Protein AF-A0A3M1Q9T0-F1 (afdb_monomer_lite)

Radius of gyration: 30.73 Å; chains: 1; bounding box: 83×86×92 Å

pLDDT: mean 79.77, std 17.43, range [22.34, 98.12]

Sequence (1095 aa):
MLRAPRRAATLCAAILLAAGLAVAADADGSPWLAVEYGDLVDLRRTAQSGEQVAELLDAARGEDPAARRRALELLAPVLEPYAFVVPDALDALAPAGDARAPLVEIAGLWAEGDARPAWVALARARRIVIESDGAGTVRVVLPAGDGTGDPERIVRAAWERWWGVVRHALASVRRGLGDGSATLRVRVHAYRHDLAASRFEVTRVPLELTVEDTSPRGDRPPLDLAAIERFLSGGLLLEGARLRPDGRLELLGTPVKEPPALLGAPLSLADFAVAWRAVAHGGAGRPFMSLDRGADAHRLEVHHGGRLADTRLGLVTMLCDVRFKTFSQGIDPWTGRDDRSRLVSAVPGFATHVERFAGAAEAAGIQTQQTRFWFYPDAIDLTLSPEGDVLVFRRARMSAASERAAGSEAPVPPWTRATVTAINEAYDRLAAVYPELAGLDQVVRLLALFTWLERLDDAGAPVPDLDALLAVELPAVATPRSFPQQLAFNALPAPGSGGRVDVFDRHDVTAALDRLGSPTGHPLAPRVRARRALQALDVRKPSHARVAAALERALAADPPPATARLDALSQEAERLAMHRLVLGTLADDAKRALAARARAGEKLRVFSTATGGLDLSMDGALDRARPARRLSLTWDGPSSATRPSRGTPRAVGRPAPAPTGPVPGAAPVVRAPRAEWRRESPGLRHAPLPGHAFGPLPAAGDPPAIRRGGALLLASGRVRAENDRAASWWLAVSGPFAPRPSARLVVRDADGAVRAFVRVVAGRRLAYVVRARGDAVVLARDDAALPAAVDDAIARVLAPAAADVVAAPPEGLRLLELPAARGDEPRVELVTSAAGDATRTIPIDRAQLVRLALGPGVDLPPAGRPIPPLVPPSSGFERAGTVMLRDAAPLRRPPWAEGWVDWPGELFAPHVARGLAAWWRRGARAPAVVVGTSAGSPVRWREAPPIDGRALLLLPGDATGWPHEALRDAVRAAWHAGPVAEDLAAVDQVPAVVVLVTAEPPARLARRLARLAASPRLAGRLLAVYDAGMTPPRADLPAALLAHGRLAGLGLSEPGPTAAAQAVEALATWQRALEAAAGESRRVEALGGPFLWFF

Foldseek 3Di:
DDDDDDDDPDDPPPPPPPPDPCPPPDDDDDLWFKAFEVQVADQQDAFQVRDTLVVLLVQLVDDPPVSVLVSCLRQCLVLLQVLVSVVVLLQQSDDFPPQDQDWDFLLLLDFALAWDFLLSLLCNSNCKTWTDLLPQEIEIEFEWFPDDDDQLVRQVVRCVVCLLRVLLVLQQSLVLNPVSQDKHWYWTKYWDADSSRNMIIIRNHTDIDIDRDSFDLQLFFFAALVVVQVCQVQLWDFFWWFQDLVQHIGTDTDHDPGRQDQQPHGDDLLLLLLLLQLQPVQPSQHAKWFFDDDLALFKTFIDGTSSCFSASLSQLQVVVQLVLVCLAFCARLLARDRCVVVCCVLPPPRDGLVLLLLQALVVPPPQEDEKAKEWAQPPFDWAADLVLRMIGGPFLATAIDIDDDPPDPDDDDPSRVVSSVSCRVSVVSVCVVPVSRSVSSVSLSSNLNSNSLVVCLVVQRNHHSSSLSSLDIGHSGGDDRMGGAFFWWWFGFHRNDSDDIDIHTQFLLSLLVVLQFFLLNDNAQLLQLLVVLLVLADCVDVQSVVLNVVSVCQNPDVVHDDSNSSSVSSSSSSNVSSVVFSLLLDDVVRVVVVVVCVVVVTDTHTYDYDTYMYDSDCVVVVVVNNDPPDDDDDDDDDDDPDDDDPDDPPVPPPVDPDDSPDPVPDDNPSPDRDPSRSDHHNPRDGDHSFFDQRDNDDDPPDQWDWGDTNQKIKTWDWDQFPVRWIKIKIKIWRLLQASQIWMWMWIATNSRNTAWIWIRGRSDIFIWGWDDDNSYIYTHTDLPSDRVRVLVSVCVVFAQPDDDDLPQFDFLEKEWEQEPDPGNPQWGWIWIGHVPDDIDTDIDGLVLLSQLLSAPSTDRDDPDDDSDPPPPPDDPQLRRQEYEYEYDPVVLTPSSRPPDDRDGSSSARVSSQVSNLRRQVVDPRHHFGAYESDSCQSVLQVLQAFFQLAEEEADAPSQDDPPCVVLSVLLVVLDDRYHYDNDPVPDPAGGQEYEYEGQHNSSVVLVVLLVCQADPNQQSHEYEYQHQHADDGRPSSQSSSPSNGNHSKYWYFSHHSNSSVCVSVQVSQLSVLSNVCRPPRHHSSSSDTRTHMYD

Structure (mmCIF, N/CA/C/O backbone):
data_AF-A0A3M1Q9T0-F1
#
_entry.id   AF-A0A3M1Q9T0-F1
#
loop_
_atom_site.group_PDB
_atom_site.id
_atom_site.type_symbol
_atom_site.label_atom_id
_atom_site.label_alt_id
_atom_site.label_comp_id
_atom_site.label_asym_id
_atom_site.label_entity_id
_atom_site.label_seq_id
_atom_site.pdbx_PDB_ins_code
_atom_site.Cartn_x
_atom_site.Cartn_y
_atom_site.Cartn_z
_atom_site.occupancy
_atom_site.B_iso_or_equiv
_atom_site.auth_seq_id
_atom_site.auth_comp_id
_atom_site.auth_asym_id
_atom_site.auth_atom_id
_atom_site.pdbx_PDB_model_num
ATOM 1 N N . MET A 1 1 ? 38.927 44.241 45.360 1.00 33.34 1 MET A N 1
ATOM 2 C CA . MET A 1 1 ? 39.297 43.289 44.285 1.00 33.34 1 MET A CA 1
ATOM 3 C C . MET A 1 1 ? 38.425 42.044 44.472 1.00 33.34 1 MET A C 1
ATOM 5 O O . MET A 1 1 ? 38.716 41.271 45.365 1.00 33.34 1 MET A O 1
ATOM 9 N N . LEU A 1 2 ? 37.160 42.026 44.016 1.00 29.22 2 LEU A N 1
ATOM 10 C CA . LEU A 1 2 ? 36.649 41.738 42.649 1.00 29.22 2 LEU A CA 1
ATOM 11 C C . LEU A 1 2 ? 36.949 40.275 42.240 1.00 29.22 2 LEU A C 1
ATOM 13 O O . LEU A 1 2 ? 38.119 39.947 42.158 1.00 29.22 2 LEU A O 1
ATOM 17 N N . ARG A 1 3 ? 36.023 39.350 41.933 1.00 28.50 3 ARG A N 1
ATOM 18 C CA . ARG A 1 3 ? 34.558 39.332 41.711 1.00 28.50 3 ARG A CA 1
ATOM 19 C C . ARG A 1 3 ? 34.057 37.868 41.804 1.00 28.50 3 ARG A C 1
ATOM 21 O O . ARG A 1 3 ? 34.692 36.985 41.243 1.00 28.50 3 ARG A O 1
ATOM 28 N N . ALA A 1 4 ? 32.885 37.640 42.405 1.00 33.56 4 ALA A N 1
ATOM 29 C CA . ALA A 1 4 ? 31.969 36.542 42.034 1.00 33.56 4 ALA A CA 1
ATOM 30 C C . ALA A 1 4 ? 31.215 36.924 40.725 1.00 33.56 4 ALA A C 1
ATOM 32 O O . ALA A 1 4 ? 31.268 38.109 40.372 1.00 33.56 4 ALA A O 1
ATOM 33 N N . PRO A 1 5 ? 30.472 36.031 40.017 1.00 45.31 5 PRO A N 1
ATOM 34 C CA . PRO A 1 5 ? 29.122 35.684 40.499 1.00 45.31 5 PRO A CA 1
ATOM 35 C C . PRO A 1 5 ? 28.501 34.315 40.079 1.00 45.31 5 PRO A C 1
ATOM 37 O O . PRO A 1 5 ? 28.683 33.812 38.978 1.00 45.31 5 PRO A O 1
ATOM 40 N N . ARG A 1 6 ? 27.631 33.816 40.975 1.00 34.00 6 ARG A N 1
ATOM 41 C CA . ARG A 1 6 ? 26.244 33.325 40.762 1.00 34.00 6 ARG A CA 1
ATOM 42 C C . ARG A 1 6 ? 25.945 32.309 39.638 1.00 34.00 6 ARG A C 1
ATOM 44 O O . ARG A 1 6 ? 25.643 32.713 38.521 1.00 34.00 6 ARG A O 1
ATOM 51 N N . ARG A 1 7 ? 25.747 31.035 40.016 1.00 29.67 7 ARG A N 1
ATOM 52 C CA . ARG A 1 7 ? 24.728 30.115 39.446 1.00 29.67 7 ARG A CA 1
ATOM 53 C C . ARG A 1 7 ? 24.289 29.080 40.497 1.00 29.67 7 ARG A C 1
ATOM 55 O O . ARG A 1 7 ? 24.807 27.976 40.525 1.00 29.67 7 ARG A O 1
ATOM 62 N N . ALA A 1 8 ? 23.363 29.447 41.384 1.00 29.14 8 ALA A N 1
ATOM 63 C CA . ALA A 1 8 ? 22.771 28.510 42.355 1.00 29.14 8 ALA A CA 1
ATOM 64 C C . ALA A 1 8 ? 21.271 28.762 42.626 1.00 29.14 8 ALA A C 1
ATOM 66 O O . ALA A 1 8 ? 20.743 28.314 43.633 1.00 29.14 8 ALA A O 1
ATOM 67 N N . ALA A 1 9 ? 20.558 29.468 41.739 1.00 26.56 9 ALA A N 1
ATOM 68 C CA . ALA A 1 9 ? 19.159 29.853 41.972 1.00 26.56 9 ALA A CA 1
ATOM 69 C C . ALA A 1 9 ? 18.217 29.553 40.788 1.00 26.56 9 ALA A C 1
ATOM 71 O O . ALA A 1 9 ? 17.238 30.261 40.584 1.00 26.56 9 ALA A O 1
ATOM 72 N N . THR A 1 10 ? 18.492 28.513 39.990 1.00 30.11 10 THR A N 1
ATOM 73 C CA . THR A 1 10 ? 17.652 28.157 38.818 1.00 30.11 10 THR A CA 1
ATOM 74 C C . THR A 1 10 ? 17.289 26.668 38.751 1.00 30.11 10 THR A C 1
ATOM 76 O O . THR A 1 10 ? 16.933 26.178 37.688 1.00 30.11 10 THR A O 1
ATOM 79 N N . LEU A 1 11 ? 17.359 25.928 39.868 1.00 30.34 11 LEU A N 1
ATOM 80 C CA . LEU A 1 11 ? 17.061 24.484 39.881 1.00 30.34 11 LEU A CA 1
ATOM 81 C C . LEU A 1 11 ? 15.824 24.076 40.707 1.00 30.34 11 LEU A C 1
ATOM 83 O O . LEU A 1 11 ? 15.426 22.922 40.650 1.00 30.34 11 LEU A O 1
ATOM 87 N N . CYS A 1 12 ? 15.156 25.004 41.402 1.00 27.86 12 CYS A N 1
ATOM 88 C CA . CYS A 1 12 ? 13.966 24.683 42.214 1.00 27.86 12 CYS A CA 1
ATOM 89 C C . CYS A 1 12 ? 12.635 25.243 41.675 1.00 27.86 12 CYS A C 1
ATOM 91 O O . CYS A 1 12 ? 11.619 25.130 42.349 1.00 27.86 12 CYS A O 1
ATOM 93 N N . ALA A 1 13 ? 12.599 25.792 40.454 1.00 27.72 13 ALA A N 1
ATOM 94 C CA . ALA A 1 13 ? 11.366 26.296 39.825 1.00 27.72 13 ALA A CA 1
ATOM 95 C C . ALA A 1 13 ? 10.795 25.382 38.715 1.00 27.72 13 ALA A C 1
ATOM 97 O O . ALA A 1 13 ? 9.831 25.755 38.056 1.00 27.72 13 ALA A O 1
ATOM 98 N N . ALA A 1 14 ? 11.355 24.182 38.508 1.00 32.72 14 ALA A N 1
ATOM 99 C CA . ALA A 1 14 ? 10.925 23.249 37.455 1.00 32.72 14 ALA A CA 1
ATOM 100 C C . ALA A 1 14 ? 10.090 22.049 37.958 1.00 32.72 14 ALA A C 1
ATOM 102 O O . ALA A 1 14 ? 9.706 21.203 37.158 1.00 32.72 14 ALA A O 1
ATOM 103 N N . ILE A 1 15 ? 9.794 21.959 39.262 1.00 35.19 15 ILE A N 1
ATOM 104 C CA . ILE A 1 15 ? 9.148 20.774 39.874 1.00 35.19 15 ILE A CA 1
ATOM 105 C C . ILE A 1 15 ? 7.730 21.070 40.424 1.00 35.19 15 ILE A C 1
ATOM 107 O O . ILE A 1 15 ? 7.035 20.173 40.884 1.00 35.19 15 ILE A O 1
ATOM 111 N N . LEU A 1 16 ? 7.212 22.296 40.269 1.00 29.83 16 LEU A N 1
ATOM 112 C CA . LEU A 1 16 ? 5.840 22.676 40.665 1.00 29.83 16 LEU A CA 1
ATOM 113 C C . LEU A 1 16 ? 4.995 23.226 39.495 1.00 29.83 16 LEU A C 1
ATOM 115 O O . LEU A 1 16 ? 4.241 24.177 39.653 1.00 29.83 16 LEU A O 1
ATOM 119 N N . LEU A 1 17 ? 5.100 22.600 38.316 1.00 36.91 17 LEU A N 1
ATOM 120 C CA . LEU A 1 17 ? 4.198 22.796 37.161 1.00 36.91 17 LEU A CA 1
ATOM 121 C C . LEU A 1 17 ? 3.437 21.499 36.808 1.00 36.91 17 LEU A C 1
ATOM 123 O O . LEU A 1 17 ? 3.126 21.229 35.654 1.00 36.91 17 LEU A O 1
ATOM 127 N N . ALA A 1 18 ? 3.144 20.682 37.824 1.00 36.81 18 ALA A N 1
ATOM 128 C CA . ALA A 1 18 ? 2.309 19.479 37.729 1.00 36.81 18 ALA A CA 1
ATOM 129 C C . ALA A 1 18 ? 0.912 19.681 38.356 1.00 36.81 18 ALA A C 1
ATOM 131 O O . ALA A 1 18 ? 0.268 18.721 38.768 1.00 36.81 18 ALA A O 1
ATOM 132 N N . ALA A 1 19 ? 0.442 20.928 38.445 1.00 35.09 19 ALA A N 1
ATOM 133 C CA . ALA A 1 19 ? -0.903 21.255 38.899 1.00 35.09 19 ALA A CA 1
ATOM 134 C C . ALA A 1 19 ? -1.736 21.769 37.717 1.00 35.09 19 ALA A C 1
ATOM 136 O O . ALA A 1 19 ? -1.537 22.886 37.250 1.00 35.09 19 ALA A O 1
ATOM 137 N N . GLY A 1 20 ? -2.668 20.932 37.256 1.00 37.53 20 GLY A N 1
ATOM 138 C CA . GLY A 1 20 ? -3.835 21.348 36.481 1.00 37.53 20 GLY A CA 1
ATOM 139 C C . GLY A 1 20 ? -3.632 21.521 34.976 1.00 37.53 20 GLY A C 1
ATOM 140 O O . GLY A 1 20 ? -3.667 22.638 34.473 1.00 37.53 20 GLY A O 1
ATOM 141 N N . LEU A 1 21 ? -3.641 20.414 34.227 1.00 43.47 21 LEU A N 1
ATOM 142 C CA . LEU A 1 21 ? -4.264 20.374 32.891 1.00 43.47 21 LEU A CA 1
ATOM 143 C C . LEU A 1 21 ? -5.795 20.529 33.037 1.00 43.47 21 LEU A C 1
ATOM 145 O O . LEU A 1 21 ? -6.576 19.710 32.573 1.00 43.47 21 LEU A O 1
ATOM 149 N N . ALA A 1 22 ? -6.243 21.568 33.737 1.00 41.53 22 ALA A N 1
ATOM 150 C CA . ALA A 1 22 ? -7.603 22.052 33.627 1.00 41.53 22 ALA A CA 1
ATOM 151 C C . ALA A 1 22 ? -7.537 23.146 32.567 1.00 41.53 22 ALA A C 1
ATOM 153 O O . ALA A 1 22 ? -7.256 24.304 32.870 1.00 41.53 22 ALA A O 1
ATOM 154 N N . VAL A 1 23 ? -7.737 22.769 31.301 1.00 45.19 23 VAL A N 1
ATOM 155 C CA . VAL A 1 23 ? -8.210 23.737 30.309 1.00 45.19 23 VAL A CA 1
ATOM 156 C C . VAL A 1 23 ? -9.566 24.187 30.843 1.00 45.19 23 VAL A C 1
ATOM 158 O O . VAL A 1 23 ? -10.565 23.495 30.663 1.00 45.19 23 VAL A O 1
ATOM 161 N N . ALA A 1 24 ? -9.567 25.263 31.633 1.00 40.19 24 ALA A N 1
ATOM 162 C CA . ALA A 1 24 ? -10.775 25.842 32.184 1.00 40.19 24 ALA A CA 1
ATOM 163 C C . ALA A 1 24 ? -11.715 26.129 31.010 1.00 40.19 24 ALA A C 1
ATOM 165 O O . ALA A 1 24 ? -11.347 26.803 30.049 1.00 40.19 24 ALA A O 1
ATOM 166 N N . ALA A 1 25 ? -12.902 25.533 31.071 1.00 43.03 25 ALA A N 1
ATOM 167 C CA . ALA A 1 25 ? -13.936 25.618 30.052 1.00 43.03 25 ALA A CA 1
ATOM 168 C C . ALA A 1 25 ? -14.685 26.970 30.051 1.00 43.03 25 ALA A C 1
ATOM 170 O O . ALA A 1 25 ? -15.706 27.085 29.387 1.00 43.03 25 ALA A O 1
ATOM 171 N N . ASP A 1 26 ? -14.163 27.991 30.731 1.00 41.22 26 ASP A N 1
ATOM 172 C CA . ASP A 1 26 ? -14.725 29.342 30.833 1.00 41.22 26 ASP A CA 1
ATOM 173 C C . ASP A 1 26 ? -13.647 30.337 30.372 1.00 41.22 26 ASP A C 1
ATOM 175 O O . ASP A 1 26 ? -12.501 30.223 30.798 1.00 41.22 26 ASP A O 1
ATOM 179 N N . ALA A 1 27 ? -13.856 31.349 29.533 1.00 43.06 27 ALA A N 1
ATOM 180 C CA . ALA A 1 27 ? -14.988 31.874 28.780 1.00 43.06 27 ALA A CA 1
ATOM 181 C C . ALA A 1 27 ? -14.372 32.702 27.606 1.00 43.06 27 ALA A C 1
ATOM 183 O O . ALA A 1 27 ? -13.212 33.104 27.696 1.00 43.06 27 ALA A O 1
ATOM 184 N N . ASP A 1 28 ? -15.108 32.922 26.506 1.00 56.00 28 ASP A N 1
ATOM 185 C CA . ASP A 1 28 ? -14.758 33.699 25.280 1.00 56.00 28 ASP A CA 1
ATOM 186 C C . ASP A 1 28 ? -13.806 33.103 24.207 1.00 56.00 28 ASP A C 1
ATOM 188 O O . ASP A 1 28 ? -13.618 33.699 23.144 1.00 56.00 28 ASP A O 1
ATOM 192 N N . GLY A 1 29 ? -13.245 31.906 24.394 1.00 66.31 29 GLY A N 1
ATOM 193 C CA . GLY A 1 29 ? -12.292 31.304 23.444 1.00 66.31 29 GLY A CA 1
ATOM 194 C C . GLY A 1 29 ? -12.937 30.484 22.317 1.00 66.31 29 GLY A C 1
ATOM 195 O O . GLY A 1 29 ? -13.879 29.736 22.548 1.00 66.31 29 GLY A O 1
ATOM 196 N N . SER A 1 30 ? -12.397 30.586 21.100 1.00 77.94 30 SER A N 1
ATOM 197 C CA . SER A 1 30 ? -12.779 29.849 19.882 1.00 77.94 30 SER A CA 1
ATOM 198 C C . SER A 1 30 ? -13.336 28.424 20.105 1.00 77.94 30 SER A C 1
ATOM 200 O O . SER A 1 30 ? -12.758 27.637 20.862 1.00 77.94 30 SER A O 1
ATOM 202 N N . PRO A 1 31 ? -14.391 28.010 19.373 1.00 85.81 31 PRO A N 1
ATOM 203 C CA . PRO A 1 31 ? -14.921 26.647 19.471 1.00 85.81 31 PRO A CA 1
ATOM 204 C C . PRO A 1 31 ? -14.001 25.563 18.899 1.00 85.81 31 PRO A C 1
ATOM 206 O O . PRO A 1 31 ? -14.271 24.359 19.004 1.00 85.81 31 PRO A O 1
ATOM 209 N N . TRP A 1 32 ? -12.926 26.005 18.260 1.00 90.31 32 TRP A N 1
ATOM 210 C CA . TRP A 1 32 ? -11.891 25.170 17.707 1.00 90.31 32 TRP A CA 1
ATOM 211 C C . TRP A 1 32 ? -10.775 24.971 18.733 1.00 90.31 32 TRP A C 1
ATOM 213 O O . TRP A 1 32 ? -10.397 25.867 19.485 1.00 90.31 32 TRP A O 1
ATOM 223 N N . LEU A 1 33 ? -10.245 23.761 18.764 1.00 92.62 33 LEU A N 1
ATOM 224 C CA . LEU A 1 33 ? -8.983 23.414 19.389 1.00 92.62 33 LEU A CA 1
ATOM 225 C C . LEU A 1 33 ? -7.934 23.348 18.284 1.00 92.62 33 LEU A C 1
ATOM 227 O O . LEU A 1 33 ? -8.051 22.518 17.379 1.00 92.62 33 LEU A O 1
ATOM 231 N N . ALA A 1 34 ? -6.909 24.190 18.362 1.00 95.75 34 ALA A N 1
ATOM 232 C CA . ALA A 1 34 ? -5.752 24.070 17.485 1.00 95.75 34 ALA A CA 1
ATOM 233 C C . ALA A 1 34 ? -4.865 22.900 17.946 1.00 95.75 34 ALA A C 1
ATOM 235 O O . ALA A 1 34 ? -4.547 22.782 19.122 1.00 95.75 34 ALA A O 1
ATOM 236 N N . VAL A 1 35 ? -4.461 22.032 17.024 1.00 97.25 35 VAL A N 1
ATOM 237 C CA . VAL A 1 35 ? -3.606 20.861 17.248 1.00 97.25 35 VAL A CA 1
ATOM 238 C C . VAL A 1 35 ? -2.388 20.988 16.339 1.00 97.25 35 VAL A C 1
ATOM 240 O O . VAL A 1 35 ? -2.459 20.721 15.137 1.00 97.25 35 VAL A O 1
ATOM 243 N N . GLU A 1 36 ? -1.269 21.430 16.902 1.00 97.50 36 GLU A N 1
ATOM 244 C CA . GLU A 1 36 ? -0.009 21.639 16.187 1.00 97.50 36 GLU A CA 1
ATOM 245 C C . GLU A 1 36 ? 0.834 20.363 16.219 1.00 97.50 36 GLU A C 1
ATOM 247 O O . GLU A 1 36 ? 1.121 19.826 17.289 1.00 97.50 36 GLU A O 1
ATOM 252 N N . TYR A 1 37 ? 1.241 19.871 15.045 1.00 97.06 37 TYR A N 1
ATOM 253 C CA . TYR A 1 37 ? 1.980 18.608 14.915 1.00 97.06 37 TYR A CA 1
ATOM 254 C C . TYR A 1 37 ? 3.284 18.740 14.112 1.00 97.06 37 TYR A C 1
ATOM 256 O O . TYR A 1 37 ? 3.877 17.728 13.735 1.00 97.06 37 TYR A O 1
ATOM 264 N N . GLY A 1 38 ? 3.743 19.972 13.853 1.00 94.50 38 GLY A N 1
ATOM 265 C CA . GLY A 1 38 ? 4.940 20.260 13.052 1.00 94.50 38 GLY A CA 1
ATOM 266 C C . GLY A 1 38 ? 6.185 19.471 13.478 1.00 94.50 38 GLY A C 1
ATOM 267 O O . GLY A 1 38 ? 6.881 18.934 12.619 1.00 94.50 38 GLY A O 1
ATOM 268 N N . ASP A 1 39 ? 6.396 19.290 14.785 1.00 91.44 39 ASP A N 1
ATOM 269 C CA . ASP A 1 39 ? 7.527 18.537 15.355 1.00 91.44 39 ASP A CA 1
ATOM 270 C C . ASP A 1 39 ? 7.533 17.041 14.980 1.00 91.44 39 ASP A C 1
ATOM 272 O O . ASP A 1 39 ? 8.558 16.364 15.095 1.00 91.44 39 ASP A O 1
ATOM 276 N N . LEU A 1 40 ? 6.395 16.503 14.529 1.00 91.88 40 LEU A N 1
ATOM 277 C CA . LEU A 1 40 ? 6.252 15.106 14.113 1.00 91.88 40 LEU A CA 1
ATOM 278 C C . LEU A 1 40 ? 6.460 14.909 12.600 1.00 91.88 40 LEU A C 1
ATOM 280 O O . LEU A 1 40 ? 6.516 13.765 12.125 1.00 91.88 40 LEU A O 1
ATOM 284 N N . VAL A 1 41 ? 6.523 15.989 11.814 1.00 91.12 41 VAL A N 1
ATOM 285 C CA . VAL A 1 41 ? 6.645 15.930 10.350 1.00 91.12 41 VAL A CA 1
ATOM 286 C C . VAL A 1 41 ? 8.066 15.526 9.953 1.00 91.12 41 VAL A C 1
ATOM 288 O O . VAL A 1 41 ? 9.045 16.128 10.381 1.00 91.12 41 VAL A O 1
ATOM 291 N N . ASP A 1 42 ? 8.196 14.513 9.090 1.00 85.19 42 ASP A N 1
ATOM 292 C CA . ASP A 1 42 ? 9.500 14.176 8.506 1.00 85.19 42 ASP A CA 1
ATOM 293 C C . ASP A 1 42 ? 9.753 15.039 7.279 1.00 85.19 42 ASP A C 1
ATOM 295 O O . ASP A 1 42 ? 9.300 14.748 6.171 1.00 85.19 42 ASP A O 1
ATOM 299 N N . LEU A 1 43 ? 10.489 16.115 7.519 1.00 85.88 43 LEU A N 1
ATOM 300 C CA . LEU A 1 43 ? 10.842 17.121 6.528 1.00 85.88 43 LEU A CA 1
ATOM 301 C C . LEU A 1 43 ? 11.711 16.572 5.382 1.00 85.88 43 LEU A C 1
ATOM 303 O O . LEU A 1 43 ? 11.804 17.214 4.338 1.00 85.88 43 LEU A O 1
ATOM 307 N N . ARG A 1 44 ? 12.323 15.390 5.553 1.00 78.12 44 ARG A N 1
ATOM 308 C CA . ARG A 1 44 ? 13.208 14.750 4.561 1.00 78.12 44 ARG A CA 1
ATOM 309 C C . ARG A 1 44 ? 12.456 13.936 3.519 1.00 78.12 44 ARG A C 1
ATOM 311 O O . ARG A 1 44 ? 13.041 13.538 2.515 1.00 78.12 44 ARG A O 1
ATOM 318 N N . ARG A 1 45 ? 11.187 13.624 3.783 1.00 80.50 45 ARG A N 1
ATOM 319 C CA . ARG A 1 45 ? 10.364 12.835 2.871 1.00 80.50 45 ARG A CA 1
ATOM 320 C C . ARG A 1 45 ? 10.204 13.587 1.550 1.00 80.50 45 ARG A C 1
ATOM 322 O O . ARG A 1 45 ? 10.031 14.803 1.551 1.00 80.50 45 ARG A O 1
ATOM 329 N N . THR A 1 46 ? 10.237 12.866 0.439 1.00 78.25 46 THR A N 1
ATOM 330 C CA . THR A 1 46 ? 9.945 13.412 -0.887 1.00 78.25 46 THR A CA 1
ATOM 331 C C . THR A 1 46 ? 8.456 13.284 -1.198 1.00 78.25 46 THR A C 1
ATOM 333 O O . THR A 1 46 ? 7.802 12.295 -0.848 1.00 78.25 46 THR A O 1
ATOM 336 N N . ALA A 1 47 ? 7.893 14.316 -1.821 1.00 81.88 47 ALA A N 1
ATOM 337 C CA . ALA A 1 47 ? 6.576 14.240 -2.443 1.00 81.88 47 ALA A CA 1
ATOM 338 C C . ALA A 1 47 ? 6.686 13.641 -3.855 1.00 81.88 47 ALA A C 1
ATOM 340 O O . ALA A 1 47 ? 7.781 13.467 -4.388 1.00 81.88 47 ALA A O 1
ATOM 341 N N . GLN A 1 48 ? 5.544 13.406 -4.502 1.00 75.69 48 GLN A N 1
ATOM 342 C CA . GLN A 1 48 ? 5.449 12.851 -5.860 1.00 75.69 48 GLN A CA 1
ATOM 343 C C . GLN A 1 48 ? 6.083 13.719 -6.965 1.00 75.69 48 GLN A C 1
ATOM 345 O O . GLN A 1 48 ? 6.182 13.300 -8.112 1.00 75.69 48 GLN A O 1
ATOM 350 N N . SER A 1 49 ? 6.472 14.962 -6.669 1.00 74.12 49 SER A N 1
ATOM 351 C CA . SER A 1 49 ? 7.258 15.777 -7.603 1.00 74.12 49 SER A CA 1
ATOM 352 C C . SER A 1 49 ? 8.755 15.444 -7.562 1.00 74.12 49 SER A C 1
ATOM 354 O O . SER A 1 49 ? 9.489 15.796 -8.489 1.00 74.12 49 SER A O 1
ATOM 356 N N . GLY A 1 50 ? 9.209 14.765 -6.503 1.00 72.94 50 GLY A N 1
ATOM 357 C CA . GLY A 1 50 ? 10.611 14.593 -6.133 1.00 72.94 50 GLY A CA 1
ATOM 358 C C . GLY A 1 50 ? 11.164 15.701 -5.225 1.00 72.94 50 GLY A C 1
ATOM 359 O O . GLY A 1 50 ? 12.309 15.588 -4.793 1.00 72.94 50 GLY A O 1
ATOM 360 N N . GLU A 1 51 ? 10.384 16.748 -4.926 1.00 79.31 51 GLU A N 1
ATOM 361 C CA . GLU A 1 51 ? 10.753 17.814 -3.977 1.00 79.31 51 GLU A CA 1
ATOM 362 C C . GLU A 1 51 ? 10.593 17.341 -2.528 1.00 79.31 51 GLU A C 1
ATOM 364 O O . GLU A 1 51 ? 9.753 16.484 -2.225 1.00 79.31 51 GLU A O 1
ATOM 369 N N . GLN A 1 52 ? 11.391 17.901 -1.617 1.00 81.50 52 GLN A N 1
ATOM 370 C CA . GLN A 1 52 ? 11.316 17.545 -0.199 1.00 81.50 52 GLN A CA 1
ATOM 371 C C . GLN A 1 52 ? 10.152 18.256 0.496 1.00 81.50 52 GLN A C 1
ATOM 373 O O . GLN A 1 52 ? 9.819 19.397 0.179 1.00 81.50 52 GLN A O 1
ATOM 378 N N . VAL A 1 53 ? 9.566 17.613 1.508 1.00 88.25 53 VAL A N 1
ATOM 379 C CA . VAL A 1 53 ? 8.495 18.199 2.334 1.00 88.25 53 VAL A CA 1
ATOM 380 C C . VAL A 1 53 ? 8.923 19.528 2.957 1.00 88.25 53 VAL A C 1
ATOM 382 O O . VAL A 1 53 ? 8.100 20.433 3.036 1.00 88.25 53 VAL A O 1
ATOM 385 N N . ALA A 1 54 ? 10.194 19.674 3.352 1.00 86.56 54 ALA A N 1
ATOM 386 C CA . ALA A 1 54 ? 10.740 20.945 3.833 1.00 86.56 54 ALA A CA 1
ATOM 387 C C . ALA A 1 54 ? 10.541 22.088 2.821 1.00 86.56 54 ALA A C 1
ATOM 389 O O . ALA A 1 54 ? 9.933 23.105 3.140 1.00 86.56 54 ALA A O 1
ATOM 390 N N . GLU A 1 55 ? 11.000 21.882 1.584 1.00 87.75 55 GLU A N 1
ATOM 391 C CA . GLU A 1 55 ? 10.953 22.875 0.502 1.00 87.75 55 GLU A CA 1
ATOM 392 C C . GLU A 1 55 ? 9.509 23.221 0.132 1.00 87.75 55 GLU A C 1
ATOM 394 O O . GLU A 1 55 ? 9.168 24.381 -0.097 1.00 87.75 55 GLU A O 1
ATOM 399 N N . LEU A 1 56 ? 8.635 22.213 0.123 1.00 91.12 56 LEU A N 1
ATOM 400 C CA . LEU A 1 56 ? 7.217 22.406 -0.148 1.00 91.12 56 LEU A CA 1
ATOM 401 C C . LEU A 1 56 ? 6.516 23.169 0.980 1.00 91.12 56 LEU A C 1
ATOM 403 O O . LEU A 1 56 ? 5.664 24.004 0.696 1.00 91.12 56 LEU A O 1
ATOM 407 N N . LEU A 1 57 ? 6.856 22.931 2.250 1.00 93.75 57 LEU A N 1
ATOM 408 C CA . LEU A 1 57 ? 6.305 23.706 3.367 1.00 93.75 57 LEU A CA 1
ATOM 409 C C . LEU A 1 57 ? 6.726 25.174 3.291 1.00 93.75 57 LEU A C 1
ATOM 411 O O . LEU A 1 57 ? 5.893 26.052 3.515 1.00 93.75 57 LEU A O 1
ATOM 415 N N . ASP A 1 58 ? 7.976 25.446 2.922 1.00 91.12 58 ASP A N 1
ATOM 416 C CA . ASP A 1 58 ? 8.462 26.812 2.721 1.00 91.12 58 ASP A CA 1
ATOM 417 C C . ASP A 1 58 ? 7.744 27.488 1.544 1.00 91.12 58 ASP A C 1
ATOM 419 O O . ASP A 1 58 ? 7.218 28.592 1.690 1.00 91.12 58 ASP A O 1
ATOM 423 N N . ALA A 1 59 ? 7.603 26.797 0.407 1.00 91.44 59 ALA A N 1
ATOM 424 C CA . ALA A 1 59 ? 6.835 27.291 -0.737 1.00 91.44 59 ALA A CA 1
ATOM 425 C C . ALA A 1 59 ? 5.346 27.510 -0.403 1.00 91.44 59 ALA A C 1
ATOM 427 O O . ALA A 1 59 ? 4.743 28.480 -0.859 1.00 91.44 59 ALA A O 1
ATOM 428 N N . ALA A 1 60 ? 4.748 26.652 0.429 1.00 93.75 60 ALA A N 1
ATOM 429 C CA . ALA A 1 60 ? 3.361 26.776 0.879 1.00 93.75 60 ALA A CA 1
ATOM 430 C C . ALA A 1 60 ? 3.131 27.962 1.835 1.00 93.75 60 ALA A C 1
ATOM 432 O O . ALA A 1 60 ? 1.995 28.425 1.974 1.00 93.75 60 ALA A O 1
ATOM 433 N N . ARG A 1 61 ? 4.189 28.452 2.491 1.00 94.31 61 ARG A N 1
ATOM 434 C CA . ARG A 1 61 ? 4.181 29.661 3.335 1.00 94.31 61 ARG A CA 1
ATOM 435 C C . ARG A 1 61 ? 4.565 30.925 2.568 1.00 94.31 61 ARG A C 1
ATOM 437 O O . ARG A 1 61 ? 4.305 32.018 3.061 1.00 94.31 61 ARG A O 1
ATOM 444 N N . GLY A 1 62 ? 5.176 30.773 1.395 1.00 92.06 62 GLY A N 1
ATOM 445 C CA . GLY A 1 62 ? 5.592 31.872 0.535 1.00 92.06 62 GLY A CA 1
ATOM 446 C C . GLY A 1 62 ? 4.430 32.697 -0.025 1.00 92.06 62 GLY A C 1
ATOM 447 O O . GLY A 1 62 ? 3.258 32.313 0.031 1.00 92.06 62 GLY A O 1
ATOM 448 N N . GLU A 1 63 ? 4.782 33.851 -0.590 1.00 91.12 63 GLU A N 1
ATOM 449 C CA . GLU A 1 63 ? 3.820 34.830 -1.106 1.00 91.12 63 GLU A CA 1
ATOM 450 C C . GLU A 1 63 ? 3.320 34.514 -2.523 1.00 91.12 63 GLU A C 1
ATOM 452 O O . GLU A 1 63 ? 2.214 34.926 -2.865 1.00 91.12 63 GLU A O 1
ATOM 457 N N . ASP A 1 64 ? 4.081 33.765 -3.338 1.00 93.06 64 ASP A N 1
ATOM 458 C CA . ASP A 1 64 ? 3.667 33.386 -4.699 1.00 93.06 64 ASP A CA 1
ATOM 459 C C . ASP A 1 64 ? 2.444 32.443 -4.657 1.00 93.06 64 ASP A C 1
ATOM 461 O O . ASP A 1 64 ? 2.578 31.273 -4.276 1.00 93.06 64 ASP A O 1
ATOM 465 N N . PRO A 1 65 ? 1.250 32.889 -5.101 1.00 89.62 65 PRO A N 1
ATOM 466 C CA . PRO A 1 65 ? 0.033 32.087 -5.020 1.00 89.62 65 PRO A CA 1
ATOM 467 C C . PRO A 1 65 ? 0.069 30.820 -5.882 1.00 89.62 65 PRO A C 1
ATOM 469 O O . PRO A 1 65 ? -0.617 29.845 -5.561 1.00 89.62 65 PRO A O 1
ATOM 472 N N . ALA A 1 66 ? 0.818 30.821 -6.990 1.00 85.06 66 ALA A N 1
ATOM 473 C CA . ALA A 1 66 ? 0.918 29.669 -7.880 1.00 85.06 66 ALA A CA 1
ATOM 474 C C . ALA A 1 66 ? 1.823 28.592 -7.270 1.00 85.06 66 ALA A C 1
ATOM 476 O O . ALA A 1 66 ? 1.411 27.431 -7.172 1.00 85.06 66 ALA A O 1
ATOM 477 N N . ALA A 1 67 ? 3.010 28.985 -6.795 1.00 85.75 67 ALA A N 1
ATOM 478 C CA . ALA A 1 67 ? 3.912 28.090 -6.074 1.00 85.75 67 ALA A CA 1
ATOM 479 C C . ALA A 1 67 ? 3.267 27.551 -4.792 1.00 85.75 67 ALA A C 1
ATOM 481 O O . ALA A 1 67 ? 3.288 26.341 -4.565 1.00 85.75 67 ALA A O 1
ATOM 482 N N . ARG A 1 68 ? 2.607 28.414 -4.008 1.00 90.69 68 ARG A N 1
ATOM 483 C CA . ARG A 1 68 ? 1.887 28.025 -2.789 1.00 90.69 68 ARG A CA 1
ATOM 484 C C . ARG A 1 68 ? 0.811 26.983 -3.065 1.00 90.69 68 ARG A C 1
ATOM 486 O O . ARG A 1 68 ? 0.742 25.974 -2.371 1.00 90.69 68 ARG A O 1
ATOM 493 N N . ARG A 1 69 ? -0.018 27.194 -4.090 1.00 87.06 69 ARG A N 1
ATOM 494 C CA . ARG A 1 69 ? -1.077 26.248 -4.478 1.00 87.06 69 ARG A CA 1
ATOM 495 C C . ARG A 1 69 ? -0.505 24.887 -4.867 1.00 87.06 69 ARG A C 1
ATOM 497 O O . ARG A 1 69 ? -0.944 23.878 -4.324 1.00 87.06 69 ARG A O 1
ATOM 504 N N . ARG A 1 70 ? 0.509 24.869 -5.740 1.00 87.44 70 ARG A N 1
ATOM 505 C CA . ARG A 1 70 ? 1.214 23.641 -6.142 1.00 87.44 70 ARG A CA 1
ATOM 506 C C . ARG A 1 70 ? 1.801 22.922 -4.928 1.00 87.44 70 ARG A C 1
ATOM 508 O O . ARG A 1 70 ? 1.657 21.712 -4.800 1.00 87.44 70 ARG A O 1
ATOM 515 N N . ALA A 1 71 ? 2.435 23.662 -4.023 1.00 90.25 71 ALA A N 1
ATOM 516 C CA . ALA A 1 71 ? 3.028 23.092 -2.825 1.00 90.25 71 ALA A CA 1
ATOM 517 C C . ALA A 1 71 ? 1.979 22.458 -1.900 1.00 90.25 71 ALA A C 1
ATOM 519 O O . ALA A 1 71 ? 2.178 21.340 -1.435 1.00 90.25 71 ALA A O 1
ATOM 520 N N . LEU A 1 72 ? 0.832 23.113 -1.689 1.00 89.88 72 LEU A N 1
ATOM 521 C CA . LEU A 1 72 ? -0.278 22.557 -0.905 1.00 89.88 72 LEU A CA 1
ATOM 522 C C . LEU A 1 72 ? -0.847 21.272 -1.530 1.00 89.88 72 LEU A C 1
ATOM 524 O O . LEU A 1 72 ? -1.104 20.307 -0.810 1.00 89.88 72 LEU A O 1
ATOM 528 N N . GLU A 1 73 ? -0.989 21.226 -2.858 1.00 85.44 73 GLU A N 1
ATOM 529 C CA . GLU A 1 73 ? -1.428 20.025 -3.587 1.00 85.44 73 GLU A CA 1
ATOM 530 C C . GLU A 1 73 ? -0.439 18.857 -3.429 1.00 85.44 73 GLU A C 1
ATOM 532 O O . GLU A 1 73 ? -0.850 17.710 -3.241 1.00 85.44 73 GLU A O 1
ATOM 537 N N . LEU A 1 74 ? 0.867 19.146 -3.448 1.00 86.00 74 LEU A N 1
ATOM 538 C CA . LEU A 1 74 ? 1.925 18.153 -3.242 1.00 86.00 74 LEU A CA 1
ATOM 539 C C . LEU A 1 74 ? 2.042 17.702 -1.772 1.00 86.00 74 LEU A C 1
ATOM 541 O O . LEU A 1 74 ? 2.341 16.538 -1.510 1.00 86.00 74 LEU A O 1
ATOM 545 N N . LEU A 1 75 ? 1.782 18.592 -0.809 1.00 90.12 75 LEU A N 1
ATOM 546 C CA . LEU A 1 75 ? 1.855 18.296 0.627 1.00 90.12 75 LEU A CA 1
ATOM 547 C C . LEU A 1 75 ? 0.667 17.486 1.141 1.00 90.12 75 LEU A C 1
ATOM 549 O O . LEU A 1 75 ? 0.843 16.676 2.052 1.00 90.12 75 LEU A O 1
ATOM 553 N N . ALA A 1 76 ? -0.533 17.688 0.593 1.00 88.50 76 ALA A N 1
ATOM 554 C CA . ALA A 1 76 ? -1.748 17.072 1.123 1.00 88.50 76 ALA A CA 1
ATOM 555 C C . ALA A 1 76 ? -1.648 15.537 1.260 1.00 88.50 76 ALA A C 1
ATOM 557 O O . ALA A 1 76 ? -1.822 15.049 2.377 1.00 88.50 76 ALA A O 1
ATOM 558 N N . PRO A 1 77 ? -1.245 14.750 0.238 1.00 85.12 77 PRO A N 1
ATOM 559 C CA . PRO A 1 77 ? -1.125 13.292 0.380 1.00 85.12 77 PRO A CA 1
ATOM 560 C C . PRO A 1 77 ? -0.059 12.853 1.396 1.00 85.12 77 PRO A C 1
ATOM 562 O O . PRO A 1 77 ? -0.084 11.726 1.898 1.00 85.12 77 PRO A O 1
ATOM 565 N N . VAL A 1 78 ? 0.909 13.726 1.684 1.00 87.00 78 VAL A N 1
ATOM 566 C CA . VAL A 1 78 ? 2.004 13.460 2.620 1.00 87.00 78 VAL A CA 1
ATOM 567 C C . VAL A 1 78 ? 1.589 13.746 4.062 1.00 87.00 78 VAL A C 1
ATOM 569 O O . VAL A 1 78 ? 1.971 12.988 4.960 1.00 87.00 78 VAL A O 1
ATOM 572 N N . LEU A 1 79 ? 0.808 14.809 4.277 1.00 91.75 79 LEU A N 1
ATOM 573 C CA . LEU A 1 79 ? 0.422 15.307 5.597 1.00 91.75 79 LEU A CA 1
ATOM 574 C C . LEU A 1 79 ? -0.967 14.839 6.058 1.00 91.75 79 LEU A C 1
ATOM 576 O O . LEU A 1 79 ? -1.172 14.736 7.262 1.00 91.75 79 LEU A O 1
ATOM 580 N N . GLU A 1 80 ? -1.896 14.496 5.159 1.00 88.56 80 GLU A N 1
ATOM 581 C CA . GLU A 1 80 ? -3.212 13.918 5.508 1.00 88.56 80 GLU A CA 1
ATOM 582 C C . GLU A 1 80 ? -3.112 12.738 6.500 1.00 88.56 80 GLU A C 1
ATOM 584 O O . GLU A 1 80 ? -3.841 12.735 7.497 1.00 88.56 80 GLU A O 1
ATOM 589 N N . PRO A 1 81 ? -2.168 11.780 6.342 1.00 89.88 81 PRO A N 1
ATOM 590 C CA . PRO A 1 81 ? -2.037 10.665 7.274 1.00 89.88 81 PRO A CA 1
ATOM 591 C C . PRO A 1 81 ? -1.715 11.063 8.715 1.00 89.88 81 PRO A C 1
ATOM 593 O O . PRO A 1 81 ? -1.814 10.193 9.578 1.00 89.88 81 PRO A O 1
ATOM 596 N N . TYR A 1 82 ? -1.319 12.314 8.995 1.00 93.69 82 TYR A N 1
ATOM 597 C CA . TYR A 1 82 ? -1.076 12.813 10.352 1.00 93.69 82 TYR A CA 1
ATOM 598 C C . TYR A 1 82 ? -2.353 13.090 11.141 1.00 93.69 82 TYR A C 1
ATOM 600 O O . TYR A 1 82 ? -2.258 13.288 12.345 1.00 93.69 82 TYR A O 1
ATOM 608 N N . ALA A 1 83 ? -3.547 13.010 10.547 1.00 94.19 83 ALA A N 1
ATOM 609 C CA . ALA A 1 83 ? -4.805 13.188 11.278 1.00 94.19 83 ALA A CA 1
ATOM 610 C C . ALA A 1 83 ? -5.012 12.196 12.451 1.00 94.19 83 ALA A C 1
ATOM 612 O O . ALA A 1 83 ? -5.895 12.414 13.277 1.00 94.19 83 ALA A O 1
ATOM 613 N N . PHE A 1 84 ? -4.161 11.164 12.607 1.00 93.56 84 PHE A N 1
ATOM 614 C CA . PHE A 1 84 ? -4.100 10.344 13.832 1.00 93.56 84 PHE A CA 1
ATOM 615 C C . PHE A 1 84 ? -3.828 11.164 15.103 1.00 93.56 84 PHE A C 1
ATOM 617 O O . PHE A 1 84 ? -4.184 10.722 16.195 1.00 93.56 84 PHE A O 1
ATOM 624 N N . VAL A 1 85 ? -3.215 12.346 14.975 1.00 95.88 85 VAL A N 1
ATOM 625 C CA . VAL A 1 85 ? -2.931 13.240 16.106 1.00 95.88 85 VAL A CA 1
ATOM 626 C C . VAL A 1 85 ? -4.196 13.843 16.706 1.00 95.88 85 VAL A C 1
ATOM 628 O O . VAL A 1 85 ? -4.192 14.215 17.874 1.00 95.88 85 VAL A O 1
ATOM 631 N N . VAL A 1 86 ? -5.284 13.932 15.932 1.00 95.75 86 VAL A N 1
ATOM 632 C CA . VAL A 1 86 ? -6.534 14.546 16.390 1.00 95.75 86 VAL A CA 1
ATOM 633 C C . VAL A 1 86 ? -7.210 13.686 17.469 1.00 95.75 86 VAL A C 1
ATOM 635 O O . VAL A 1 86 ? -7.451 14.212 18.555 1.00 95.75 86 VAL A O 1
ATOM 638 N N . PRO A 1 87 ? -7.447 12.371 17.269 1.00 94.19 87 PRO A N 1
ATOM 639 C CA . PRO A 1 87 ? -7.871 11.485 18.355 1.00 94.19 87 PRO A CA 1
ATOM 640 C C . PRO A 1 87 ? -6.948 11.500 19.577 1.00 94.19 87 PRO A C 1
ATOM 642 O O . PRO A 1 87 ? -7.435 11.425 20.700 1.00 94.19 87 PRO A O 1
ATOM 645 N N . ASP A 1 88 ? -5.629 11.608 19.380 1.00 94.69 88 ASP A N 1
ATOM 646 C CA . ASP A 1 88 ? -4.664 11.641 20.487 1.00 94.69 88 ASP A CA 1
ATOM 647 C C . ASP A 1 88 ? -4.785 12.932 21.307 1.00 94.69 88 ASP A C 1
ATOM 649 O O . ASP A 1 88 ? -4.810 12.880 22.534 1.00 94.69 88 ASP A O 1
ATOM 653 N N . ALA A 1 89 ? -4.947 14.082 20.651 1.00 94.44 89 ALA A N 1
ATOM 654 C CA . ALA A 1 89 ? -5.225 15.350 21.318 1.00 94.44 89 ALA A CA 1
ATOM 655 C C . ALA A 1 89 ? -6.543 15.308 22.108 1.00 94.44 89 ALA A C 1
ATOM 657 O O . ALA A 1 89 ? -6.584 15.740 23.259 1.00 94.44 89 ALA A O 1
ATOM 658 N N . LEU A 1 90 ? -7.607 14.748 21.521 1.00 92.38 90 LEU A N 1
ATOM 659 C CA . LEU A 1 90 ? -8.900 14.594 22.197 1.00 92.38 90 LEU A CA 1
ATOM 660 C C . LEU A 1 90 ? -8.806 13.659 23.410 1.00 92.38 90 LEU A C 1
ATOM 662 O O . LEU A 1 90 ? -9.386 13.952 24.451 1.00 92.38 90 LEU A O 1
ATOM 666 N N . ASP A 1 91 ? -8.059 12.558 23.298 1.00 90.88 91 ASP A N 1
ATOM 667 C CA . ASP A 1 91 ? -7.853 11.623 24.409 1.00 90.88 91 ASP A CA 1
ATOM 668 C C . ASP A 1 91 ? -6.977 12.227 25.516 1.00 90.88 91 ASP A C 1
ATOM 670 O O . ASP A 1 91 ? -7.181 11.913 26.686 1.00 90.88 91 ASP A O 1
ATOM 674 N N . ALA A 1 92 ? -6.040 13.118 25.174 1.00 90.12 92 ALA A N 1
ATOM 675 C CA . ALA A 1 92 ? -5.215 13.833 26.148 1.00 90.12 92 ALA A CA 1
ATOM 676 C C . ALA A 1 92 ? -5.970 14.905 26.939 1.00 90.12 92 ALA A C 1
ATOM 678 O O . ALA A 1 92 ? -5.611 15.190 28.078 1.00 90.12 92 ALA A O 1
ATOM 679 N N . LEU A 1 93 ? -7.008 15.488 26.339 1.00 87.44 93 LEU A N 1
ATOM 680 C CA . LEU A 1 93 ? -7.858 16.501 26.968 1.00 87.44 93 LEU A CA 1
ATOM 681 C C . LEU A 1 93 ? -9.090 15.909 27.664 1.00 87.44 93 LEU A C 1
ATOM 683 O O . LEU A 1 93 ? -9.841 16.644 28.305 1.00 87.44 93 LEU A O 1
ATOM 687 N N . ALA A 1 94 ? -9.326 14.603 27.530 1.00 84.94 94 ALA A N 1
ATOM 688 C CA . ALA A 1 94 ? -10.426 13.939 28.209 1.00 84.94 94 ALA A CA 1
ATOM 689 C C . ALA A 1 94 ? -10.243 14.019 29.741 1.00 84.94 94 ALA A C 1
ATOM 691 O O . ALA A 1 94 ? -9.115 13.878 30.224 1.00 84.94 94 ALA A O 1
ATOM 692 N N . PRO A 1 95 ? -11.326 14.210 30.520 1.00 80.06 95 PRO A N 1
ATOM 693 C CA . PRO A 1 95 ? -11.241 14.272 31.975 1.00 80.06 95 PRO A CA 1
ATOM 694 C C . PRO A 1 95 ? -10.543 13.047 32.580 1.00 80.06 95 PRO A C 1
ATOM 696 O O . PRO A 1 95 ? -10.814 11.904 32.196 1.00 80.06 95 PRO A O 1
ATOM 699 N N . ALA A 1 96 ? -9.670 13.290 33.561 1.00 72.69 96 ALA A N 1
ATOM 700 C CA . ALA A 1 96 ? -9.046 12.235 34.355 1.00 72.69 96 ALA A CA 1
ATOM 701 C C . ALA A 1 96 ? -10.126 11.346 35.006 1.00 72.69 96 ALA A C 1
ATOM 703 O O . ALA A 1 96 ? -11.161 11.838 35.454 1.00 72.69 96 ALA A O 1
ATOM 704 N N . GLY A 1 97 ? -9.913 10.028 35.021 1.00 59.88 97 GLY A N 1
ATOM 705 C CA . GLY A 1 97 ? -10.886 9.058 35.539 1.00 59.88 97 GLY A CA 1
ATOM 706 C C . GLY A 1 97 ? -11.983 8.602 34.563 1.00 59.88 97 GLY A C 1
ATOM 707 O O . GLY A 1 97 ? -12.665 7.623 34.866 1.00 59.88 97 GLY A O 1
ATOM 708 N N . ASP A 1 98 ? -12.124 9.206 33.373 1.00 65.75 98 ASP A N 1
ATOM 709 C CA . ASP A 1 98 ? -12.992 8.671 32.312 1.00 65.75 98 ASP A CA 1
ATOM 710 C C . ASP A 1 98 ? -12.317 7.434 31.687 1.00 65.75 98 ASP A C 1
ATOM 712 O O . ASP A 1 98 ? -11.604 7.481 30.674 1.00 65.75 98 ASP A O 1
ATOM 716 N N . ALA A 1 99 ? -12.471 6.298 32.373 1.00 56.69 99 ALA A N 1
ATOM 717 C CA . ALA A 1 99 ? -11.939 4.992 32.002 1.00 56.69 99 ALA A CA 1
ATOM 718 C C . ALA A 1 99 ? -12.735 4.382 30.836 1.00 56.69 99 ALA A C 1
ATOM 720 O O . ALA A 1 99 ? -13.217 3.251 30.908 1.00 56.69 99 ALA A O 1
ATOM 721 N N . ARG A 1 100 ? -12.902 5.141 29.746 1.00 66.00 100 ARG A N 1
ATOM 722 C CA . ARG A 1 100 ? -13.514 4.625 28.520 1.00 66.00 100 ARG A CA 1
ATOM 723 C C . ARG A 1 100 ? -12.651 3.504 27.961 1.00 66.00 100 ARG A C 1
ATOM 725 O O . ARG A 1 100 ? -11.419 3.582 27.985 1.00 66.00 100 ARG A O 1
ATOM 732 N N . ALA A 1 101 ? -13.316 2.484 27.425 1.00 65.81 101 ALA A N 1
ATOM 733 C CA . ALA A 1 101 ? -12.661 1.469 26.618 1.00 65.81 101 ALA A CA 1
ATOM 734 C C . ALA A 1 101 ? -11.829 2.142 25.506 1.00 65.81 101 ALA A C 1
ATOM 736 O O . ALA A 1 101 ? -12.229 3.190 24.984 1.00 65.81 101 ALA A O 1
ATOM 737 N N . PRO A 1 102 ? -10.657 1.582 25.161 1.00 76.25 102 PRO A N 1
ATOM 738 C CA . PRO A 1 102 ? -9.800 2.170 24.148 1.00 76.25 102 PRO A CA 1
ATOM 739 C C . PRO A 1 102 ? -10.533 2.193 22.806 1.00 76.25 102 PRO A C 1
ATOM 741 O O . PRO A 1 102 ? -10.968 1.157 22.307 1.00 76.25 102 PRO A O 1
ATOM 744 N N . LEU A 1 103 ? -10.652 3.384 22.223 1.00 87.69 103 LEU A N 1
ATOM 745 C CA . LEU A 1 103 ? -11.153 3.557 20.868 1.00 87.69 103 LEU A CA 1
ATOM 746 C C . LEU A 1 103 ? -10.034 3.222 19.878 1.00 87.69 103 LEU A C 1
ATOM 748 O O . LEU A 1 103 ? -8.917 3.741 19.982 1.00 87.69 103 LEU A O 1
ATOM 752 N N . VAL A 1 104 ? -10.334 2.345 18.921 1.00 87.69 104 VAL A N 1
ATOM 753 C CA . VAL A 1 104 ? -9.368 1.875 17.920 1.00 87.69 104 VAL A CA 1
ATOM 754 C C . VAL A 1 104 ? -9.878 2.153 16.517 1.00 87.69 104 VAL A C 1
ATOM 756 O O . VAL A 1 104 ? -11.036 1.883 16.207 1.00 87.69 104 VAL A O 1
ATOM 759 N N . GLU A 1 105 ? -8.987 2.661 15.662 1.00 91.75 105 GLU A N 1
ATOM 760 C CA . GLU A 1 105 ? -9.247 2.921 14.243 1.00 91.75 105 GLU A CA 1
ATOM 761 C C . GLU A 1 105 ? -9.729 1.639 13.544 1.00 91.75 105 GLU A C 1
ATOM 763 O O . GLU A 1 105 ? -8.953 0.707 13.316 1.00 91.75 105 GLU A O 1
ATOM 768 N N . ILE A 1 106 ? -11.010 1.584 13.163 1.00 91.38 106 ILE A N 1
ATOM 769 C CA . ILE A 1 106 ? -11.619 0.346 12.642 1.00 91.38 106 ILE A CA 1
ATOM 770 C C . ILE A 1 106 ? -11.012 -0.078 11.301 1.00 91.38 106 ILE A C 1
ATOM 772 O O . ILE A 1 106 ? -10.974 -1.258 10.973 1.00 91.38 106 ILE A O 1
ATOM 776 N N . ALA A 1 107 ? -10.462 0.867 10.534 1.00 89.50 107 ALA A N 1
ATOM 777 C CA . ALA A 1 107 ? -9.788 0.589 9.268 1.00 89.50 107 ALA A CA 1
ATOM 778 C C . ALA A 1 107 ? -8.505 -0.252 9.431 1.00 89.50 107 ALA A C 1
ATOM 780 O O . ALA A 1 107 ? -8.058 -0.890 8.470 1.00 89.50 107 ALA A O 1
ATOM 781 N N . GLY A 1 108 ? -7.933 -0.270 10.642 1.00 86.44 108 GLY A N 1
ATOM 782 C CA . GLY A 1 108 ? -6.804 -1.117 11.025 1.00 86.44 108 GLY A CA 1
ATOM 783 C C . GLY A 1 108 ? -7.167 -2.595 11.224 1.00 86.44 108 GLY A C 1
ATOM 784 O O . GLY A 1 108 ? -6.275 -3.439 11.295 1.00 86.44 108 GLY A O 1
ATOM 785 N N . LEU A 1 109 ? -8.461 -2.938 11.262 1.00 86.75 109 LEU A N 1
ATOM 786 C CA . LEU A 1 109 ? -8.928 -4.328 11.377 1.00 86.75 109 LEU A CA 1
ATOM 787 C C . LEU A 1 109 ? -8.697 -5.148 10.098 1.00 86.75 109 LEU A C 1
ATOM 789 O O . LEU A 1 109 ? -8.612 -6.375 10.158 1.00 86.75 109 LEU A O 1
ATOM 793 N N . TRP A 1 110 ? -8.553 -4.478 8.954 1.00 86.81 110 TRP A N 1
ATOM 794 C CA . TRP A 1 110 ? -8.097 -5.074 7.699 1.00 86.81 110 TRP A CA 1
ATOM 795 C C . TRP A 1 110 ? -6.589 -4.838 7.558 1.00 86.81 110 TRP A C 1
ATOM 797 O O . TRP A 1 110 ? -6.124 -3.739 7.870 1.00 86.81 110 TRP A O 1
ATOM 807 N N . ALA A 1 111 ? -5.817 -5.779 7.006 1.00 79.12 111 ALA A N 1
ATOM 808 C CA . ALA A 1 111 ? -4.405 -5.517 6.703 1.00 79.12 111 ALA A CA 1
ATOM 809 C C . ALA A 1 111 ? -4.224 -4.830 5.333 1.00 79.12 111 ALA A C 1
ATOM 811 O O . ALA A 1 111 ? -5.119 -4.837 4.478 1.00 79.12 111 ALA A O 1
ATOM 812 N N . GLU A 1 112 ? -3.076 -4.186 5.110 1.00 76.69 112 GLU A N 1
ATOM 813 C CA . GLU A 1 112 ? -2.705 -3.686 3.776 1.00 76.69 112 GLU A CA 1
ATOM 814 C C . GLU A 1 112 ? -2.626 -4.833 2.756 1.00 76.69 112 GLU A C 1
ATOM 816 O O . GLU A 1 112 ? -2.241 -5.946 3.102 1.00 76.69 112 GLU A O 1
ATOM 821 N N . GLY A 1 113 ? -3.025 -4.571 1.507 1.00 74.62 113 GLY A N 1
ATOM 822 C CA . GLY A 1 113 ? -3.130 -5.599 0.459 1.00 74.62 113 GLY A CA 1
ATOM 823 C C . GLY A 1 113 ? -4.269 -6.631 0.585 1.00 74.62 113 GL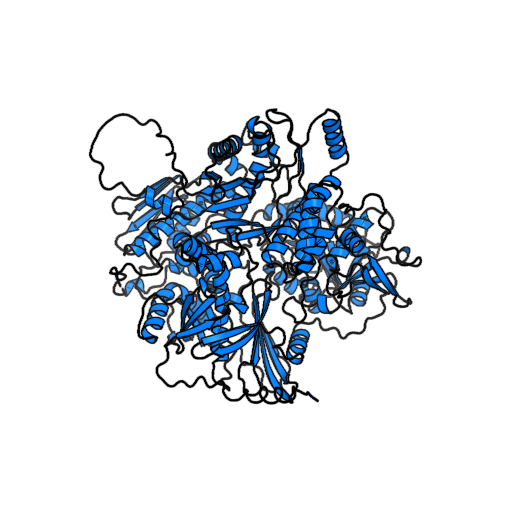Y A C 1
ATOM 824 O O . GLY A 1 113 ? -4.477 -7.385 -0.358 1.00 74.62 113 GLY A O 1
ATOM 825 N N . ASP A 1 114 ? -5.031 -6.667 1.685 1.00 80.38 114 ASP A N 1
ATOM 826 C CA . ASP A 1 114 ? -6.160 -7.602 1.840 1.00 80.38 114 ASP A CA 1
ATOM 827 C C . ASP A 1 114 ? -7.430 -7.162 1.121 1.00 80.38 114 ASP A C 1
ATOM 829 O O . ASP A 1 114 ? -7.624 -5.962 0.881 1.00 80.38 114 ASP A O 1
ATOM 833 N N . ALA A 1 115 ? -8.316 -8.143 0.902 1.00 87.62 115 ALA A N 1
ATOM 834 C CA . ALA A 1 115 ? -9.704 -7.907 0.544 1.00 87.62 115 ALA A CA 1
ATOM 835 C C . ALA A 1 115 ? -10.397 -7.068 1.624 1.00 87.62 115 ALA A C 1
ATOM 837 O O . ALA A 1 115 ? -10.206 -7.284 2.827 1.00 87.62 115 ALA A O 1
ATOM 838 N N . ARG A 1 116 ? -11.111 -6.032 1.186 1.00 91.88 116 ARG A N 1
ATOM 839 C CA . ARG A 1 116 ? -11.684 -5.010 2.070 1.00 91.88 116 ARG A CA 1
ATOM 840 C C . ARG A 1 116 ? -12.702 -4.147 1.335 1.00 91.88 116 ARG A C 1
ATOM 842 O O . ARG A 1 116 ? -12.504 -3.889 0.151 1.00 91.88 116 ARG A O 1
ATOM 849 N N . PRO A 1 117 ? -13.710 -3.589 2.020 1.00 94.50 117 PRO A N 1
ATOM 850 C CA . PRO A 1 117 ? -14.562 -2.559 1.436 1.00 94.50 117 PRO A CA 1
ATOM 851 C C . PRO A 1 117 ? -13.769 -1.359 0.916 1.00 94.50 117 PRO A C 1
ATOM 853 O O . PRO A 1 117 ? -12.767 -0.945 1.512 1.00 94.50 117 PRO A O 1
ATOM 856 N N . ALA A 1 118 ? -14.240 -0.748 -0.168 1.00 94.00 118 ALA A N 1
ATOM 857 C CA . ALA A 1 118 ? -13.579 0.399 -0.781 1.00 94.00 118 ALA A CA 1
ATOM 858 C C . ALA A 1 118 ? -13.447 1.615 0.160 1.00 94.00 118 ALA A C 1
ATOM 860 O O . ALA A 1 118 ? -12.435 2.326 0.066 1.00 94.00 118 ALA A O 1
ATOM 861 N N . TRP A 1 119 ? -14.379 1.805 1.106 1.00 94.06 119 TRP A N 1
ATOM 862 C CA . TRP A 1 119 ? -14.325 2.856 2.131 1.00 94.06 119 TRP A CA 1
ATOM 863 C C . TRP A 1 119 ? -13.126 2.717 3.083 1.00 94.06 119 TRP A C 1
ATOM 865 O O . TRP A 1 119 ? -12.627 3.727 3.581 1.00 94.06 119 TRP A O 1
ATOM 875 N N . VAL A 1 120 ? -12.592 1.505 3.301 1.00 92.81 120 VAL A N 1
ATOM 876 C CA . VAL A 1 120 ? -11.464 1.272 4.229 1.00 92.81 120 VAL A CA 1
ATOM 877 C C . VAL A 1 120 ? -10.232 2.079 3.817 1.00 92.81 120 VAL A C 1
ATOM 879 O O . VAL A 1 120 ? -9.509 2.590 4.670 1.00 92.81 120 VAL A O 1
ATOM 882 N N . ALA A 1 121 ? -10.000 2.260 2.513 1.00 88.25 121 ALA A N 1
ATOM 883 C CA . ALA A 1 121 ? -8.887 3.078 2.029 1.00 88.25 121 ALA A CA 1
ATOM 884 C C . ALA A 1 121 ? -9.046 4.572 2.373 1.00 88.25 121 ALA A C 1
ATOM 886 O O . ALA A 1 121 ? -8.040 5.249 2.577 1.00 88.25 121 ALA A O 1
ATOM 887 N N . LEU A 1 122 ? -10.282 5.082 2.464 1.00 88.12 122 LEU A N 1
ATOM 888 C CA . LEU A 1 122 ? -10.561 6.464 2.880 1.00 88.12 122 LEU A CA 1
ATOM 889 C C . LEU A 1 122 ? -10.192 6.671 4.347 1.00 88.12 122 LEU A C 1
ATOM 891 O O . LEU A 1 122 ? -9.490 7.624 4.684 1.00 88.12 122 LEU A O 1
ATOM 895 N N . ALA A 1 123 ? -10.607 5.732 5.196 1.00 91.19 123 ALA A N 1
ATOM 896 C CA . ALA A 1 123 ? -10.302 5.762 6.617 1.00 91.19 123 ALA A CA 1
ATOM 897 C C . ALA A 1 123 ? -8.801 5.545 6.900 1.00 91.19 123 ALA A C 1
ATOM 899 O O . ALA A 1 123 ? -8.232 6.230 7.742 1.00 91.19 123 ALA A O 1
ATOM 900 N N . ARG A 1 124 ? -8.105 4.677 6.146 1.00 87.19 124 ARG A N 1
ATOM 901 C CA . ARG A 1 124 ? -6.639 4.503 6.268 1.00 87.19 124 ARG A CA 1
ATOM 902 C C . ARG A 1 124 ? -5.830 5.714 5.820 1.00 87.19 124 ARG A C 1
ATOM 904 O O . ARG A 1 124 ? -4.766 5.963 6.377 1.00 87.19 124 ARG A O 1
ATOM 911 N N . ALA A 1 125 ? -6.315 6.455 4.825 1.00 83.94 125 ALA A N 1
ATOM 912 C CA . ALA A 1 125 ? -5.716 7.735 4.453 1.00 83.94 125 ALA A CA 1
ATOM 913 C C . ALA A 1 125 ? -5.902 8.797 5.552 1.00 83.94 125 ALA A C 1
ATOM 915 O O . ALA A 1 125 ? -5.225 9.818 5.526 1.00 83.94 125 ALA A O 1
ATOM 916 N N . ARG A 1 126 ? -6.803 8.541 6.515 1.00 89.00 126 ARG A N 1
ATOM 917 C CA . ARG A 1 126 ? -7.155 9.410 7.644 1.00 89.00 126 ARG A CA 1
ATOM 918 C C . ARG A 1 126 ? -7.698 10.777 7.244 1.00 89.00 126 ARG A C 1
ATOM 920 O O . ARG A 1 126 ? -7.722 11.696 8.050 1.00 89.00 126 ARG A O 1
ATOM 927 N N . ARG A 1 127 ? -8.242 10.880 6.028 1.00 85.56 127 ARG A N 1
ATOM 928 C CA . ARG A 1 127 ? -9.131 11.991 5.658 1.00 85.56 127 ARG A CA 1
ATOM 929 C C . ARG A 1 127 ? -10.435 11.945 6.459 1.00 85.56 127 ARG A C 1
ATOM 931 O O . ARG A 1 127 ? -11.040 12.969 6.721 1.00 85.56 127 ARG A O 1
ATOM 938 N N . ILE A 1 128 ? -10.861 10.750 6.847 1.00 92.25 128 ILE A N 1
ATOM 939 C CA . ILE A 1 128 ? -11.862 10.530 7.888 1.00 92.25 128 ILE A CA 1
ATOM 940 C C . ILE A 1 128 ? -11.237 9.601 8.921 1.00 92.25 128 ILE A C 1
ATOM 942 O O . ILE A 1 128 ? -10.519 8.669 8.551 1.00 92.25 128 ILE A O 1
ATOM 946 N N . VAL A 1 129 ? -11.502 9.835 10.201 1.00 94.88 129 VAL A N 1
ATOM 947 C CA . VAL A 1 129 ? -11.080 8.921 11.268 1.00 94.88 129 VAL A CA 1
ATOM 948 C C . VAL A 1 129 ? -12.324 8.324 11.899 1.00 94.88 129 VAL A C 1
ATOM 950 O O . VAL A 1 129 ? -13.229 9.055 12.290 1.00 94.88 129 VAL A O 1
ATOM 953 N N . ILE A 1 130 ? -12.378 6.995 11.962 1.00 95.94 130 ILE A N 1
ATOM 954 C CA . ILE A 1 130 ? -13.483 6.252 12.566 1.00 95.94 130 ILE A CA 1
ATOM 955 C C . ILE A 1 130 ? -12.879 5.262 13.548 1.00 95.94 130 ILE A C 1
ATOM 957 O O . ILE A 1 130 ? -12.117 4.375 13.154 1.00 95.94 130 ILE A O 1
ATOM 961 N N . GLU A 1 131 ? -13.222 5.410 14.819 1.00 94.44 131 GLU A N 1
ATOM 962 C CA . GLU A 1 131 ? -12.753 4.542 15.889 1.00 94.44 131 GLU A CA 1
ATOM 963 C C . GLU A 1 131 ? -13.931 3.927 16.632 1.00 94.44 131 GLU A C 1
ATOM 965 O O . GLU A 1 131 ? -14.961 4.576 16.805 1.00 94.44 131 GLU A O 1
ATOM 970 N N . SER A 1 132 ? -13.781 2.689 17.089 1.00 92.00 132 SER A N 1
ATOM 971 C CA . SER A 1 132 ? -14.802 2.000 17.878 1.00 92.00 132 SER A CA 1
ATOM 972 C C . SER A 1 132 ? -14.195 1.359 19.117 1.00 92.00 132 SER A C 1
ATOM 974 O O . SER A 1 132 ? -13.015 1.004 19.124 1.00 92.00 132 SER A O 1
ATOM 976 N N . ASP A 1 133 ? -15.016 1.226 20.156 1.00 88.88 133 ASP A N 1
ATOM 977 C CA . ASP A 1 133 ? -14.720 0.447 21.359 1.00 88.88 133 ASP A CA 1
ATOM 978 C C . ASP A 1 133 ? -15.123 -1.031 21.228 1.00 88.88 133 ASP A C 1
ATOM 980 O O . ASP A 1 133 ? -14.867 -1.814 22.140 1.00 88.88 133 ASP A O 1
ATOM 984 N N . GLY A 1 134 ? -15.787 -1.409 20.128 1.00 86.06 134 GLY A N 1
ATOM 985 C CA . GLY A 1 134 ? -16.353 -2.744 19.929 1.00 86.06 134 GLY A CA 1
ATOM 986 C C . GLY A 1 134 ? -17.551 -3.092 20.799 1.00 86.06 134 GLY A C 1
ATOM 987 O O . GLY A 1 134 ? -17.932 -4.258 20.836 1.00 86.06 134 GLY A O 1
ATOM 988 N N . ALA A 1 135 ? -18.126 -2.115 21.497 1.00 86.56 135 ALA A N 1
ATOM 989 C CA . ALA A 1 135 ? -19.273 -2.262 22.388 1.00 86.56 135 ALA A CA 1
ATOM 990 C C . ALA A 1 135 ? -20.421 -1.300 22.020 1.00 86.56 135 ALA A C 1
ATOM 992 O O . ALA A 1 135 ? -21.315 -1.055 22.826 1.00 86.56 135 ALA A O 1
ATOM 993 N N . GLY A 1 136 ? -20.406 -0.755 20.799 1.00 89.31 136 GLY A N 1
ATOM 994 C CA . GLY A 1 136 ? -21.455 0.125 20.277 1.00 89.31 136 GLY A CA 1
ATOM 995 C C . GLY A 1 136 ? -21.139 1.618 20.341 1.00 89.31 136 GLY A C 1
ATOM 996 O O . GLY A 1 136 ? -21.927 2.408 19.820 1.00 89.31 136 GLY A O 1
ATOM 997 N N . THR A 1 137 ? -19.994 2.033 20.894 1.00 92.62 137 THR A N 1
ATOM 998 C CA . THR A 1 137 ? -19.544 3.431 20.813 1.00 92.62 137 THR A CA 1
ATOM 999 C C . THR A 1 137 ? -18.635 3.625 19.605 1.00 92.62 137 THR A C 1
ATOM 1001 O O . THR A 1 137 ? -17.703 2.852 19.358 1.00 92.62 137 THR A O 1
ATOM 1004 N N . VAL A 1 138 ? -18.877 4.700 18.856 1.00 95.06 138 VAL A N 1
ATOM 1005 C CA . VAL A 1 138 ? -18.058 5.103 17.711 1.00 95.06 138 VAL A CA 1
ATOM 1006 C C . VAL A 1 138 ? -17.682 6.576 17.835 1.00 95.06 138 VAL A C 1
ATOM 1008 O O . VAL A 1 138 ? -18.530 7.424 18.106 1.00 95.06 138 VAL A O 1
ATOM 1011 N N . ARG A 1 139 ? -16.410 6.900 17.603 1.00 96.56 139 ARG A N 1
ATOM 1012 C CA . ARG A 1 139 ? -15.940 8.273 17.387 1.00 96.56 139 ARG A CA 1
ATOM 1013 C C . ARG A 1 139 ? -15.661 8.473 15.906 1.00 96.56 139 ARG A C 1
ATOM 1015 O O . ARG A 1 139 ? -14.966 7.666 15.294 1.00 96.56 139 ARG A O 1
ATOM 1022 N N . VAL A 1 140 ? -16.183 9.557 15.349 1.00 97.69 140 VAL A N 1
ATOM 1023 C CA . VAL A 1 140 ? -15.977 9.954 13.957 1.00 97.69 140 VAL A CA 1
ATOM 1024 C C . VAL A 1 140 ? -15.386 11.359 13.933 1.00 97.69 140 VAL A C 1
ATOM 1026 O O . VAL A 1 140 ? -15.917 12.270 14.560 1.00 97.69 140 VAL A O 1
ATOM 1029 N N . VAL A 1 141 ? -14.288 11.543 13.207 1.00 97.19 141 VAL A N 1
ATOM 1030 C CA . VAL A 1 141 ? -13.649 12.846 12.994 1.00 97.19 141 VAL A CA 1
ATOM 1031 C C . VAL A 1 141 ? -13.682 13.148 11.498 1.00 97.19 141 VAL A C 1
ATOM 1033 O O . VAL A 1 141 ? -13.139 12.380 10.698 1.00 97.19 141 VAL A O 1
ATOM 1036 N N . LEU A 1 142 ? -14.365 14.231 11.122 1.00 95.81 142 LEU A N 1
ATOM 1037 C CA . LEU A 1 142 ? -14.740 14.539 9.738 1.00 95.81 142 LEU A CA 1
ATOM 1038 C C . LEU A 1 142 ? -14.194 15.889 9.268 1.00 95.81 142 LEU A C 1
ATOM 1040 O O . LEU A 1 142 ? -14.231 16.850 10.033 1.00 95.81 142 LEU A O 1
ATOM 1044 N N . PRO A 1 143 ? -13.765 16.020 8.002 1.00 93.31 143 PRO A N 1
ATOM 1045 C CA . PRO A 1 143 ? -13.408 17.313 7.438 1.00 93.31 143 PRO A CA 1
ATOM 1046 C C . PRO A 1 143 ? -14.604 18.267 7.465 1.00 93.31 143 PRO A C 1
ATOM 1048 O O . PRO A 1 143 ? -15.667 17.966 6.910 1.00 93.31 143 PRO A O 1
ATOM 1051 N N . ALA A 1 144 ? -14.413 19.424 8.087 1.00 91.69 144 ALA A N 1
ATOM 1052 C CA . ALA A 1 144 ? -15.351 20.530 8.071 1.00 91.69 144 ALA A CA 1
ATOM 1053 C C . ALA A 1 144 ? -15.372 21.197 6.690 1.00 91.69 144 ALA A C 1
ATOM 1055 O O . ALA A 1 144 ? -14.381 21.193 5.960 1.00 91.69 144 ALA A O 1
ATOM 1056 N N . GLY A 1 145 ? -16.502 21.811 6.346 1.00 83.81 145 GLY A N 1
ATOM 1057 C CA . GLY A 1 145 ? -16.542 22.784 5.259 1.00 83.81 145 GLY A CA 1
ATOM 1058 C C . GLY A 1 145 ? -16.049 24.167 5.698 1.00 83.81 145 GLY A C 1
ATOM 1059 O O . GLY A 1 145 ? -15.732 24.420 6.865 1.00 83.81 145 GLY A O 1
ATOM 1060 N N . ASP A 1 146 ? -16.098 25.097 4.756 1.00 73.50 146 ASP A N 1
ATOM 1061 C CA . ASP A 1 146 ? -15.691 26.494 4.936 1.00 73.50 146 ASP A CA 1
ATOM 1062 C C . ASP A 1 146 ? -16.684 27.325 5.766 1.00 73.50 146 ASP A C 1
ATOM 1064 O O . ASP A 1 146 ? -16.486 28.517 5.990 1.00 73.50 146 ASP A O 1
ATOM 1068 N N . GLY A 1 147 ? -17.758 26.701 6.257 1.00 68.00 147 GLY A N 1
ATOM 1069 C CA . GLY A 1 147 ? -18.771 27.361 7.070 1.00 68.00 147 GLY A CA 1
ATOM 1070 C C . GLY A 1 147 ? -18.179 27.957 8.345 1.00 68.00 147 GLY A C 1
ATOM 1071 O O . GLY A 1 147 ? -17.551 27.262 9.139 1.00 68.00 147 GLY A O 1
ATOM 1072 N N . THR A 1 148 ? -18.391 29.248 8.562 1.00 71.69 148 THR A N 1
ATOM 1073 C CA . THR A 1 148 ? -18.125 29.919 9.838 1.00 71.69 148 THR A CA 1
ATOM 1074 C C . THR A 1 148 ? -19.388 29.901 10.710 1.00 71.69 148 THR A C 1
ATOM 1076 O O . THR A 1 148 ? -20.503 29.702 10.214 1.00 71.69 148 THR A O 1
ATOM 1079 N N . GLY A 1 149 ? -19.239 30.077 12.023 1.00 77.19 149 GLY A N 1
ATOM 1080 C CA . GLY A 1 149 ? -20.360 30.188 12.963 1.00 77.19 149 GLY A CA 1
ATOM 1081 C C . GLY A 1 149 ? -20.433 29.052 13.979 1.00 77.19 149 GLY A C 1
ATOM 1082 O O . GLY A 1 149 ? -19.404 28.513 14.377 1.00 77.19 149 GLY A O 1
ATOM 1083 N N . ASP A 1 150 ? -21.657 28.742 14.409 1.00 85.44 150 ASP A N 1
ATOM 1084 C CA . ASP A 1 150 ? -21.942 27.796 15.490 1.00 85.44 150 ASP A CA 1
ATOM 1085 C C . ASP A 1 150 ? -21.281 26.411 15.268 1.00 85.44 150 ASP A C 1
ATOM 1087 O O . ASP A 1 150 ? -21.433 25.828 14.185 1.00 85.44 150 ASP A O 1
ATOM 1091 N N . PRO A 1 151 ? -20.547 25.867 16.258 1.00 84.38 151 PRO A N 1
ATOM 1092 C CA . PRO A 1 151 ? -19.803 24.615 16.112 1.00 84.38 151 PRO A CA 1
ATOM 1093 C C . PRO A 1 151 ? -20.713 23.425 15.883 1.00 84.38 151 PRO A C 1
ATOM 1095 O O . PRO A 1 151 ? -20.384 22.567 15.067 1.00 84.38 151 PRO A O 1
ATOM 1098 N N . GLU A 1 152 ? -21.865 23.377 16.554 1.00 89.06 152 GLU A N 1
ATOM 1099 C CA . GLU A 1 152 ? -22.813 22.283 16.373 1.00 89.06 152 GLU A CA 1
ATOM 1100 C C . GLU A 1 152 ? -23.309 22.253 14.927 1.00 89.06 152 GLU A C 1
ATOM 1102 O O . GLU A 1 152 ? -23.280 21.203 14.280 1.00 89.06 152 GLU A O 1
ATOM 1107 N N . ARG A 1 153 ? -23.664 23.416 14.367 1.00 90.69 153 ARG A N 1
ATOM 1108 C CA . ARG A 1 153 ? -24.015 23.544 12.947 1.00 90.69 153 ARG A CA 1
ATOM 1109 C C . ARG A 1 153 ? -22.889 23.079 12.022 1.00 90.69 153 ARG A C 1
ATOM 1111 O O . ARG A 1 153 ? -23.170 22.413 11.027 1.00 90.69 153 ARG A O 1
ATOM 1118 N N . ILE A 1 154 ? -21.631 23.402 12.329 1.00 90.62 154 ILE A N 1
ATOM 1119 C CA . ILE A 1 154 ? -20.466 22.979 11.533 1.00 90.62 154 ILE A CA 1
ATOM 1120 C C . ILE A 1 154 ? -20.290 21.457 11.583 1.00 90.62 154 ILE A C 1
ATOM 1122 O O . ILE A 1 154 ? -20.133 20.827 10.534 1.00 90.62 154 ILE A O 1
ATOM 1126 N N . VAL A 1 155 ? -20.352 20.854 12.773 1.00 94.19 155 VAL A N 1
ATOM 1127 C CA . VAL A 1 155 ? -20.232 19.399 12.949 1.00 94.19 155 VAL A CA 1
ATOM 1128 C C . VAL A 1 155 ? -21.391 18.671 12.286 1.00 94.19 155 VAL A C 1
ATOM 1130 O O . VAL A 1 155 ? -21.173 17.687 11.581 1.00 94.19 155 VAL A O 1
ATOM 1133 N N . ARG A 1 156 ? -22.617 19.175 12.444 1.00 94.25 156 ARG A N 1
ATOM 1134 C CA . ARG A 1 156 ? -23.807 18.626 11.793 1.00 94.25 156 ARG A CA 1
ATOM 1135 C C . ARG A 1 156 ? -23.684 18.705 10.277 1.00 94.25 156 ARG A C 1
ATOM 1137 O O . ARG A 1 156 ? -23.906 17.705 9.611 1.00 94.25 156 ARG A O 1
ATOM 1144 N N . ALA A 1 157 ? -23.248 19.834 9.722 1.00 92.19 157 ALA A N 1
ATOM 1145 C CA . ALA A 1 157 ? -23.009 19.956 8.284 1.00 92.19 157 ALA A CA 1
ATOM 1146 C C . ALA A 1 157 ? -21.924 18.983 7.784 1.00 92.19 157 ALA A C 1
ATOM 1148 O O . ALA A 1 157 ? -22.080 18.397 6.714 1.00 92.19 157 ALA A O 1
ATOM 1149 N N . ALA A 1 158 ? -20.850 18.768 8.555 1.00 93.88 158 ALA A N 1
ATOM 1150 C CA . ALA A 1 158 ? -19.836 17.765 8.231 1.00 93.88 158 ALA A CA 1
ATOM 1151 C C . ALA A 1 158 ? -20.419 16.341 8.264 1.00 93.88 158 ALA A C 1
ATOM 1153 O O . ALA A 1 158 ? -20.196 15.564 7.338 1.00 93.88 158 ALA A O 1
ATOM 1154 N N . TRP A 1 159 ? -21.214 16.013 9.283 1.00 95.62 159 TRP A N 1
ATOM 1155 C CA . TRP A 1 159 ? -21.926 14.741 9.386 1.00 95.62 159 TRP A CA 1
ATOM 1156 C C . TRP A 1 159 ? -22.866 14.497 8.201 1.00 95.62 159 TRP A C 1
ATOM 1158 O O . TRP A 1 159 ? -22.844 13.418 7.614 1.00 95.62 159 TRP A O 1
ATOM 1168 N N . GLU A 1 160 ? -23.654 15.504 7.813 1.00 93.00 160 GLU A N 1
ATOM 1169 C CA . GLU A 1 160 ? -24.534 15.435 6.644 1.00 93.00 160 GLU A CA 1
ATOM 1170 C C . GLU A 1 160 ? -23.753 15.217 5.349 1.00 93.00 160 GLU A C 1
ATOM 1172 O O . GLU A 1 160 ? -24.060 14.298 4.593 1.00 93.00 160 GLU A O 1
ATOM 1177 N N . ARG A 1 161 ? -22.690 15.998 5.135 1.00 91.38 161 ARG A N 1
ATOM 1178 C CA . ARG A 1 161 ? -21.842 15.908 3.941 1.00 91.38 161 ARG A CA 1
ATOM 1179 C C . ARG A 1 161 ? -21.178 14.541 3.780 1.00 91.38 161 ARG A C 1
ATOM 1181 O O . ARG A 1 161 ? -21.030 14.069 2.659 1.00 91.38 161 ARG A O 1
ATOM 1188 N N . TRP A 1 162 ? -20.732 13.937 4.878 1.00 93.56 162 TRP A N 1
ATOM 1189 C CA . TRP A 1 162 ? -19.965 12.687 4.853 1.00 93.56 162 TRP A CA 1
ATOM 1190 C C . TRP A 1 162 ? -20.812 11.436 5.110 1.00 93.56 162 TRP A C 1
ATOM 1192 O O . TRP A 1 162 ? -20.260 10.335 5.163 1.00 93.56 162 TRP A O 1
ATOM 1202 N N . TRP A 1 163 ? -22.136 11.569 5.240 1.00 95.19 163 TRP A N 1
ATOM 1203 C CA . TRP A 1 163 ? -23.026 10.441 5.526 1.00 95.19 163 TRP A CA 1
ATOM 1204 C C . TRP A 1 163 ? -22.923 9.322 4.489 1.00 95.19 163 TRP A C 1
ATOM 1206 O O . TRP A 1 163 ? -22.844 8.157 4.880 1.00 95.19 163 TRP A O 1
ATOM 1216 N N . GLY A 1 164 ? -22.834 9.666 3.197 1.00 92.38 164 GLY A N 1
ATOM 1217 C CA . GLY A 1 164 ? -22.677 8.703 2.099 1.00 92.38 164 GLY A CA 1
ATOM 1218 C C . GLY A 1 164 ? -21.527 7.720 2.331 1.00 92.38 164 GLY A C 1
ATOM 1219 O O . GLY A 1 164 ? -21.682 6.522 2.106 1.00 92.38 164 GLY A O 1
ATOM 1220 N N . VAL A 1 165 ? -20.424 8.196 2.918 1.00 93.06 165 VAL A N 1
ATOM 1221 C CA . VAL A 1 165 ? -19.252 7.385 3.270 1.00 93.06 165 VAL A CA 1
ATOM 1222 C C . VAL A 1 165 ? -19.400 6.718 4.641 1.00 93.06 165 VAL A C 1
ATOM 1224 O O . VAL A 1 165 ? -19.201 5.508 4.778 1.00 93.06 165 VAL A O 1
ATOM 1227 N N . VAL A 1 166 ? -19.721 7.499 5.680 1.00 96.19 166 VAL A N 1
ATOM 1228 C CA . VAL A 1 166 ? -19.697 7.048 7.084 1.00 96.19 166 VAL A CA 1
ATOM 1229 C C . VAL A 1 166 ? -20.734 5.959 7.344 1.00 96.19 166 VAL A C 1
ATOM 1231 O O . VAL A 1 166 ? -20.450 5.017 8.089 1.00 96.19 166 VAL A O 1
ATOM 1234 N N . ARG A 1 167 ? -21.899 6.019 6.688 1.00 96.12 167 ARG A N 1
ATOM 1235 C CA . ARG A 1 167 ? -22.965 5.022 6.852 1.00 96.12 167 ARG A CA 1
ATOM 1236 C C . ARG A 1 167 ? -22.491 3.598 6.561 1.00 96.12 167 ARG A C 1
ATOM 1238 O O . ARG A 1 167 ? -22.900 2.668 7.246 1.00 96.12 167 ARG A O 1
ATOM 1245 N N . HIS A 1 168 ? -21.575 3.418 5.605 1.00 95.81 168 HIS A N 1
ATOM 1246 C CA . HIS A 1 168 ? -21.047 2.101 5.246 1.00 95.81 168 HIS A CA 1
ATOM 1247 C C . HIS A 1 168 ? -20.148 1.520 6.335 1.00 95.81 168 HIS A C 1
ATOM 1249 O O . HIS A 1 168 ? -20.241 0.333 6.641 1.00 95.81 168 HIS A O 1
ATOM 1255 N N . ALA A 1 169 ? -19.321 2.361 6.956 1.00 95.31 169 ALA A N 1
ATOM 1256 C CA . ALA A 1 169 ? -18.490 1.963 8.082 1.00 95.31 169 ALA A CA 1
ATOM 1257 C C . ALA A 1 169 ? -19.338 1.627 9.319 1.00 95.31 169 ALA A C 1
ATOM 1259 O O . ALA A 1 169 ? -19.107 0.606 9.967 1.00 95.31 169 ALA A O 1
ATOM 1260 N N . LEU A 1 170 ? -20.361 2.439 9.610 1.00 95.94 170 LEU A N 1
ATOM 1261 C CA . LEU A 1 170 ? -21.299 2.180 10.704 1.00 95.94 170 LEU A CA 1
ATOM 1262 C C . LEU A 1 170 ? -22.111 0.906 10.469 1.00 95.94 170 LEU A C 1
ATOM 1264 O O . LEU A 1 170 ? -22.254 0.115 11.394 1.00 95.94 170 LEU A O 1
ATOM 1268 N N . ALA A 1 171 ? -22.568 0.648 9.240 1.00 94.50 171 ALA A N 1
ATOM 1269 C CA . ALA A 1 171 ? -23.257 -0.594 8.888 1.00 94.50 171 ALA A CA 1
ATOM 1270 C C . ALA A 1 171 ? -22.376 -1.824 9.165 1.00 94.50 171 ALA A C 1
ATOM 1272 O O . ALA A 1 171 ? -22.852 -2.812 9.727 1.00 94.50 171 ALA A O 1
ATOM 1273 N N . SER A 1 172 ? -21.079 -1.753 8.836 1.00 92.88 172 SER A N 1
ATOM 1274 C CA . SER A 1 172 ? -20.118 -2.804 9.188 1.00 92.88 172 SER A CA 1
ATOM 1275 C C . SER A 1 172 ? -19.978 -2.967 10.705 1.00 92.88 172 SER A C 1
ATOM 1277 O O . SER A 1 172 ? -20.013 -4.101 11.177 1.00 92.88 172 SER A O 1
ATOM 1279 N N . VAL A 1 173 ? -19.877 -1.875 11.480 1.00 92.25 173 VAL A N 1
ATOM 1280 C CA . VAL A 1 173 ? -19.806 -1.938 12.956 1.00 92.25 173 VAL A CA 1
ATOM 1281 C C . VAL A 1 173 ? -21.061 -2.577 13.552 1.00 92.25 173 VAL A C 1
ATOM 1283 O O . VAL A 1 173 ? -20.943 -3.495 14.357 1.00 92.25 173 VAL A O 1
ATOM 1286 N N . ARG A 1 174 ? -22.260 -2.172 13.115 1.00 92.62 174 ARG A N 1
ATOM 1287 C CA . ARG A 1 174 ? -23.535 -2.748 13.583 1.00 92.62 174 ARG A CA 1
ATOM 1288 C C . ARG A 1 174 ? -23.610 -4.255 13.349 1.00 92.62 174 ARG A C 1
ATOM 1290 O O . ARG A 1 174 ? -24.027 -4.989 14.238 1.00 92.62 174 ARG A O 1
ATOM 1297 N N . ARG A 1 175 ? -23.167 -4.720 12.176 1.00 89.81 175 ARG A N 1
ATOM 1298 C CA . ARG A 1 175 ? -23.076 -6.155 11.843 1.00 89.81 175 ARG A CA 1
ATOM 1299 C C . ARG A 1 175 ? -21.988 -6.886 12.631 1.00 89.81 175 ARG A C 1
ATOM 1301 O O . ARG A 1 175 ? -22.096 -8.081 12.851 1.00 89.81 175 ARG A O 1
ATOM 1308 N N . GLY A 1 176 ? -20.934 -6.190 13.052 1.00 86.56 176 GLY A N 1
ATOM 1309 C CA . GLY A 1 176 ? -19.923 -6.754 13.951 1.00 86.56 176 GLY A CA 1
ATOM 1310 C C . GLY A 1 176 ? -20.464 -7.039 15.357 1.00 86.56 176 GLY A C 1
ATOM 1311 O O . GLY A 1 176 ? -19.970 -7.940 16.027 1.00 86.56 176 GLY A O 1
ATOM 1312 N N . LEU A 1 177 ? -21.498 -6.305 15.782 1.00 86.31 177 LEU A N 1
ATOM 1313 C CA . LEU A 1 177 ? -22.132 -6.429 17.100 1.00 86.31 177 LEU A CA 1
ATOM 1314 C C . LEU A 1 177 ? -23.328 -7.399 17.130 1.00 86.31 177 LEU A C 1
ATOM 1316 O O . LEU A 1 177 ? -23.874 -7.643 18.203 1.00 86.31 177 LEU A O 1
ATOM 1320 N N . GLY A 1 178 ? -23.759 -7.937 15.984 1.00 84.75 178 GLY A N 1
ATOM 1321 C CA . GLY A 1 178 ? -24.930 -8.811 15.895 1.00 84.75 178 GLY A CA 1
ATOM 1322 C C . GLY A 1 178 ? -25.487 -8.920 14.475 1.00 84.75 178 GLY A C 1
ATOM 1323 O O . GLY A 1 178 ? -24.756 -8.859 13.493 1.00 84.75 178 GLY A O 1
ATOM 1324 N N . ASP A 1 179 ? -26.805 -9.037 14.343 1.00 82.88 179 ASP A N 1
ATOM 1325 C CA . ASP A 1 179 ? -27.513 -9.131 13.054 1.00 82.88 179 ASP A CA 1
ATOM 1326 C C . ASP A 1 179 ? -27.590 -7.801 12.271 1.00 82.88 179 ASP A C 1
ATOM 1328 O O . ASP A 1 179 ? -28.190 -7.730 11.198 1.00 82.88 179 ASP A O 1
ATOM 1332 N N . GLY A 1 180 ? -26.965 -6.739 12.787 1.00 79.69 180 GLY A N 1
ATOM 1333 C CA . GLY A 1 180 ? -27.031 -5.396 12.222 1.00 79.69 180 GLY A CA 1
ATOM 1334 C C . GLY A 1 180 ? -28.133 -4.513 12.808 1.00 79.69 180 GLY A C 1
ATOM 1335 O O . GLY A 1 180 ? -28.186 -3.345 12.435 1.00 79.69 180 GLY A O 1
ATOM 1336 N N . SER A 1 181 ? -28.959 -5.006 13.739 1.00 85.88 181 SER A N 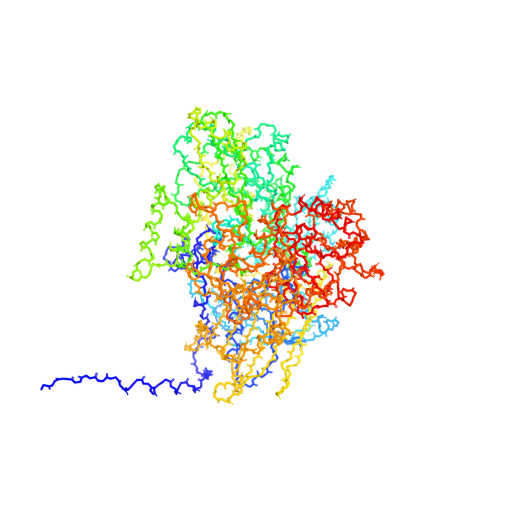1
ATOM 1337 C CA . SER A 1 181 ? -29.967 -4.200 14.450 1.00 85.88 181 SER A CA 1
ATOM 1338 C C . SER A 1 181 ? -29.376 -3.311 15.547 1.00 85.88 181 SER A C 1
ATOM 1340 O O . SER A 1 181 ? -29.982 -2.299 15.891 1.00 85.88 181 SER A O 1
ATOM 1342 N N . ALA A 1 182 ? -28.167 -3.620 16.031 1.00 88.69 182 ALA A N 1
ATOM 1343 C CA . ALA A 1 182 ? -27.519 -2.922 17.141 1.00 88.69 182 ALA A CA 1
ATOM 1344 C C . ALA A 1 182 ? -27.511 -1.393 16.973 1.00 88.69 182 ALA A C 1
ATOM 1346 O O . ALA A 1 182 ? -27.127 -0.870 15.923 1.00 88.69 182 ALA A O 1
ATOM 1347 N N . THR A 1 183 ? -27.902 -0.685 18.028 1.00 94.62 183 THR A N 1
ATOM 1348 C CA . THR A 1 183 ? -27.871 0.777 18.102 1.00 94.62 183 THR A CA 1
ATOM 1349 C C . THR A 1 183 ? -26.462 1.264 18.427 1.00 94.62 183 THR A C 1
ATOM 1351 O O . THR A 1 183 ? -25.835 0.769 19.364 1.00 94.62 183 THR A O 1
ATOM 1354 N N . LEU A 1 184 ? -25.963 2.255 17.684 1.00 95.88 184 LEU A N 1
ATOM 1355 C CA . LEU A 1 184 ? -24.647 2.850 17.933 1.00 95.88 184 LEU A CA 1
ATOM 1356 C C . LEU A 1 184 ? -24.761 4.212 18.612 1.00 95.88 184 LEU A C 1
ATOM 1358 O O . LEU A 1 184 ? -25.551 5.055 18.188 1.00 95.88 184 LEU A O 1
ATOM 1362 N N . ARG A 1 185 ? -23.899 4.470 19.597 1.00 96.44 185 ARG A N 1
ATOM 1363 C CA . ARG A 1 185 ? -23.657 5.813 20.138 1.00 96.44 185 ARG A CA 1
ATOM 1364 C C . ARG A 1 185 ? -22.486 6.437 19.391 1.00 96.44 185 ARG A C 1
ATOM 1366 O O . ARG A 1 185 ? -21.354 5.972 19.511 1.00 96.44 185 ARG A O 1
ATOM 1373 N N . VAL A 1 186 ? -22.747 7.491 18.630 1.00 97.38 186 VAL A N 1
ATOM 1374 C CA . VAL A 1 186 ? -21.761 8.124 17.752 1.00 97.38 186 VAL A CA 1
ATOM 1375 C C . VAL A 1 186 ? -21.400 9.511 18.267 1.00 97.38 186 VAL A C 1
ATOM 1377 O O . VAL A 1 186 ? -22.273 10.344 18.489 1.00 97.38 186 VAL A O 1
ATOM 1380 N N . ARG A 1 187 ? -20.102 9.772 18.425 1.00 96.69 187 ARG A N 1
ATOM 1381 C CA . ARG A 1 187 ? -19.548 11.101 18.712 1.00 96.69 187 ARG A CA 1
ATOM 1382 C C . ARG A 1 187 ? -18.869 11.645 17.475 1.00 96.69 187 ARG A C 1
ATOM 1384 O O . ARG A 1 187 ? -17.920 11.032 16.987 1.00 96.69 187 ARG A O 1
ATOM 1391 N N . VAL A 1 188 ? -19.329 12.787 16.988 1.00 97.62 188 VAL A N 1
ATOM 1392 C CA . VAL A 1 188 ? -18.812 13.401 15.766 1.00 97.62 188 VAL A CA 1
ATOM 1393 C C . VAL A 1 188 ? -18.027 14.657 16.117 1.00 97.62 188 VAL A C 1
ATOM 1395 O O . VAL A 1 188 ? -18.550 15.549 16.776 1.00 97.62 188 VAL A O 1
ATOM 1398 N N . HIS A 1 189 ? -16.788 14.743 15.649 1.00 96.94 189 HIS A N 1
ATOM 1399 C CA . HIS A 1 189 ? -16.004 15.974 15.629 1.00 96.94 189 HIS A CA 1
ATOM 1400 C C . HIS A 1 189 ? -15.804 16.420 14.184 1.00 96.94 189 HIS A C 1
ATOM 1402 O O . HIS A 1 189 ? -15.665 15.585 13.285 1.00 96.94 189 HIS A O 1
ATOM 1408 N N . ALA A 1 190 ? -15.738 17.728 13.963 1.00 95.88 190 ALA A N 1
ATOM 1409 C CA . ALA A 1 190 ? -15.319 18.285 12.685 1.00 95.88 190 ALA A CA 1
ATOM 1410 C C . ALA A 1 190 ? -13.898 18.843 12.790 1.00 95.88 190 ALA A C 1
ATOM 1412 O O . ALA A 1 190 ? -13.496 19.297 13.862 1.00 95.88 190 ALA A O 1
ATOM 1413 N N . TYR A 1 191 ? -13.140 18.816 11.691 1.00 95.50 191 TYR A N 1
ATOM 1414 C CA . TYR A 1 191 ? -11.784 19.353 11.659 1.00 95.50 191 TYR A CA 1
ATOM 1415 C C . TYR A 1 191 ? -11.449 20.140 10.387 1.00 95.50 191 TYR A C 1
ATOM 1417 O O . TYR A 1 191 ? -11.970 19.859 9.310 1.00 95.50 191 TYR A O 1
ATOM 1425 N N . ARG A 1 192 ? -10.523 21.094 10.495 1.00 94.25 192 ARG A N 1
ATOM 1426 C CA . ARG A 1 192 ? -9.856 21.776 9.375 1.00 94.25 192 ARG A CA 1
ATOM 1427 C C . ARG A 1 192 ? -8.369 21.477 9.401 1.00 94.25 192 ARG A C 1
ATOM 1429 O O . ARG A 1 192 ? -7.807 21.250 10.468 1.00 94.25 192 ARG A O 1
ATOM 1436 N N . HIS A 1 193 ? -7.735 21.469 8.233 1.00 93.38 193 HIS A N 1
ATOM 1437 C CA . HIS A 1 193 ? -6.315 21.157 8.102 1.00 93.38 193 HIS A CA 1
ATOM 1438 C C . HIS A 1 193 ? -5.566 22.299 7.426 1.00 93.38 193 HIS A C 1
ATOM 1440 O O . HIS A 1 193 ? -5.701 22.518 6.225 1.00 93.38 193 HIS A O 1
ATOM 1446 N N . ASP A 1 194 ? -4.751 23.006 8.202 1.00 94.38 194 ASP A N 1
ATOM 1447 C CA . ASP A 1 194 ? -3.780 23.960 7.686 1.00 94.38 194 ASP A CA 1
ATOM 1448 C C . ASP A 1 194 ? -2.461 23.228 7.399 1.00 94.38 194 ASP A C 1
ATOM 1450 O O . ASP A 1 194 ? -1.631 22.991 8.284 1.00 94.38 194 ASP A O 1
ATOM 1454 N N . LEU A 1 195 ? -2.294 22.826 6.137 1.00 93.31 195 LEU A N 1
ATOM 1455 C CA . LEU A 1 195 ? -1.124 22.084 5.665 1.00 93.31 195 LEU A CA 1
ATOM 1456 C C . LEU A 1 195 ? 0.175 22.888 5.816 1.00 93.31 195 LEU A C 1
ATOM 1458 O O . LEU A 1 195 ? 1.193 22.325 6.215 1.00 93.31 195 LEU A O 1
ATOM 1462 N N . ALA A 1 196 ? 0.146 24.195 5.535 1.00 94.06 196 ALA A N 1
ATOM 1463 C CA . ALA A 1 196 ? 1.333 25.052 5.585 1.00 94.06 196 ALA A CA 1
ATOM 1464 C C . ALA A 1 196 ? 1.836 25.236 7.026 1.00 94.06 196 ALA A C 1
ATOM 1466 O O . ALA A 1 196 ? 3.047 25.246 7.280 1.00 94.06 196 ALA A O 1
ATOM 1467 N N . ALA A 1 197 ? 0.907 25.338 7.978 1.00 94.75 197 ALA A N 1
ATOM 1468 C CA . ALA A 1 197 ? 1.221 25.421 9.401 1.00 94.75 197 ALA A CA 1
ATOM 1469 C C . ALA A 1 197 ? 1.458 24.051 10.060 1.00 94.75 197 ALA A C 1
ATOM 1471 O O . ALA A 1 197 ? 1.927 24.006 11.191 1.00 94.75 197 ALA A O 1
ATOM 1472 N N . SER A 1 198 ? 1.154 22.939 9.377 1.00 96.62 198 SER A N 1
ATOM 1473 C CA . SER A 1 198 ? 1.108 21.605 9.998 1.00 96.62 198 SER A CA 1
ATOM 1474 C C . SER A 1 198 ? 0.247 21.604 11.269 1.00 96.62 198 SER A C 1
ATOM 1476 O O . SER A 1 198 ? 0.685 21.207 12.354 1.00 96.62 198 SER A O 1
ATOM 1478 N N . ARG A 1 199 ? -0.990 22.095 11.118 1.00 96.69 199 ARG A N 1
ATOM 1479 C CA . ARG A 1 199 ? -1.947 22.308 12.207 1.00 96.69 199 ARG A CA 1
ATOM 1480 C C . ARG A 1 199 ? -3.337 21.813 11.822 1.00 96.69 199 ARG A C 1
ATOM 1482 O O . ARG A 1 199 ? -3.818 22.093 10.726 1.00 96.69 199 ARG A O 1
ATOM 1489 N N . PHE A 1 200 ? -3.998 21.115 12.738 1.00 96.50 200 PHE A N 1
ATOM 1490 C CA . PHE A 1 200 ? -5.430 20.842 12.646 1.00 96.50 200 PHE A CA 1
ATOM 1491 C C . PHE A 1 200 ? -6.207 21.793 13.555 1.00 96.50 200 PHE A C 1
ATOM 1493 O O . PHE A 1 200 ? -5.732 22.148 14.623 1.00 96.50 200 PHE A O 1
ATOM 1500 N N . GLU A 1 201 ? -7.410 22.180 13.162 1.00 94.94 201 GLU A N 1
ATOM 1501 C CA . GLU A 1 201 ? -8.393 22.792 14.059 1.00 94.94 201 GLU A CA 1
ATOM 1502 C C . GLU A 1 201 ? -9.520 21.783 14.235 1.00 94.94 201 GLU A C 1
ATOM 1504 O O . GLU A 1 201 ? -10.088 21.361 13.235 1.00 94.94 201 GLU A O 1
ATOM 1509 N N . VAL A 1 202 ? -9.846 21.367 15.457 1.00 95.31 202 VAL A N 1
ATOM 1510 C CA . VAL A 1 202 ? -10.900 20.372 15.733 1.00 95.31 202 VAL A CA 1
ATOM 1511 C C . VAL A 1 202 ? -11.958 20.940 16.670 1.00 95.31 202 VAL A C 1
ATOM 1513 O O . VAL A 1 202 ? -11.641 21.702 17.577 1.00 95.31 202 VAL A O 1
ATOM 1516 N N . THR A 1 203 ? -13.227 20.591 16.478 1.00 93.50 203 THR A N 1
ATOM 1517 C CA . THR A 1 203 ? -14.297 21.047 17.374 1.00 93.50 203 THR A CA 1
ATOM 1518 C C . THR A 1 203 ? -14.141 20.443 18.769 1.00 93.50 203 THR A C 1
ATOM 1520 O O . THR A 1 203 ? -14.036 19.221 18.916 1.00 93.50 203 THR A O 1
ATOM 1523 N N . ARG A 1 204 ? -14.139 21.302 19.799 1.00 88.38 204 ARG A N 1
ATOM 1524 C CA . ARG A 1 204 ? -13.948 20.897 21.206 1.00 88.38 204 ARG A CA 1
ATOM 1525 C C . ARG A 1 204 ? -15.076 20.003 21.713 1.00 88.38 204 ARG A C 1
ATOM 1527 O O . ARG A 1 204 ? -14.827 18.972 22.330 1.00 88.38 204 ARG A O 1
ATOM 1534 N N . VAL A 1 205 ? -16.312 20.399 21.420 1.00 89.00 205 VAL A N 1
ATOM 1535 C CA . VAL A 1 205 ? -17.520 19.668 21.806 1.00 89.00 205 VAL A CA 1
ATOM 1536 C C . VAL A 1 205 ? -17.966 18.803 20.624 1.00 89.00 205 VAL A C 1
ATOM 1538 O O . VAL A 1 205 ? -18.128 19.336 19.520 1.00 89.00 205 VAL A O 1
ATOM 1541 N N . PRO A 1 206 ? -18.124 17.479 20.801 1.00 93.88 206 PRO A N 1
ATOM 1542 C CA . PRO A 1 206 ? -18.672 16.628 19.758 1.00 93.88 206 PRO A CA 1
ATOM 1543 C C . PRO A 1 206 ? -20.184 16.809 19.617 1.00 93.88 206 PRO A C 1
ATOM 1545 O O . PRO A 1 206 ? -20.885 17.074 20.590 1.00 93.88 206 PRO A O 1
ATOM 1548 N N . LEU A 1 207 ? -20.699 16.539 18.420 1.00 95.62 207 LEU A N 1
ATOM 1549 C CA . LEU A 1 207 ? -22.110 16.214 18.232 1.00 95.62 207 LEU A CA 1
ATOM 1550 C C . LEU A 1 207 ? -22.324 14.751 18.646 1.00 95.62 207 LEU A C 1
ATOM 1552 O O . LEU A 1 207 ? -21.745 13.847 18.038 1.00 95.62 207 LEU A O 1
ATOM 1556 N N . GLU A 1 208 ? -23.137 14.512 19.672 1.00 95.62 208 GLU A N 1
ATOM 1557 C CA . GLU A 1 208 ? -23.513 13.160 20.098 1.00 95.62 208 GLU A CA 1
ATOM 1558 C C . GLU A 1 208 ? -24.827 12.728 19.435 1.00 95.62 208 GLU A C 1
ATOM 1560 O O . GLU A 1 208 ? -25.813 13.464 19.433 1.00 95.62 208 GLU A O 1
ATOM 1565 N N . LEU A 1 209 ? -24.833 11.531 18.845 1.00 96.25 209 LEU A N 1
ATOM 1566 C CA . LEU A 1 209 ? -25.957 10.970 18.097 1.00 96.25 209 LEU A CA 1
ATOM 1567 C C . LEU A 1 209 ? -26.168 9.499 18.458 1.00 96.25 209 LEU A C 1
ATOM 1569 O O . LEU A 1 209 ? -25.226 8.778 18.793 1.00 96.25 209 LEU A O 1
ATOM 1573 N N . THR A 1 210 ? -27.400 9.039 18.278 1.00 97.19 210 THR A N 1
ATOM 1574 C CA . THR A 1 210 ? -27.750 7.618 18.270 1.00 97.19 210 THR A CA 1
ATOM 1575 C C . THR A 1 210 ? -28.055 7.204 16.834 1.00 97.19 210 THR A C 1
ATOM 1577 O O . THR A 1 210 ? -28.831 7.873 16.152 1.00 97.19 210 THR A O 1
ATOM 1580 N N . VAL A 1 211 ? -27.433 6.125 16.354 1.00 96.75 211 VAL A N 1
ATOM 1581 C CA . VAL A 1 211 ? -27.620 5.613 14.989 1.00 96.75 211 VAL A CA 1
ATOM 1582 C C . VAL A 1 211 ? -28.231 4.217 15.041 1.00 96.75 211 VAL A C 1
ATOM 1584 O O . VAL A 1 211 ? -27.570 3.245 15.404 1.00 96.75 211 VAL A O 1
ATOM 1587 N N . GLU A 1 212 ? -29.499 4.142 14.644 1.00 95.12 212 GLU A N 1
ATOM 1588 C CA . GLU A 1 212 ? -30.302 2.913 14.525 1.00 95.12 212 GLU A CA 1
ATOM 1589 C C . GLU A 1 212 ? -30.550 2.522 13.062 1.00 95.12 212 GLU A C 1
ATOM 1591 O O . GLU A 1 212 ? -31.019 1.425 12.763 1.00 95.12 212 GLU A O 1
ATOM 1596 N N . ASP A 1 213 ? -30.212 3.408 12.128 1.00 92.38 213 ASP A N 1
ATOM 1597 C CA . ASP A 1 213 ? -30.375 3.204 10.696 1.00 92.38 213 ASP A CA 1
ATOM 1598 C C . ASP A 1 213 ? -29.179 3.797 9.945 1.00 92.38 213 ASP A C 1
ATOM 1600 O O . ASP A 1 213 ? -28.722 4.903 10.231 1.00 92.38 213 ASP A O 1
ATOM 1604 N N . THR A 1 214 ? -28.653 3.029 8.996 1.00 94.56 214 THR A N 1
ATOM 1605 C CA . THR A 1 214 ? -27.535 3.411 8.122 1.00 94.56 214 THR A CA 1
ATOM 1606 C C . THR A 1 214 ? -27.970 3.549 6.660 1.00 94.56 214 THR A C 1
ATOM 1608 O O . THR A 1 214 ? -27.120 3.649 5.774 1.00 94.56 214 THR A O 1
ATOM 1611 N N . SER A 1 215 ? -29.281 3.561 6.408 1.00 92.44 215 SER A N 1
ATOM 1612 C CA . SER A 1 215 ? -29.868 3.727 5.080 1.00 92.44 215 SER A CA 1
ATOM 1613 C C . SER A 1 215 ? -29.527 5.095 4.464 1.00 92.44 215 SER A C 1
ATOM 1615 O O . SER A 1 215 ? -29.181 6.054 5.175 1.00 92.44 215 SER A O 1
ATOM 1617 N N . PRO A 1 216 ? -29.614 5.229 3.127 1.00 93.06 216 PRO A N 1
ATOM 1618 C CA . PRO A 1 216 ? -29.522 6.524 2.464 1.00 93.06 216 PRO A CA 1
ATOM 1619 C C . PRO A 1 216 ? -30.528 7.529 3.034 1.00 93.06 216 PRO A C 1
ATOM 1621 O O . PRO A 1 216 ? -31.639 7.180 3.438 1.00 93.06 216 PRO A O 1
ATOM 1624 N N . ARG A 1 217 ? -30.176 8.817 3.007 1.00 91.44 217 ARG A N 1
ATOM 1625 C CA . ARG A 1 217 ? -31.074 9.883 3.484 1.00 91.44 217 ARG A CA 1
ATOM 1626 C C . ARG A 1 217 ? -32.186 10.231 2.502 1.00 91.44 217 ARG A C 1
ATOM 1628 O O . ARG A 1 217 ? -33.139 10.902 2.894 1.00 91.44 217 ARG A O 1
ATOM 1635 N N . GLY A 1 218 ? -32.107 9.724 1.274 1.00 90.25 218 GLY A N 1
ATOM 1636 C CA . GLY A 1 218 ? -33.069 9.979 0.204 1.00 90.25 218 GLY A CA 1
ATOM 1637 C C . GLY A 1 218 ? -32.822 11.289 -0.538 1.00 90.25 218 GLY A C 1
ATOM 1638 O O . GLY A 1 218 ? -33.721 11.784 -1.209 1.00 90.25 218 GLY A O 1
ATOM 1639 N N . ASP A 1 219 ? -31.631 11.861 -0.399 1.00 88.25 219 ASP A N 1
ATOM 1640 C CA . ASP A 1 219 ? -31.133 13.027 -1.128 1.00 88.25 219 ASP A CA 1
ATOM 1641 C C . ASP A 1 219 ? -30.714 12.689 -2.569 1.00 88.25 219 ASP A C 1
ATOM 1643 O O . ASP A 1 219 ? -30.789 13.549 -3.449 1.00 88.25 219 ASP A O 1
ATOM 1647 N N . ARG A 1 220 ? -30.341 11.428 -2.822 1.00 91.62 220 ARG A N 1
ATOM 1648 C CA . ARG A 1 220 ? -29.930 10.911 -4.134 1.00 91.62 220 ARG A CA 1
ATOM 1649 C C . ARG A 1 220 ? -30.683 9.626 -4.501 1.00 91.62 220 ARG A C 1
ATOM 1651 O O . ARG A 1 220 ? -30.941 8.820 -3.608 1.00 91.62 220 ARG A O 1
ATOM 1658 N N . PRO A 1 221 ? -31.006 9.395 -5.788 1.00 93.75 221 PRO A N 1
ATOM 1659 C CA . PRO A 1 221 ? -31.550 8.119 -6.252 1.00 93.75 221 PRO A CA 1
ATOM 1660 C C . PRO A 1 221 ? -30.606 6.944 -5.938 1.00 93.75 221 PRO A C 1
ATOM 1662 O O . PRO A 1 221 ? -29.394 7.115 -6.040 1.00 93.75 221 PRO A O 1
ATOM 1665 N N . PRO A 1 222 ? -31.107 5.739 -5.620 1.00 95.00 222 PRO A N 1
ATOM 1666 C CA . PRO A 1 222 ? -30.248 4.577 -5.401 1.00 95.00 222 PRO A CA 1
ATOM 1667 C C . PRO A 1 222 ? -29.523 4.160 -6.690 1.00 95.00 222 PRO A C 1
ATOM 1669 O O . PRO A 1 222 ? -30.107 4.171 -7.777 1.00 95.00 222 PRO A O 1
ATOM 1672 N N . LEU A 1 223 ? -28.261 3.744 -6.568 1.00 96.38 223 LEU A N 1
ATOM 1673 C CA . LEU A 1 223 ? -27.488 3.187 -7.678 1.00 96.38 223 LEU A CA 1
ATOM 1674 C C . LEU A 1 223 ? -27.810 1.692 -7.839 1.00 96.38 223 LEU A C 1
ATOM 1676 O O . LEU A 1 223 ? -27.657 0.916 -6.901 1.00 96.38 223 LEU A O 1
ATOM 1680 N N . ASP A 1 224 ? -28.218 1.251 -9.030 1.00 96.69 224 ASP A N 1
ATOM 1681 C CA . ASP A 1 224 ? -28.461 -0.176 -9.296 1.00 96.69 224 ASP A CA 1
ATOM 1682 C C . ASP A 1 224 ? -27.133 -0.920 -9.535 1.00 96.69 224 ASP A C 1
ATOM 1684 O O . ASP A 1 224 ? -26.679 -1.091 -10.670 1.00 96.69 224 ASP A O 1
ATOM 1688 N N . LEU A 1 225 ? -26.487 -1.357 -8.447 1.00 97.12 225 LEU A N 1
ATOM 1689 C CA . LEU A 1 225 ? -25.237 -2.123 -8.507 1.00 97.12 225 LEU A CA 1
ATOM 1690 C C . LEU A 1 225 ? -25.435 -3.468 -9.214 1.00 97.12 225 LEU A C 1
ATOM 1692 O O . LEU A 1 225 ? -24.543 -3.914 -9.933 1.00 97.12 225 LEU A O 1
ATOM 1696 N N . ALA A 1 226 ? -26.611 -4.085 -9.073 1.00 95.94 226 ALA A N 1
ATOM 1697 C CA . ALA A 1 226 ? -26.938 -5.328 -9.764 1.00 95.94 226 ALA A CA 1
ATOM 1698 C C . ALA A 1 226 ? -27.012 -5.137 -11.291 1.00 95.94 226 ALA A C 1
ATOM 1700 O O . ALA A 1 226 ? -26.622 -6.032 -12.041 1.00 95.94 226 ALA A O 1
ATOM 1701 N N . ALA A 1 227 ? -27.484 -3.987 -11.783 1.00 96.25 227 ALA A N 1
ATOM 1702 C CA . ALA A 1 227 ? -27.447 -3.659 -13.210 1.00 96.25 227 ALA A CA 1
ATOM 1703 C C . ALA A 1 227 ? -26.021 -3.460 -13.728 1.00 96.25 227 ALA A C 1
ATOM 1705 O O . ALA A 1 227 ? -25.701 -3.963 -14.806 1.00 96.25 227 ALA A O 1
ATOM 1706 N N . ILE A 1 228 ? -25.160 -2.782 -12.965 1.00 97.25 228 ILE A N 1
ATOM 1707 C CA . ILE A 1 228 ? -23.743 -2.634 -13.327 1.00 97.25 228 ILE A CA 1
ATOM 1708 C C . ILE A 1 228 ? -23.066 -4.012 -13.354 1.00 97.25 228 ILE A C 1
ATOM 1710 O O . ILE A 1 228 ? -22.347 -4.327 -14.296 1.00 97.25 228 ILE A O 1
ATOM 1714 N N . GLU A 1 229 ? -23.341 -4.882 -12.383 1.00 95.75 229 GLU A N 1
ATOM 1715 C CA . GLU A 1 229 ? -22.803 -6.247 -12.366 1.00 95.75 229 GLU A CA 1
ATOM 1716 C C . GLU A 1 229 ? -23.275 -7.081 -13.569 1.00 95.75 229 GLU A C 1
ATOM 1718 O O . GLU A 1 229 ? -22.471 -7.785 -14.185 1.00 95.75 229 GLU A O 1
ATOM 1723 N N . ARG A 1 230 ? -24.545 -6.952 -13.982 1.00 95.88 230 ARG A N 1
ATOM 1724 C CA . ARG A 1 230 ? -25.058 -7.561 -15.227 1.00 95.88 230 ARG A CA 1
ATOM 1725 C C . ARG A 1 230 ? -24.360 -7.014 -16.475 1.00 95.88 230 ARG A C 1
ATOM 1727 O O . ARG A 1 230 ? -24.024 -7.788 -17.364 1.00 95.88 230 ARG A O 1
ATOM 1734 N N . PHE A 1 231 ? -24.116 -5.704 -16.538 1.00 96.69 231 PHE A N 1
ATOM 1735 C CA . PHE A 1 231 ? -23.371 -5.081 -17.637 1.00 96.69 231 PHE A CA 1
ATOM 1736 C C . PHE A 1 231 ? -21.953 -5.665 -17.753 1.00 96.69 231 PHE A C 1
ATOM 1738 O O . PHE A 1 231 ? -21.521 -6.042 -18.841 1.00 96.69 231 PHE A O 1
ATOM 1745 N N . LEU A 1 232 ? -21.255 -5.790 -16.621 1.00 95.38 232 LEU A N 1
ATOM 1746 C CA . LEU A 1 232 ? -19.880 -6.292 -16.562 1.00 95.38 232 LEU A CA 1
ATOM 1747 C C . LEU A 1 232 ? -19.786 -7.790 -16.861 1.00 95.38 232 LEU A C 1
ATOM 1749 O O . LEU A 1 232 ? -18.955 -8.207 -17.665 1.00 95.38 232 LEU A O 1
ATOM 1753 N N . SER A 1 233 ? -20.667 -8.597 -16.267 1.00 94.06 233 SER A N 1
ATOM 1754 C CA . SER A 1 233 ? -20.728 -10.045 -16.523 1.00 94.06 233 SER A CA 1
ATOM 1755 C C . SER A 1 233 ? -21.152 -10.387 -17.955 1.00 94.06 233 SER A C 1
ATOM 1757 O O . SER A 1 233 ? -20.791 -11.450 -18.453 1.00 94.06 233 SER A O 1
ATOM 1759 N N . GLY A 1 234 ? -21.837 -9.473 -18.650 1.00 94.31 234 GLY A N 1
ATOM 1760 C CA . GLY A 1 234 ? -22.119 -9.575 -20.083 1.00 94.31 234 GLY A CA 1
ATOM 1761 C C . GLY A 1 234 ? -20.903 -9.359 -20.995 1.00 94.31 234 GLY A C 1
ATOM 1762 O O . GLY A 1 234 ? -21.037 -9.494 -22.209 1.00 94.31 234 GLY A O 1
ATOM 1763 N N . GLY A 1 235 ? -19.731 -9.008 -20.448 1.00 93.69 235 GLY A N 1
ATOM 1764 C CA . GLY A 1 235 ? -18.500 -8.798 -21.220 1.00 93.69 235 GLY A CA 1
ATOM 1765 C C . GLY A 1 235 ? -18.542 -7.576 -22.144 1.00 93.69 235 GLY A C 1
ATOM 1766 O O . GLY A 1 235 ? -17.834 -7.538 -23.149 1.00 93.69 235 GLY A O 1
ATOM 1767 N N . LEU A 1 236 ? -19.388 -6.590 -21.832 1.00 96.12 236 LEU A N 1
ATOM 1768 C CA . LEU A 1 236 ? -19.588 -5.397 -22.653 1.00 96.12 236 LEU A CA 1
ATOM 1769 C C . LEU A 1 236 ? -18.451 -4.384 -22.459 1.00 96.12 236 LEU A C 1
ATOM 1771 O O . LEU A 1 236 ? -18.058 -4.077 -21.333 1.00 96.12 236 LEU A O 1
ATOM 1775 N N . LEU A 1 237 ? -17.965 -3.805 -23.559 1.00 95.88 237 LEU A N 1
ATOM 1776 C CA . LEU A 1 237 ? -17.071 -2.647 -23.531 1.00 95.88 237 LEU A CA 1
ATOM 1777 C C . LEU A 1 237 ? -17.865 -1.384 -23.190 1.00 95.88 237 LEU A C 1
ATOM 1779 O O . LEU A 1 237 ? -18.850 -1.091 -23.857 1.00 95.88 237 LEU A O 1
ATOM 1783 N N . LEU A 1 238 ? -17.428 -0.622 -22.185 1.00 97.12 238 LEU A N 1
ATOM 1784 C CA . LEU A 1 238 ? -18.049 0.649 -21.797 1.00 97.12 238 LEU A CA 1
ATOM 1785 C C . LEU A 1 238 ? -17.799 1.729 -22.858 1.00 97.12 238 LEU A C 1
ATOM 1787 O O . LEU A 1 238 ? -16.714 2.301 -22.898 1.00 97.12 238 LEU A O 1
ATOM 1791 N N . GLU A 1 239 ? -18.802 2.049 -23.673 1.00 96.56 239 GLU A N 1
ATOM 1792 C CA . GLU A 1 239 ? -18.733 3.076 -24.727 1.00 96.56 239 GLU A CA 1
ATOM 1793 C C . GLU A 1 239 ? -19.297 4.428 -24.305 1.00 96.56 239 GLU A C 1
ATOM 1795 O O . GLU A 1 239 ? -19.127 5.423 -25.005 1.00 96.56 239 GLU A O 1
ATOM 1800 N N . GLY A 1 240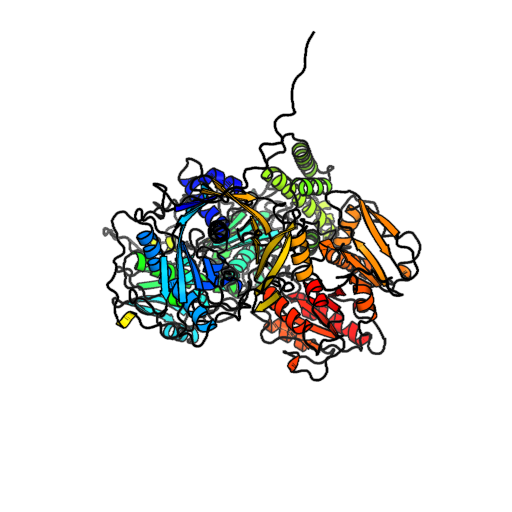 ? -19.930 4.507 -23.142 1.00 97.38 240 GLY A N 1
ATOM 1801 C CA . GLY A 1 240 ? -20.458 5.760 -22.640 1.00 97.38 240 GLY A CA 1
ATOM 1802 C C . GLY A 1 240 ? -21.491 5.557 -21.553 1.00 97.38 240 GLY A C 1
ATOM 1803 O O . GLY A 1 240 ? -21.678 4.452 -21.041 1.00 97.38 240 GLY A O 1
ATOM 1804 N N . ALA A 1 241 ? -22.187 6.632 -21.220 1.00 98.12 241 ALA A N 1
ATOM 1805 C CA . ALA A 1 241 ? -23.297 6.597 -20.290 1.00 98.12 241 ALA A CA 1
ATOM 1806 C C . ALA A 1 241 ? -24.281 7.741 -20.553 1.00 98.12 241 ALA A C 1
ATOM 1808 O O . ALA A 1 241 ? -23.925 8.769 -21.130 1.00 98.12 241 ALA A O 1
ATOM 1809 N N . ARG A 1 242 ? -25.521 7.562 -20.103 1.00 98.00 242 ARG A N 1
ATOM 1810 C CA . ARG A 1 242 ? -26.566 8.587 -20.077 1.00 98.00 242 ARG A CA 1
ATOM 1811 C C . ARG A 1 242 ? -27.104 8.735 -18.658 1.00 98.00 242 ARG A C 1
ATOM 1813 O O . ARG A 1 242 ? -27.465 7.739 -18.034 1.00 98.00 242 ARG A O 1
ATOM 1820 N N . LEU A 1 243 ? -27.208 9.971 -18.182 1.00 97.88 243 LEU A N 1
ATOM 1821 C CA . LEU A 1 243 ? -27.921 10.310 -16.957 1.00 97.88 243 LEU A CA 1
ATOM 1822 C C . LEU A 1 243 ? -29.338 10.754 -17.322 1.00 97.88 243 LEU A C 1
ATOM 1824 O O . LEU A 1 243 ? -29.534 11.776 -17.972 1.00 97.88 243 LEU A O 1
ATOM 1828 N N . ARG A 1 244 ? -30.342 9.976 -16.924 1.00 96.00 244 ARG A N 1
ATOM 1829 C CA . ARG A 1 244 ? -31.747 10.322 -17.159 1.00 96.00 244 ARG A CA 1
ATOM 1830 C C . ARG A 1 244 ? -32.207 11.437 -16.202 1.00 96.00 244 ARG A C 1
ATOM 1832 O O . ARG A 1 244 ? -31.658 11.565 -15.109 1.00 96.00 244 ARG A O 1
ATOM 1839 N N . PRO A 1 245 ? -33.250 12.216 -16.553 1.00 90.75 245 PRO A N 1
ATOM 1840 C CA . PRO A 1 245 ? -33.772 13.280 -15.685 1.00 90.75 245 PRO A CA 1
ATOM 1841 C C . PRO A 1 245 ? -34.290 12.808 -14.316 1.00 90.75 245 PRO A C 1
ATOM 1843 O O . PRO A 1 245 ? -34.339 13.593 -13.371 1.00 90.75 245 PRO A O 1
ATOM 1846 N N . ASP A 1 246 ? -34.681 11.537 -14.201 1.00 88.44 246 ASP A N 1
ATOM 1847 C CA . ASP A 1 246 ? -35.081 10.885 -12.946 1.00 88.44 246 ASP A CA 1
ATOM 1848 C C . ASP A 1 246 ? -33.883 10.432 -12.089 1.00 88.44 246 ASP A C 1
ATOM 1850 O O . ASP A 1 246 ? -34.064 9.998 -10.953 1.00 88.44 246 ASP A O 1
ATOM 1854 N N . GLY A 1 247 ? -32.666 10.571 -12.619 1.00 91.75 247 GLY A N 1
ATOM 1855 C CA . GLY A 1 247 ? -31.408 10.190 -11.998 1.00 91.75 247 GLY A CA 1
ATOM 1856 C C . GLY A 1 247 ? -30.967 8.753 -12.248 1.00 91.75 247 GLY A C 1
ATOM 1857 O O . GLY A 1 247 ? -29.979 8.299 -11.671 1.00 91.75 247 GLY A O 1
ATOM 1858 N N . ARG A 1 248 ? -31.653 8.022 -13.134 1.00 93.94 248 ARG A N 1
ATOM 1859 C CA . ARG A 1 248 ? -31.197 6.698 -13.559 1.00 93.94 248 ARG A CA 1
ATOM 1860 C C . ARG A 1 248 ? -29.954 6.818 -14.444 1.00 93.94 248 ARG A C 1
ATOM 1862 O O . ARG A 1 248 ? -29.966 7.515 -15.459 1.00 93.94 248 ARG A O 1
ATOM 1869 N N . LEU A 1 249 ? -28.902 6.085 -14.084 1.00 97.12 249 LEU A N 1
ATOM 1870 C CA . LEU A 1 249 ? -27.696 5.934 -14.896 1.00 97.12 249 LEU A CA 1
ATOM 1871 C C . LEU A 1 249 ? -27.856 4.757 -15.866 1.00 97.12 249 LEU A C 1
ATOM 1873 O O . LEU A 1 249 ? -28.064 3.621 -15.446 1.00 97.12 249 LEU A O 1
ATOM 1877 N N . GLU A 1 250 ? -27.730 5.024 -17.162 1.00 97.62 250 GLU A N 1
ATOM 1878 C CA . GLU A 1 250 ? -27.716 4.010 -18.217 1.00 97.62 250 GLU A CA 1
ATOM 1879 C C . GLU A 1 250 ? -26.300 3.891 -18.781 1.00 97.62 250 GLU A C 1
ATOM 1881 O O . GLU A 1 250 ? -25.778 4.848 -19.348 1.00 97.62 250 GLU A O 1
ATOM 1886 N N . LEU A 1 251 ? -25.675 2.722 -18.627 1.00 97.88 251 LEU A N 1
ATOM 1887 C CA . LEU A 1 251 ? -24.378 2.433 -19.239 1.00 97.88 251 LEU A CA 1
ATOM 1888 C C . LEU A 1 251 ? -24.578 1.997 -20.692 1.00 97.88 251 LEU A C 1
ATOM 1890 O O . LEU A 1 251 ? -25.428 1.157 -20.988 1.00 97.88 251 LEU A O 1
ATOM 1894 N N . LEU A 1 252 ? -23.781 2.564 -21.594 1.00 97.38 252 LEU A N 1
ATOM 1895 C CA . LEU A 1 252 ? -23.762 2.210 -23.008 1.00 97.38 252 LEU A CA 1
ATOM 1896 C C . LEU A 1 252 ? -22.592 1.262 -23.242 1.00 97.38 252 LEU A C 1
ATOM 1898 O O . LEU A 1 252 ? -21.465 1.565 -22.843 1.00 97.38 252 LEU A O 1
ATOM 1902 N N . GLY A 1 253 ? -22.831 0.132 -23.901 1.00 96.25 253 GLY A N 1
ATOM 1903 C CA . GLY A 1 253 ? -21.743 -0.778 -24.217 1.00 96.25 253 GLY A CA 1
ATOM 1904 C C . GLY A 1 253 ? -21.993 -1.687 -25.399 1.00 96.25 253 GLY A C 1
ATOM 1905 O O . GLY A 1 253 ? -23.134 -1.944 -25.782 1.00 96.25 253 GLY A O 1
ATOM 1906 N N . THR A 1 254 ? -20.887 -2.162 -25.959 1.00 95.62 254 THR A N 1
ATOM 1907 C CA . THR A 1 254 ? -20.858 -3.004 -27.155 1.00 95.62 254 THR A CA 1
ATOM 1908 C C . THR A 1 254 ? -20.283 -4.372 -26.791 1.00 95.62 254 THR A C 1
ATOM 1910 O O . THR A 1 254 ? -19.267 -4.428 -26.091 1.00 95.62 254 THR A O 1
ATOM 1913 N N . PRO A 1 255 ? -20.885 -5.484 -27.249 1.00 92.69 255 PRO A N 1
ATOM 1914 C CA . PRO A 1 255 ? -20.272 -6.800 -27.129 1.00 92.69 255 PRO A CA 1
ATOM 1915 C C . PRO A 1 255 ? -18.937 -6.832 -27.871 1.00 92.69 255 PRO A C 1
ATOM 1917 O O . PRO A 1 255 ? -18.851 -6.440 -29.035 1.00 92.69 255 PRO A O 1
ATOM 1920 N N . VAL A 1 256 ? -17.896 -7.320 -27.209 1.00 93.00 256 VAL A N 1
ATOM 1921 C CA . VAL A 1 256 ? -16.561 -7.475 -27.791 1.00 93.00 256 VAL A CA 1
ATOM 1922 C C . VAL A 1 256 ? -16.125 -8.931 -27.706 1.00 93.00 256 VAL A C 1
ATOM 1924 O O . VAL A 1 256 ? -16.572 -9.673 -26.835 1.00 93.00 256 VAL A O 1
ATOM 1927 N N . LYS A 1 257 ? -15.259 -9.354 -28.634 1.00 88.25 257 LYS A N 1
ATOM 1928 C CA . LYS A 1 257 ? -14.765 -10.739 -28.689 1.00 88.25 257 LYS A CA 1
ATOM 1929 C C . LYS A 1 257 ? -14.026 -11.131 -27.407 1.00 88.25 257 LYS A C 1
ATOM 1931 O O . LYS A 1 257 ? -14.183 -12.246 -26.923 1.00 88.25 257 LYS A O 1
ATOM 1936 N N . GLU A 1 258 ? -13.220 -10.212 -26.890 1.00 88.50 258 GLU A N 1
ATOM 1937 C CA . GLU A 1 258 ? -12.482 -10.370 -25.642 1.00 88.50 258 GLU A CA 1
ATOM 1938 C C . GLU A 1 258 ? -13.051 -9.379 -24.625 1.00 88.50 258 GLU A C 1
ATOM 1940 O O . GLU A 1 258 ? -12.977 -8.169 -24.866 1.00 88.50 258 GLU A O 1
ATOM 1945 N N . PRO A 1 259 ? -13.651 -9.860 -23.520 1.00 91.62 259 PRO A N 1
ATOM 1946 C CA . PRO A 1 259 ? -14.204 -8.990 -22.494 1.00 91.62 259 PRO A CA 1
ATOM 1947 C C . PRO A 1 259 ? -13.158 -8.003 -21.955 1.00 91.62 259 PRO A C 1
ATOM 1949 O O . PRO A 1 259 ? -11.997 -8.383 -21.774 1.00 91.62 259 PRO A O 1
ATOM 1952 N N . PRO A 1 260 ? -13.550 -6.758 -21.633 1.00 94.25 260 PRO A N 1
ATOM 1953 C CA . PRO A 1 260 ? -12.646 -5.799 -21.017 1.00 94.25 260 PRO A CA 1
ATOM 1954 C C . PRO A 1 260 ? -12.030 -6.346 -19.729 1.00 94.25 260 PRO A C 1
ATOM 1956 O O . PRO A 1 260 ? -12.731 -6.854 -18.848 1.00 94.25 260 PRO A O 1
ATOM 1959 N N . ALA A 1 261 ? -10.714 -6.197 -19.606 1.00 93.50 261 ALA A N 1
ATOM 1960 C CA . ALA A 1 261 ? -9.946 -6.777 -18.519 1.00 93.50 261 ALA A CA 1
ATOM 1961 C C . ALA A 1 261 ? -8.858 -5.824 -18.003 1.00 93.50 261 ALA A C 1
ATOM 1963 O O . ALA A 1 261 ? -8.317 -5.005 -18.743 1.00 93.50 261 ALA A O 1
ATOM 1964 N N . LEU A 1 262 ? -8.493 -5.979 -16.728 1.00 93.06 262 LEU A N 1
ATOM 1965 C CA . LEU A 1 262 ? -7.272 -5.403 -16.143 1.00 93.06 262 LEU A CA 1
ATOM 1966 C C . LEU A 1 262 ? -6.380 -6.550 -15.674 1.00 93.06 262 LEU A C 1
ATOM 1968 O O . LEU A 1 262 ? -6.782 -7.297 -14.783 1.00 93.06 262 LEU A O 1
ATOM 1972 N N . LEU A 1 263 ? -5.172 -6.676 -16.225 1.00 83.38 263 LEU A N 1
ATOM 1973 C CA . LEU A 1 263 ? -4.237 -7.753 -15.858 1.00 83.38 263 LEU A CA 1
ATOM 1974 C C . LEU A 1 263 ? -4.857 -9.154 -16.038 1.00 83.38 263 LEU A C 1
ATOM 1976 O O . LEU A 1 263 ? -4.785 -9.994 -15.147 1.00 83.38 263 LEU A O 1
ATOM 1980 N N . GLY A 1 264 ? -5.549 -9.371 -17.161 1.00 83.81 264 GLY A N 1
ATOM 1981 C CA . GLY A 1 264 ? -6.155 -10.659 -17.524 1.00 83.81 264 GLY A CA 1
ATOM 1982 C C . GLY A 1 264 ? -7.479 -10.999 -16.829 1.00 83.81 264 GLY A C 1
ATOM 1983 O O . GLY A 1 264 ? -8.233 -11.816 -17.343 1.00 83.81 264 GLY A O 1
ATOM 1984 N N . ALA A 1 265 ? -7.817 -10.356 -15.710 1.00 87.31 265 ALA A N 1
ATOM 1985 C CA . ALA A 1 265 ? -9.113 -10.553 -15.063 1.00 87.31 265 ALA A CA 1
ATOM 1986 C C . ALA A 1 265 ? -10.195 -9.654 -15.702 1.00 87.31 265 ALA A C 1
ATOM 1988 O O . ALA A 1 265 ? -9.902 -8.492 -15.995 1.00 87.31 265 ALA A O 1
ATOM 1989 N N . PRO A 1 266 ? -11.450 -10.107 -15.867 1.00 92.81 266 PRO A N 1
ATOM 1990 C CA . PRO A 1 266 ? -12.548 -9.243 -16.308 1.00 92.81 266 PRO A CA 1
ATOM 1991 C C . PRO A 1 266 ? -12.743 -8.024 -15.394 1.00 92.81 266 PRO A C 1
ATOM 1993 O O . PRO A 1 266 ? -12.366 -8.052 -14.213 1.00 92.81 266 PRO A O 1
ATOM 1996 N N . LEU A 1 267 ? -13.304 -6.937 -15.926 1.00 95.38 267 LEU A N 1
ATOM 1997 C CA . LEU A 1 267 ? -13.741 -5.805 -15.103 1.00 95.38 267 LEU A CA 1
ATOM 1998 C C . LEU A 1 267 ? -14.836 -6.229 -14.115 1.00 95.38 267 LEU A C 1
ATOM 2000 O O . LEU A 1 267 ? -15.689 -7.060 -14.416 1.00 95.38 267 LEU A O 1
ATOM 2004 N N . SER A 1 268 ? -14.814 -5.628 -12.930 1.00 95.19 268 SER A N 1
ATOM 2005 C CA . SER A 1 268 ? -15.714 -5.941 -11.817 1.00 95.19 268 SER A CA 1
ATOM 2006 C C . SER A 1 268 ? -16.256 -4.675 -11.146 1.00 95.19 268 SER A C 1
ATOM 2008 O O . SER A 1 268 ? -15.737 -3.574 -11.352 1.00 95.19 268 SER A O 1
ATOM 2010 N N . LEU A 1 269 ? -17.272 -4.821 -10.286 1.00 96.81 269 LEU A N 1
ATOM 2011 C CA . LEU A 1 269 ? -17.774 -3.712 -9.460 1.00 96.81 269 LEU A CA 1
ATOM 2012 C C . LEU A 1 269 ? -16.672 -3.070 -8.604 1.00 96.81 269 LEU A C 1
ATOM 2014 O O . LEU A 1 269 ? -16.707 -1.866 -8.355 1.00 96.81 269 LEU A O 1
ATOM 2018 N N . ALA A 1 270 ? -15.673 -3.850 -8.183 1.00 95.94 270 ALA A N 1
ATOM 2019 C CA . ALA A 1 270 ? -14.538 -3.338 -7.427 1.00 95.94 270 ALA A CA 1
ATOM 2020 C C . ALA A 1 270 ? -13.731 -2.302 -8.228 1.00 95.94 270 ALA A C 1
ATOM 2022 O O . ALA A 1 270 ? -13.270 -1.312 -7.662 1.00 95.94 270 ALA A O 1
ATOM 2023 N N . ASP A 1 271 ? -13.600 -2.479 -9.545 1.00 97.50 271 ASP A N 1
ATOM 2024 C CA . ASP A 1 271 ? -12.872 -1.548 -10.412 1.00 97.50 271 ASP A CA 1
ATOM 2025 C C . ASP A 1 271 ? -13.631 -0.214 -10.553 1.00 97.50 271 ASP A C 1
ATOM 2027 O O . ASP A 1 271 ? -13.022 0.857 -10.482 1.00 97.50 271 ASP A O 1
ATOM 2031 N N . PHE A 1 272 ? -14.969 -0.265 -10.628 1.00 97.81 272 PHE A N 1
ATOM 2032 C CA . PHE A 1 272 ? -15.839 0.920 -10.567 1.00 97.81 272 PHE A CA 1
ATOM 2033 C C . PHE A 1 272 ? -15.713 1.639 -9.221 1.00 97.81 272 PHE A C 1
ATOM 2035 O O . PHE A 1 272 ? -15.539 2.856 -9.180 1.00 97.81 272 PHE A O 1
ATOM 2042 N N . ALA A 1 273 ? -15.739 0.890 -8.117 1.00 97.06 273 ALA A N 1
ATOM 2043 C CA . ALA A 1 273 ? -15.602 1.448 -6.777 1.00 97.06 273 ALA A CA 1
ATOM 2044 C C . ALA A 1 273 ? -14.260 2.152 -6.560 1.00 97.06 273 ALA A C 1
ATOM 2046 O O . ALA A 1 273 ? -14.212 3.224 -5.954 1.00 97.06 273 ALA A O 1
ATOM 2047 N N . VAL A 1 274 ? -13.165 1.587 -7.078 1.00 96.88 274 VAL A N 1
ATOM 2048 C CA . VAL A 1 274 ? -11.846 2.229 -7.023 1.00 96.88 274 VAL A CA 1
ATOM 2049 C C . VAL A 1 274 ? -11.819 3.505 -7.858 1.00 96.88 274 VAL A C 1
ATOM 2051 O O . VAL A 1 274 ? -11.294 4.507 -7.375 1.00 96.88 274 VAL A O 1
ATOM 2054 N N . ALA A 1 275 ? -12.387 3.498 -9.067 1.00 97.25 275 ALA A N 1
ATOM 2055 C CA . ALA A 1 275 ? -12.417 4.677 -9.928 1.00 97.25 275 ALA A CA 1
ATOM 2056 C C . ALA A 1 275 ? -13.251 5.820 -9.321 1.00 97.25 275 ALA A C 1
ATOM 2058 O O . ALA A 1 275 ? -12.746 6.938 -9.223 1.00 97.25 275 ALA A O 1
ATOM 2059 N N . TRP A 1 276 ? -14.462 5.537 -8.819 1.00 96.44 276 TRP A N 1
ATOM 2060 C CA . TRP A 1 276 ? -15.276 6.521 -8.089 1.00 96.44 276 TRP A CA 1
ATOM 2061 C C . TRP A 1 276 ? -14.523 7.089 -6.886 1.00 96.44 276 TRP A C 1
ATOM 2063 O O . TRP A 1 276 ? -14.391 8.303 -6.736 1.00 96.44 276 TRP A O 1
ATOM 2073 N N . ARG A 1 277 ? -13.948 6.210 -6.054 1.00 94.12 277 ARG A N 1
ATOM 2074 C CA . ARG A 1 277 ? -13.148 6.610 -4.890 1.00 94.12 277 ARG A CA 1
ATOM 2075 C C . ARG A 1 277 ? -11.972 7.507 -5.275 1.00 94.12 277 ARG A C 1
ATOM 2077 O O . ARG A 1 277 ? -11.627 8.414 -4.517 1.00 94.12 277 ARG A O 1
ATOM 2084 N N . ALA A 1 278 ? -11.327 7.226 -6.402 1.00 93.38 278 ALA A N 1
ATOM 2085 C CA . ALA A 1 278 ? -10.176 7.982 -6.863 1.00 93.38 278 ALA A CA 1
ATOM 2086 C C . ALA A 1 278 ? -10.551 9.383 -7.339 1.00 93.38 278 ALA A C 1
ATOM 2088 O O . ALA A 1 278 ? -9.821 10.326 -7.038 1.00 93.38 278 ALA A O 1
ATOM 2089 N N . VAL A 1 279 ? -11.690 9.509 -8.020 1.00 93.25 279 VAL A N 1
ATOM 2090 C CA . VAL A 1 279 ? -12.229 10.783 -8.504 1.00 93.25 279 VAL A CA 1
ATOM 2091 C C . VAL A 1 279 ? -12.810 11.597 -7.345 1.00 93.25 279 VAL A C 1
ATOM 2093 O O . VAL A 1 279 ? -12.193 12.569 -6.921 1.00 93.25 279 VAL A O 1
ATOM 2096 N N . ALA A 1 280 ? -13.908 11.139 -6.743 1.00 91.19 280 ALA A N 1
ATOM 2097 C CA . ALA A 1 280 ? -14.688 11.943 -5.800 1.00 91.19 280 ALA A CA 1
ATOM 2098 C C . ALA A 1 280 ? -14.018 12.124 -4.442 1.00 91.19 280 ALA A C 1
ATOM 2100 O O . ALA A 1 280 ? -14.124 13.153 -3.771 1.00 91.19 280 ALA A O 1
ATOM 2101 N N . HIS A 1 281 ? -13.293 11.095 -4.006 1.00 88.88 281 HIS A N 1
ATOM 2102 C CA . HIS A 1 281 ? -12.710 11.108 -2.677 1.00 88.88 281 HIS A CA 1
ATOM 2103 C C . HIS A 1 281 ? -11.221 11.427 -2.703 1.00 88.88 281 HIS A C 1
ATOM 2105 O O . HIS A 1 281 ? -10.687 11.702 -1.626 1.00 88.88 281 HIS A O 1
ATOM 2111 N N . GLY A 1 282 ? -10.539 11.419 -3.856 1.00 79.94 282 GLY A N 1
ATOM 2112 C CA . GLY A 1 282 ? -9.073 11.496 -3.996 1.00 79.94 282 GLY A CA 1
ATOM 2113 C C . GLY A 1 282 ? -8.386 12.666 -3.278 1.00 79.94 282 GLY A C 1
ATOM 2114 O O . GLY A 1 282 ? -7.222 12.548 -2.905 1.00 79.94 282 GLY A O 1
ATOM 2115 N N . GLY A 1 283 ? -9.122 13.743 -2.988 1.00 76.25 283 GLY A N 1
ATOM 2116 C CA . GLY A 1 283 ? -8.595 14.933 -2.318 1.00 76.25 283 GLY A CA 1
ATOM 2117 C C . GLY A 1 283 ? -7.734 15.762 -3.269 1.00 76.25 283 GLY A C 1
ATOM 2118 O O . GLY A 1 283 ? -7.941 15.737 -4.479 1.00 76.25 283 GLY A O 1
ATOM 2119 N N . ALA A 1 284 ? -6.748 16.487 -2.736 1.00 67.31 284 ALA A N 1
ATOM 2120 C CA . ALA A 1 284 ? -5.797 17.220 -3.577 1.00 67.31 284 ALA A CA 1
ATOM 2121 C C . ALA A 1 284 ? -4.819 16.284 -4.319 1.00 67.31 284 ALA A C 1
ATOM 2123 O O . ALA A 1 284 ? -4.270 16.648 -5.356 1.00 67.31 284 ALA A O 1
ATOM 2124 N N . GLY A 1 285 ? -4.660 15.044 -3.845 1.00 62.16 285 GLY A N 1
ATOM 2125 C CA . GLY A 1 285 ? -3.940 13.990 -4.552 1.00 62.16 285 GLY A CA 1
ATOM 2126 C C . GLY A 1 285 ? -4.794 13.372 -5.651 1.00 62.16 285 GLY A C 1
ATOM 2127 O O . GLY A 1 285 ? -5.166 12.209 -5.516 1.00 62.16 285 GLY A O 1
ATOM 2128 N N . ARG A 1 286 ? -5.111 14.132 -6.710 1.00 73.31 286 ARG A N 1
ATOM 2129 C CA . ARG A 1 286 ? -5.814 13.648 -7.918 1.00 73.31 286 ARG A CA 1
ATOM 2130 C C . ARG A 1 286 ? -5.282 12.278 -8.376 1.00 73.31 286 ARG A C 1
ATOM 2132 O O . ARG A 1 286 ? -4.142 11.944 -8.063 1.00 73.31 286 ARG A O 1
ATOM 2139 N N . PRO A 1 287 ? -6.052 11.465 -9.115 1.00 86.81 287 PRO A N 1
ATOM 2140 C CA . PRO A 1 287 ? -5.540 10.209 -9.657 1.00 86.81 287 PRO A CA 1
ATOM 2141 C C . PRO A 1 287 ? -4.220 10.431 -10.421 1.00 86.81 287 PRO A C 1
ATOM 2143 O O . PRO A 1 287 ? -4.177 11.167 -11.402 1.00 86.81 287 PRO A O 1
ATOM 2146 N N . PHE A 1 288 ? -3.138 9.811 -9.951 1.00 88.06 288 PHE A N 1
ATOM 2147 C CA . PHE A 1 288 ? -1.826 9.815 -10.601 1.00 88.06 288 PHE A CA 1
ATOM 2148 C C . PHE A 1 288 ? -1.051 8.560 -10.197 1.00 88.06 288 PHE A C 1
ATOM 2150 O O . PHE A 1 288 ? -1.394 7.888 -9.215 1.00 88.06 288 PHE A O 1
ATOM 2157 N N . MET A 1 289 ? 0.023 8.265 -10.920 1.00 90.25 289 MET A N 1
ATOM 2158 C CA . MET A 1 289 ? 1.019 7.286 -10.493 1.00 90.25 289 MET A CA 1
ATOM 2159 C C . MET A 1 289 ? 2.416 7.776 -10.875 1.00 90.25 289 MET A C 1
ATOM 2161 O O . MET A 1 289 ? 2.599 8.257 -11.986 1.00 90.25 289 MET A O 1
ATOM 2165 N N . SER A 1 290 ? 3.389 7.679 -9.972 1.00 85.19 290 SER A N 1
ATOM 2166 C CA . SER A 1 290 ? 4.782 8.041 -10.252 1.00 85.19 290 SER A CA 1
ATOM 2167 C C . SER A 1 290 ? 5.760 7.072 -9.588 1.00 85.19 290 SER A C 1
ATOM 2169 O O . SER A 1 290 ? 5.503 6.567 -8.489 1.00 85.19 290 SER A O 1
ATOM 2171 N N . LEU A 1 291 ? 6.887 6.829 -10.262 1.00 83.62 291 LEU A N 1
ATOM 2172 C CA . LEU A 1 291 ? 8.058 6.157 -9.703 1.00 83.62 291 LEU A CA 1
ATOM 2173 C C . LEU A 1 291 ? 9.172 7.192 -9.507 1.00 83.62 291 LEU A C 1
ATOM 2175 O O . LEU A 1 291 ? 9.934 7.509 -10.430 1.00 83.62 291 LEU A O 1
ATOM 2179 N N . ASP A 1 292 ? 9.264 7.712 -8.284 1.00 77.69 292 ASP A N 1
ATOM 2180 C CA . ASP A 1 292 ? 10.182 8.786 -7.911 1.00 77.69 292 ASP A CA 1
ATOM 2181 C C . ASP A 1 292 ? 11.427 8.266 -7.210 1.00 77.69 292 ASP A C 1
ATOM 2183 O O . ASP A 1 292 ? 11.518 7.107 -6.822 1.00 77.69 292 ASP A O 1
ATOM 2187 N N . ARG A 1 293 ? 12.434 9.126 -7.058 1.00 74.56 293 ARG A N 1
ATOM 2188 C CA . ARG A 1 293 ? 13.642 8.759 -6.316 1.00 74.56 293 ARG A CA 1
ATOM 2189 C C . ARG A 1 293 ? 13.286 8.552 -4.850 1.00 74.56 293 ARG A C 1
ATOM 2191 O O . ARG A 1 293 ? 12.744 9.459 -4.224 1.00 74.56 293 ARG A O 1
ATOM 2198 N N . GLY A 1 294 ? 13.627 7.379 -4.327 1.00 71.75 294 GLY A N 1
ATOM 2199 C CA . GLY A 1 294 ? 13.511 7.107 -2.906 1.00 71.75 294 GLY A CA 1
ATOM 2200 C C . GLY A 1 294 ? 14.690 7.653 -2.115 1.00 71.75 294 GLY A C 1
ATOM 2201 O O . GLY A 1 294 ? 15.622 8.264 -2.653 1.00 71.75 294 GLY A O 1
ATOM 2202 N N . ALA A 1 295 ? 14.666 7.373 -0.814 1.00 67.94 295 ALA A N 1
ATOM 2203 C CA . ALA A 1 295 ? 15.799 7.649 0.051 1.00 67.94 295 ALA A CA 1
ATOM 2204 C C . ALA A 1 295 ? 17.081 6.980 -0.466 1.00 67.94 295 ALA A C 1
ATOM 2206 O O . ALA A 1 295 ? 18.099 7.663 -0.523 1.00 67.94 295 ALA A O 1
ATOM 2207 N N . ASP A 1 296 ? 17.034 5.720 -0.909 1.00 71.00 296 ASP A N 1
ATOM 2208 C CA . ASP A 1 296 ? 18.192 4.949 -1.384 1.00 71.00 296 ASP A CA 1
ATOM 2209 C C . ASP A 1 296 ? 18.482 5.154 -2.880 1.00 71.00 296 ASP A C 1
ATOM 2211 O O . ASP A 1 296 ? 17.579 5.140 -3.713 1.00 71.00 296 ASP A O 1
ATOM 2215 N N . ALA A 1 297 ? 19.761 5.264 -3.260 1.00 70.50 297 ALA A N 1
ATOM 2216 C CA . ALA A 1 297 ? 20.162 5.568 -4.641 1.00 70.50 297 ALA A CA 1
ATOM 2217 C C . ALA A 1 297 ? 19.873 4.466 -5.686 1.00 70.50 297 ALA A C 1
ATOM 2219 O O . ALA A 1 297 ? 20.104 4.693 -6.873 1.00 70.50 297 ALA A O 1
ATOM 2220 N N . HIS A 1 298 ? 19.421 3.286 -5.255 1.00 72.94 298 HIS A N 1
ATOM 2221 C CA . HIS A 1 298 ? 19.070 2.135 -6.095 1.00 72.94 298 HIS A CA 1
ATOM 2222 C C . HIS A 1 298 ? 17.586 1.754 -5.982 1.00 72.94 298 HIS A C 1
ATOM 2224 O O . HIS A 1 298 ? 17.175 0.734 -6.537 1.00 72.94 298 HIS A O 1
ATOM 2230 N N . ARG A 1 299 ? 16.773 2.566 -5.293 1.00 77.44 299 ARG A N 1
ATOM 2231 C CA . ARG A 1 299 ? 15.336 2.346 -5.129 1.00 77.44 299 ARG A CA 1
ATOM 2232 C C . ARG A 1 299 ? 14.539 3.553 -5.598 1.00 77.44 299 ARG A C 1
ATOM 2234 O O . ARG A 1 299 ? 14.922 4.707 -5.417 1.00 77.44 299 ARG A O 1
ATOM 2241 N N . LEU A 1 300 ? 13.393 3.258 -6.184 1.00 79.69 300 LEU A N 1
ATOM 2242 C CA . LEU A 1 300 ? 12.346 4.218 -6.480 1.00 79.69 300 LEU A CA 1
ATOM 2243 C C . LEU A 1 300 ? 11.235 4.072 -5.439 1.00 79.69 300 LEU A C 1
ATOM 2245 O O . LEU A 1 300 ? 10.925 2.956 -5.021 1.00 79.69 300 LEU A O 1
ATOM 2249 N N . GLU A 1 301 ? 10.636 5.179 -5.024 1.00 82.50 301 GLU A N 1
ATOM 2250 C CA . GLU A 1 301 ? 9.393 5.186 -4.257 1.00 82.50 301 GLU A CA 1
ATOM 2251 C C . GLU A 1 301 ? 8.201 5.192 -5.212 1.00 82.50 301 GLU A C 1
ATOM 2253 O O . GLU A 1 301 ? 8.184 5.908 -6.214 1.00 82.50 301 GLU A O 1
ATOM 2258 N N . VAL A 1 302 ? 7.209 4.352 -4.910 1.00 86.19 302 VAL A N 1
ATOM 2259 C CA . VAL A 1 302 ? 5.971 4.276 -5.686 1.00 86.19 302 VAL A CA 1
ATOM 2260 C C . VAL A 1 302 ? 4.937 5.187 -5.043 1.00 86.19 302 VAL A C 1
ATOM 2262 O O . VAL A 1 302 ? 4.492 4.940 -3.916 1.00 86.19 302 VAL A O 1
ATOM 2265 N N . HIS A 1 303 ? 4.524 6.222 -5.768 1.00 85.88 303 HIS A N 1
ATOM 2266 C CA . HIS A 1 303 ? 3.497 7.156 -5.326 1.00 85.88 303 HIS A CA 1
ATOM 2267 C C . HIS A 1 303 ? 2.218 6.949 -6.135 1.00 85.88 303 HIS A C 1
ATOM 2269 O O . HIS A 1 303 ? 2.215 7.040 -7.360 1.00 85.88 303 HIS A O 1
ATOM 2275 N N . HIS A 1 304 ? 1.112 6.712 -5.432 1.00 87.31 304 HIS A N 1
ATOM 2276 C CA . HIS A 1 304 ? -0.224 6.659 -6.017 1.00 87.31 304 HIS A CA 1
ATOM 2277 C C . HIS A 1 304 ? -1.060 7.840 -5.524 1.00 87.31 304 HIS A C 1
ATOM 2279 O O . HIS A 1 304 ? -1.287 7.982 -4.320 1.00 87.31 304 HIS A O 1
ATOM 2285 N N . GLY A 1 305 ? -1.578 8.629 -6.460 1.00 86.56 305 GLY A N 1
ATOM 2286 C CA . GLY A 1 305 ? -2.693 9.542 -6.232 1.00 86.56 305 GLY A CA 1
ATOM 2287 C C . GLY A 1 305 ? -4.035 8.815 -6.279 1.00 86.56 305 GLY A C 1
ATOM 2288 O O . GLY A 1 305 ? -4.111 7.633 -6.621 1.00 86.56 305 GLY A O 1
ATOM 2289 N N . GLY A 1 306 ? -5.114 9.493 -5.895 1.00 85.19 306 GLY A N 1
ATOM 2290 C CA . GLY A 1 306 ? -6.486 8.978 -5.955 1.00 85.19 306 GLY A CA 1
ATOM 2291 C C . GLY A 1 306 ? -6.720 7.728 -5.101 1.00 85.19 306 GLY A C 1
ATOM 2292 O O . GLY A 1 306 ? -7.683 6.997 -5.305 1.00 85.19 306 GLY A O 1
ATOM 2293 N N . ARG A 1 307 ? -5.822 7.419 -4.157 1.00 88.69 307 ARG A N 1
ATOM 2294 C CA . ARG A 1 307 ? -5.857 6.167 -3.378 1.00 88.69 307 ARG A CA 1
ATOM 2295 C C . ARG A 1 307 ? -5.932 4.925 -4.276 1.00 88.69 307 ARG A C 1
ATOM 2297 O O . ARG A 1 307 ? -6.693 3.995 -4.004 1.00 88.69 307 ARG A O 1
ATOM 2304 N N . LEU A 1 308 ? -5.147 4.924 -5.352 1.00 91.88 308 LEU A N 1
ATOM 2305 C CA . LEU A 1 308 ? -5.040 3.795 -6.279 1.00 91.88 308 LEU A CA 1
ATOM 2306 C C . LEU A 1 308 ? -4.148 2.661 -5.747 1.00 91.88 308 LEU A C 1
ATOM 2308 O O . LEU A 1 308 ? -4.227 1.547 -6.257 1.00 91.88 308 LEU A O 1
ATOM 2312 N N . ALA A 1 309 ? -3.339 2.905 -4.711 1.00 88.62 309 ALA A N 1
ATOM 2313 C CA . ALA A 1 309 ? -2.508 1.872 -4.092 1.00 88.62 309 ALA A CA 1
ATOM 2314 C C . ALA A 1 309 ? -3.338 0.652 -3.654 1.00 88.62 309 ALA A C 1
ATOM 2316 O O . ALA A 1 309 ? -4.447 0.801 -3.132 1.00 88.62 309 ALA A O 1
ATOM 2317 N N . ASP A 1 310 ? -2.768 -0.544 -3.826 1.00 88.31 310 ASP A N 1
ATOM 2318 C CA . ASP A 1 310 ? -3.387 -1.842 -3.519 1.00 88.31 310 ASP A CA 1
ATOM 2319 C C . ASP A 1 310 ? -4.704 -2.085 -4.269 1.00 88.31 310 ASP A C 1
ATOM 2321 O O . ASP A 1 310 ? -5.703 -2.532 -3.703 1.00 88.31 310 ASP A O 1
ATOM 2325 N N . THR A 1 311 ? -4.724 -1.741 -5.555 1.00 92.19 311 THR A N 1
ATOM 2326 C CA . THR A 1 311 ? -5.852 -2.007 -6.452 1.00 92.19 311 THR A CA 1
ATOM 2327 C C . THR A 1 311 ? -5.348 -2.446 -7.820 1.00 92.19 311 THR A C 1
ATOM 2329 O O . THR A 1 311 ? -4.195 -2.189 -8.173 1.00 92.19 311 THR A O 1
ATOM 2332 N N . ARG A 1 312 ? -6.219 -3.069 -8.624 1.00 92.56 312 ARG A N 1
ATOM 2333 C CA . ARG A 1 312 ? -5.897 -3.428 -10.014 1.00 92.56 312 ARG A CA 1
ATOM 2334 C C . ARG A 1 312 ? -5.587 -2.194 -10.861 1.00 92.56 312 ARG A C 1
ATOM 2336 O O . ARG A 1 312 ? -4.612 -2.216 -11.601 1.00 92.56 312 ARG A O 1
ATOM 2343 N N . LEU A 1 313 ? -6.344 -1.104 -10.694 1.00 95.50 313 LEU A N 1
ATOM 2344 C CA . LEU A 1 313 ? -6.093 0.171 -11.379 1.00 95.50 313 LEU A CA 1
ATOM 2345 C C . LEU A 1 313 ? -4.709 0.734 -11.005 1.00 95.50 313 LEU A C 1
ATOM 2347 O O . LEU A 1 313 ? -3.942 1.149 -11.875 1.00 95.50 313 LEU A O 1
ATOM 2351 N N . GLY A 1 314 ? -4.353 0.696 -9.718 1.00 93.44 314 GLY A N 1
ATOM 2352 C CA . GLY A 1 314 ? -3.022 1.082 -9.242 1.00 93.44 314 GLY A CA 1
ATOM 2353 C C . GLY A 1 314 ? -1.907 0.226 -9.834 1.00 93.44 314 GLY A C 1
ATOM 2354 O O . GLY A 1 314 ? -0.903 0.759 -10.292 1.00 93.44 314 GLY A O 1
ATOM 2355 N N . LEU A 1 315 ? -2.090 -1.093 -9.887 1.00 91.38 315 LEU A N 1
ATOM 2356 C CA . LEU A 1 315 ? -1.085 -1.993 -10.449 1.00 91.38 315 LEU A CA 1
ATOM 2357 C C . LEU A 1 315 ? -0.923 -1.809 -11.968 1.00 91.38 315 LEU A C 1
ATOM 2359 O O . LEU A 1 315 ? 0.206 -1.726 -12.441 1.00 91.38 315 LEU A O 1
ATOM 2363 N N . VAL A 1 316 ? -2.020 -1.666 -12.722 1.00 94.81 316 VAL A N 1
ATOM 2364 C CA . VAL A 1 316 ? -1.989 -1.365 -14.168 1.00 94.81 316 VAL A CA 1
ATOM 2365 C C . VAL A 1 316 ? -1.220 -0.080 -14.445 1.00 94.81 316 VAL A C 1
ATOM 2367 O O . VAL A 1 316 ? -0.314 -0.065 -15.275 1.00 94.81 316 VAL A O 1
ATOM 2370 N N . THR A 1 317 ? -1.555 0.993 -13.728 1.00 94.38 317 THR A N 1
ATOM 2371 C CA . THR A 1 317 ? -0.897 2.294 -13.911 1.00 94.38 317 THR A CA 1
ATOM 2372 C C . THR A 1 317 ? 0.585 2.212 -13.554 1.00 94.38 317 THR A C 1
ATOM 2374 O O . THR A 1 317 ? 1.414 2.675 -14.334 1.00 94.38 317 THR A O 1
ATOM 2377 N N . MET A 1 318 ? 0.942 1.532 -12.458 1.00 91.44 318 MET A N 1
ATOM 2378 C CA . MET A 1 318 ? 2.338 1.268 -12.094 1.00 91.44 318 MET A CA 1
ATOM 2379 C C . MET A 1 318 ? 3.105 0.533 -13.200 1.00 91.44 318 MET A C 1
ATOM 2381 O O . MET A 1 318 ? 4.192 0.962 -13.588 1.00 91.44 318 MET A O 1
ATOM 2385 N N . LEU A 1 319 ? 2.534 -0.548 -13.735 1.00 91.00 319 LEU A N 1
ATOM 2386 C CA . LEU A 1 319 ? 3.159 -1.329 -14.801 1.00 91.00 319 LEU A CA 1
ATOM 2387 C C . LEU A 1 319 ? 3.325 -0.512 -16.086 1.00 91.00 319 LEU A C 1
ATOM 2389 O O . LEU A 1 319 ? 4.371 -0.601 -16.720 1.00 91.00 319 LEU A O 1
ATOM 2393 N N . CYS A 1 320 ? 2.381 0.367 -16.428 1.00 92.25 320 CYS A N 1
ATOM 2394 C CA . CYS A 1 320 ? 2.528 1.263 -17.579 1.00 92.25 320 CYS A CA 1
ATOM 2395 C C . CYS A 1 320 ? 3.771 2.169 -17.474 1.00 92.25 320 CYS A C 1
ATOM 2397 O O . CYS A 1 320 ? 4.474 2.363 -18.466 1.00 92.25 320 CYS A O 1
ATOM 2399 N N . ASP A 1 321 ? 4.116 2.666 -16.283 1.00 89.25 321 ASP A N 1
ATOM 2400 C CA . ASP A 1 321 ? 5.360 3.430 -16.094 1.00 89.25 321 ASP A CA 1
ATOM 2401 C C . ASP A 1 321 ? 6.623 2.557 -16.108 1.00 89.25 321 ASP A C 1
ATOM 2403 O O . ASP A 1 321 ? 7.703 2.986 -16.529 1.00 89.25 321 ASP A O 1
ATOM 2407 N N . VAL A 1 322 ? 6.515 1.301 -15.666 1.00 87.44 322 VAL A N 1
ATOM 2408 C CA . VAL A 1 322 ? 7.576 0.299 -15.862 1.00 87.44 322 VAL A CA 1
ATOM 2409 C C . VAL A 1 322 ? 7.809 0.068 -17.361 1.00 87.44 322 VAL A C 1
ATOM 2411 O O . VAL A 1 322 ? 8.960 -0.058 -17.795 1.00 87.44 322 VAL A O 1
ATOM 2414 N N . ARG A 1 323 ? 6.760 0.121 -18.194 1.00 90.25 323 ARG A N 1
ATOM 2415 C CA . ARG A 1 323 ? 6.903 0.001 -19.651 1.00 90.25 323 ARG A CA 1
ATOM 2416 C C . ARG A 1 323 ? 7.621 1.168 -20.299 1.00 90.25 323 ARG A C 1
ATOM 2418 O O . ARG A 1 323 ? 8.414 0.912 -21.197 1.00 90.25 323 ARG A O 1
ATOM 2425 N N . PHE A 1 324 ? 7.506 2.401 -19.806 1.00 87.81 324 PHE A N 1
ATOM 2426 C CA . PHE A 1 324 ? 8.368 3.483 -20.308 1.00 87.81 324 PHE A CA 1
ATOM 2427 C C . PHE A 1 324 ? 9.855 3.181 -20.136 1.00 87.81 324 PHE A C 1
ATOM 2429 O O . PHE A 1 324 ? 10.656 3.478 -21.024 1.00 87.81 324 PHE A O 1
ATOM 2436 N N . LYS A 1 325 ? 10.229 2.551 -19.022 1.00 85.06 325 LYS A N 1
ATOM 2437 C CA . LYS A 1 325 ? 11.612 2.134 -18.764 1.00 85.06 325 LYS A CA 1
ATOM 2438 C C . LYS A 1 325 ? 12.029 1.004 -19.708 1.00 85.06 325 LYS A C 1
ATOM 2440 O O . LYS A 1 325 ? 13.082 1.095 -20.337 1.00 85.06 325 LYS A O 1
ATOM 2445 N N . THR A 1 326 ? 11.133 0.037 -19.923 1.00 87.81 326 THR A N 1
ATOM 2446 C CA . THR A 1 326 ? 11.312 -1.040 -20.915 1.00 87.81 326 THR A CA 1
ATOM 2447 C C . THR A 1 326 ? 11.503 -0.472 -22.325 1.00 87.81 326 THR A C 1
ATOM 2449 O O . THR A 1 326 ? 12.457 -0.822 -23.005 1.00 87.81 326 THR A O 1
ATOM 2452 N N . PHE A 1 327 ? 10.672 0.472 -22.768 1.00 89.56 327 PHE A N 1
ATOM 2453 C CA . PHE A 1 327 ? 10.800 1.093 -24.093 1.00 89.56 327 PHE A CA 1
ATOM 2454 C C . PHE A 1 327 ? 12.027 2.002 -24.208 1.00 89.56 327 PHE A C 1
ATOM 2456 O O . PHE A 1 327 ? 12.539 2.232 -25.304 1.00 89.56 327 PHE A O 1
ATOM 2463 N N . SER A 1 328 ? 12.521 2.516 -23.082 1.00 86.69 328 SER A N 1
ATOM 2464 C CA . SER A 1 328 ? 13.716 3.352 -23.063 1.00 86.69 328 SER A CA 1
ATOM 2465 C C . SER A 1 328 ? 14.996 2.533 -23.193 1.00 86.69 328 SER A C 1
ATOM 2467 O O . SER A 1 328 ? 15.888 2.943 -23.930 1.00 86.69 328 SER A O 1
ATOM 2469 N N . GLN A 1 329 ? 15.079 1.401 -22.490 1.00 84.31 329 GLN A N 1
ATOM 2470 C CA . GLN A 1 329 ? 16.306 0.609 -22.320 1.00 84.31 329 GLN A CA 1
ATOM 2471 C C . GLN A 1 329 ? 16.280 -0.746 -23.038 1.00 84.31 329 GLN A C 1
ATOM 2473 O O . GLN A 1 329 ? 17.319 -1.365 -23.211 1.00 84.31 329 GLN A O 1
ATOM 2478 N N . GLY A 1 330 ? 15.110 -1.248 -23.422 1.00 86.69 330 GLY A N 1
ATOM 2479 C CA . GLY A 1 330 ? 14.931 -2.595 -23.968 1.00 86.69 330 GLY A CA 1
ATOM 2480 C C . GLY A 1 330 ? 14.864 -3.705 -22.916 1.00 86.69 330 GLY A C 1
ATOM 2481 O O . GLY A 1 330 ? 14.478 -4.818 -23.245 1.00 86.69 330 GLY A O 1
ATOM 2482 N N . ILE A 1 331 ? 15.189 -3.406 -21.657 1.00 83.56 331 ILE A N 1
ATOM 2483 C CA . ILE A 1 331 ? 15.157 -4.363 -20.546 1.00 83.56 331 ILE A CA 1
ATOM 2484 C C . ILE A 1 331 ? 13.916 -4.112 -19.700 1.00 83.56 331 ILE A C 1
ATOM 2486 O O . ILE A 1 331 ? 13.706 -2.974 -19.268 1.00 83.56 331 ILE A O 1
ATOM 2490 N N . ASP A 1 332 ? 13.138 -5.161 -19.435 1.00 82.12 332 ASP A N 1
ATOM 2491 C CA . ASP A 1 332 ? 12.020 -5.125 -18.496 1.00 82.12 332 ASP A CA 1
ATOM 2492 C C . ASP A 1 332 ? 12.551 -5.024 -17.054 1.00 82.12 332 ASP A C 1
ATOM 2494 O O . ASP A 1 332 ? 13.111 -5.997 -16.544 1.00 82.12 332 ASP A O 1
ATOM 2498 N N . PRO A 1 333 ? 12.354 -3.893 -16.348 1.00 76.00 333 PRO A N 1
ATOM 2499 C CA . PRO A 1 333 ? 12.778 -3.753 -14.955 1.00 76.00 333 PRO A CA 1
ATOM 2500 C C . PRO A 1 333 ? 12.106 -4.749 -14.003 1.00 76.00 333 PRO A C 1
ATOM 2502 O O . PRO A 1 333 ? 12.622 -4.996 -12.915 1.00 76.00 333 PRO A O 1
ATOM 2505 N N . TRP A 1 334 ? 10.933 -5.266 -14.380 1.00 75.12 334 TRP A N 1
ATOM 2506 C CA . TRP A 1 334 ? 10.174 -6.216 -13.578 1.00 75.12 334 TRP A CA 1
ATOM 2507 C C . TRP A 1 334 ? 10.744 -7.626 -13.652 1.00 75.12 334 TRP A C 1
ATOM 2509 O O . TRP A 1 334 ? 10.692 -8.341 -12.665 1.00 75.12 334 TRP A O 1
ATOM 2519 N N . THR A 1 335 ? 11.268 -8.056 -14.798 1.00 70.69 335 THR A N 1
ATOM 2520 C CA . THR A 1 335 ? 11.770 -9.432 -14.966 1.00 70.69 335 THR A CA 1
ATOM 2521 C C . THR A 1 335 ? 13.280 -9.505 -15.161 1.00 70.69 335 THR A C 1
ATOM 2523 O O . THR A 1 335 ? 13.821 -10.606 -15.213 1.00 70.69 335 THR A O 1
ATOM 2526 N N . GLY A 1 336 ? 13.953 -8.366 -15.345 1.00 72.50 336 GLY A N 1
ATOM 2527 C CA . GLY A 1 336 ? 15.361 -8.276 -15.743 1.00 72.50 336 GLY A CA 1
ATOM 2528 C C . GLY A 1 336 ? 15.659 -8.855 -17.132 1.00 72.50 336 GLY A C 1
ATOM 2529 O O . GLY A 1 336 ? 16.814 -9.112 -17.465 1.00 72.50 336 GLY A O 1
ATOM 2530 N N . ARG A 1 337 ? 14.625 -9.116 -17.945 1.00 77.88 337 ARG A N 1
ATOM 2531 C CA . ARG A 1 337 ? 14.771 -9.736 -19.273 1.00 77.88 337 ARG A CA 1
ATOM 2532 C C . ARG A 1 337 ? 15.003 -8.668 -20.333 1.00 77.88 337 ARG A C 1
ATOM 2534 O O . ARG A 1 337 ? 14.418 -7.590 -20.268 1.00 77.88 337 ARG A O 1
ATOM 2541 N N . ASP A 1 338 ? 15.850 -8.981 -21.309 1.00 84.69 338 ASP A N 1
ATOM 2542 C CA . ASP A 1 338 ? 15.979 -8.184 -22.528 1.00 84.69 338 ASP A CA 1
ATOM 2543 C C . ASP A 1 338 ? 14.802 -8.501 -23.459 1.00 84.69 338 ASP A C 1
ATOM 2545 O O . ASP A 1 338 ? 14.736 -9.570 -24.069 1.00 84.69 338 ASP A O 1
ATOM 2549 N N . ASP A 1 339 ? 13.867 -7.561 -23.554 1.00 89.31 339 ASP A N 1
ATOM 2550 C CA . ASP A 1 339 ? 12.627 -7.692 -24.314 1.00 89.31 339 ASP A CA 1
ATOM 2551 C C . ASP A 1 339 ? 12.759 -7.111 -25.733 1.00 89.31 339 ASP A C 1
ATOM 2553 O O . ASP A 1 339 ? 11.776 -7.068 -26.477 1.00 89.31 339 ASP A O 1
ATOM 2557 N N . ARG A 1 340 ? 13.958 -6.692 -26.173 1.00 89.62 340 ARG A N 1
ATOM 2558 C CA . ARG A 1 340 ? 14.154 -6.088 -27.506 1.00 89.62 340 ARG A CA 1
ATOM 2559 C C . ARG A 1 340 ? 13.743 -7.008 -28.648 1.00 89.62 340 ARG A C 1
ATOM 2561 O O . ARG A 1 340 ? 13.054 -6.560 -29.557 1.00 89.62 340 ARG A O 1
ATOM 2568 N N . SER A 1 341 ? 14.108 -8.288 -28.610 1.00 89.50 341 SER A N 1
ATOM 2569 C CA . SER A 1 341 ? 13.731 -9.248 -29.663 1.00 89.50 341 SER A CA 1
ATOM 2570 C C . SER A 1 341 ? 12.212 -9.425 -29.754 1.00 89.50 341 SER A C 1
ATOM 2572 O O . SER A 1 341 ? 11.639 -9.420 -30.847 1.00 89.50 341 SER A O 1
ATOM 2574 N N . ARG A 1 342 ? 11.547 -9.505 -28.597 1.00 90.62 342 ARG A N 1
ATOM 2575 C CA . ARG A 1 342 ? 10.090 -9.583 -28.468 1.00 90.62 342 ARG A CA 1
ATOM 2576 C C . ARG A 1 342 ? 9.414 -8.314 -28.992 1.00 90.62 342 ARG A C 1
ATOM 2578 O O . ARG A 1 342 ? 8.457 -8.403 -29.758 1.00 90.62 342 ARG A O 1
ATOM 2585 N N . LEU A 1 343 ? 9.946 -7.145 -28.637 1.00 91.56 343 LEU A N 1
ATOM 2586 C CA . LEU A 1 343 ? 9.485 -5.836 -29.104 1.00 91.56 343 LEU A CA 1
ATOM 2587 C C . LEU A 1 343 ? 9.634 -5.676 -30.618 1.00 91.56 343 LEU A C 1
ATOM 2589 O O . LEU A 1 343 ? 8.678 -5.277 -31.269 1.00 91.56 343 LEU A O 1
ATOM 2593 N N . VAL A 1 344 ? 10.791 -6.025 -31.188 1.00 92.56 344 VAL A N 1
ATOM 2594 C CA . VAL A 1 344 ? 11.045 -5.959 -32.638 1.00 92.56 344 VAL A CA 1
ATOM 2595 C C . VAL A 1 344 ? 10.133 -6.914 -33.407 1.00 92.56 344 VAL A C 1
ATOM 2597 O O . VAL A 1 344 ? 9.643 -6.562 -34.478 1.00 92.56 344 VAL A O 1
ATOM 2600 N N . SER A 1 345 ? 9.863 -8.098 -32.853 1.00 92.62 345 SER A N 1
ATOM 2601 C CA . SER A 1 345 ? 8.946 -9.067 -33.467 1.00 92.62 345 SER A CA 1
ATOM 2602 C C . SER A 1 345 ? 7.509 -8.538 -33.524 1.00 92.62 345 SER A C 1
ATOM 2604 O O . SER A 1 345 ? 6.822 -8.721 -34.525 1.00 92.62 345 SER A O 1
ATOM 2606 N N . ALA A 1 346 ? 7.054 -7.853 -32.471 1.00 90.62 346 ALA A N 1
ATOM 2607 C CA . ALA A 1 346 ? 5.713 -7.270 -32.419 1.00 90.62 346 ALA A CA 1
ATOM 2608 C C . ALA A 1 346 ? 5.601 -5.933 -33.171 1.00 90.62 346 ALA A C 1
ATOM 2610 O O . ALA A 1 346 ? 4.563 -5.610 -33.752 1.00 90.62 346 ALA A O 1
ATOM 2611 N N . VAL A 1 347 ? 6.670 -5.141 -33.168 1.00 91.94 347 VAL A N 1
ATOM 2612 C CA . VAL A 1 347 ? 6.754 -3.813 -33.773 1.00 91.94 347 VAL A CA 1
ATOM 2613 C C . VAL A 1 347 ? 8.001 -3.781 -34.664 1.00 91.94 347 VAL A C 1
ATOM 2615 O O . VAL A 1 347 ? 9.079 -3.395 -34.208 1.00 91.94 347 VAL A O 1
ATOM 2618 N N . PRO A 1 348 ? 7.884 -4.185 -35.945 1.00 90.25 348 PRO A N 1
ATOM 2619 C CA . PRO A 1 348 ? 9.001 -4.146 -36.881 1.00 90.25 348 PRO A CA 1
ATOM 2620 C C . PRO A 1 348 ? 9.630 -2.750 -36.948 1.00 90.25 348 PRO A C 1
ATOM 2622 O O . PRO A 1 348 ? 8.926 -1.753 -37.104 1.00 90.25 348 PRO A O 1
ATOM 2625 N N . GLY A 1 349 ? 10.956 -2.680 -36.809 1.00 86.38 349 GLY A N 1
ATOM 2626 C CA . GLY A 1 349 ? 11.692 -1.412 -36.759 1.00 86.38 349 GLY A CA 1
ATOM 2627 C C . GLY A 1 349 ? 11.633 -0.688 -35.409 1.00 86.38 349 GLY A C 1
ATOM 2628 O O . GLY A 1 349 ? 12.054 0.468 -35.324 1.00 86.38 349 GLY A O 1
ATOM 2629 N N . PHE A 1 350 ? 11.125 -1.331 -34.351 1.00 89.31 350 PHE A N 1
ATOM 2630 C CA . PHE A 1 350 ? 11.216 -0.786 -33.001 1.00 89.31 350 PHE A CA 1
ATOM 2631 C C . PHE A 1 350 ? 12.675 -0.507 -32.628 1.00 89.31 350 PHE A C 1
ATOM 2633 O O . PHE A 1 350 ? 13.546 -1.360 -32.775 1.00 89.31 350 PHE A O 1
ATOM 2640 N N . ALA A 1 351 ? 12.908 0.696 -32.113 1.00 90.94 351 ALA A N 1
ATOM 2641 C CA . ALA A 1 351 ? 14.174 1.128 -31.547 1.00 90.94 351 ALA A CA 1
ATOM 2642 C C . ALA A 1 351 ? 13.888 1.823 -30.218 1.00 90.94 351 ALA A C 1
ATOM 2644 O O . ALA A 1 351 ? 13.004 2.692 -30.141 1.00 90.94 351 ALA A O 1
ATOM 2645 N N . THR A 1 352 ? 14.642 1.441 -29.197 1.00 90.25 352 THR A N 1
ATOM 2646 C CA . THR A 1 352 ? 14.573 2.002 -27.847 1.00 90.25 352 THR A CA 1
ATOM 2647 C C . THR A 1 352 ? 14.980 3.478 -27.829 1.00 90.25 352 THR A C 1
ATOM 2649 O O . THR A 1 352 ? 15.616 3.985 -28.760 1.00 90.25 352 THR A O 1
ATOM 2652 N N . HIS A 1 353 ? 14.646 4.196 -26.750 1.00 88.25 353 HIS A N 1
ATOM 2653 C CA . HIS A 1 353 ? 15.102 5.586 -26.568 1.00 88.25 353 HIS A CA 1
ATOM 2654 C C . HIS A 1 353 ? 16.625 5.701 -26.649 1.00 88.25 353 HIS A C 1
ATOM 2656 O O . HIS A 1 353 ? 17.140 6.608 -27.304 1.00 88.25 353 HIS A O 1
ATOM 2662 N N . VAL A 1 354 ? 17.341 4.762 -26.026 1.00 85.81 354 VAL A N 1
ATOM 2663 C CA . VAL A 1 354 ? 18.806 4.744 -26.019 1.00 85.81 354 VAL A CA 1
ATOM 2664 C C . VAL A 1 354 ? 19.386 4.475 -27.406 1.00 85.81 354 VAL A C 1
ATOM 2666 O O . VAL A 1 354 ? 20.351 5.133 -27.791 1.00 85.81 354 VAL A O 1
ATOM 2669 N N . GLU A 1 355 ? 18.802 3.563 -28.184 1.00 87.81 355 GLU A N 1
ATOM 2670 C CA . GLU A 1 355 ? 19.227 3.313 -29.570 1.00 87.81 355 GLU A CA 1
ATOM 2671 C C . GLU A 1 355 ? 19.008 4.548 -30.451 1.00 87.81 355 GLU A C 1
ATOM 2673 O O . GLU A 1 355 ? 19.897 4.941 -31.208 1.00 87.81 355 GLU A O 1
ATOM 2678 N N . ARG A 1 356 ? 17.875 5.241 -30.283 1.00 88.81 356 ARG A N 1
ATOM 2679 C CA . ARG A 1 356 ? 17.602 6.510 -30.980 1.00 88.81 356 ARG A CA 1
ATOM 2680 C C . ARG A 1 356 ? 18.561 7.621 -30.555 1.00 88.81 356 ARG A C 1
ATOM 2682 O O . ARG A 1 356 ? 18.989 8.405 -31.395 1.00 88.81 356 ARG A O 1
ATOM 2689 N N . PHE A 1 357 ? 18.908 7.691 -29.270 1.00 85.56 357 PHE A N 1
ATOM 2690 C CA . PHE A 1 357 ? 19.907 8.626 -28.750 1.00 85.56 357 PHE A CA 1
ATOM 2691 C C . PHE A 1 357 ? 21.300 8.345 -29.326 1.00 85.56 357 PHE A C 1
ATOM 2693 O O . PHE A 1 357 ? 22.005 9.272 -29.718 1.00 85.56 357 PHE A O 1
ATOM 2700 N N . ALA A 1 358 ? 21.702 7.075 -29.406 1.00 83.69 358 ALA A N 1
ATOM 2701 C CA . ALA A 1 358 ? 22.989 6.681 -29.969 1.00 83.69 358 ALA A CA 1
ATOM 2702 C C . ALA A 1 358 ? 23.114 7.064 -31.451 1.00 83.69 358 ALA A C 1
ATOM 2704 O O . ALA A 1 358 ? 24.142 7.612 -31.855 1.00 83.69 358 ALA A O 1
ATOM 2705 N N . GLY A 1 359 ? 22.048 6.838 -32.223 1.00 86.00 359 GLY A N 1
ATOM 2706 C CA . GLY A 1 359 ? 21.983 7.161 -33.647 1.00 86.00 359 GLY A CA 1
ATOM 2707 C C . GLY A 1 359 ? 21.861 8.653 -33.975 1.00 86.00 359 GLY A C 1
ATOM 2708 O O . GLY A 1 359 ? 21.937 9.007 -35.147 1.00 86.00 359 GLY A O 1
ATOM 2709 N N . ALA A 1 360 ? 21.693 9.538 -32.987 1.00 85.94 360 ALA A N 1
ATOM 2710 C CA . ALA A 1 360 ? 21.597 10.982 -33.209 1.00 85.94 360 ALA A CA 1
ATOM 2711 C C . ALA A 1 360 ? 22.984 11.645 -33.172 1.00 85.94 360 ALA A C 1
ATOM 2713 O O . ALA A 1 360 ? 23.711 11.537 -32.180 1.00 85.94 360 ALA A O 1
ATOM 2714 N N . ALA A 1 361 ? 23.356 12.369 -34.230 1.00 84.19 361 ALA A N 1
ATOM 2715 C CA . ALA A 1 361 ? 24.621 13.108 -34.272 1.00 84.19 361 ALA A CA 1
ATOM 2716 C C . ALA A 1 361 ? 24.635 14.253 -33.242 1.00 84.19 361 ALA A C 1
ATOM 2718 O O . ALA A 1 361 ? 25.657 14.524 -32.611 1.00 84.19 361 ALA A O 1
ATOM 2719 N N . GLU A 1 362 ? 23.473 14.860 -32.992 1.00 84.25 362 GLU A N 1
ATOM 2720 C CA . GLU A 1 362 ? 23.248 15.939 -32.023 1.00 84.25 362 GLU A CA 1
ATOM 2721 C C . GLU A 1 362 ? 23.433 15.488 -30.567 1.00 84.25 362 GLU A C 1
ATOM 2723 O O . GLU A 1 362 ? 23.527 16.317 -29.665 1.00 84.25 362 GLU A O 1
ATOM 2728 N N . ALA A 1 363 ? 23.517 14.178 -30.318 1.00 78.25 363 ALA A N 1
ATOM 2729 C CA . ALA A 1 363 ? 23.850 13.630 -29.007 1.00 78.25 363 ALA A CA 1
ATOM 2730 C C . ALA A 1 363 ? 25.358 13.694 -28.689 1.00 78.25 363 ALA A C 1
ATOM 2732 O O . ALA A 1 363 ? 25.788 13.242 -27.618 1.00 78.25 363 ALA A O 1
ATOM 2733 N N . ALA A 1 364 ? 26.184 14.215 -29.604 1.00 75.94 364 ALA A N 1
ATOM 2734 C CA . ALA A 1 364 ? 27.611 14.399 -29.380 1.00 75.94 364 ALA A CA 1
ATOM 2735 C C . ALA A 1 364 ? 27.871 15.304 -28.162 1.00 75.94 364 ALA A C 1
ATOM 2737 O O . ALA A 1 364 ? 27.350 16.407 -28.053 1.00 75.94 364 ALA A O 1
ATOM 2738 N N . GLY A 1 365 ? 28.676 14.815 -27.214 1.00 67.81 365 GLY A N 1
ATOM 2739 C CA . GLY A 1 365 ? 29.018 15.541 -25.983 1.00 67.81 365 GLY A CA 1
ATOM 2740 C C . GLY A 1 365 ? 28.024 15.385 -24.825 1.00 67.81 365 GLY A C 1
ATOM 2741 O O . GLY A 1 365 ? 28.369 15.723 -23.694 1.00 67.81 365 GLY A O 1
ATOM 2742 N N . ILE A 1 366 ? 26.841 14.800 -25.046 1.00 69.50 366 ILE A N 1
ATOM 2743 C CA . ILE A 1 366 ? 25.892 14.510 -23.962 1.00 69.50 366 ILE A CA 1
ATOM 2744 C C . ILE A 1 366 ? 26.348 13.249 -23.221 1.00 69.50 366 ILE A C 1
ATOM 2746 O O . ILE A 1 366 ? 26.352 12.149 -23.780 1.00 69.50 366 ILE A O 1
ATOM 2750 N N . GLN A 1 367 ? 26.743 13.413 -21.956 1.00 58.25 367 GLN A N 1
ATOM 2751 C CA . GLN A 1 367 ? 27.186 12.306 -21.096 1.00 58.25 367 GLN A CA 1
ATOM 2752 C C . GLN A 1 367 ? 26.104 11.804 -20.138 1.00 58.25 367 GLN A C 1
ATOM 2754 O O . GLN A 1 367 ? 26.190 10.677 -19.668 1.00 58.25 367 GLN A O 1
ATOM 2759 N N . THR A 1 368 ? 25.075 12.603 -19.856 1.00 60.81 368 THR A N 1
ATOM 2760 C CA . THR A 1 368 ? 23.923 12.198 -19.044 1.00 60.81 368 THR A CA 1
ATOM 2761 C C . THR A 1 368 ? 22.669 12.919 -19.534 1.00 60.81 368 THR A C 1
ATOM 2763 O O . THR A 1 368 ? 22.732 14.069 -19.964 1.00 60.81 368 THR A O 1
ATOM 2766 N N . GLN A 1 369 ? 21.516 12.252 -19.474 1.00 64.88 369 GLN A N 1
ATOM 2767 C CA . GLN A 1 369 ? 20.224 12.880 -19.730 1.00 64.88 369 GLN A CA 1
ATOM 2768 C C . GLN A 1 369 ? 19.149 12.189 -18.898 1.00 64.88 369 GLN A C 1
ATOM 2770 O O . GLN A 1 369 ? 18.931 10.990 -19.028 1.00 64.88 369 GLN A O 1
ATOM 2775 N N . GLN A 1 370 ? 18.422 12.956 -18.091 1.00 66.94 370 GLN A N 1
ATOM 2776 C CA . GLN A 1 370 ? 17.195 12.470 -17.474 1.00 66.94 370 GLN A CA 1
ATOM 2777 C C . GLN A 1 370 ? 16.018 12.946 -18.323 1.00 66.94 370 GLN A C 1
ATOM 2779 O O . GLN A 1 370 ? 15.764 14.140 -18.430 1.00 66.94 370 GLN A O 1
ATOM 2784 N N . THR A 1 371 ? 15.326 12.013 -18.970 1.00 71.88 371 THR A N 1
ATOM 2785 C CA . THR A 1 371 ? 14.042 12.281 -19.633 1.00 71.88 371 THR A CA 1
ATOM 2786 C C . THR A 1 371 ? 12.931 11.730 -18.757 1.00 71.88 371 THR A C 1
ATOM 2788 O O . THR A 1 371 ? 13.064 10.613 -18.258 1.00 71.88 371 THR A O 1
ATOM 2791 N N . ARG A 1 372 ? 11.870 12.515 -18.549 1.00 74.88 372 ARG A N 1
ATOM 2792 C CA . ARG A 1 372 ? 10.651 12.051 -17.888 1.00 74.88 372 ARG A CA 1
ATOM 2793 C C . ARG A 1 372 ? 9.581 11.743 -18.919 1.00 74.88 372 ARG A C 1
ATOM 2795 O O . ARG A 1 372 ? 9.181 12.651 -19.636 1.00 74.88 372 ARG A O 1
ATOM 2802 N N . PHE A 1 373 ? 9.165 10.482 -19.023 1.00 82.44 373 PHE A N 1
ATOM 2803 C CA . PHE A 1 373 ? 8.048 10.082 -19.883 1.00 82.44 373 PHE A CA 1
ATOM 2804 C C . PHE A 1 373 ? 6.767 9.999 -19.072 1.00 82.44 373 PHE A C 1
ATOM 2806 O O . PHE A 1 373 ? 6.793 9.540 -17.933 1.00 82.44 373 PHE A O 1
ATOM 2813 N N . TRP A 1 374 ? 5.668 10.440 -19.669 1.00 84.06 374 TRP A N 1
ATOM 2814 C CA . TRP A 1 374 ? 4.363 10.434 -19.032 1.00 84.06 374 TRP A CA 1
ATOM 2815 C C . TRP A 1 374 ? 3.282 9.969 -19.993 1.00 84.06 374 TRP A C 1
ATOM 2817 O O . TRP A 1 374 ? 3.336 10.290 -21.180 1.00 84.06 374 TRP A O 1
ATOM 2827 N N . PHE A 1 375 ? 2.283 9.252 -19.483 1.00 85.56 375 PHE A N 1
ATOM 2828 C CA . PHE A 1 375 ? 1.000 9.145 -20.174 1.00 85.56 375 PHE A CA 1
ATOM 2829 C C . PHE A 1 375 ? 0.110 10.306 -19.736 1.00 85.56 375 PHE A C 1
ATOM 2831 O O . PHE A 1 375 ? -0.082 10.516 -18.537 1.00 85.56 375 PHE A O 1
ATOM 2838 N N . TYR A 1 376 ? -0.448 11.020 -20.714 1.00 85.12 376 TYR A N 1
ATOM 2839 C CA . TYR A 1 376 ? -1.407 12.102 -20.503 1.00 85.12 376 TYR A CA 1
ATOM 2840 C C . TYR A 1 376 ? -2.764 11.794 -21.147 1.00 85.12 376 TYR A C 1
ATOM 2842 O O . TYR A 1 376 ? -2.828 11.124 -22.186 1.00 85.12 376 TYR A O 1
ATOM 2850 N N . PRO A 1 377 ? -3.855 12.342 -20.589 1.00 83.44 377 PRO A N 1
ATOM 2851 C CA . PRO A 1 377 ? -5.209 12.209 -21.121 1.00 83.44 377 PRO A CA 1
ATOM 2852 C C . PRO A 1 377 ? -5.471 13.082 -22.362 1.00 83.44 377 PRO A C 1
ATOM 2854 O O . PRO A 1 377 ? -6.615 13.239 -22.787 1.00 83.44 377 PRO A O 1
ATOM 2857 N N . ASP A 1 378 ? -4.441 13.691 -22.949 1.00 77.38 378 ASP A N 1
ATOM 2858 C CA . ASP A 1 378 ? -4.579 14.699 -24.006 1.00 77.38 378 ASP A CA 1
ATOM 2859 C C . ASP A 1 378 ? -5.200 14.166 -25.300 1.00 77.38 378 ASP A C 1
ATOM 2861 O O . ASP A 1 378 ? -5.946 14.885 -25.962 1.00 77.38 378 ASP A O 1
ATOM 2865 N N . ALA A 1 379 ? -4.948 12.899 -25.627 1.00 81.12 379 ALA A N 1
ATOM 2866 C CA . ALA A 1 379 ? -5.469 12.243 -26.825 1.00 81.12 379 ALA A CA 1
ATOM 2867 C C . ALA A 1 379 ? -6.792 11.483 -26.613 1.00 81.12 379 ALA A C 1
ATOM 2869 O O . ALA A 1 379 ? -7.252 10.804 -27.535 1.00 81.12 379 ALA A O 1
ATOM 2870 N N . ILE A 1 380 ? -7.402 11.578 -25.427 1.00 86.38 380 ILE A N 1
ATOM 2871 C CA . ILE A 1 380 ? -8.716 10.979 -25.181 1.00 86.38 380 ILE A CA 1
ATOM 2872 C C . ILE A 1 380 ? -9.763 11.767 -25.969 1.00 86.38 380 ILE A C 1
ATOM 2874 O O . ILE A 1 380 ? -9.942 12.966 -25.745 1.00 86.38 380 ILE A O 1
ATOM 2878 N N . ASP A 1 381 ? -10.463 11.069 -26.862 1.00 89.00 381 ASP A N 1
ATOM 2879 C CA . ASP A 1 381 ? -11.587 11.594 -27.632 1.00 89.00 381 ASP A CA 1
ATOM 2880 C C . ASP A 1 381 ? -12.895 11.096 -27.017 1.00 89.00 381 ASP A C 1
ATOM 2882 O O . ASP A 1 381 ? -13.224 9.901 -27.040 1.00 89.00 381 ASP A O 1
ATOM 2886 N N . LEU A 1 382 ? -13.633 12.038 -26.443 1.00 92.88 382 LEU A N 1
ATOM 2887 C CA . LEU A 1 382 ? -14.949 11.823 -25.871 1.00 92.88 382 LEU A CA 1
ATOM 2888 C C . LEU A 1 382 ? -15.885 12.939 -26.336 1.00 92.88 382 LEU A C 1
ATOM 2890 O O . LEU A 1 382 ? -15.459 14.049 -26.646 1.00 92.88 382 LEU A O 1
ATOM 2894 N N . THR A 1 383 ? -17.173 12.632 -26.414 1.00 93.12 383 THR A N 1
ATOM 2895 C CA . THR A 1 383 ? -18.222 13.567 -26.829 1.00 93.12 383 THR A CA 1
ATOM 2896 C C . THR A 1 383 ? -19.260 13.683 -25.729 1.00 93.12 383 THR A C 1
ATOM 2898 O O . THR A 1 383 ? -19.696 12.670 -25.181 1.00 93.12 383 THR A O 1
ATOM 2901 N N . LEU A 1 384 ? -19.663 14.917 -25.436 1.00 93.75 384 LEU A N 1
ATOM 2902 C CA . LEU A 1 384 ? -20.792 15.214 -24.563 1.00 93.75 384 LEU A CA 1
ATOM 2903 C C . LEU A 1 384 ? -21.992 15.662 -25.406 1.00 93.75 384 LEU A C 1
ATOM 2905 O O . LEU A 1 384 ? -21.812 16.383 -26.393 1.00 93.75 384 LEU A O 1
ATOM 2909 N N . SER A 1 385 ? -23.208 15.265 -25.023 1.00 93.88 385 SER A N 1
ATOM 2910 C CA . SER A 1 385 ? -24.423 15.880 -25.579 1.00 93.88 385 SER A CA 1
ATOM 2911 C C . SER A 1 385 ? -24.446 17.391 -25.289 1.00 93.88 385 SER A C 1
ATOM 2913 O O . SER A 1 385 ? -23.792 17.849 -24.345 1.00 93.88 385 SER A O 1
ATOM 2915 N N . PRO A 1 386 ? -25.195 18.197 -26.065 1.00 88.38 386 PRO A N 1
ATOM 2916 C CA . PRO A 1 386 ? -25.399 19.617 -25.764 1.00 88.38 386 PRO A CA 1
ATOM 2917 C C . PRO A 1 386 ? -25.931 19.874 -24.346 1.00 88.38 386 PRO A C 1
ATOM 2919 O O . PRO A 1 386 ? -25.559 20.865 -23.714 1.00 88.38 386 PRO A O 1
ATOM 2922 N N . GLU A 1 387 ? -26.768 18.968 -23.845 1.00 88.88 387 GLU A N 1
ATOM 2923 C CA . GLU A 1 387 ? -27.341 18.976 -22.498 1.00 88.88 387 GLU A CA 1
ATOM 2924 C C . GLU A 1 387 ? -26.343 18.485 -21.434 1.00 88.88 387 GLU A C 1
ATOM 2926 O O . GLU A 1 387 ? -26.555 18.693 -20.241 1.00 88.88 387 GLU A O 1
ATOM 2931 N N . GLY A 1 388 ? -25.242 17.851 -21.849 1.00 92.25 388 GLY A N 1
ATOM 2932 C CA . GLY A 1 388 ? -24.221 17.271 -20.977 1.00 92.25 388 GLY A CA 1
ATOM 2933 C C . GLY A 1 388 ? -24.639 15.969 -20.286 1.00 92.25 388 GLY A C 1
ATOM 2934 O O . GLY A 1 388 ? -23.841 15.410 -19.539 1.00 92.25 388 GLY A O 1
ATOM 2935 N N . ASP A 1 389 ? -25.853 15.481 -20.538 1.00 94.00 389 ASP A N 1
ATOM 2936 C CA . ASP A 1 389 ? -26.476 14.296 -19.936 1.00 94.00 389 ASP A CA 1
ATOM 2937 C C . ASP A 1 389 ? -26.082 12.967 -20.606 1.00 94.00 389 ASP A C 1
ATOM 2939 O O . ASP A 1 389 ? -26.421 11.895 -20.102 1.00 94.00 389 ASP A O 1
ATOM 2943 N N . VAL A 1 390 ? -25.332 13.013 -21.710 1.00 97.25 390 VAL A N 1
ATOM 2944 C CA . VAL A 1 390 ? -24.754 11.844 -22.382 1.00 97.25 390 VAL A CA 1
ATOM 2945 C C . VAL A 1 390 ? -23.255 12.038 -22.560 1.00 97.25 390 VAL A C 1
ATOM 2947 O O . VAL A 1 390 ? -22.814 13.056 -23.091 1.00 97.25 390 VAL A O 1
ATOM 2950 N N . LEU A 1 391 ? -22.491 11.018 -22.180 1.00 97.25 391 LEU A N 1
ATOM 2951 C CA . LEU A 1 391 ? -21.067 10.856 -22.451 1.00 97.25 391 LEU A CA 1
ATOM 2952 C C . LEU A 1 391 ? -20.876 9.686 -23.419 1.00 97.25 391 LEU A C 1
ATOM 2954 O O . LEU A 1 391 ? -21.389 8.599 -23.167 1.00 97.25 391 LEU A O 1
ATOM 2958 N N . VAL A 1 392 ? -20.102 9.883 -24.486 1.00 97.25 392 VAL A N 1
ATOM 2959 C CA . VAL A 1 392 ? -19.696 8.816 -25.415 1.00 97.25 392 VAL A CA 1
ATOM 2960 C C . VAL A 1 392 ? -18.184 8.832 -25.594 1.00 97.25 392 VAL A C 1
ATOM 2962 O O . VAL A 1 392 ? -17.595 9.872 -25.890 1.00 97.25 392 VAL A O 1
ATOM 2965 N N . PHE A 1 393 ? -17.555 7.671 -25.452 1.00 95.44 393 PHE A N 1
ATOM 2966 C CA . PHE A 1 393 ? -16.148 7.451 -25.754 1.00 95.44 393 PHE A CA 1
ATOM 2967 C C . PHE A 1 393 ? -15.993 7.143 -27.244 1.00 95.44 393 PHE A C 1
ATOM 2969 O O . PHE A 1 393 ? -16.531 6.160 -27.740 1.00 95.44 393 PHE A O 1
ATOM 2976 N N . ARG A 1 394 ? -15.228 7.966 -27.967 1.00 89.50 394 ARG A N 1
ATOM 2977 C CA . ARG A 1 394 ? -14.789 7.640 -29.336 1.00 89.50 394 ARG A CA 1
ATOM 2978 C C . ARG A 1 394 ? -13.439 6.941 -29.315 1.00 89.50 394 ARG A C 1
ATOM 2980 O O . ARG A 1 394 ? -13.202 5.999 -30.065 1.00 89.50 394 ARG A O 1
ATOM 2987 N N . ARG A 1 395 ? -12.554 7.398 -28.426 1.00 90.31 395 ARG A N 1
ATOM 2988 C CA . ARG A 1 395 ? -11.238 6.812 -28.181 1.00 90.31 395 ARG A CA 1
ATOM 2989 C C . ARG A 1 395 ? -10.794 7.111 -26.754 1.00 90.31 395 ARG A C 1
ATOM 2991 O O . ARG A 1 395 ? -10.382 8.223 -26.444 1.00 90.31 395 ARG A O 1
ATOM 2998 N N . ALA A 1 396 ? -10.808 6.101 -25.893 1.00 90.81 396 ALA A N 1
ATOM 2999 C CA . ALA A 1 396 ? -10.356 6.223 -24.509 1.00 90.81 396 ALA A CA 1
ATOM 3000 C C . ALA A 1 396 ? -8.885 5.815 -24.351 1.00 90.81 396 ALA A C 1
ATOM 3002 O O . ALA A 1 396 ? -8.581 4.864 -23.643 1.00 90.81 396 ALA A O 1
ATOM 3003 N N . ARG A 1 397 ? -7.984 6.516 -25.052 1.00 91.44 397 ARG A N 1
ATOM 3004 C CA . ARG A 1 397 ? -6.549 6.207 -25.064 1.00 91.44 397 ARG A CA 1
ATOM 3005 C C . ARG A 1 397 ? -5.715 7.394 -24.622 1.00 91.44 397 ARG A C 1
ATOM 3007 O O . ARG A 1 397 ? -5.857 8.491 -25.159 1.00 91.44 397 ARG A O 1
ATOM 3014 N N . MET A 1 398 ? -4.795 7.145 -23.698 1.00 89.44 398 MET A N 1
ATOM 3015 C CA . MET A 1 398 ? -3.785 8.126 -23.308 1.00 89.44 398 MET A CA 1
ATOM 3016 C C . MET A 1 398 ? -2.663 8.205 -24.340 1.00 89.44 398 MET A C 1
ATOM 3018 O O . MET A 1 398 ? -2.314 7.216 -24.984 1.00 89.44 398 MET A O 1
ATOM 3022 N N . SER A 1 399 ? -2.056 9.380 -24.459 1.00 87.69 399 SER A N 1
ATOM 3023 C CA . SER A 1 399 ? -0.857 9.584 -25.270 1.00 87.69 399 SER A CA 1
ATOM 3024 C C . SER A 1 399 ? 0.379 9.631 -24.389 1.00 87.69 399 SER A C 1
ATOM 3026 O O . SER A 1 399 ? 0.404 10.349 -23.389 1.00 87.69 399 SER A O 1
ATOM 3028 N N . ALA A 1 400 ? 1.429 8.924 -24.793 1.00 88.50 400 ALA A N 1
ATOM 3029 C CA . ALA A 1 400 ? 2.760 9.147 -24.258 1.00 88.50 400 ALA A CA 1
ATOM 3030 C C . ALA A 1 400 ? 3.244 10.558 -24.633 1.00 88.50 400 ALA A C 1
ATOM 3032 O O . ALA A 1 400 ? 3.013 11.023 -25.752 1.00 88.50 400 ALA A O 1
ATOM 3033 N N . ALA A 1 401 ? 3.955 11.213 -23.723 1.00 85.75 401 ALA A N 1
ATOM 3034 C CA . ALA A 1 401 ? 4.693 12.448 -23.950 1.00 85.75 401 ALA A CA 1
ATOM 3035 C C . ALA A 1 401 ? 5.933 12.504 -23.043 1.00 85.75 401 ALA A C 1
ATOM 3037 O O . ALA A 1 401 ? 6.184 11.599 -22.249 1.00 85.75 401 ALA A O 1
ATOM 3038 N N . SER A 1 402 ? 6.724 13.571 -23.167 1.00 80.94 402 SER A N 1
ATOM 3039 C CA . SER A 1 402 ? 7.854 13.838 -22.275 1.00 80.94 402 SER A CA 1
ATOM 3040 C C . SER A 1 402 ? 7.636 15.125 -21.485 1.00 80.94 402 SER A C 1
ATOM 3042 O O . SER A 1 402 ? 7.353 16.165 -22.085 1.00 80.94 402 SER A O 1
ATOM 3044 N N . GLU A 1 403 ? 7.829 15.075 -20.172 1.00 68.94 403 GLU A N 1
ATOM 3045 C CA . GLU A 1 403 ? 7.775 16.241 -19.292 1.00 68.94 403 GLU A CA 1
ATOM 3046 C C . GLU A 1 403 ? 9.000 17.139 -19.521 1.00 68.94 403 GLU A C 1
ATOM 3048 O O . GLU A 1 403 ? 10.130 16.664 -19.685 1.00 68.94 403 GLU A O 1
ATOM 3053 N N . ARG A 1 404 ? 8.782 18.458 -19.528 1.00 54.69 404 ARG A N 1
ATOM 3054 C CA . ARG A 1 404 ? 9.874 19.435 -19.460 1.00 54.69 404 ARG A CA 1
ATOM 3055 C C . ARG A 1 404 ? 10.303 19.542 -18.003 1.00 54.69 404 ARG A C 1
ATOM 3057 O O . ARG A 1 404 ? 9.451 19.756 -17.150 1.00 54.69 404 ARG A O 1
ATOM 3064 N N . ALA A 1 405 ? 11.601 19.456 -17.711 1.00 42.12 405 ALA A N 1
ATOM 3065 C CA . ALA A 1 405 ? 12.080 19.874 -16.396 1.00 42.12 405 ALA A CA 1
ATOM 3066 C C . ALA A 1 405 ? 11.583 21.308 -16.141 1.00 42.12 405 ALA A C 1
ATOM 3068 O O . ALA A 1 405 ? 11.766 22.175 -17.004 1.00 42.12 405 ALA A O 1
ATOM 3069 N N . ALA A 1 406 ? 10.894 21.528 -15.017 1.00 34.06 406 ALA A N 1
ATOM 3070 C CA . ALA A 1 406 ? 10.337 22.830 -14.671 1.00 34.06 406 ALA A CA 1
ATOM 3071 C C . ALA A 1 406 ? 11.419 23.917 -14.828 1.00 34.06 406 ALA A C 1
ATOM 3073 O O . ALA A 1 406 ? 12.508 23.793 -14.273 1.00 34.06 406 ALA A O 1
ATOM 3074 N N . GLY A 1 407 ? 11.139 24.937 -15.649 1.00 36.94 407 GLY A N 1
ATOM 3075 C CA . GLY A 1 407 ? 12.068 26.038 -15.940 1.00 36.94 407 GLY A CA 1
ATOM 3076 C C . GLY A 1 407 ? 12.900 25.920 -17.227 1.00 36.94 407 GLY A C 1
ATOM 3077 O O . GLY A 1 407 ? 13.657 26.838 -17.523 1.00 36.94 407 GLY A O 1
ATOM 3078 N N . SER A 1 408 ? 12.768 24.851 -18.023 1.00 39.09 408 SER A N 1
ATOM 3079 C CA . SER A 1 408 ? 13.473 24.730 -19.312 1.00 39.09 408 SER A CA 1
ATOM 3080 C C . SER A 1 408 ? 12.576 25.066 -20.513 1.00 39.09 408 SER A C 1
ATOM 3082 O O . SER A 1 408 ? 11.647 24.326 -20.848 1.00 39.09 408 SER A O 1
ATOM 3084 N N . GLU A 1 409 ? 12.887 26.164 -21.211 1.00 46.91 409 GLU A N 1
ATOM 3085 C CA . GLU A 1 409 ? 12.321 26.497 -22.532 1.00 46.91 409 GLU A CA 1
ATOM 3086 C C . GLU A 1 409 ? 12.940 25.674 -23.677 1.00 46.91 409 GLU A C 1
ATOM 3088 O O . GLU A 1 409 ? 12.526 25.804 -24.832 1.00 46.91 409 GLU A O 1
ATOM 3093 N N . ALA A 1 410 ? 13.910 24.799 -23.382 1.00 58.50 410 ALA A N 1
ATOM 3094 C CA . ALA A 1 410 ? 14.618 24.046 -24.406 1.00 58.50 410 ALA A CA 1
ATOM 3095 C C . ALA A 1 410 ? 13.672 23.097 -25.177 1.00 58.50 410 ALA A C 1
ATOM 3097 O O . ALA A 1 410 ? 12.804 22.444 -24.583 1.00 58.50 410 ALA A O 1
ATOM 3098 N N . PRO A 1 411 ? 13.828 22.980 -26.509 1.00 69.50 411 PRO A N 1
ATOM 3099 C CA . PRO A 1 411 ? 13.019 22.079 -27.319 1.00 69.50 411 PRO A CA 1
ATOM 3100 C C . PRO A 1 411 ? 13.236 20.612 -26.918 1.00 69.50 411 PRO A C 1
ATOM 3102 O O . PRO A 1 411 ? 14.357 20.188 -26.642 1.00 69.50 411 PRO A O 1
ATOM 3105 N N . VAL A 1 412 ? 12.157 19.816 -26.936 1.00 78.81 412 VAL A N 1
ATOM 3106 C CA . VAL A 1 412 ? 12.231 18.360 -26.712 1.00 78.81 412 VAL A CA 1
ATOM 3107 C C . VAL A 1 412 ? 13.193 17.744 -27.737 1.00 78.81 412 VAL A C 1
ATOM 3109 O O . VAL A 1 412 ? 12.952 17.923 -28.942 1.00 78.81 412 VAL A O 1
ATOM 3112 N N . PRO A 1 413 ? 14.232 17.006 -27.296 1.00 85.44 413 PRO A N 1
ATOM 3113 C CA . PRO A 1 413 ? 15.239 16.456 -28.194 1.00 85.44 413 PRO A CA 1
ATOM 3114 C C . PRO A 1 413 ? 14.655 15.535 -29.276 1.00 85.44 413 PRO A C 1
ATOM 3116 O O . PRO A 1 413 ? 13.672 14.832 -29.004 1.00 85.44 413 PRO A O 1
ATOM 3119 N N . PRO A 1 414 ? 15.247 15.489 -30.487 1.00 87.94 414 PRO A N 1
ATOM 3120 C CA . PRO A 1 414 ? 14.710 14.715 -31.610 1.00 87.94 414 PRO A CA 1
ATOM 3121 C C . PRO A 1 414 ? 14.505 13.227 -31.298 1.00 87.94 414 PRO A C 1
ATOM 3123 O O . PRO A 1 414 ? 13.447 12.681 -31.602 1.00 87.94 414 PRO A O 1
ATOM 3126 N N . TRP A 1 415 ? 15.459 12.584 -30.617 1.00 87.50 415 TRP A N 1
ATOM 3127 C CA . TRP A 1 415 ? 15.364 11.167 -30.236 1.00 87.50 415 TRP A CA 1
ATOM 3128 C C . TRP A 1 415 ? 14.257 10.900 -29.202 1.00 87.50 415 TRP A C 1
ATOM 3130 O O . TRP A 1 415 ? 13.546 9.898 -29.300 1.00 87.50 415 TRP A O 1
ATOM 3140 N N . THR A 1 416 ? 14.046 11.817 -28.250 1.00 87.19 416 THR A N 1
ATOM 3141 C CA . THR A 1 416 ? 12.934 11.748 -27.288 1.00 87.19 416 THR A CA 1
ATOM 3142 C C . THR A 1 416 ? 11.593 11.865 -28.006 1.00 87.19 416 THR A C 1
ATOM 3144 O O . THR A 1 416 ? 10.700 11.051 -27.774 1.00 87.19 416 THR A O 1
ATOM 3147 N N . ARG A 1 417 ? 11.464 12.818 -28.936 1.00 88.25 417 ARG A N 1
ATOM 3148 C CA . ARG A 1 417 ? 10.256 12.976 -29.755 1.00 88.25 417 ARG A CA 1
ATOM 3149 C C . ARG A 1 417 ? 9.977 11.736 -30.601 1.00 88.25 417 ARG A C 1
ATOM 3151 O O . ARG A 1 417 ? 8.857 11.246 -30.586 1.00 88.25 417 ARG A O 1
ATOM 3158 N N . ALA A 1 418 ? 10.993 11.205 -31.279 1.00 89.31 418 ALA A N 1
ATOM 3159 C CA . ALA A 1 418 ? 10.863 10.001 -32.097 1.00 89.31 418 ALA A CA 1
ATOM 3160 C C . ALA A 1 418 ? 10.438 8.777 -31.268 1.00 89.31 418 ALA A C 1
ATOM 3162 O O . ALA A 1 418 ? 9.655 7.959 -31.739 1.00 89.31 418 ALA A O 1
ATOM 3163 N N . THR A 1 419 ? 10.912 8.675 -30.022 1.00 90.06 419 THR A N 1
ATOM 3164 C CA . THR A 1 419 ? 10.483 7.626 -29.083 1.00 90.06 419 THR A CA 1
ATOM 3165 C C . THR A 1 419 ? 9.002 7.767 -28.739 1.00 90.06 419 THR A C 1
ATOM 3167 O O . THR A 1 419 ? 8.251 6.806 -28.860 1.00 90.06 419 THR A O 1
ATOM 3170 N N . VAL A 1 420 ? 8.567 8.973 -28.356 1.00 89.19 420 VAL A N 1
ATOM 3171 C CA . VAL A 1 420 ? 7.159 9.266 -28.047 1.00 89.19 420 VAL A CA 1
ATOM 3172 C C . VAL A 1 420 ? 6.252 8.962 -29.241 1.00 89.19 420 VAL A C 1
ATOM 3174 O O . VAL A 1 420 ? 5.227 8.302 -29.081 1.00 89.19 420 VAL A O 1
ATOM 3177 N N . THR A 1 421 ? 6.635 9.409 -30.439 1.00 90.44 421 THR A N 1
ATOM 3178 C CA . THR A 1 421 ? 5.901 9.128 -31.679 1.00 90.44 421 THR A CA 1
ATOM 3179 C C . THR A 1 421 ? 5.772 7.625 -31.910 1.00 90.44 421 THR A C 1
ATOM 3181 O O . THR A 1 421 ? 4.657 7.142 -32.069 1.00 90.44 421 THR A O 1
ATOM 3184 N N . ALA A 1 422 ? 6.874 6.875 -31.824 1.00 90.94 422 ALA A N 1
ATOM 3185 C CA . ALA A 1 422 ? 6.860 5.431 -32.041 1.00 90.94 422 ALA A CA 1
ATOM 3186 C C . ALA A 1 422 ? 5.982 4.679 -31.027 1.00 90.94 422 ALA A C 1
ATOM 3188 O O . ALA A 1 422 ? 5.259 3.765 -31.414 1.00 90.94 422 ALA A O 1
ATOM 3189 N N . ILE A 1 423 ? 6.005 5.070 -29.745 1.00 91.19 423 ILE A N 1
ATOM 3190 C CA . ILE A 1 423 ? 5.133 4.476 -28.716 1.00 91.19 423 ILE A CA 1
ATOM 3191 C C . ILE A 1 423 ? 3.658 4.715 -29.062 1.00 91.19 423 ILE A C 1
ATOM 3193 O O . ILE A 1 423 ? 2.855 3.787 -29.010 1.00 91.19 423 ILE A O 1
ATOM 3197 N N . ASN A 1 424 ? 3.301 5.945 -29.434 1.00 92.19 424 ASN A N 1
ATOM 3198 C CA . ASN A 1 424 ? 1.917 6.303 -29.746 1.00 92.19 424 ASN A CA 1
ATOM 3199 C C . ASN A 1 424 ? 1.410 5.646 -31.043 1.00 92.19 424 ASN A C 1
ATOM 3201 O O . ASN A 1 424 ? 0.258 5.216 -31.090 1.00 92.19 424 ASN A O 1
ATOM 3205 N N . GLU A 1 425 ? 2.247 5.545 -32.079 1.00 93.50 425 GLU A N 1
ATOM 3206 C CA . GLU A 1 425 ? 1.907 4.896 -33.356 1.00 93.50 425 GLU A CA 1
ATOM 3207 C C . GLU A 1 425 ? 1.789 3.372 -33.224 1.00 93.50 425 GLU A C 1
ATOM 3209 O O . GLU A 1 425 ? 0.921 2.761 -33.845 1.00 93.50 425 GLU A O 1
ATOM 3214 N N . ALA A 1 426 ? 2.632 2.751 -32.394 1.00 94.75 426 ALA A N 1
ATOM 3215 C CA . ALA A 1 426 ? 2.659 1.303 -32.202 1.00 94.75 426 ALA A CA 1
ATOM 3216 C C . ALA A 1 426 ? 1.802 0.808 -31.024 1.00 94.75 426 ALA A C 1
ATOM 3218 O O . ALA A 1 426 ? 1.895 -0.368 -30.674 1.00 94.75 426 ALA A O 1
ATOM 3219 N N . TYR A 1 427 ? 0.979 1.667 -30.410 1.00 93.44 427 TYR A N 1
ATOM 3220 C CA . TYR A 1 427 ? 0.297 1.383 -29.142 1.00 93.44 427 TYR A CA 1
ATOM 3221 C C . TYR A 1 427 ? -0.437 0.036 -29.126 1.00 93.44 427 TYR A C 1
ATOM 3223 O O . TYR A 1 427 ? -0.221 -0.753 -28.215 1.00 93.44 427 TYR A O 1
ATOM 3231 N N . ASP A 1 428 ? -1.257 -0.268 -30.138 1.00 93.44 428 ASP A N 1
ATOM 3232 C CA . ASP A 1 428 ? -2.035 -1.518 -30.181 1.00 93.44 428 ASP A CA 1
ATOM 3233 C C . ASP A 1 428 ? -1.145 -2.763 -30.259 1.00 93.44 428 ASP A C 1
ATOM 3235 O O . ASP A 1 428 ? -1.392 -3.768 -29.594 1.00 93.44 428 ASP A O 1
ATOM 3239 N N . ARG A 1 429 ? -0.055 -2.684 -31.029 1.00 95.00 429 ARG A N 1
ATOM 3240 C CA . ARG A 1 429 ? 0.922 -3.775 -31.127 1.00 95.00 429 ARG A CA 1
ATOM 3241 C C . ARG A 1 429 ? 1.688 -3.943 -29.821 1.00 95.00 429 ARG A C 1
ATOM 3243 O O . ARG A 1 429 ? 1.936 -5.067 -29.403 1.00 95.00 429 ARG A O 1
ATOM 3250 N N . LEU A 1 430 ? 2.027 -2.838 -29.157 1.00 93.75 430 LEU A N 1
ATOM 3251 C CA . LEU A 1 430 ? 2.631 -2.870 -27.827 1.00 93.75 430 LEU A CA 1
ATOM 3252 C C . LEU A 1 430 ? 1.655 -3.437 -26.790 1.00 93.75 430 LEU A C 1
ATOM 3254 O O . LEU A 1 430 ? 2.081 -4.214 -25.945 1.00 93.75 430 LEU A O 1
ATOM 3258 N N . ALA A 1 431 ? 0.362 -3.121 -26.871 1.00 92.06 431 ALA A N 1
ATOM 3259 C CA . ALA A 1 431 ? -0.665 -3.635 -25.967 1.00 92.06 431 ALA A CA 1
ATOM 3260 C C . ALA A 1 431 ? -0.896 -5.146 -26.120 1.00 92.06 431 ALA A C 1
ATOM 3262 O O . ALA A 1 431 ? -1.169 -5.822 -25.132 1.00 92.06 431 ALA A O 1
ATOM 3263 N N . ALA A 1 432 ? -0.699 -5.697 -27.322 1.00 89.94 432 ALA A N 1
ATOM 3264 C CA . ALA A 1 432 ? -0.687 -7.146 -27.537 1.00 89.94 432 ALA A CA 1
ATOM 3265 C C . ALA A 1 432 ? 0.498 -7.845 -26.837 1.00 89.94 432 ALA A C 1
ATOM 3267 O O . ALA A 1 432 ? 0.411 -9.018 -26.480 1.00 89.94 432 ALA A O 1
ATOM 3268 N N . VAL A 1 433 ? 1.611 -7.132 -26.625 1.00 90.62 433 VAL A N 1
ATOM 3269 C CA . VAL A 1 433 ? 2.785 -7.640 -25.892 1.00 90.62 433 VAL A CA 1
ATOM 3270 C C . VAL A 1 433 ? 2.657 -7.397 -24.385 1.00 90.62 433 VAL A C 1
ATOM 3272 O O . VAL A 1 433 ? 3.047 -8.257 -23.590 1.00 90.62 433 VAL A O 1
ATOM 3275 N N . TYR A 1 434 ? 2.111 -6.242 -24.003 1.00 92.12 434 TYR A N 1
ATOM 3276 C CA . TYR A 1 434 ? 1.981 -5.753 -22.631 1.00 92.12 434 TYR A CA 1
ATOM 3277 C C . TYR A 1 434 ? 0.515 -5.389 -22.340 1.00 92.12 434 TYR A C 1
ATOM 3279 O O . TYR A 1 434 ? 0.107 -4.240 -22.561 1.00 92.12 434 TYR A O 1
ATOM 3287 N N . PRO A 1 435 ? -0.292 -6.353 -21.853 1.00 90.50 435 PRO A N 1
ATOM 3288 C CA . PRO A 1 435 ? -1.730 -6.179 -21.639 1.00 90.50 435 PRO A CA 1
ATOM 3289 C C . PRO A 1 435 ? -2.109 -5.026 -20.701 1.00 90.50 435 PRO A C 1
ATOM 3291 O O . PRO A 1 435 ? -3.230 -4.526 -20.761 1.00 90.50 435 PRO A O 1
ATOM 3294 N N . GLU A 1 436 ? -1.199 -4.568 -19.838 1.00 92.94 436 GLU A N 1
ATOM 3295 C CA . GLU A 1 436 ? -1.402 -3.385 -18.997 1.00 92.94 436 GLU A CA 1
ATOM 3296 C C . GLU A 1 436 ? -1.679 -2.109 -19.806 1.00 92.94 436 GLU A C 1
ATOM 3298 O O . GLU A 1 436 ? -2.404 -1.250 -19.312 1.00 92.94 436 GLU A O 1
ATOM 3303 N N . LEU A 1 437 ? -1.199 -1.997 -21.052 1.00 93.69 437 LEU A N 1
ATOM 3304 C CA . LEU A 1 437 ? -1.550 -0.874 -21.928 1.00 93.69 437 LEU A CA 1
ATOM 3305 C C . LEU A 1 437 ? -3.034 -0.932 -22.324 1.00 93.69 437 LEU A C 1
ATOM 3307 O O . LEU A 1 437 ? -3.750 0.046 -22.153 1.00 93.69 437 LEU A O 1
ATOM 3311 N N . ALA A 1 438 ? -3.548 -2.094 -22.738 1.00 92.75 438 ALA A N 1
ATOM 3312 C CA . ALA A 1 438 ? -4.989 -2.257 -22.972 1.00 92.75 438 ALA A CA 1
ATOM 3313 C C . ALA A 1 438 ? -5.806 -2.043 -21.683 1.00 92.75 438 ALA A C 1
ATOM 3315 O O . ALA A 1 438 ? -6.901 -1.480 -21.712 1.00 92.75 438 ALA A O 1
ATOM 3316 N N . GLY A 1 439 ? -5.251 -2.440 -20.534 1.00 95.25 439 GLY A N 1
ATOM 3317 C CA . GLY A 1 439 ? -5.822 -2.143 -19.225 1.00 95.25 439 GLY A CA 1
ATOM 3318 C C . GLY A 1 439 ? -5.907 -0.640 -18.941 1.00 95.25 439 GLY A C 1
ATOM 3319 O O . GLY A 1 439 ? -6.902 -0.190 -18.378 1.00 95.25 439 GLY A O 1
ATOM 3320 N N . LEU A 1 440 ? -4.913 0.152 -19.356 1.00 95.88 440 LEU A N 1
ATOM 3321 C CA . LEU A 1 440 ? -4.914 1.608 -19.187 1.00 95.88 440 LEU A CA 1
ATOM 3322 C C . LEU A 1 440 ? -6.087 2.266 -19.926 1.00 95.88 440 LEU A C 1
ATOM 3324 O O . LEU A 1 440 ? -6.723 3.154 -19.358 1.00 95.88 440 LEU A O 1
ATOM 3328 N N . ASP A 1 441 ? -6.436 1.784 -21.124 1.00 95.44 441 ASP A N 1
ATOM 3329 C CA . ASP A 1 441 ? -7.622 2.253 -21.856 1.00 95.44 441 ASP A CA 1
ATOM 3330 C C . ASP A 1 441 ? -8.909 2.037 -21.019 1.00 95.44 441 ASP A C 1
ATOM 3332 O O . ASP A 1 441 ? -9.790 2.900 -20.976 1.00 95.44 441 ASP A O 1
ATOM 3336 N N . GLN A 1 442 ? -9.009 0.930 -20.268 1.00 96.88 442 GLN A N 1
ATOM 3337 C CA . GLN A 1 442 ? -10.144 0.672 -19.367 1.00 96.88 442 GLN A CA 1
ATOM 3338 C C . GLN A 1 442 ? -10.119 1.553 -18.112 1.00 96.88 442 GLN A C 1
ATOM 3340 O O . GLN A 1 442 ? -11.152 2.110 -17.739 1.00 96.88 442 GLN A O 1
ATOM 3345 N N . VAL A 1 443 ? -8.950 1.730 -17.480 1.00 97.12 443 VAL A N 1
ATOM 3346 C CA . VAL A 1 443 ? -8.775 2.640 -16.327 1.00 97.12 443 VAL A CA 1
ATOM 3347 C C . VAL A 1 443 ? -9.298 4.034 -16.679 1.00 97.12 443 VAL A C 1
ATOM 3349 O O . VAL A 1 443 ? -10.044 4.640 -15.913 1.00 97.12 443 VAL A O 1
ATOM 3352 N N . VAL A 1 444 ? -8.947 4.519 -17.867 1.00 95.12 444 VAL A N 1
ATOM 3353 C CA . VAL A 1 444 ? -9.316 5.847 -18.359 1.00 95.12 444 VAL A CA 1
ATOM 3354 C C . VAL A 1 444 ? -10.816 5.980 -18.605 1.00 95.12 444 VAL A C 1
ATOM 3356 O O . VAL A 1 444 ? -11.391 6.991 -18.205 1.00 95.12 444 VAL A O 1
ATOM 3359 N N . ARG A 1 445 ? -11.474 4.972 -19.198 1.00 97.19 445 ARG A N 1
ATOM 3360 C CA . ARG A 1 445 ? -12.944 4.967 -19.363 1.00 97.19 445 ARG A CA 1
ATOM 3361 C C . ARG A 1 445 ? -13.652 5.120 -18.018 1.00 97.19 445 ARG A C 1
ATOM 3363 O O . ARG A 1 445 ? -14.565 5.935 -17.897 1.00 97.19 445 ARG A O 1
ATOM 3370 N N . LEU A 1 446 ? -13.201 4.382 -17.002 1.00 97.94 446 LEU A N 1
ATOM 3371 C CA . LEU A 1 446 ? -13.784 4.441 -15.659 1.00 97.94 446 LEU A CA 1
ATOM 3372 C C . LEU A 1 446 ? -13.559 5.803 -14.998 1.00 97.94 446 LEU A C 1
ATOM 3374 O O . LEU A 1 446 ? -14.506 6.396 -14.483 1.00 97.94 446 LEU A O 1
ATOM 3378 N N . LEU A 1 447 ? -12.330 6.327 -15.033 1.00 96.88 447 LEU A N 1
ATOM 3379 C CA . LEU A 1 447 ? -12.032 7.641 -14.460 1.00 96.88 447 LEU A CA 1
ATOM 3380 C C . LEU A 1 447 ? -12.826 8.748 -15.165 1.00 96.88 447 LEU A C 1
ATOM 3382 O O . LEU A 1 447 ? -13.407 9.593 -14.495 1.00 96.88 447 LEU A O 1
ATOM 3386 N N . ALA A 1 448 ? -12.923 8.715 -16.496 1.00 96.62 448 ALA A N 1
ATOM 3387 C CA . ALA A 1 448 ? -13.652 9.723 -17.261 1.00 96.62 448 ALA A CA 1
ATOM 3388 C C . ALA A 1 448 ? -15.165 9.670 -17.005 1.00 96.62 448 ALA A C 1
ATOM 3390 O O . ALA A 1 448 ? -15.786 10.725 -16.867 1.00 96.62 448 ALA A O 1
ATOM 3391 N N . LEU A 1 449 ? -15.745 8.467 -16.877 1.00 97.88 449 LEU A N 1
ATOM 3392 C CA . LEU A 1 449 ? -17.143 8.281 -16.478 1.00 97.88 449 LEU A CA 1
ATOM 3393 C C . LEU A 1 449 ? -17.425 8.964 -15.136 1.00 97.88 449 LEU A C 1
ATOM 3395 O O . LEU A 1 449 ? -18.366 9.746 -15.027 1.00 97.88 449 LEU A O 1
ATOM 3399 N N . PHE A 1 450 ? -16.604 8.698 -14.118 1.00 97.56 450 PHE A N 1
ATOM 3400 C CA . PHE A 1 450 ? -16.840 9.253 -12.788 1.00 97.56 450 PHE A CA 1
ATOM 3401 C C . PHE A 1 450 ? -16.508 10.741 -12.687 1.00 97.56 450 PHE A C 1
ATOM 3403 O O . PHE A 1 450 ? -17.224 11.450 -11.989 1.00 97.56 450 PHE A O 1
ATOM 3410 N N . THR A 1 451 ? -15.509 11.251 -13.417 1.00 95.94 451 THR A N 1
ATOM 3411 C CA . THR A 1 451 ? -15.264 12.704 -13.490 1.00 95.94 451 THR A CA 1
ATOM 3412 C C . THR A 1 451 ? -16.420 13.428 -14.185 1.00 95.94 451 THR A C 1
ATOM 3414 O O . THR A 1 451 ? -16.781 14.535 -13.795 1.00 95.94 451 THR A O 1
ATOM 3417 N N . TRP A 1 452 ? -17.044 12.816 -15.196 1.00 96.94 452 TRP A N 1
ATOM 3418 C CA . TRP A 1 452 ? -18.251 13.363 -15.817 1.00 96.94 452 TRP A CA 1
ATOM 3419 C C . TRP A 1 452 ? -19.438 13.386 -14.844 1.00 96.94 452 TRP A C 1
ATOM 3421 O O . TRP A 1 452 ? -20.090 14.422 -14.720 1.00 96.94 452 TRP A O 1
ATOM 3431 N N . LEU A 1 453 ? -19.681 12.291 -14.116 1.00 96.94 453 LEU A N 1
ATOM 3432 C CA . LEU A 1 453 ? -20.758 12.219 -13.122 1.00 96.94 453 LEU A CA 1
ATOM 3433 C C . LEU A 1 453 ? -20.552 13.199 -11.961 1.00 96.94 453 LEU A C 1
ATOM 3435 O O . LEU A 1 453 ? -21.501 13.867 -11.572 1.00 96.94 453 LEU A O 1
ATOM 3439 N N . GLU A 1 454 ? -19.328 13.340 -11.451 1.00 94.00 454 GLU A N 1
ATOM 3440 C CA . GLU A 1 454 ? -18.994 14.327 -10.414 1.00 94.00 454 GLU A CA 1
ATOM 3441 C C . GLU A 1 454 ? -19.292 15.758 -10.890 1.00 94.00 454 GLU A C 1
ATOM 3443 O O . GLU A 1 454 ? -19.959 16.520 -10.198 1.00 94.00 454 GLU A O 1
ATOM 3448 N N . ARG A 1 455 ? -18.910 16.105 -12.127 1.00 93.12 455 ARG A N 1
ATOM 3449 C CA . ARG A 1 455 ? -19.218 17.423 -12.709 1.00 93.12 455 ARG A CA 1
ATOM 3450 C C . ARG A 1 455 ? -20.717 17.668 -12.895 1.00 93.12 455 ARG A C 1
ATOM 3452 O O . ARG A 1 455 ? -21.150 18.817 -12.828 1.00 93.12 455 ARG A O 1
ATOM 3459 N N . LEU A 1 456 ? -21.498 16.627 -13.187 1.00 94.12 456 LEU A N 1
ATOM 3460 C CA . LEU A 1 456 ? -22.957 16.729 -13.271 1.00 94.12 456 LEU A CA 1
ATOM 3461 C C . LEU A 1 456 ? -23.592 16.916 -11.890 1.00 94.12 456 LEU A C 1
ATOM 3463 O O . LEU A 1 456 ? -24.522 17.711 -11.762 1.00 94.12 456 LEU A O 1
ATOM 3467 N N . ASP A 1 457 ? -23.075 16.232 -10.872 1.00 91.50 457 ASP A N 1
ATOM 3468 C CA . ASP A 1 457 ? -23.495 16.389 -9.475 1.00 91.50 457 ASP A CA 1
ATOM 3469 C C . ASP A 1 457 ? -23.219 17.818 -8.982 1.00 91.50 457 ASP A C 1
ATOM 3471 O O . ASP A 1 457 ? -24.124 18.494 -8.492 1.00 91.50 457 ASP A O 1
ATOM 3475 N N . ASP A 1 458 ? -22.017 18.340 -9.249 1.00 89.38 458 ASP A N 1
ATOM 3476 C CA . ASP A 1 458 ? -21.635 19.734 -8.975 1.00 89.38 458 ASP A CA 1
ATOM 3477 C C . ASP A 1 458 ? -22.529 20.748 -9.713 1.00 89.38 458 ASP A C 1
ATOM 3479 O O . ASP A 1 458 ? -22.785 21.848 -9.219 1.00 89.38 458 ASP A O 1
ATOM 3483 N N . ALA A 1 459 ? -23.030 20.384 -10.899 1.00 89.38 459 ALA A N 1
ATOM 3484 C CA . ALA A 1 459 ? -23.991 21.179 -11.666 1.00 89.38 459 ALA A CA 1
ATOM 3485 C C . ALA A 1 459 ? -25.449 21.015 -11.182 1.00 89.38 459 ALA A C 1
ATOM 3487 O O . ALA A 1 459 ? -26.360 21.622 -11.750 1.00 89.38 459 ALA A O 1
ATOM 3488 N N . GLY A 1 460 ? -25.685 20.212 -10.141 1.00 89.81 460 GLY A N 1
ATOM 3489 C CA . GLY A 1 460 ? -26.989 19.995 -9.521 1.00 89.81 460 GLY A CA 1
ATOM 3490 C C . GLY A 1 460 ? -27.874 18.966 -10.226 1.00 89.81 460 GLY A C 1
ATOM 3491 O O . GLY A 1 460 ? -29.080 18.943 -9.964 1.00 89.81 460 GLY A O 1
ATOM 3492 N N . ALA A 1 461 ? -27.332 18.127 -11.114 1.00 91.31 461 ALA A N 1
ATOM 3493 C CA . ALA A 1 461 ? -28.073 17.033 -11.748 1.00 91.31 461 ALA A CA 1
ATOM 3494 C C . ALA A 1 461 ? -28.447 15.934 -10.722 1.00 91.31 461 ALA A C 1
ATOM 3496 O O . ALA A 1 461 ? -27.773 15.793 -9.706 1.00 91.31 461 ALA A O 1
ATOM 3497 N N . PRO A 1 462 ? -29.517 15.139 -10.947 1.00 91.69 462 PRO A N 1
ATOM 3498 C CA . PRO A 1 462 ? -29.884 14.023 -10.068 1.00 91.69 462 PRO A CA 1
ATOM 3499 C C . PRO A 1 462 ? -28.928 12.836 -10.235 1.00 91.69 462 PRO A C 1
ATOM 3501 O O . PRO A 1 462 ? -29.317 11.790 -10.737 1.00 91.69 462 PRO A O 1
ATOM 3504 N N . VAL A 1 463 ? -27.663 12.973 -9.857 1.00 95.38 463 VAL A N 1
ATOM 3505 C CA . VAL A 1 463 ? -26.723 11.849 -9.917 1.00 95.38 463 VAL A CA 1
ATOM 3506 C C . VAL A 1 463 ? -27.118 10.812 -8.853 1.00 95.38 463 VAL A C 1
ATOM 3508 O O . VAL A 1 463 ? -27.443 11.203 -7.727 1.00 95.38 463 VAL A O 1
ATOM 3511 N N . PRO A 1 464 ? -27.137 9.502 -9.176 1.00 96.06 464 PRO A N 1
ATOM 3512 C CA . PRO A 1 464 ? -27.446 8.474 -8.188 1.00 96.06 464 PRO A CA 1
ATOM 3513 C C . PRO A 1 464 ? -26.408 8.455 -7.055 1.00 96.06 464 PRO A C 1
ATOM 3515 O O . PRO A 1 464 ? -25.330 9.038 -7.157 1.00 96.06 464 PRO A O 1
ATOM 3518 N N . ASP A 1 465 ? -26.721 7.770 -5.962 1.00 95.31 465 ASP A N 1
ATOM 3519 C CA . ASP A 1 465 ? -25.845 7.573 -4.810 1.00 95.31 465 ASP A CA 1
ATOM 3520 C C . ASP A 1 465 ? -24.632 6.702 -5.181 1.00 95.31 465 ASP A C 1
ATOM 3522 O O . ASP A 1 465 ? -24.607 5.485 -4.986 1.00 95.31 465 ASP A O 1
ATOM 3526 N N . LEU A 1 466 ? -23.612 7.341 -5.757 1.00 96.62 466 LEU A N 1
ATOM 3527 C CA . LEU A 1 466 ? -22.366 6.695 -6.164 1.00 96.62 466 LEU A CA 1
ATOM 3528 C C . LEU A 1 466 ? -21.545 6.203 -4.966 1.00 96.62 466 LEU A C 1
ATOM 3530 O O . LEU A 1 466 ? -20.750 5.275 -5.116 1.00 96.62 466 LEU A O 1
ATOM 3534 N N . ASP A 1 467 ? -21.771 6.748 -3.766 1.00 96.25 467 ASP A N 1
ATOM 3535 C CA . ASP A 1 467 ? -21.088 6.297 -2.553 1.00 96.25 467 ASP A CA 1
ATOM 3536 C C . ASP A 1 467 ? -21.487 4.876 -2.148 1.00 96.25 467 ASP A C 1
ATOM 3538 O O . ASP A 1 467 ? -20.690 4.211 -1.488 1.00 96.25 467 ASP A O 1
ATOM 3542 N N . ALA A 1 468 ? -22.605 4.339 -2.654 1.00 96.31 468 ALA A N 1
ATOM 3543 C CA . ALA A 1 468 ? -22.931 2.914 -2.550 1.00 96.31 468 ALA A CA 1
ATOM 3544 C C . ALA A 1 468 ? -21.789 1.998 -3.043 1.00 96.31 468 ALA A C 1
ATOM 3546 O O . ALA A 1 468 ? -21.586 0.905 -2.507 1.00 96.31 468 ALA A O 1
ATOM 3547 N N . LEU A 1 469 ? -20.981 2.452 -4.011 1.00 97.12 469 LEU A N 1
ATOM 3548 C CA . LEU A 1 469 ? -19.793 1.727 -4.470 1.00 97.12 469 LEU A CA 1
ATOM 3549 C C . LEU A 1 469 ? -18.726 1.576 -3.374 1.00 97.12 469 LEU A C 1
ATOM 3551 O O . LEU A 1 469 ? -17.927 0.644 -3.417 1.00 97.12 469 LEU A O 1
ATOM 3555 N N . LEU A 1 470 ? -18.693 2.447 -2.363 1.00 95.94 470 LEU A N 1
ATOM 3556 C CA . LEU A 1 470 ? -17.692 2.395 -1.296 1.00 95.94 470 LEU A CA 1
ATOM 3557 C C . LEU A 1 470 ? -17.877 1.196 -0.353 1.00 95.94 470 LEU A C 1
ATOM 3559 O O . LEU A 1 470 ? -16.929 0.806 0.334 1.00 95.94 470 LEU A O 1
ATOM 3563 N N . ALA A 1 471 ? -19.064 0.588 -0.324 1.00 95.19 471 ALA A N 1
ATOM 3564 C CA . ALA A 1 471 ? -19.313 -0.661 0.395 1.00 95.19 471 ALA A CA 1
ATOM 3565 C C . ALA A 1 471 ? -18.872 -1.915 -0.375 1.00 95.19 471 ALA A C 1
ATOM 3567 O O . ALA A 1 471 ? -18.739 -2.968 0.249 1.00 95.19 471 ALA A O 1
ATOM 3568 N N . VAL A 1 472 ? -18.603 -1.809 -1.684 1.00 95.69 472 VAL A N 1
ATOM 3569 C CA . VAL A 1 472 ? -18.119 -2.931 -2.499 1.00 95.69 472 VAL A CA 1
ATOM 3570 C C . VAL A 1 472 ? -16.779 -3.419 -1.958 1.00 95.69 472 VAL A C 1
ATOM 3572 O O . VAL A 1 472 ? -15.855 -2.635 -1.718 1.00 95.69 472 VAL A O 1
ATOM 3575 N N . GLU A 1 473 ? -16.677 -4.732 -1.765 1.00 94.06 473 GLU A N 1
ATOM 3576 C CA . GLU A 1 473 ? -15.432 -5.383 -1.384 1.00 94.06 473 GLU A CA 1
ATOM 3577 C C . GLU A 1 473 ? -14.452 -5.388 -2.562 1.00 94.06 473 GLU A C 1
ATOM 3579 O O . GLU A 1 473 ? -14.753 -5.838 -3.666 1.00 94.06 473 GLU A O 1
ATOM 3584 N N . LEU A 1 474 ? -13.260 -4.860 -2.316 1.00 92.50 474 LEU A N 1
ATOM 3585 C CA . LEU A 1 474 ? -12.146 -4.878 -3.244 1.00 92.50 474 LEU A CA 1
ATOM 3586 C C . LEU A 1 474 ? -11.369 -6.185 -3.091 1.00 92.50 474 LEU A C 1
ATOM 3588 O O . LEU A 1 474 ? -11.168 -6.624 -1.956 1.00 92.50 474 LEU A O 1
ATOM 3592 N N . PRO A 1 475 ? -10.869 -6.776 -4.189 1.00 88.38 475 PRO A N 1
ATOM 3593 C CA . PRO A 1 475 ? -10.025 -7.960 -4.118 1.00 88.38 475 PRO A CA 1
ATOM 3594 C C . PRO A 1 475 ? -8.681 -7.651 -3.446 1.00 88.38 475 PRO A C 1
ATOM 3596 O O . PRO A 1 475 ? -8.200 -6.515 -3.456 1.00 88.38 475 PRO A O 1
ATOM 3599 N N . ALA A 1 476 ? -8.044 -8.686 -2.897 1.00 83.31 476 ALA A N 1
ATOM 3600 C CA . ALA A 1 476 ? -6.712 -8.588 -2.312 1.00 83.31 476 ALA A CA 1
ATOM 3601 C C . ALA A 1 476 ? -5.654 -8.345 -3.402 1.00 83.31 476 ALA A C 1
ATOM 3603 O O . ALA A 1 476 ? -5.199 -9.280 -4.060 1.00 83.31 476 ALA A O 1
ATOM 3604 N N . VAL A 1 477 ? -5.261 -7.087 -3.596 1.00 83.50 477 VAL A N 1
ATOM 3605 C CA . VAL A 1 477 ? -4.198 -6.683 -4.524 1.00 83.50 477 VAL A CA 1
ATOM 3606 C C . VAL A 1 477 ? -3.172 -5.867 -3.759 1.00 83.50 477 VAL A C 1
ATOM 3608 O O . VAL A 1 477 ? -3.529 -4.932 -3.048 1.00 83.50 477 VAL A O 1
ATOM 3611 N N . ALA A 1 478 ? -1.892 -6.192 -3.917 1.00 80.25 478 ALA A N 1
ATOM 3612 C CA . ALA A 1 478 ? -0.802 -5.383 -3.389 1.00 80.25 478 ALA A CA 1
ATOM 3613 C C . ALA A 1 478 ? -0.052 -4.703 -4.526 1.00 80.25 478 ALA A C 1
ATOM 3615 O O . ALA A 1 478 ? 0.363 -5.342 -5.490 1.00 80.25 478 ALA A O 1
ATOM 3616 N N . THR A 1 479 ? 0.157 -3.402 -4.380 1.00 83.06 479 THR A N 1
ATOM 3617 C CA . THR A 1 479 ? 1.079 -2.648 -5.235 1.00 83.06 479 THR A CA 1
ATOM 3618 C C . THR A 1 479 ? 2.399 -2.453 -4.488 1.00 83.06 479 THR A C 1
ATOM 3620 O O . THR A 1 479 ? 2.353 -2.039 -3.322 1.00 83.06 479 THR A O 1
ATOM 3623 N N . PRO A 1 480 ? 3.563 -2.695 -5.116 1.00 80.38 480 PRO A N 1
ATOM 3624 C CA . PRO A 1 480 ? 4.862 -2.344 -4.551 1.00 80.38 480 PRO A CA 1
ATOM 3625 C C . PRO A 1 480 ? 4.883 -0.911 -4.007 1.00 80.38 480 PRO A C 1
ATOM 3627 O O . PRO A 1 480 ? 4.260 -0.010 -4.562 1.00 80.38 480 PRO A O 1
ATOM 3630 N N . ARG A 1 481 ? 5.572 -0.704 -2.883 1.00 80.06 481 ARG A N 1
ATOM 3631 C CA . ARG A 1 481 ? 5.744 0.631 -2.272 1.00 80.06 481 ARG A CA 1
ATOM 3632 C C . ARG A 1 481 ? 7.089 1.257 -2.597 1.00 80.06 481 ARG A C 1
ATOM 3634 O O . ARG A 1 481 ? 7.226 2.474 -2.591 1.00 80.06 481 ARG A O 1
ATOM 3641 N N . SER A 1 482 ? 8.062 0.405 -2.863 1.00 78.62 482 SER A N 1
ATOM 3642 C CA . SER A 1 482 ? 9.317 0.748 -3.495 1.00 78.62 482 SER A CA 1
ATOM 3643 C C . SER A 1 482 ? 9.500 -0.169 -4.691 1.00 78.62 482 SER A C 1
ATOM 3645 O O . SER A 1 482 ? 8.935 -1.265 -4.746 1.00 78.62 482 SER A O 1
ATOM 3647 N N . PHE A 1 483 ? 10.284 0.288 -5.650 1.00 77.88 483 PHE A N 1
ATOM 3648 C CA . PHE A 1 483 ? 10.604 -0.459 -6.847 1.00 77.88 483 PHE A CA 1
ATOM 3649 C C . PHE A 1 483 ? 12.114 -0.392 -7.084 1.00 77.88 483 PHE A C 1
ATOM 3651 O O . PHE A 1 483 ? 12.694 0.677 -6.878 1.00 77.88 483 PHE A O 1
ATOM 3658 N N . PRO A 1 484 ? 12.783 -1.483 -7.493 1.00 73.00 484 PRO A N 1
ATOM 3659 C CA . PRO A 1 484 ? 14.191 -1.423 -7.857 1.00 73.00 484 PRO A CA 1
ATOM 3660 C C . PRO A 1 484 ? 14.406 -0.344 -8.918 1.00 73.00 484 PRO A C 1
ATOM 3662 O O . PRO A 1 484 ? 13.723 -0.309 -9.945 1.00 73.00 484 PRO A O 1
ATOM 3665 N N . GLN A 1 485 ? 15.341 0.572 -8.679 1.00 74.69 485 GLN A N 1
ATOM 3666 C CA . GLN A 1 485 ? 15.697 1.531 -9.708 1.00 74.69 485 GLN A CA 1
ATOM 3667 C C . GLN A 1 485 ? 16.369 0.765 -10.843 1.00 74.69 485 GLN A C 1
ATOM 3669 O O . GLN A 1 485 ? 17.390 0.109 -10.632 1.00 74.69 485 GLN A O 1
ATOM 3674 N N . GLN A 1 486 ? 15.820 0.873 -12.057 1.00 70.69 486 GLN A N 1
ATOM 3675 C CA . GLN A 1 486 ? 16.528 0.370 -13.222 1.00 70.69 486 GLN A CA 1
ATOM 3676 C C . GLN A 1 486 ? 17.784 1.211 -13.403 1.00 70.69 486 GLN A C 1
ATOM 3678 O O . GLN A 1 486 ? 17.755 2.401 -13.727 1.00 70.69 486 GLN A O 1
ATOM 3683 N N . LEU A 1 487 ? 18.908 0.565 -13.165 1.00 67.25 487 LEU A N 1
ATOM 3684 C CA . LEU A 1 487 ? 20.211 1.104 -13.446 1.00 67.25 487 LEU A CA 1
ATOM 3685 C C . LEU A 1 487 ? 20.678 0.290 -14.642 1.00 67.25 487 LEU A C 1
ATOM 3687 O O . LEU A 1 487 ? 20.814 -0.920 -14.539 1.00 67.25 487 LEU A O 1
ATOM 3691 N N . ALA A 1 488 ? 20.918 0.937 -15.771 1.00 65.00 488 ALA A N 1
ATOM 3692 C CA . ALA A 1 488 ? 21.467 0.269 -16.939 1.00 65.00 488 ALA A CA 1
ATOM 3693 C C . ALA A 1 488 ? 22.887 0.773 -17.189 1.00 65.00 488 ALA A C 1
ATOM 3695 O O . ALA A 1 488 ? 23.183 1.962 -17.025 1.00 65.00 488 ALA A O 1
ATOM 3696 N N . PHE A 1 489 ? 23.790 -0.137 -17.558 1.00 70.06 489 PHE A N 1
ATOM 3697 C CA . PHE A 1 489 ? 25.004 0.250 -18.266 1.00 70.06 489 PHE A CA 1
ATOM 3698 C C . PHE A 1 489 ? 24.724 0.120 -19.756 1.00 70.06 489 PHE A C 1
ATOM 3700 O O . PHE A 1 489 ? 24.404 -0.965 -20.229 1.00 70.06 489 PHE A O 1
ATOM 3707 N N . ASN A 1 490 ? 24.857 1.228 -20.468 1.00 74.12 490 ASN A N 1
ATOM 3708 C CA . ASN A 1 490 ? 24.720 1.261 -21.911 1.00 74.12 490 ASN A CA 1
ATOM 3709 C C . ASN A 1 490 ? 26.111 1.400 -22.516 1.00 74.12 490 ASN A C 1
ATOM 3711 O O . ASN A 1 490 ? 26.839 2.303 -22.120 1.00 74.12 490 ASN A O 1
ATOM 3715 N N . ALA A 1 491 ? 26.480 0.533 -23.452 1.00 75.50 491 ALA A N 1
ATOM 3716 C CA . ALA A 1 491 ? 27.669 0.694 -24.278 1.00 75.50 491 ALA A CA 1
ATOM 3717 C C . ALA A 1 491 ? 27.226 1.192 -25.655 1.00 75.50 491 ALA A C 1
ATOM 3719 O O . ALA A 1 491 ? 26.754 0.422 -26.496 1.00 75.50 491 ALA A O 1
ATOM 3720 N N . LEU A 1 492 ? 27.326 2.510 -25.838 1.00 76.25 492 LEU A N 1
ATOM 3721 C CA . LEU A 1 492 ? 26.859 3.194 -27.041 1.00 76.25 492 LEU A CA 1
ATOM 3722 C C . LEU A 1 492 ? 27.971 3.327 -28.079 1.00 76.25 492 LEU A C 1
ATOM 3724 O O . LEU A 1 492 ? 29.103 3.640 -27.694 1.00 76.25 492 LEU A O 1
ATOM 3728 N N . PRO A 1 493 ? 27.635 3.220 -29.373 1.00 73.25 493 PRO A N 1
ATOM 3729 C CA . PRO A 1 493 ? 28.548 3.586 -30.434 1.00 73.25 493 PRO A CA 1
ATOM 3730 C C . PRO A 1 493 ? 28.721 5.108 -30.538 1.00 73.25 493 PRO A C 1
ATOM 3732 O O . PRO A 1 493 ? 28.113 5.898 -29.791 1.00 73.25 493 PRO A O 1
ATOM 3735 N N . ALA A 1 494 ? 29.602 5.524 -31.452 1.00 71.75 494 ALA A N 1
ATOM 3736 C CA . ALA A 1 494 ? 29.847 6.935 -31.726 1.00 71.75 494 ALA A CA 1
ATOM 3737 C C . ALA A 1 494 ? 28.523 7.655 -32.069 1.00 71.75 494 ALA A C 1
ATOM 3739 O O . ALA A 1 494 ? 27.682 7.069 -32.757 1.00 71.75 494 ALA A O 1
ATOM 3740 N N . PRO A 1 495 ? 28.310 8.898 -31.595 1.00 73.50 495 PRO A N 1
ATOM 3741 C CA . PRO A 1 495 ? 27.109 9.664 -31.926 1.00 73.50 495 PRO A CA 1
ATOM 3742 C C . PRO A 1 495 ? 26.861 9.697 -33.437 1.00 73.50 495 PRO A C 1
ATOM 3744 O O . PRO A 1 495 ? 27.797 9.919 -34.204 1.00 73.50 495 PRO A O 1
ATOM 3747 N N . GLY A 1 496 ? 25.618 9.472 -33.861 1.00 73.31 496 GLY A N 1
ATOM 3748 C CA . GLY A 1 496 ? 25.250 9.477 -35.282 1.00 73.31 496 GLY A CA 1
ATOM 3749 C C . GLY A 1 496 ? 25.498 8.156 -36.018 1.00 73.31 496 GLY A C 1
ATOM 3750 O O . GLY A 1 496 ? 25.154 8.046 -37.191 1.00 73.31 496 GLY A O 1
ATOM 3751 N N . SER A 1 497 ? 26.074 7.145 -35.360 1.00 69.12 497 SER A N 1
ATOM 3752 C CA . SER A 1 497 ? 26.251 5.817 -35.957 1.00 69.12 497 SER A CA 1
ATOM 3753 C C . SER A 1 497 ? 25.092 4.884 -35.590 1.00 69.12 497 SER A C 1
ATOM 3755 O O . SER A 1 497 ? 24.677 4.816 -34.436 1.00 69.12 497 SER A O 1
ATOM 3757 N N . GLY A 1 498 ? 24.593 4.114 -36.562 1.00 66.75 498 GLY A N 1
ATOM 3758 C CA . GLY A 1 498 ? 23.588 3.058 -36.345 1.00 66.75 498 GLY A CA 1
ATOM 3759 C C . GLY A 1 498 ? 24.159 1.779 -35.715 1.00 66.75 498 GLY A C 1
ATOM 3760 O O . GLY A 1 498 ? 23.655 0.690 -35.972 1.00 66.75 498 GLY A O 1
ATOM 3761 N N . GLY A 1 499 ? 25.266 1.890 -34.975 1.00 67.50 499 GLY A N 1
ATOM 3762 C CA . GLY A 1 499 ? 25.982 0.753 -34.402 1.00 67.50 499 GLY A CA 1
ATOM 3763 C C . GLY A 1 499 ? 25.225 0.066 -33.260 1.00 67.50 499 GLY A C 1
ATOM 3764 O O . GLY A 1 499 ? 24.229 0.564 -32.738 1.00 67.50 499 GLY A O 1
ATOM 3765 N N . ARG A 1 500 ? 25.738 -1.090 -32.832 1.00 75.94 500 ARG A N 1
ATOM 3766 C CA . ARG A 1 500 ? 25.141 -1.907 -31.768 1.00 75.94 500 ARG A CA 1
ATOM 3767 C C . ARG A 1 500 ? 25.170 -1.197 -30.407 1.00 75.94 500 ARG A C 1
ATOM 3769 O O . ARG A 1 500 ? 26.236 -0.805 -29.923 1.00 75.94 500 ARG A O 1
ATOM 3776 N N . VAL A 1 501 ? 24.002 -1.125 -29.766 1.00 80.56 501 VAL A N 1
ATOM 3777 C CA . VAL A 1 501 ? 23.834 -0.733 -28.360 1.00 80.56 501 VAL A CA 1
ATOM 3778 C C . VAL A 1 501 ? 23.754 -1.989 -27.498 1.00 80.56 501 VAL A C 1
ATOM 3780 O O . VAL A 1 501 ? 22.838 -2.801 -27.648 1.00 80.56 501 VAL A O 1
ATOM 3783 N N . ASP A 1 502 ? 24.709 -2.148 -26.584 1.00 76.94 502 ASP A N 1
ATOM 3784 C CA . ASP A 1 502 ? 24.622 -3.178 -25.548 1.00 76.94 502 ASP A CA 1
ATOM 3785 C C . ASP A 1 502 ? 24.066 -2.567 -24.266 1.00 76.94 502 ASP A C 1
ATOM 3787 O O . ASP A 1 502 ? 24.569 -1.544 -23.793 1.00 76.94 502 ASP A O 1
ATOM 3791 N N . VAL A 1 503 ? 23.043 -3.210 -23.711 1.00 76.19 503 VAL A N 1
ATOM 3792 C CA . VAL A 1 503 ? 22.404 -2.819 -22.456 1.00 76.19 503 VAL A CA 1
ATOM 3793 C C . VAL A 1 503 ? 22.616 -3.953 -21.471 1.00 76.19 503 VAL A C 1
ATOM 3795 O O . VAL A 1 503 ? 22.269 -5.097 -21.750 1.00 76.19 503 VAL A O 1
ATOM 3798 N N . PHE A 1 504 ? 23.215 -3.639 -20.330 1.00 72.19 504 PHE A N 1
ATOM 3799 C CA . PHE A 1 504 ? 23.477 -4.610 -19.276 1.00 72.19 504 PHE A CA 1
ATOM 3800 C C . PHE A 1 504 ? 22.648 -4.243 -18.045 1.00 72.19 504 PHE A C 1
ATOM 3802 O O . PHE A 1 504 ? 22.810 -3.140 -17.498 1.00 72.19 504 PHE A O 1
ATOM 3809 N N . ASP A 1 505 ? 21.764 -5.162 -17.634 1.00 67.62 505 ASP A N 1
ATOM 3810 C CA . ASP A 1 505 ? 20.996 -5.042 -16.393 1.00 67.62 505 ASP A CA 1
ATOM 3811 C C . ASP A 1 505 ? 21.903 -5.241 -15.175 1.00 67.62 505 ASP A C 1
ATOM 3813 O O . ASP A 1 505 ? 22.918 -5.938 -15.209 1.00 67.62 505 ASP A O 1
ATOM 3817 N N . ARG A 1 506 ? 21.534 -4.583 -14.084 1.00 67.25 506 ARG A N 1
ATOM 3818 C CA . ARG A 1 506 ? 22.296 -4.467 -12.843 1.00 67.25 506 ARG A CA 1
ATOM 3819 C C . ARG A 1 506 ? 21.602 -5.162 -11.680 1.00 67.25 506 ARG A C 1
ATOM 3821 O O . ARG A 1 506 ? 21.925 -4.869 -10.529 1.00 67.25 506 ARG A O 1
ATOM 3828 N N . HIS A 1 507 ? 20.658 -6.052 -11.979 1.00 66.25 507 HIS A N 1
ATOM 3829 C CA . HIS A 1 507 ? 19.740 -6.629 -11.007 1.00 66.25 507 HIS A CA 1
ATOM 3830 C C . HIS A 1 507 ? 20.449 -7.228 -9.789 1.00 66.25 507 HIS A C 1
ATOM 3832 O O . HIS A 1 507 ? 20.090 -6.911 -8.659 1.00 66.25 507 HIS A O 1
ATOM 3838 N N . ASP A 1 508 ? 21.521 -7.990 -10.012 1.00 65.88 508 ASP A N 1
ATOM 3839 C CA . ASP A 1 508 ? 22.300 -8.617 -8.939 1.00 65.88 508 ASP A CA 1
ATOM 3840 C C . ASP A 1 508 ? 22.935 -7.594 -7.990 1.00 65.88 508 ASP A C 1
ATOM 3842 O O . ASP A 1 508 ? 22.989 -7.811 -6.781 1.00 65.88 508 ASP A O 1
ATOM 3846 N N . VAL A 1 509 ? 23.392 -6.454 -8.518 1.00 68.44 509 VAL A N 1
ATOM 3847 C CA . VAL A 1 509 ? 23.969 -5.375 -7.705 1.00 68.44 509 VAL A CA 1
ATOM 3848 C C . VAL A 1 509 ? 22.875 -4.660 -6.924 1.00 68.44 509 VAL A C 1
ATOM 3850 O O . VAL A 1 509 ? 23.068 -4.389 -5.743 1.00 68.44 509 VAL A O 1
ATOM 3853 N N . THR A 1 510 ? 21.727 -4.380 -7.542 1.00 70.94 510 THR A N 1
ATOM 3854 C CA . THR A 1 510 ? 20.588 -3.756 -6.855 1.00 70.94 510 THR A CA 1
ATOM 3855 C C . THR A 1 510 ? 20.054 -4.655 -5.743 1.00 70.94 510 THR A C 1
ATOM 3857 O O . THR A 1 510 ? 19.918 -4.193 -4.616 1.00 70.94 510 THR A O 1
ATOM 3860 N N . ALA A 1 511 ? 19.849 -5.946 -6.015 1.00 70.12 511 ALA A N 1
ATOM 3861 C CA . ALA A 1 511 ? 19.449 -6.931 -5.013 1.00 70.12 511 ALA A CA 1
ATOM 3862 C C . ALA A 1 511 ? 20.481 -7.040 -3.881 1.00 70.12 511 ALA A C 1
ATOM 3864 O O . ALA A 1 511 ? 20.119 -7.140 -2.712 1.00 70.12 511 ALA A O 1
ATOM 3865 N N . ALA A 1 512 ? 21.776 -6.965 -4.204 1.00 72.25 512 ALA A N 1
ATOM 3866 C CA . ALA A 1 512 ? 22.820 -6.952 -3.191 1.00 72.25 512 ALA A CA 1
ATOM 3867 C C . ALA A 1 512 ? 22.787 -5.687 -2.323 1.00 72.25 512 ALA A C 1
ATOM 3869 O O . ALA A 1 512 ? 22.888 -5.784 -1.104 1.00 72.25 512 ALA A O 1
ATOM 3870 N N . LEU A 1 513 ? 22.607 -4.511 -2.916 1.00 74.81 513 LEU A N 1
ATOM 3871 C CA . LEU A 1 513 ? 22.513 -3.249 -2.180 1.00 74.81 513 LEU A CA 1
ATOM 3872 C C . LEU A 1 513 ? 21.230 -3.145 -1.347 1.00 74.81 513 LEU A C 1
ATOM 3874 O O . LEU A 1 513 ? 21.285 -2.596 -0.249 1.00 74.81 513 LEU A O 1
ATOM 3878 N N . ASP A 1 514 ? 20.127 -3.747 -1.800 1.00 73.00 514 ASP A N 1
ATOM 3879 C CA . ASP A 1 514 ? 18.892 -3.891 -1.022 1.00 73.00 514 ASP A CA 1
ATOM 3880 C C . ASP A 1 514 ? 19.169 -4.626 0.309 1.00 73.00 514 ASP A C 1
ATOM 3882 O O . ASP A 1 514 ? 18.604 -4.261 1.340 1.00 73.00 514 ASP A O 1
ATOM 3886 N N . ARG A 1 515 ? 20.108 -5.592 0.328 1.00 73.56 515 ARG A N 1
ATOM 3887 C CA . ARG A 1 515 ? 20.586 -6.265 1.558 1.00 73.56 515 ARG A CA 1
ATOM 3888 C C . ARG A 1 515 ? 21.425 -5.360 2.471 1.00 73.56 515 ARG A C 1
ATOM 3890 O O . ARG A 1 515 ? 21.745 -5.744 3.586 1.00 73.56 515 ARG A O 1
ATOM 3897 N N . LEU A 1 516 ? 21.837 -4.177 2.030 1.00 74.50 516 LEU A N 1
ATOM 3898 C CA . LEU A 1 516 ? 22.565 -3.214 2.868 1.00 74.50 516 LEU A CA 1
ATOM 3899 C C . LEU A 1 516 ? 21.675 -2.088 3.399 1.00 74.50 516 LEU A C 1
ATOM 3901 O O . LEU A 1 516 ? 22.093 -1.354 4.300 1.00 74.50 516 LEU A O 1
ATOM 3905 N N . GLY A 1 517 ? 20.463 -1.946 2.857 1.00 74.25 517 GLY A N 1
ATOM 3906 C CA . GLY A 1 517 ? 19.470 -1.004 3.359 1.00 74.25 517 GLY A CA 1
ATOM 3907 C C . GLY A 1 517 ? 19.089 -1.295 4.812 1.00 74.25 517 GLY A C 1
ATOM 3908 O O . GLY A 1 517 ? 19.332 -2.386 5.335 1.00 74.25 517 GLY A O 1
ATOM 3909 N N . SER A 1 518 ? 18.482 -0.311 5.478 1.00 71.50 518 SER A N 1
ATOM 3910 C CA . SER A 1 518 ? 17.983 -0.524 6.839 1.00 71.50 518 SER A CA 1
ATOM 3911 C C . SER A 1 518 ? 16.957 -1.662 6.867 1.00 71.50 518 SER A C 1
ATOM 3913 O O . SER A 1 518 ? 16.083 -1.689 5.994 1.00 71.50 518 SER A O 1
ATOM 3915 N N . PRO A 1 519 ? 16.978 -2.572 7.863 1.00 63.56 519 PRO A N 1
ATOM 3916 C CA . PRO A 1 519 ? 15.998 -3.655 7.959 1.00 63.56 519 PRO A CA 1
ATOM 3917 C C . PRO A 1 519 ? 14.558 -3.139 8.139 1.00 63.56 519 PRO A C 1
ATOM 3919 O O . PRO A 1 519 ? 13.604 -3.859 7.848 1.00 63.56 519 PRO A O 1
ATOM 3922 N N . THR A 1 520 ? 14.382 -1.885 8.573 1.00 60.88 520 THR A N 1
ATOM 3923 C CA . THR A 1 520 ? 13.080 -1.190 8.650 1.00 60.88 520 THR A CA 1
ATOM 3924 C C . THR A 1 520 ? 12.669 -0.496 7.361 1.00 60.88 520 THR A C 1
ATOM 3926 O O . THR A 1 520 ? 11.539 -0.020 7.253 1.00 60.88 520 THR A O 1
ATOM 3929 N N . GLY A 1 521 ? 13.581 -0.390 6.392 1.00 63.94 521 GLY A N 1
ATOM 3930 C CA . GLY A 1 521 ? 13.420 0.442 5.203 1.00 63.94 521 GLY A CA 1
ATOM 3931 C C . GLY A 1 521 ? 13.518 1.947 5.474 1.00 63.94 521 GLY A C 1
ATOM 3932 O O . GLY A 1 521 ? 13.189 2.736 4.593 1.00 63.94 521 GLY A O 1
ATOM 3933 N N . HIS A 1 522 ? 13.932 2.368 6.672 1.00 66.69 522 HIS A N 1
ATOM 3934 C CA . HIS A 1 522 ? 14.142 3.782 6.974 1.00 66.69 522 HIS A CA 1
ATOM 3935 C C . HIS A 1 522 ? 15.499 4.298 6.476 1.00 66.69 522 HIS A C 1
ATOM 3937 O O . HIS A 1 522 ? 16.487 3.557 6.494 1.00 66.69 522 HIS A O 1
ATOM 3943 N N . PRO A 1 523 ? 15.581 5.585 6.092 1.00 70.50 523 PRO A N 1
ATOM 3944 C CA . PRO A 1 523 ? 16.846 6.202 5.733 1.00 70.50 523 PRO A CA 1
ATOM 3945 C C . PRO A 1 523 ? 17.770 6.272 6.948 1.00 70.50 523 PRO A C 1
ATOM 3947 O O . PRO A 1 523 ? 17.381 6.775 8.004 1.00 70.50 523 PRO A O 1
ATOM 3950 N N . LEU A 1 524 ? 19.025 5.867 6.763 1.00 75.31 524 LEU A N 1
ATOM 3951 C CA . LEU A 1 524 ? 20.078 6.073 7.755 1.00 75.31 524 LEU A CA 1
ATOM 3952 C C . LEU A 1 524 ? 20.176 7.550 8.166 1.00 75.31 524 LEU A C 1
ATOM 3954 O O . LEU A 1 524 ? 19.833 8.459 7.404 1.00 75.31 524 LEU A O 1
ATOM 3958 N N . ALA A 1 525 ? 20.715 7.801 9.362 1.00 77.69 525 ALA A N 1
ATOM 3959 C CA . ALA A 1 525 ? 21.016 9.163 9.783 1.00 77.69 525 ALA A CA 1
ATOM 3960 C C . ALA A 1 525 ? 21.901 9.865 8.720 1.00 77.69 525 ALA A C 1
ATOM 3962 O O . ALA A 1 525 ? 22.891 9.280 8.276 1.00 77.69 525 ALA A O 1
ATOM 3963 N N . PRO A 1 526 ? 21.613 11.119 8.326 1.00 80.25 526 PRO A N 1
ATOM 3964 C CA . PRO A 1 526 ? 22.244 11.756 7.160 1.00 80.25 526 PRO A CA 1
ATOM 3965 C C . PRO A 1 526 ? 23.772 11.808 7.234 1.00 80.25 526 PRO A C 1
ATOM 3967 O O . PRO A 1 526 ? 24.465 11.559 6.256 1.00 80.25 526 PRO A O 1
ATOM 3970 N N . ARG A 1 527 ? 24.322 12.083 8.423 1.00 82.31 527 ARG A N 1
ATOM 3971 C CA . ARG A 1 527 ? 25.777 12.090 8.654 1.00 82.31 527 ARG A CA 1
ATOM 3972 C C . ARG A 1 527 ? 26.399 10.697 8.524 1.00 82.31 527 ARG A C 1
ATOM 3974 O O . ARG A 1 527 ? 27.481 10.574 7.960 1.00 82.31 527 ARG A O 1
ATOM 3981 N N . VAL A 1 528 ? 25.706 9.674 9.025 1.00 79.25 528 VAL A N 1
ATOM 3982 C CA . VAL A 1 528 ? 26.110 8.262 8.920 1.00 79.25 528 VAL A CA 1
ATOM 3983 C C . VAL A 1 528 ? 26.149 7.844 7.455 1.00 79.25 528 VAL A C 1
ATOM 3985 O O . VAL A 1 528 ? 27.156 7.343 6.954 1.00 79.25 528 VAL A O 1
ATOM 3988 N N . ARG A 1 529 ? 25.071 8.144 6.732 1.00 81.38 529 ARG A N 1
ATOM 3989 C CA . ARG A 1 529 ? 24.960 7.893 5.301 1.00 81.38 529 ARG A CA 1
ATOM 3990 C C . ARG A 1 529 ? 26.052 8.607 4.501 1.00 81.38 529 ARG A C 1
ATOM 3992 O O . ARG A 1 529 ? 26.759 7.962 3.735 1.00 81.38 529 ARG A O 1
ATOM 3999 N N . ALA A 1 530 ? 26.241 9.905 4.734 1.00 84.69 530 ALA A N 1
ATOM 4000 C CA . ALA A 1 530 ? 27.249 10.726 4.067 1.00 84.69 530 ALA A CA 1
ATOM 4001 C C . ALA A 1 530 ? 28.667 10.175 4.233 1.00 84.69 530 ALA A C 1
ATOM 4003 O O . ALA A 1 530 ? 29.418 10.106 3.260 1.00 84.69 530 ALA A O 1
ATOM 4004 N N . ARG A 1 531 ? 29.030 9.725 5.438 1.00 83.06 531 ARG A N 1
ATOM 4005 C CA . ARG A 1 531 ? 30.336 9.097 5.689 1.00 83.06 531 ARG A CA 1
ATOM 4006 C C . ARG A 1 531 ? 30.504 7.782 4.933 1.00 83.06 531 ARG A C 1
ATOM 4008 O O . ARG A 1 531 ? 31.569 7.551 4.366 1.00 83.06 531 ARG A O 1
ATOM 4015 N N . ARG A 1 532 ? 29.471 6.938 4.870 1.00 78.44 532 ARG A N 1
ATOM 4016 C CA . ARG A 1 532 ? 29.525 5.698 4.072 1.00 78.44 532 ARG A CA 1
ATOM 4017 C C . ARG A 1 532 ? 29.633 5.968 2.587 1.00 78.44 532 ARG A C 1
ATOM 4019 O O . ARG A 1 532 ? 30.449 5.353 1.907 1.00 78.44 532 ARG A O 1
ATOM 4026 N N . ALA A 1 533 ? 28.829 6.903 2.099 1.00 80.19 533 ALA A N 1
ATOM 4027 C CA . ALA A 1 533 ? 28.848 7.305 0.707 1.00 80.19 533 ALA A CA 1
ATOM 4028 C C . ALA A 1 533 ? 30.238 7.836 0.323 1.00 80.19 533 ALA A C 1
ATOM 4030 O O . ALA A 1 533 ? 30.770 7.443 -0.711 1.00 80.19 533 ALA A O 1
ATOM 4031 N N . LEU A 1 534 ? 30.868 8.628 1.201 1.00 84.69 534 LEU A N 1
ATOM 4032 C CA . LEU A 1 534 ? 32.244 9.102 1.046 1.00 84.69 534 LEU A CA 1
ATOM 4033 C C . LEU A 1 534 ? 33.256 7.945 0.948 1.00 84.69 534 LEU A C 1
ATOM 4035 O O . LEU A 1 534 ? 34.074 7.935 0.032 1.00 84.69 534 LEU A O 1
ATOM 4039 N N . GLN A 1 535 ? 33.172 6.942 1.830 1.00 78.75 535 GLN A N 1
ATOM 4040 C CA . GLN A 1 535 ? 34.063 5.767 1.815 1.00 78.75 535 GLN A CA 1
ATOM 4041 C C . GLN A 1 535 ? 33.939 4.917 0.541 1.00 78.75 535 GLN A C 1
ATOM 4043 O O . GLN A 1 535 ? 34.885 4.232 0.155 1.00 78.75 535 GLN A O 1
ATOM 4048 N N . ALA A 1 536 ? 32.786 4.952 -0.130 1.00 72.88 536 ALA A N 1
ATOM 4049 C CA . ALA A 1 536 ? 32.544 4.194 -1.355 1.00 72.88 536 ALA A CA 1
ATOM 4050 C C . ALA A 1 536 ? 33.141 4.850 -2.622 1.00 72.88 536 ALA A C 1
ATOM 4052 O O . ALA A 1 536 ? 33.127 4.245 -3.707 1.00 72.88 536 ALA A O 1
ATOM 4053 N N . LEU A 1 537 ? 33.651 6.085 -2.516 1.00 74.69 537 LEU A N 1
ATOM 4054 C CA . LEU A 1 537 ? 34.196 6.849 -3.636 1.00 74.69 537 LEU A CA 1
ATOM 4055 C C . LEU A 1 537 ? 35.664 6.498 -3.925 1.00 74.69 537 LEU A C 1
ATOM 4057 O O . LEU A 1 537 ? 36.491 6.378 -3.031 1.00 74.69 537 LEU A O 1
ATOM 4061 N N . ASP A 1 538 ? 36.011 6.392 -5.212 1.00 75.50 538 ASP A N 1
ATOM 4062 C CA . ASP A 1 538 ? 37.397 6.253 -5.664 1.00 75.50 538 ASP A CA 1
ATOM 4063 C C . ASP A 1 538 ? 37.948 7.629 -6.044 1.00 75.50 538 ASP A C 1
ATOM 4065 O O . ASP A 1 538 ? 37.754 8.091 -7.170 1.00 75.50 538 ASP A O 1
ATOM 4069 N N . VAL A 1 539 ? 38.634 8.286 -5.109 1.00 81.38 539 VAL A N 1
ATOM 4070 C CA . VAL A 1 539 ? 39.162 9.653 -5.279 1.00 81.38 539 VAL A CA 1
ATOM 4071 C C . VAL A 1 539 ? 40.174 9.800 -6.424 1.00 81.38 539 VAL A C 1
ATOM 4073 O O . VAL A 1 539 ? 40.470 10.916 -6.834 1.00 81.38 539 VAL A O 1
ATOM 4076 N N . ARG A 1 540 ? 40.663 8.698 -7.012 1.00 80.25 540 ARG A N 1
ATOM 4077 C CA . ARG A 1 540 ? 41.501 8.741 -8.226 1.00 80.25 540 ARG A CA 1
ATOM 4078 C C . ARG A 1 540 ? 40.702 9.133 -9.474 1.00 80.25 540 ARG A C 1
ATOM 4080 O O . ARG A 1 540 ? 41.289 9.502 -10.486 1.00 80.25 540 ARG A O 1
ATOM 4087 N N . LYS A 1 541 ? 39.367 9.047 -9.429 1.00 72.62 541 LYS A N 1
ATOM 4088 C CA . LYS A 1 541 ? 38.474 9.494 -10.505 1.00 72.62 541 LYS A CA 1
ATOM 4089 C C . LYS A 1 541 ? 38.030 10.942 -10.249 1.00 72.62 541 LYS A C 1
ATOM 4091 O O . LYS A 1 541 ? 37.440 11.195 -9.198 1.00 72.62 541 LYS A O 1
ATOM 4096 N N . PRO A 1 542 ? 38.187 11.877 -11.208 1.00 78.81 542 PRO A N 1
ATOM 4097 C CA . PRO A 1 542 ? 37.848 13.291 -11.001 1.00 78.81 542 PRO A CA 1
ATOM 4098 C C . PRO A 1 542 ? 36.407 13.547 -10.527 1.00 78.81 542 PRO A C 1
ATOM 4100 O O . PRO A 1 542 ? 36.179 14.369 -9.641 1.00 78.81 542 PRO A O 1
ATOM 4103 N N . SER A 1 543 ? 35.426 12.814 -11.067 1.00 72.88 543 SER A N 1
ATOM 4104 C CA . SER A 1 543 ? 34.019 12.941 -10.659 1.00 72.88 543 SER A CA 1
ATOM 4105 C C . SER A 1 543 ? 33.780 12.511 -9.208 1.00 72.88 543 SER A C 1
ATOM 4107 O O . SER A 1 543 ? 33.033 13.175 -8.496 1.00 72.88 543 SER A O 1
ATOM 4109 N N . HIS A 1 544 ? 34.448 11.450 -8.748 1.00 82.06 544 HIS A N 1
ATOM 4110 C CA . HIS A 1 544 ? 34.373 10.981 -7.364 1.00 82.06 544 HIS A CA 1
ATOM 4111 C C . HIS A 1 544 ? 35.089 11.944 -6.412 1.00 82.06 544 HIS A C 1
ATOM 4113 O O . HIS A 1 544 ? 34.528 12.282 -5.377 1.00 82.06 544 HIS A O 1
ATOM 4119 N N . ALA A 1 545 ? 36.280 12.437 -6.774 1.00 83.62 545 ALA A N 1
ATOM 4120 C CA . ALA A 1 545 ? 37.030 13.404 -5.967 1.00 83.62 545 ALA A CA 1
ATOM 4121 C C . ALA A 1 545 ? 36.225 14.687 -5.699 1.00 83.62 545 ALA A C 1
ATOM 4123 O O . ALA A 1 545 ? 36.193 15.186 -4.575 1.00 83.62 545 ALA A O 1
ATOM 4124 N N . ARG A 1 546 ? 35.512 15.191 -6.717 1.00 90.06 546 ARG A N 1
ATOM 4125 C CA . ARG A 1 546 ? 34.646 16.372 -6.587 1.00 90.06 546 ARG A CA 1
ATOM 4126 C C . ARG A 1 546 ? 33.536 16.167 -5.552 1.00 90.06 546 ARG A C 1
ATOM 4128 O O . ARG A 1 546 ? 33.308 17.050 -4.726 1.00 90.06 546 ARG A O 1
ATOM 4135 N N . VAL A 1 547 ? 32.849 15.024 -5.608 1.00 85.81 547 VAL A N 1
ATOM 4136 C CA . VAL A 1 547 ? 31.753 14.699 -4.679 1.00 85.81 547 VAL A CA 1
ATOM 4137 C C . VAL A 1 547 ? 32.293 14.399 -3.280 1.00 85.81 547 VAL A C 1
ATOM 4139 O O . VAL A 1 547 ? 31.721 14.876 -2.304 1.00 85.81 547 VAL A O 1
ATOM 4142 N N . ALA A 1 548 ? 33.428 13.702 -3.176 1.00 88.94 548 ALA A N 1
ATOM 4143 C CA . ALA A 1 548 ? 34.106 13.431 -1.910 1.00 88.94 548 ALA A CA 1
ATOM 4144 C C . ALA A 1 548 ? 34.435 14.732 -1.165 1.00 88.94 548 ALA A C 1
ATOM 4146 O O . ALA A 1 548 ? 33.997 14.923 -0.034 1.00 88.94 548 ALA A O 1
ATOM 4147 N N . ALA A 1 549 ? 35.075 15.688 -1.844 1.00 92.12 549 ALA A N 1
ATOM 4148 C CA . ALA A 1 549 ? 35.400 16.987 -1.260 1.00 92.12 549 ALA A CA 1
ATOM 4149 C C . ALA A 1 549 ? 34.147 17.792 -0.856 1.00 92.12 549 ALA A C 1
ATOM 4151 O O . ALA A 1 549 ? 34.173 18.552 0.112 1.00 92.12 549 ALA A O 1
ATOM 4152 N N . ALA A 1 550 ? 33.037 17.660 -1.592 1.00 91.25 550 ALA A N 1
ATOM 4153 C CA . ALA A 1 550 ? 31.771 18.297 -1.225 1.00 91.25 550 ALA A CA 1
ATOM 4154 C C . ALA A 1 550 ? 31.154 17.676 0.040 1.00 91.25 550 ALA A C 1
ATOM 4156 O O . ALA A 1 550 ? 30.679 18.419 0.901 1.00 91.25 550 ALA A O 1
ATOM 4157 N N . LEU A 1 551 ? 31.197 16.346 0.168 1.00 89.06 551 LEU A N 1
ATOM 4158 C CA . LEU A 1 551 ? 30.752 15.616 1.357 1.00 89.06 551 LEU A CA 1
ATOM 4159 C C . LEU A 1 551 ? 31.615 15.931 2.580 1.00 89.06 551 LEU A C 1
ATOM 4161 O O . LEU A 1 551 ? 31.069 16.217 3.640 1.00 89.06 551 LEU A O 1
ATOM 4165 N N . GLU A 1 552 ? 32.940 15.938 2.437 1.00 92.38 552 GLU A N 1
ATOM 4166 C CA . GLU A 1 552 ? 33.875 16.277 3.517 1.00 92.38 552 GLU A CA 1
ATOM 4167 C C . GLU A 1 552 ? 33.622 17.687 4.055 1.00 92.38 552 GLU A C 1
ATOM 4169 O O . GLU A 1 552 ? 33.457 17.864 5.262 1.00 92.38 552 GLU A O 1
ATOM 4174 N N . ARG A 1 553 ? 33.482 18.682 3.165 1.00 91.69 553 ARG A N 1
ATOM 4175 C CA . ARG A 1 553 ? 33.120 20.052 3.565 1.00 91.69 553 ARG A CA 1
ATOM 4176 C C . ARG A 1 553 ? 31.771 20.112 4.278 1.00 91.69 553 ARG A C 1
ATOM 4178 O O . ARG A 1 553 ? 31.644 20.817 5.271 1.00 91.69 553 ARG A O 1
ATOM 4185 N N . ALA A 1 554 ? 30.768 19.386 3.784 1.00 88.25 554 ALA A N 1
ATOM 4186 C CA . ALA A 1 554 ? 29.442 19.354 4.399 1.00 88.25 554 ALA A CA 1
ATOM 4187 C C . ALA A 1 554 ? 29.454 18.674 5.782 1.00 88.25 554 ALA A C 1
ATOM 4189 O O . ALA A 1 554 ? 28.739 19.101 6.683 1.00 88.25 554 ALA A O 1
ATOM 4190 N N . LEU A 1 555 ? 30.271 17.635 5.968 1.00 88.25 555 LEU A N 1
ATOM 4191 C CA . LEU A 1 555 ? 30.429 16.935 7.245 1.00 88.25 555 LEU A CA 1
ATOM 4192 C C . LEU A 1 555 ? 31.218 17.749 8.281 1.00 88.25 555 LEU A C 1
ATOM 4194 O O . LEU A 1 555 ? 30.947 17.601 9.472 1.00 88.25 555 LEU A O 1
ATOM 4198 N N . ALA A 1 556 ? 32.161 18.584 7.834 1.00 87.94 556 ALA A N 1
ATOM 4199 C CA . ALA A 1 556 ? 33.024 19.406 8.683 1.00 87.94 556 ALA A CA 1
ATOM 4200 C C . ALA A 1 556 ? 32.435 20.781 9.063 1.00 87.94 556 ALA A C 1
ATOM 4202 O O . ALA A 1 556 ? 33.014 21.468 9.899 1.00 87.94 556 ALA A O 1
ATOM 4203 N N . ALA A 1 557 ? 31.324 21.206 8.455 1.00 86.38 557 ALA A N 1
ATOM 4204 C CA . ALA A 1 557 ? 30.727 22.516 8.717 1.00 86.38 557 ALA A CA 1
ATOM 4205 C C . ALA A 1 557 ? 30.093 22.623 10.121 1.00 86.38 557 ALA A C 1
ATOM 4207 O O . ALA A 1 557 ? 29.452 21.679 10.598 1.00 86.38 557 ALA A O 1
ATOM 4208 N N . ASP A 1 558 ? 30.236 23.803 10.735 1.00 78.25 558 ASP A N 1
ATOM 4209 C CA . ASP A 1 558 ? 29.621 24.195 12.007 1.00 78.25 558 ASP A CA 1
ATOM 4210 C C . ASP A 1 558 ? 28.959 25.589 11.868 1.00 78.25 558 ASP A C 1
ATOM 4212 O O . ASP A 1 558 ? 29.663 26.558 11.567 1.00 78.25 558 ASP A O 1
ATOM 4216 N N . PRO A 1 559 ? 27.623 25.717 12.015 1.00 73.25 559 PRO A N 1
ATOM 4217 C CA . PRO A 1 559 ? 26.675 24.639 12.288 1.00 73.25 559 PRO A CA 1
ATOM 4218 C C . PRO A 1 559 ? 26.554 23.652 11.112 1.00 73.25 559 PRO A C 1
ATOM 4220 O O . PRO A 1 559 ? 26.857 24.001 9.966 1.00 73.25 559 PRO A O 1
ATOM 4223 N N . PRO A 1 560 ? 26.100 22.409 11.368 1.00 67.69 560 PRO A N 1
ATOM 4224 C CA . PRO A 1 560 ? 25.853 21.437 10.313 1.00 67.69 560 PRO A CA 1
ATOM 4225 C C . PRO A 1 560 ? 24.953 21.997 9.207 1.00 67.69 560 PRO A C 1
ATOM 4227 O O . PRO A 1 560 ? 24.000 22.723 9.500 1.00 67.69 560 PRO A O 1
ATOM 4230 N N . PRO A 1 561 ? 25.181 21.608 7.942 1.00 73.12 561 PRO A N 1
ATOM 4231 C CA . PRO A 1 561 ? 24.279 21.963 6.861 1.00 73.12 561 PRO A CA 1
ATOM 4232 C C . PRO A 1 561 ? 22.901 21.335 7.089 1.00 73.12 561 PRO A C 1
ATOM 4234 O O . PRO A 1 561 ? 22.768 20.312 7.768 1.00 73.12 561 PRO A O 1
ATOM 4237 N N . ALA A 1 562 ? 21.886 21.907 6.439 1.00 72.31 562 ALA A N 1
ATOM 4238 C CA . ALA A 1 562 ? 20.559 21.312 6.387 1.00 72.31 562 ALA A CA 1
ATOM 4239 C C . ALA A 1 562 ? 20.647 19.842 5.946 1.00 72.31 562 ALA A C 1
ATOM 4241 O O . ALA A 1 562 ? 21.330 19.509 4.971 1.00 72.31 562 ALA A O 1
ATOM 4242 N N . THR A 1 563 ? 19.934 18.968 6.655 1.00 74.06 563 THR A N 1
ATOM 4243 C CA . THR A 1 563 ? 19.895 17.521 6.415 1.00 74.06 563 THR A CA 1
ATOM 4244 C C . THR A 1 563 ? 19.676 17.162 4.943 1.00 74.06 563 THR A C 1
ATOM 4246 O O . THR A 1 563 ? 20.400 16.326 4.403 1.00 74.06 563 THR A O 1
ATOM 4249 N N . ALA A 1 564 ? 18.764 17.879 4.285 1.00 69.44 564 ALA A N 1
ATOM 4250 C CA . ALA A 1 564 ? 18.462 17.778 2.862 1.00 69.44 564 ALA A CA 1
ATOM 4251 C C . ALA A 1 564 ? 19.713 17.756 1.966 1.00 69.44 564 ALA A C 1
ATOM 4253 O O . ALA A 1 564 ? 19.830 16.941 1.049 1.00 69.44 564 ALA A O 1
ATOM 4254 N N . ARG A 1 565 ? 20.678 18.640 2.254 1.00 80.44 565 ARG A N 1
ATOM 4255 C CA . ARG A 1 565 ? 21.904 18.798 1.465 1.00 80.44 565 ARG A CA 1
ATOM 4256 C C . ARG A 1 565 ? 22.858 17.621 1.645 1.00 80.44 565 ARG A C 1
ATOM 4258 O O . ARG A 1 565 ? 23.484 17.200 0.674 1.00 80.44 565 ARG A O 1
ATOM 4265 N N . LEU A 1 566 ? 22.984 17.100 2.867 1.00 83.75 566 LEU A N 1
ATOM 4266 C CA . LEU A 1 566 ? 23.806 15.915 3.133 1.00 83.75 566 LEU A CA 1
ATOM 4267 C C . LEU A 1 566 ? 23.235 14.686 2.429 1.00 83.75 566 LEU A C 1
ATOM 4269 O O . LEU A 1 566 ? 23.995 13.945 1.809 1.00 83.75 566 LEU A O 1
ATOM 4273 N N . ASP A 1 567 ? 21.917 14.495 2.473 1.00 78.56 567 ASP A N 1
ATOM 4274 C CA . ASP A 1 567 ? 21.263 13.367 1.806 1.00 78.56 567 ASP A CA 1
ATOM 4275 C C . ASP A 1 567 ? 21.429 13.437 0.280 1.00 78.56 567 ASP A C 1
ATOM 4277 O O . ASP A 1 567 ? 21.808 12.439 -0.335 1.00 78.56 567 ASP A O 1
ATOM 4281 N N . ALA A 1 568 ? 21.270 14.618 -0.327 1.00 76.25 568 ALA A N 1
ATOM 4282 C CA . ALA A 1 568 ? 21.483 14.806 -1.765 1.00 76.25 568 ALA A CA 1
ATOM 4283 C C . ALA A 1 568 ? 22.925 14.474 -2.204 1.00 76.25 568 ALA A C 1
ATOM 4285 O O . ALA A 1 568 ? 23.132 13.747 -3.178 1.00 76.25 568 ALA A O 1
ATOM 4286 N N . LEU A 1 569 ? 23.932 14.958 -1.464 1.00 82.69 569 LEU A N 1
ATOM 4287 C CA . LEU A 1 569 ? 25.341 14.644 -1.735 1.00 82.69 569 LEU A CA 1
ATOM 4288 C C . LEU A 1 569 ? 25.650 13.153 -1.527 1.00 82.69 569 LEU A C 1
ATOM 4290 O O . LEU A 1 569 ? 26.412 12.564 -2.295 1.00 82.69 569 LEU A O 1
ATOM 4294 N N . SER A 1 570 ? 25.042 12.533 -0.512 1.00 84.81 570 SER A N 1
ATOM 4295 C CA . SER A 1 570 ? 25.196 11.099 -0.236 1.00 84.81 570 SER A CA 1
ATOM 4296 C C . SER A 1 570 ? 24.632 10.255 -1.376 1.00 84.81 570 SER A C 1
ATOM 4298 O O . SER A 1 570 ? 25.301 9.344 -1.855 1.00 84.81 570 SER A O 1
ATOM 4300 N N . GLN A 1 571 ? 23.443 10.603 -1.876 1.00 78.12 571 GLN A N 1
ATOM 4301 C CA . GLN A 1 571 ? 22.826 9.948 -3.031 1.00 78.12 571 GLN A CA 1
ATOM 4302 C C . GLN A 1 571 ? 23.676 10.072 -4.301 1.00 78.12 571 GLN A C 1
ATOM 4304 O O . GLN A 1 571 ? 23.793 9.107 -5.061 1.00 78.12 571 GLN A O 1
ATOM 4309 N N . GLU A 1 572 ? 24.272 11.243 -4.559 1.00 78.19 572 GLU A N 1
ATOM 4310 C CA . GLU A 1 572 ? 25.184 11.426 -5.697 1.00 78.19 572 GLU A CA 1
ATOM 4311 C C . GLU A 1 572 ? 26.402 10.500 -5.573 1.00 78.19 572 GLU A C 1
ATOM 4313 O O . GLU A 1 572 ? 26.758 9.803 -6.530 1.00 78.19 572 GLU A O 1
ATOM 4318 N N . ALA A 1 573 ? 27.003 10.437 -4.384 1.00 81.06 573 ALA A N 1
ATOM 4319 C CA . ALA A 1 573 ? 28.153 9.585 -4.115 1.00 81.06 573 ALA A CA 1
ATOM 4320 C C . ALA A 1 573 ? 27.834 8.086 -4.240 1.00 81.06 573 ALA A C 1
ATOM 4322 O O . ALA A 1 573 ? 28.565 7.354 -4.913 1.00 81.06 573 ALA A O 1
ATOM 4323 N N . GLU A 1 574 ? 26.719 7.634 -3.664 1.00 78.94 574 GLU A N 1
ATOM 4324 C CA . GLU A 1 574 ? 26.236 6.254 -3.781 1.00 78.94 574 GLU A CA 1
ATOM 4325 C C . GLU A 1 574 ? 26.012 5.867 -5.243 1.00 78.94 574 GLU A C 1
ATOM 4327 O O . GLU A 1 574 ? 26.476 4.816 -5.684 1.00 78.94 574 GLU A O 1
ATOM 4332 N N . ARG A 1 575 ? 25.396 6.746 -6.041 1.00 74.88 575 ARG A N 1
ATOM 4333 C CA . ARG A 1 575 ? 25.165 6.495 -7.470 1.00 74.88 575 ARG A CA 1
ATOM 4334 C C . ARG A 1 575 ? 26.471 6.323 -8.247 1.00 74.88 575 ARG A C 1
ATOM 4336 O O . ARG A 1 575 ? 26.569 5.432 -9.097 1.00 74.88 575 ARG A O 1
ATOM 4343 N N . LEU A 1 576 ? 27.480 7.151 -7.966 1.00 73.38 576 LEU A N 1
ATOM 4344 C CA . LEU A 1 576 ? 28.812 7.022 -8.566 1.00 73.38 576 LEU A CA 1
ATOM 4345 C C . LEU A 1 576 ? 29.489 5.705 -8.158 1.00 73.38 576 LEU A C 1
ATOM 4347 O O . LEU A 1 576 ? 30.078 5.020 -9.000 1.00 73.38 576 LEU A O 1
ATOM 4351 N N . ALA A 1 577 ? 29.377 5.315 -6.887 1.00 73.50 577 ALA A N 1
ATOM 4352 C CA . ALA A 1 577 ? 29.903 4.045 -6.398 1.00 73.50 577 ALA A CA 1
ATOM 4353 C C . ALA A 1 577 ? 29.218 2.848 -7.076 1.00 73.50 577 ALA A C 1
ATOM 4355 O O . ALA A 1 577 ? 29.901 1.997 -7.649 1.00 73.50 577 ALA A O 1
ATOM 4356 N N . MET A 1 578 ? 27.886 2.823 -7.098 1.00 71.75 578 MET A N 1
ATOM 4357 C CA . MET A 1 578 ? 27.065 1.784 -7.729 1.00 71.75 578 MET A CA 1
ATOM 4358 C C . MET A 1 578 ? 27.412 1.574 -9.198 1.00 71.75 578 MET A C 1
ATOM 4360 O O . MET A 1 578 ? 27.537 0.446 -9.667 1.00 71.75 578 MET A O 1
ATOM 4364 N N . HIS A 1 579 ? 27.619 2.668 -9.928 1.00 69.44 579 HIS A N 1
ATOM 4365 C CA . HIS A 1 579 ? 28.029 2.603 -11.319 1.00 69.44 579 HIS A CA 1
ATOM 4366 C C . HIS A 1 579 ? 29.326 1.817 -11.507 1.00 69.44 579 HIS A C 1
ATOM 4368 O O . HIS A 1 579 ? 29.434 1.011 -12.429 1.00 69.44 579 HIS A O 1
ATOM 4374 N N . ARG A 1 580 ? 30.309 2.044 -10.635 1.00 69.50 580 ARG A N 1
ATOM 4375 C CA . ARG A 1 580 ? 31.588 1.338 -10.681 1.00 69.50 580 ARG A CA 1
ATOM 4376 C C . ARG A 1 580 ? 31.432 -0.140 -10.319 1.00 69.50 580 ARG A C 1
ATOM 4378 O O . ARG A 1 580 ? 32.076 -0.961 -10.962 1.00 69.50 580 ARG A O 1
ATOM 4385 N N . LEU A 1 581 ? 30.601 -0.466 -9.326 1.00 68.00 581 LEU A N 1
ATOM 4386 C CA . LEU A 1 581 ? 30.368 -1.852 -8.893 1.00 68.00 581 LEU A CA 1
ATOM 4387 C C . LEU A 1 581 ? 29.815 -2.708 -10.019 1.00 68.00 581 LEU A C 1
ATOM 4389 O O . LEU A 1 581 ? 30.326 -3.791 -10.272 1.00 68.00 581 LEU A O 1
ATOM 4393 N N . VAL A 1 582 ? 28.850 -2.172 -10.755 1.00 67.31 582 VAL A N 1
ATOM 4394 C CA . VAL A 1 582 ? 28.233 -2.882 -11.875 1.00 67.31 582 VAL A CA 1
ATOM 4395 C C . VAL A 1 582 ? 29.240 -3.251 -12.945 1.00 67.31 582 VAL A C 1
ATOM 4397 O O . VAL A 1 582 ? 29.214 -4.357 -13.468 1.00 67.31 582 VAL A O 1
ATOM 4400 N N . LEU A 1 583 ? 30.117 -2.323 -13.322 1.00 65.44 583 LEU A N 1
ATOM 4401 C CA . LEU A 1 583 ? 31.104 -2.613 -14.362 1.00 65.44 583 LEU A CA 1
ATOM 4402 C C . LEU A 1 583 ? 31.996 -3.800 -13.971 1.00 65.44 583 LEU A C 1
ATOM 4404 O O . LEU A 1 583 ? 32.468 -4.531 -14.840 1.00 65.44 583 LEU A O 1
ATOM 4408 N N . GLY A 1 584 ? 32.187 -4.014 -12.666 1.00 65.38 584 GLY A N 1
ATOM 4409 C CA . GLY A 1 584 ? 32.884 -5.172 -12.122 1.00 65.38 584 GLY A CA 1
ATOM 4410 C C . GLY A 1 584 ? 32.116 -6.491 -12.255 1.00 65.38 584 GLY A C 1
ATOM 4411 O O . GLY A 1 584 ? 32.761 -7.532 -12.375 1.00 65.38 584 GLY A O 1
ATOM 4412 N N . THR A 1 585 ? 30.780 -6.469 -12.296 1.00 65.06 585 THR A N 1
ATOM 4413 C CA . THR A 1 585 ? 29.933 -7.679 -12.317 1.00 65.06 585 THR A CA 1
ATOM 4414 C C . THR A 1 585 ? 29.638 -8.211 -13.718 1.00 65.06 585 THR A C 1
ATOM 4416 O O . THR A 1 585 ? 29.018 -9.260 -13.849 1.00 65.06 585 THR A O 1
ATOM 4419 N N . LEU A 1 586 ? 30.086 -7.523 -14.772 1.00 68.31 586 LEU A N 1
ATOM 4420 C CA . LEU A 1 586 ? 29.927 -8.002 -16.147 1.00 68.31 586 LEU A CA 1
ATOM 4421 C C . LEU A 1 586 ? 30.603 -9.372 -16.337 1.00 68.31 586 LEU A C 1
ATOM 4423 O O . LEU A 1 586 ? 31.702 -9.603 -15.820 1.00 68.31 586 LEU A O 1
ATOM 4427 N N . ALA A 1 587 ? 29.972 -10.256 -17.110 1.00 71.31 587 ALA A N 1
ATOM 4428 C CA . ALA A 1 587 ? 30.564 -11.530 -17.508 1.00 71.31 587 ALA A CA 1
ATOM 4429 C C . ALA A 1 587 ? 31.863 -11.311 -18.311 1.00 71.31 587 ALA A C 1
ATOM 4431 O O . ALA A 1 587 ? 32.060 -10.264 -18.937 1.00 71.31 587 ALA A O 1
ATOM 4432 N N . ASP A 1 588 ? 32.792 -12.268 -18.265 1.00 73.50 588 ASP A N 1
ATOM 4433 C CA . ASP A 1 588 ? 34.133 -12.080 -18.835 1.00 73.50 588 ASP A CA 1
ATOM 4434 C C . ASP A 1 588 ? 34.126 -11.912 -20.358 1.00 73.50 588 ASP A C 1
ATOM 4436 O O . ASP A 1 588 ? 34.959 -11.197 -20.913 1.00 73.50 588 ASP A O 1
ATOM 4440 N N . ASP A 1 589 ? 33.187 -12.545 -21.048 1.00 74.75 589 ASP A N 1
ATOM 4441 C CA . ASP A 1 589 ? 32.934 -12.352 -22.473 1.00 74.75 589 ASP A CA 1
ATOM 4442 C C . ASP A 1 589 ? 32.434 -10.932 -22.774 1.00 74.75 589 ASP A C 1
ATOM 4444 O O . ASP A 1 589 ? 32.996 -10.272 -23.650 1.00 74.75 589 ASP A O 1
ATOM 4448 N N . ALA A 1 590 ? 31.483 -10.412 -21.993 1.00 73.56 590 ALA A N 1
ATOM 4449 C CA . ALA A 1 590 ? 31.021 -9.029 -22.089 1.00 73.56 590 ALA A CA 1
ATOM 4450 C C . ALA A 1 590 ? 32.163 -8.034 -21.814 1.00 73.56 590 ALA A C 1
ATOM 4452 O O . ALA A 1 590 ? 32.364 -7.084 -22.574 1.00 73.56 590 ALA A O 1
ATOM 4453 N N . LYS A 1 591 ? 32.981 -8.283 -20.783 1.00 74.75 591 LYS A N 1
ATOM 4454 C CA . LYS A 1 591 ? 34.188 -7.490 -20.486 1.00 74.75 591 LYS A CA 1
ATOM 4455 C C . LYS A 1 591 ? 35.184 -7.520 -21.645 1.00 74.75 591 LYS A C 1
ATOM 4457 O O . LYS A 1 591 ? 35.677 -6.465 -22.045 1.00 74.75 591 LYS A O 1
ATOM 4462 N N . ARG A 1 592 ? 35.473 -8.699 -22.211 1.00 79.06 592 ARG A N 1
ATOM 4463 C CA . ARG A 1 592 ? 36.377 -8.857 -23.367 1.00 79.06 592 ARG A CA 1
ATOM 4464 C C . ARG A 1 592 ? 35.847 -8.139 -24.604 1.00 79.06 592 ARG A C 1
ATOM 4466 O O . ARG A 1 592 ? 36.632 -7.478 -25.282 1.00 79.06 592 ARG A O 1
ATOM 4473 N N . ALA A 1 593 ? 34.546 -8.226 -24.875 1.00 77.62 593 ALA A N 1
ATOM 4474 C CA . ALA A 1 593 ? 33.901 -7.548 -25.995 1.00 77.62 593 ALA A CA 1
ATOM 4475 C C . ALA A 1 593 ? 34.000 -6.020 -25.862 1.00 77.62 593 ALA A C 1
ATOM 4477 O O . ALA A 1 593 ? 34.434 -5.344 -26.796 1.00 77.62 593 ALA A O 1
ATOM 4478 N N . LEU A 1 594 ? 33.698 -5.472 -24.680 1.00 75.62 594 LEU A N 1
ATOM 4479 C CA . LEU A 1 594 ? 33.852 -4.039 -24.402 1.00 75.62 594 LEU A CA 1
ATOM 4480 C C . LEU A 1 594 ? 35.316 -3.592 -24.492 1.00 75.62 594 LEU A C 1
ATOM 4482 O O . LEU A 1 594 ? 35.608 -2.546 -25.066 1.00 75.62 594 LEU A O 1
ATOM 4486 N N . ALA A 1 595 ? 36.252 -4.394 -23.978 1.00 77.69 595 ALA A N 1
ATOM 4487 C CA . ALA A 1 595 ? 37.682 -4.110 -24.071 1.00 77.69 595 ALA A CA 1
ATOM 4488 C C . ALA A 1 595 ? 38.205 -4.173 -25.517 1.00 77.69 595 ALA A C 1
ATOM 4490 O O . ALA A 1 595 ? 39.120 -3.433 -25.872 1.00 77.69 595 ALA A O 1
ATOM 4491 N N . ALA A 1 596 ? 37.659 -5.048 -26.365 1.00 80.25 596 ALA A N 1
ATOM 4492 C CA . ALA A 1 596 ? 37.981 -5.092 -27.790 1.00 80.25 596 ALA A CA 1
ATOM 4493 C C . ALA A 1 596 ? 37.478 -3.834 -28.517 1.00 80.25 596 ALA A C 1
ATOM 4495 O O . ALA A 1 596 ? 38.254 -3.198 -29.223 1.00 80.25 596 ALA A O 1
ATOM 4496 N N . ARG A 1 597 ? 36.230 -3.422 -28.260 1.00 77.62 597 ARG A N 1
ATOM 4497 C CA . ARG A 1 597 ? 35.638 -2.173 -28.776 1.00 77.62 597 ARG A CA 1
ATOM 4498 C C . ARG A 1 597 ? 36.436 -0.935 -28.358 1.00 77.62 597 ARG A C 1
ATOM 4500 O O . ARG A 1 597 ? 36.822 -0.126 -29.197 1.00 77.62 597 ARG A O 1
ATOM 4507 N N . ALA A 1 598 ? 36.780 -0.833 -27.075 1.00 74.38 598 ALA A N 1
ATOM 4508 C CA . ALA A 1 598 ? 37.605 0.258 -26.560 1.00 74.38 598 ALA A CA 1
ATOM 4509 C C . ALA A 1 598 ? 39.007 0.288 -27.202 1.00 74.38 598 ALA A C 1
ATOM 4511 O O . ALA A 1 598 ? 39.493 1.356 -27.568 1.00 74.38 598 ALA A O 1
ATOM 4512 N N . ARG A 1 599 ? 39.646 -0.879 -27.392 1.00 77.62 599 ARG A N 1
ATOM 4513 C CA . ARG A 1 599 ? 40.935 -0.992 -28.105 1.00 77.62 599 ARG A CA 1
ATOM 4514 C C . ARG A 1 599 ? 40.838 -0.611 -29.582 1.00 77.62 599 ARG A C 1
ATOM 4516 O O . ARG A 1 599 ? 41.804 -0.086 -30.119 1.00 77.62 599 ARG A O 1
ATOM 4523 N N . ALA A 1 600 ? 39.680 -0.809 -30.208 1.00 73.62 600 ALA A N 1
ATOM 4524 C CA . ALA A 1 600 ? 39.384 -0.342 -31.561 1.00 73.62 600 ALA A CA 1
ATOM 4525 C C . ALA A 1 600 ? 39.095 1.176 -31.641 1.00 73.62 600 ALA A C 1
ATOM 4527 O O . ALA A 1 600 ? 38.682 1.670 -32.687 1.00 73.62 600 ALA A O 1
ATOM 4528 N N . GLY A 1 601 ? 39.313 1.929 -30.554 1.00 65.44 601 GLY A N 1
ATOM 4529 C CA . GLY A 1 601 ? 39.159 3.385 -30.511 1.00 65.44 601 GLY A CA 1
ATOM 4530 C C . GLY A 1 601 ? 37.748 3.868 -30.168 1.00 65.44 601 GLY A C 1
ATOM 4531 O O . GLY A 1 601 ? 37.489 5.073 -30.187 1.00 65.44 601 GLY A O 1
ATOM 4532 N N . GLU A 1 602 ? 36.826 2.964 -29.830 1.00 66.31 602 GLU A N 1
ATOM 4533 C CA . GLU A 1 602 ? 35.449 3.324 -29.509 1.00 66.31 602 GLU A CA 1
ATOM 4534 C C . GLU A 1 602 ? 35.336 3.971 -28.119 1.00 66.31 602 GLU A C 1
ATOM 4536 O O . GLU A 1 602 ? 35.659 3.373 -27.089 1.00 66.31 602 GLU A O 1
ATOM 4541 N N . LYS A 1 603 ? 34.840 5.214 -28.073 1.00 62.25 603 LYS A N 1
ATOM 4542 C CA . LYS A 1 603 ? 34.580 5.935 -26.819 1.00 62.25 603 LYS A CA 1
ATOM 4543 C C . LYS A 1 603 ? 33.225 5.520 -26.246 1.00 62.25 603 LYS A C 1
ATOM 4545 O O . LYS A 1 603 ? 32.208 6.155 -26.522 1.00 62.25 603 LYS A O 1
ATOM 4550 N N . LEU A 1 604 ? 33.224 4.470 -25.428 1.00 62.84 604 LEU A N 1
ATOM 4551 C CA . LEU A 1 604 ? 32.031 3.992 -24.728 1.00 62.84 604 LEU A CA 1
ATOM 4552 C C . LEU A 1 604 ? 31.498 5.066 -23.764 1.00 62.84 604 LEU A C 1
ATOM 4554 O O . LEU A 1 604 ? 32.224 5.577 -22.910 1.00 62.84 604 LEU A O 1
ATOM 4558 N N . ARG A 1 605 ? 30.216 5.411 -23.901 1.00 62.66 605 ARG A N 1
ATOM 4559 C CA . ARG A 1 605 ? 29.513 6.394 -23.059 1.00 62.66 605 ARG A CA 1
ATOM 4560 C C . ARG A 1 605 ? 28.588 5.679 -22.099 1.00 62.66 605 ARG A C 1
ATOM 4562 O O . ARG A 1 605 ? 27.956 4.725 -22.521 1.00 62.66 605 ARG A O 1
ATOM 4569 N N . VAL A 1 606 ? 28.435 6.179 -20.872 1.00 54.66 606 VAL A N 1
ATOM 4570 C CA . VAL A 1 606 ? 27.449 5.619 -19.938 1.00 54.66 606 VAL A CA 1
ATOM 4571 C C . VAL A 1 606 ? 26.236 6.511 -19.827 1.00 54.66 606 VAL A C 1
ATOM 4573 O O . VAL A 1 606 ? 26.366 7.711 -19.625 1.00 54.66 606 VAL A O 1
ATOM 4576 N N . PHE A 1 607 ? 25.060 5.902 -19.907 1.00 59.12 607 PHE A N 1
ATOM 4577 C CA . PHE A 1 607 ? 23.799 6.615 -19.975 1.00 59.12 607 PHE A CA 1
ATOM 4578 C C . PHE A 1 607 ? 22.796 6.010 -18.993 1.00 59.12 607 PHE A C 1
ATOM 4580 O O . PHE A 1 607 ? 22.607 4.796 -18.963 1.00 59.12 607 PHE A O 1
ATOM 4587 N N . SER A 1 608 ? 22.176 6.860 -18.177 1.00 53.12 608 SER A N 1
ATOM 4588 C CA . SER A 1 608 ? 21.092 6.506 -17.261 1.00 53.12 608 SER A CA 1
ATOM 4589 C C . SER A 1 608 ? 19.832 7.194 -17.775 1.00 53.12 608 SER A C 1
ATOM 4591 O O . SER A 1 608 ? 19.866 8.409 -17.945 1.00 53.12 608 SER A O 1
ATOM 4593 N N . THR A 1 609 ? 18.751 6.453 -18.047 1.00 53.91 609 THR A N 1
ATOM 4594 C CA . THR A 1 609 ? 17.486 7.037 -18.535 1.00 53.91 609 THR A CA 1
ATOM 4595 C C . THR A 1 609 ? 16.334 6.838 -17.573 1.00 53.91 609 THR A C 1
ATOM 4597 O O . THR A 1 609 ? 16.308 5.869 -16.824 1.00 53.91 609 THR A O 1
ATOM 4600 N N . ALA A 1 610 ? 15.328 7.686 -17.777 1.00 52.22 610 ALA A N 1
ATOM 4601 C CA . ALA A 1 610 ? 13.925 7.485 -17.448 1.00 52.22 610 ALA A CA 1
ATOM 4602 C C . ALA A 1 610 ? 13.589 7.334 -15.957 1.00 52.22 610 ALA A C 1
ATOM 4604 O O . ALA A 1 610 ? 13.675 6.273 -15.349 1.00 52.22 610 ALA A O 1
ATOM 4605 N N . THR A 1 611 ? 13.082 8.431 -15.407 1.00 58.66 611 THR A N 1
ATOM 4606 C CA . THR A 1 611 ? 11.980 8.402 -14.430 1.00 58.66 611 THR A CA 1
ATOM 4607 C C . THR A 1 611 ? 10.695 8.671 -15.217 1.00 58.66 611 THR A C 1
ATOM 4609 O O . THR A 1 611 ? 10.792 9.288 -16.271 1.00 58.66 611 THR A O 1
ATOM 4612 N N . GLY A 1 612 ? 9.519 8.256 -14.778 1.00 59.12 612 GLY A N 1
ATOM 4613 C CA . GLY A 1 612 ? 8.277 8.557 -15.494 1.00 59.12 612 GLY A CA 1
ATOM 4614 C C . GLY A 1 612 ? 7.086 8.629 -14.550 1.00 59.12 612 GLY A C 1
ATOM 4615 O O . GLY A 1 612 ? 7.253 8.454 -13.341 1.00 59.12 612 GLY A O 1
ATOM 4616 N N . GLY A 1 613 ? 5.913 8.918 -15.105 1.00 74.31 613 GLY A N 1
ATOM 4617 C CA . GLY A 1 613 ? 4.661 8.910 -14.362 1.00 74.31 613 GLY A CA 1
ATOM 4618 C C . GLY A 1 613 ? 3.423 8.837 -15.255 1.00 74.31 613 GLY A C 1
ATOM 4619 O O . GLY A 1 613 ? 3.494 8.720 -16.478 1.00 74.31 613 GLY A O 1
ATOM 4620 N N . LEU A 1 614 ? 2.250 8.879 -14.639 1.00 80.56 614 LEU A N 1
ATOM 4621 C CA . LEU A 1 614 ? 0.956 8.978 -15.301 1.00 80.56 614 LEU A CA 1
ATOM 4622 C C . LEU A 1 614 ? 0.140 10.076 -14.630 1.00 80.56 614 LEU A C 1
ATOM 4624 O O . LEU A 1 614 ? -0.070 10.037 -13.414 1.00 80.56 614 LEU A O 1
ATOM 4628 N N . ASP A 1 615 ? -0.358 11.012 -15.434 1.00 81.56 615 ASP A N 1
ATOM 4629 C CA . ASP A 1 615 ? -1.410 11.937 -15.022 1.00 81.56 615 ASP A CA 1
ATOM 4630 C C . ASP A 1 615 ? -2.751 11.324 -15.417 1.00 81.56 615 ASP A C 1
ATOM 4632 O O . ASP A 1 615 ? -3.025 11.117 -16.597 1.00 81.56 615 ASP A O 1
ATOM 4636 N N . LEU A 1 616 ? -3.582 10.999 -14.430 1.00 82.50 616 LEU A N 1
ATOM 4637 C CA . LEU A 1 616 ? -4.859 10.323 -14.646 1.00 82.50 616 LEU A CA 1
ATOM 4638 C C . LEU A 1 616 ? -6.049 11.276 -14.425 1.00 82.50 616 LEU A C 1
ATOM 4640 O O . LEU A 1 616 ? -7.185 10.827 -14.275 1.00 82.50 616 LEU A O 1
ATOM 4644 N N . SER A 1 617 ? -5.817 12.592 -14.408 1.00 86.25 617 SER A N 1
ATOM 4645 C CA . SER A 1 617 ? -6.862 13.609 -14.263 1.00 86.25 617 SER A CA 1
ATOM 4646 C C . SER A 1 617 ? -7.661 13.802 -15.559 1.00 86.25 617 SER A C 1
ATOM 4648 O O . SER A 1 617 ? -7.145 14.311 -16.548 1.00 86.25 617 SER A O 1
ATOM 4650 N N . MET A 1 618 ? -8.961 13.498 -15.557 1.00 90.62 618 MET A N 1
ATOM 4651 C CA . MET A 1 618 ? -9.802 13.564 -16.771 1.00 90.62 618 MET A CA 1
ATOM 4652 C C . MET A 1 618 ? -10.414 14.943 -17.060 1.00 90.62 618 MET A C 1
ATOM 4654 O O . MET A 1 618 ? -11.093 15.123 -18.072 1.00 90.62 618 MET A O 1
ATOM 4658 N N . ASP A 1 619 ? -10.141 15.936 -16.209 1.00 86.69 619 ASP A N 1
ATOM 4659 C CA . ASP A 1 619 ? -10.680 17.295 -16.332 1.00 86.69 619 ASP A CA 1
ATOM 4660 C C . ASP A 1 619 ? -10.445 17.913 -17.719 1.00 86.69 619 ASP A C 1
ATOM 4662 O O . ASP A 1 619 ? -11.383 18.378 -18.367 1.00 86.69 619 ASP A O 1
ATOM 4666 N N . GLY A 1 620 ? -9.195 17.879 -18.194 1.00 84.12 620 GLY A N 1
ATOM 4667 C CA . GLY A 1 620 ? -8.822 18.481 -19.473 1.00 84.12 620 GLY A CA 1
ATOM 4668 C C . GLY A 1 620 ? -9.473 17.790 -20.673 1.00 84.12 620 GLY A C 1
ATOM 4669 O O . GLY A 1 620 ? -9.814 18.456 -21.649 1.00 84.12 620 GLY A O 1
ATOM 4670 N N . ALA A 1 621 ? -9.698 16.474 -20.598 1.00 86.06 621 ALA A N 1
ATOM 4671 C CA . ALA A 1 621 ? -10.399 15.733 -21.646 1.00 86.06 621 ALA A CA 1
ATOM 4672 C C . ALA A 1 621 ? -11.877 16.140 -21.732 1.00 86.06 621 ALA A C 1
ATOM 4674 O O . ALA A 1 621 ? -12.382 16.403 -22.823 1.00 86.06 621 ALA A O 1
ATOM 4675 N N . LEU A 1 622 ? -12.550 16.279 -20.587 1.00 88.19 622 LEU A N 1
ATOM 4676 C CA . LEU A 1 622 ? -13.948 16.717 -20.527 1.00 88.19 622 LEU A CA 1
ATOM 4677 C C . LEU A 1 622 ? -14.132 18.183 -20.934 1.00 88.19 622 LEU A C 1
ATOM 4679 O O . LEU A 1 622 ? -15.129 18.513 -21.574 1.00 88.19 622 LEU A O 1
ATOM 4683 N N . ASP A 1 623 ? -13.180 19.059 -20.609 1.00 87.88 623 ASP A N 1
ATOM 4684 C CA . ASP A 1 623 ? -13.230 20.468 -21.021 1.00 87.88 623 ASP A CA 1
ATOM 4685 C C . ASP A 1 623 ? -13.147 20.624 -22.546 1.00 87.88 623 ASP A C 1
ATOM 4687 O O . ASP A 1 623 ? -13.875 21.437 -23.117 1.00 87.88 623 ASP A O 1
ATOM 4691 N N . ARG A 1 624 ? -12.320 19.810 -23.220 1.00 87.81 624 ARG A N 1
ATOM 4692 C CA . ARG A 1 624 ? -12.198 19.805 -24.692 1.00 87.81 624 ARG A CA 1
ATOM 4693 C C . ARG A 1 624 ? -13.419 19.226 -25.405 1.00 87.81 624 ARG A C 1
ATOM 4695 O O . ARG A 1 624 ? -13.679 19.595 -26.545 1.00 87.81 624 ARG A O 1
ATOM 4702 N N . ALA A 1 625 ? -14.156 18.332 -24.752 1.00 83.88 625 ALA A N 1
ATOM 4703 C CA . ALA A 1 625 ? -15.312 17.659 -25.334 1.00 83.88 625 ALA A CA 1
ATOM 4704 C C . ALA A 1 625 ? -16.602 18.488 -25.340 1.00 83.88 625 ALA A C 1
ATOM 4706 O O . ALA A 1 625 ? -17.594 18.079 -25.948 1.00 83.88 625 ALA A O 1
ATOM 4707 N N . ARG A 1 626 ? -16.627 19.634 -24.647 1.00 76.31 626 ARG A N 1
ATOM 4708 C CA . ARG A 1 626 ? -17.795 20.518 -24.654 1.00 76.31 626 ARG A CA 1
ATOM 4709 C C . ARG A 1 626 ? -17.965 21.132 -26.047 1.00 76.31 626 ARG A C 1
ATOM 4711 O O . ARG A 1 626 ? -17.013 21.726 -26.555 1.00 76.31 626 ARG A O 1
ATOM 4718 N N . PRO A 1 627 ? -19.166 21.064 -26.652 1.00 63.47 627 PRO A N 1
ATOM 4719 C CA . PRO A 1 627 ? -19.440 21.789 -27.884 1.00 63.47 627 PRO A CA 1
ATOM 4720 C C . PRO A 1 627 ? -19.127 23.272 -27.669 1.00 63.47 627 PRO A C 1
ATOM 4722 O O . PRO A 1 627 ? -19.644 23.883 -26.728 1.00 63.47 627 PRO A O 1
ATOM 4725 N N . ALA A 1 628 ? -18.273 23.856 -28.512 1.00 48.69 628 ALA A N 1
ATOM 4726 C CA . ALA A 1 628 ? -18.003 25.286 -28.473 1.00 48.69 628 ALA A CA 1
ATOM 4727 C C . ALA A 1 628 ? -19.336 26.038 -28.627 1.00 48.69 628 ALA A C 1
ATOM 4729 O O . ALA A 1 628 ? -19.947 26.042 -29.697 1.00 48.69 628 ALA A O 1
ATOM 4730 N N . ARG A 1 629 ? -19.829 26.656 -27.546 1.00 39.81 629 ARG A N 1
ATOM 4731 C CA . ARG A 1 629 ? -20.981 27.558 -27.628 1.00 39.81 629 ARG A CA 1
ATOM 4732 C C . ARG A 1 629 ? 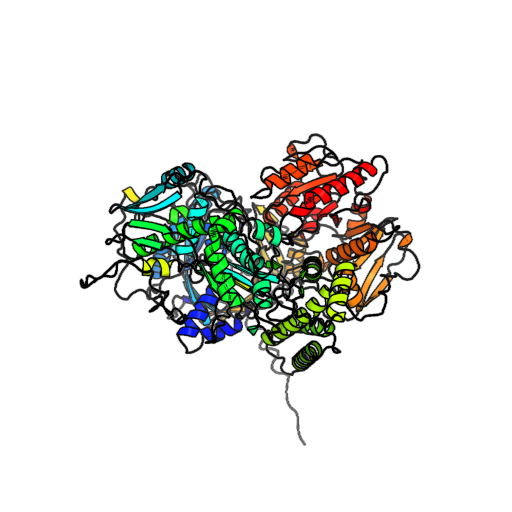-20.563 28.751 -28.497 1.00 39.81 629 ARG A C 1
ATOM 4734 O O . ARG A 1 629 ? -19.801 29.595 -28.039 1.00 39.81 629 ARG A O 1
ATOM 4741 N N . ARG A 1 630 ? -21.141 28.801 -29.706 1.00 35.78 630 ARG A N 1
ATOM 4742 C CA . ARG A 1 630 ? -21.004 29.779 -30.811 1.00 35.78 630 ARG A CA 1
ATOM 4743 C C . ARG A 1 630 ? -19.937 29.439 -31.861 1.00 35.78 630 ARG A C 1
ATOM 4745 O O . ARG A 1 630 ? -18.819 29.935 -31.819 1.00 35.78 630 ARG A O 1
ATOM 4752 N N . LEU A 1 631 ? -20.361 28.690 -32.879 1.00 33.31 631 LEU A N 1
ATOM 4753 C CA . LEU A 1 631 ? -19.825 28.791 -34.236 1.00 33.31 631 LEU A CA 1
ATOM 4754 C C . LEU A 1 631 ? -20.637 29.855 -34.984 1.00 33.31 631 LEU A C 1
ATOM 4756 O O . LEU A 1 631 ? -21.820 29.655 -35.259 1.00 33.31 631 LEU A O 1
ATOM 4760 N N . SER A 1 632 ? -20.013 30.988 -35.306 1.00 30.33 632 SER A N 1
ATOM 4761 C CA . SER A 1 632 ? -20.428 31.762 -36.473 1.00 30.33 632 SER A CA 1
ATOM 4762 C C . SER A 1 632 ? -20.112 30.923 -37.707 1.00 30.33 632 SER A C 1
ATOM 4764 O O . SER A 1 632 ? -18.976 30.486 -37.884 1.00 30.33 632 SER A O 1
ATOM 4766 N N . LEU A 1 633 ? -21.132 30.677 -38.524 1.00 35.00 633 LEU A N 1
ATOM 4767 C CA . LEU A 1 633 ? -21.034 30.023 -39.822 1.00 35.00 633 LEU A CA 1
ATOM 4768 C C . LEU A 1 633 ? -20.039 30.767 -40.723 1.00 35.00 633 LEU A C 1
ATOM 4770 O O . LEU A 1 633 ? -20.365 31.820 -41.260 1.00 35.00 633 LEU A O 1
ATOM 4774 N N . THR A 1 634 ? -18.866 30.183 -40.941 1.00 27.80 634 THR A N 1
ATOM 4775 C CA . THR A 1 634 ? -18.138 30.349 -42.202 1.00 27.80 634 THR A CA 1
ATOM 4776 C C . THR A 1 634 ? -17.778 28.966 -42.714 1.00 27.80 634 THR A C 1
ATOM 4778 O O . THR A 1 634 ? -17.050 28.205 -42.078 1.00 27.80 634 THR A O 1
ATOM 4781 N N . TRP A 1 635 ? -18.408 28.645 -43.834 1.00 35.38 635 TRP A N 1
ATOM 4782 C CA . TRP A 1 635 ? -18.282 27.435 -44.621 1.00 35.38 635 TRP A CA 1
ATOM 4783 C C . TRP A 1 635 ? -17.000 27.531 -45.447 1.00 35.38 635 TRP A C 1
ATOM 4785 O O . TRP A 1 635 ? -16.916 28.443 -46.254 1.00 35.38 635 TRP A O 1
ATOM 4795 N N . ASP A 1 636 ? -16.045 26.614 -45.258 1.00 27.86 636 ASP A N 1
ATOM 4796 C CA . ASP A 1 636 ? -15.032 26.269 -46.267 1.00 27.86 636 ASP A CA 1
ATOM 4797 C C . ASP A 1 636 ? -14.351 24.917 -45.958 1.00 27.86 636 ASP A C 1
ATOM 4799 O O . ASP A 1 636 ? -13.620 24.784 -44.980 1.00 27.86 636 ASP A O 1
ATOM 4803 N N . GLY A 1 637 ? -14.575 23.939 -46.849 1.00 25.56 637 GLY A N 1
ATOM 4804 C CA . GLY A 1 637 ? -13.573 22.976 -47.347 1.00 25.56 637 GLY A CA 1
ATOM 4805 C C . GLY A 1 637 ? -13.122 21.776 -46.483 1.00 25.56 637 GLY A C 1
ATOM 4806 O O . GLY A 1 637 ? -13.068 21.863 -45.262 1.00 25.56 637 GLY A O 1
ATOM 4807 N N . PRO A 1 638 ? -12.768 20.625 -47.103 1.00 28.48 638 PRO A N 1
ATOM 4808 C CA . PRO A 1 638 ? -12.611 19.341 -46.420 1.00 28.48 638 PRO A CA 1
ATOM 4809 C C . PRO A 1 638 ? -11.296 19.203 -45.636 1.00 28.48 638 PRO A C 1
ATOM 4811 O O . PRO A 1 638 ? -10.238 19.712 -45.998 1.00 28.48 638 PRO A O 1
ATOM 4814 N N . SER A 1 639 ? -11.407 18.441 -44.551 1.00 31.25 639 SER A N 1
ATOM 4815 C CA . SER A 1 639 ? -10.456 18.218 -43.466 1.00 31.25 639 SER A CA 1
ATOM 4816 C C . SER A 1 639 ? -9.071 17.710 -43.888 1.00 31.25 639 SER A C 1
ATOM 4818 O O . SER A 1 639 ? -8.865 16.514 -44.104 1.00 31.25 639 SER A O 1
ATOM 4820 N N . SER A 1 640 ? -8.079 18.597 -43.853 1.00 24.64 640 SER A N 1
ATOM 4821 C CA . SER A 1 640 ? -6.702 18.236 -43.513 1.00 24.64 640 SER A CA 1
ATOM 4822 C C . SER A 1 640 ? -6.549 18.273 -41.993 1.00 24.64 640 SER A C 1
ATOM 4824 O O . SER A 1 640 ? -6.879 19.287 -41.380 1.00 24.64 640 SER A O 1
ATOM 4826 N N . ALA A 1 641 ? -6.035 17.194 -41.402 1.00 27.75 641 ALA A N 1
ATOM 4827 C CA . ALA A 1 641 ? -5.650 17.109 -39.997 1.00 27.75 641 ALA A CA 1
ATOM 4828 C C . ALA A 1 641 ? -4.827 18.340 -39.574 1.00 27.75 641 ALA A C 1
ATOM 4830 O O . ALA A 1 641 ? -3.649 18.483 -39.914 1.00 27.75 641 ALA A O 1
ATOM 4831 N N . THR A 1 642 ? -5.467 19.263 -38.860 1.00 23.91 642 THR A N 1
ATOM 4832 C CA . THR A 1 642 ? -4.832 20.487 -38.391 1.00 23.91 642 THR A CA 1
ATOM 4833 C C . THR A 1 642 ? -3.867 20.138 -37.265 1.00 23.91 642 THR A C 1
ATOM 4835 O O . THR A 1 642 ? -4.230 19.513 -36.271 1.00 23.91 642 THR A O 1
ATOM 4838 N N . ARG A 1 643 ? -2.610 20.532 -37.482 1.00 22.34 643 ARG A N 1
ATOM 4839 C CA . ARG A 1 643 ? -1.455 20.457 -36.580 1.00 22.34 643 ARG A CA 1
ATOM 4840 C C . ARG A 1 643 ? -1.818 20.570 -35.088 1.00 22.34 643 ARG A C 1
ATOM 4842 O O . ARG A 1 643 ? -2.582 21.469 -34.735 1.00 22.34 643 ARG A O 1
ATOM 4849 N N . PRO A 1 644 ? -1.157 19.800 -34.199 1.00 24.48 644 PRO A N 1
ATOM 4850 C CA . PRO A 1 644 ? -1.188 20.098 -32.774 1.00 24.48 644 PRO A CA 1
ATOM 4851 C C . PRO A 1 644 ? -0.650 21.516 -32.578 1.00 24.48 644 PRO A C 1
ATOM 4853 O O . PRO A 1 644 ? 0.421 21.870 -33.090 1.00 24.48 644 PRO A O 1
ATOM 4856 N N . SER A 1 645 ? -1.418 22.348 -31.882 1.00 22.42 645 SER A N 1
ATOM 4857 C CA . SER A 1 645 ? -0.995 23.688 -31.517 1.00 22.42 645 SER A CA 1
ATOM 4858 C C . SER A 1 645 ? 0.338 23.597 -30.773 1.00 22.42 645 SER A C 1
ATOM 4860 O O . SER A 1 645 ? 0.481 22.943 -29.741 1.00 22.42 645 SER A O 1
ATOM 4862 N N . ARG A 1 646 ? 1.352 24.259 -31.337 1.00 26.73 646 ARG A N 1
ATOM 4863 C CA . ARG A 1 646 ? 2.588 24.619 -30.643 1.00 26.73 646 ARG A CA 1
ATOM 4864 C C . ARG A 1 646 ? 2.232 25.646 -29.567 1.00 26.73 646 ARG A C 1
ATOM 4866 O O . ARG A 1 646 ? 2.441 26.837 -29.753 1.00 26.73 646 ARG A O 1
ATOM 4873 N N . GLY A 1 647 ? 1.653 25.186 -28.469 1.00 22.61 647 GLY A N 1
ATOM 4874 C CA . GLY A 1 647 ? 1.680 25.890 -27.200 1.00 22.61 647 GLY A CA 1
ATOM 4875 C C . GLY A 1 647 ? 2.835 25.329 -26.389 1.00 22.61 647 GLY A C 1
ATOM 4876 O O . GLY A 1 647 ? 3.012 24.115 -26.297 1.00 22.61 647 GLY A O 1
ATOM 4877 N N . THR A 1 648 ? 3.638 26.197 -25.788 1.00 22.84 648 THR A N 1
ATOM 4878 C CA . THR A 1 648 ? 4.292 25.876 -24.517 1.00 22.84 648 THR A CA 1
ATOM 4879 C C . THR A 1 648 ? 3.310 25.088 -23.636 1.00 22.84 648 THR A C 1
ATOM 4881 O O . THR A 1 648 ? 2.117 25.408 -23.656 1.00 22.84 648 THR A O 1
ATOM 4884 N N . PRO A 1 649 ? 3.747 24.093 -22.838 1.00 28.55 649 PRO A N 1
ATOM 4885 C CA . PRO A 1 649 ? 2.983 23.761 -21.657 1.00 28.55 649 PRO A CA 1
ATOM 4886 C C . PRO A 1 649 ? 3.011 25.050 -20.843 1.00 28.55 649 PRO A C 1
ATOM 4888 O O . PRO A 1 649 ? 3.954 25.332 -20.108 1.00 28.55 649 PRO A O 1
ATOM 4891 N N . ARG A 1 650 ? 1.996 25.898 -21.034 1.00 26.28 650 ARG A N 1
ATOM 4892 C CA . ARG A 1 650 ? 1.513 26.723 -19.948 1.00 26.28 650 ARG A CA 1
ATOM 4893 C C . ARG A 1 650 ? 1.431 25.711 -18.821 1.00 26.28 650 ARG A C 1
ATOM 4895 O O . ARG A 1 650 ? 0.744 24.700 -18.984 1.00 26.28 650 ARG A O 1
ATOM 4902 N N . ALA A 1 651 ? 2.170 25.943 -17.734 1.00 30.84 651 ALA A N 1
ATOM 4903 C CA . ALA A 1 651 ? 1.716 25.456 -16.447 1.00 30.84 651 ALA A CA 1
ATOM 4904 C C . ALA A 1 651 ? 0.204 25.626 -16.510 1.00 30.84 651 ALA A C 1
ATOM 4906 O O . ALA A 1 651 ? -0.253 26.743 -16.792 1.00 30.84 651 ALA A O 1
ATOM 4907 N N . VAL A 1 652 ? -0.538 24.518 -16.485 1.00 29.69 652 VAL A N 1
ATOM 4908 C CA . VAL A 1 652 ? -1.992 24.560 -16.553 1.00 29.69 652 VAL A CA 1
ATOM 4909 C C . VAL A 1 652 ? -2.403 25.125 -15.200 1.00 29.69 652 VAL A C 1
ATOM 4911 O O . VAL A 1 652 ? -2.903 24.440 -14.322 1.00 29.69 652 VAL A O 1
ATOM 4914 N N . GLY A 1 653 ? -2.151 26.421 -15.016 1.00 26.81 653 GLY A N 1
ATOM 4915 C CA . GLY A 1 653 ? -3.046 27.299 -14.328 1.00 26.81 653 GLY A CA 1
ATOM 4916 C C . GLY A 1 653 ? -4.349 27.138 -15.076 1.00 26.81 653 GLY A C 1
ATOM 4917 O O . GLY A 1 653 ? -4.634 27.832 -16.050 1.00 26.81 653 GLY A O 1
ATOM 4918 N N . ARG A 1 654 ? -5.137 26.176 -14.603 1.00 29.58 654 ARG A N 1
ATOM 4919 C CA . ARG A 1 654 ? -6.578 26.322 -14.591 1.00 29.58 654 ARG A CA 1
ATOM 4920 C C . ARG A 1 654 ? -6.858 27.77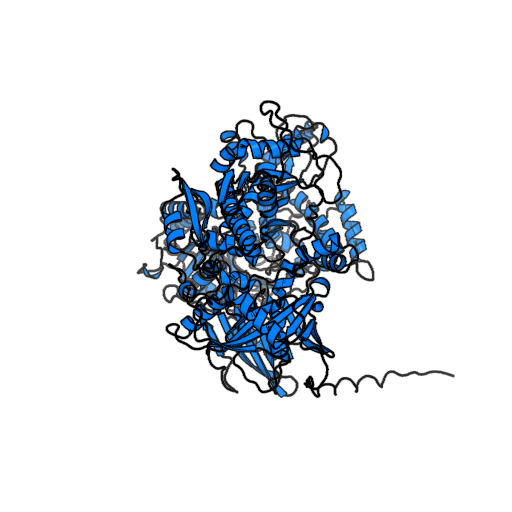4 -14.163 1.00 29.58 654 ARG A C 1
ATOM 4922 O O . ARG A 1 654 ? -6.170 28.270 -13.262 1.00 29.58 654 ARG A O 1
ATOM 4929 N N . PRO A 1 655 ? -7.845 28.474 -14.736 1.00 26.09 655 PRO A N 1
ATOM 4930 C CA . PRO A 1 655 ? -8.454 29.571 -14.004 1.00 26.09 655 PRO A CA 1
ATOM 4931 C C . PRO A 1 655 ? -9.007 28.955 -12.717 1.00 26.09 655 PRO A C 1
ATOM 4933 O O . PRO A 1 655 ? -10.065 28.353 -12.771 1.00 26.09 655 PRO A O 1
ATOM 4936 N N . ALA A 1 656 ? -8.230 29.002 -11.628 1.00 25.31 656 ALA A N 1
ATOM 4937 C CA . ALA A 1 656 ? -8.521 28.439 -10.313 1.00 25.31 656 ALA A CA 1
ATOM 4938 C C . ALA A 1 656 ? -9.082 26.984 -10.318 1.00 25.31 656 ALA A C 1
ATOM 4940 O O . ALA A 1 656 ? -10.218 26.753 -10.732 1.00 25.31 656 ALA A O 1
ATOM 4941 N N . PRO A 1 657 ? -8.468 25.973 -9.660 1.00 28.48 657 PRO A N 1
ATOM 4942 C CA . PRO A 1 657 ? -9.323 25.269 -8.713 1.00 28.48 657 PRO A CA 1
ATOM 4943 C C . PRO A 1 657 ? -9.870 26.391 -7.839 1.00 28.48 657 PRO A C 1
ATOM 4945 O O . PRO A 1 657 ? -9.076 27.190 -7.314 1.00 28.48 657 PRO A O 1
ATOM 4948 N N . ALA A 1 658 ? -11.197 26.539 -7.776 1.00 25.36 658 ALA A N 1
ATOM 4949 C CA . ALA A 1 658 ? -11.746 27.342 -6.702 1.00 25.36 658 ALA A CA 1
ATOM 4950 C C . ALA A 1 658 ? -10.964 26.919 -5.445 1.00 25.36 658 ALA A C 1
ATOM 4952 O O . ALA A 1 658 ? -10.657 25.721 -5.309 1.00 25.36 658 ALA A O 1
ATOM 4953 N N . PRO A 1 659 ? -10.547 27.857 -4.575 1.00 29.58 659 PRO A N 1
ATOM 4954 C CA . PRO A 1 659 ? -10.195 27.434 -3.227 1.00 29.58 659 PRO A CA 1
ATOM 4955 C C . PRO A 1 659 ? -11.279 26.439 -2.786 1.00 29.58 659 PRO A C 1
ATOM 4957 O O . PRO A 1 659 ? -12.407 26.504 -3.267 1.00 29.58 659 PRO A O 1
ATOM 4960 N N . THR A 1 660 ? -11.017 25.532 -1.862 1.00 34.09 660 THR A N 1
ATOM 4961 C CA . THR A 1 660 ? -12.142 24.835 -1.215 1.00 34.09 660 THR A CA 1
ATOM 4962 C C . THR A 1 660 ? -13.169 25.805 -0.586 1.00 34.09 660 THR A C 1
ATOM 4964 O O . THR A 1 660 ? -14.221 25.350 -0.157 1.00 34.09 660 THR A O 1
ATOM 4967 N N . GLY A 1 661 ? -12.918 27.120 -0.675 1.00 28.23 661 GLY A N 1
ATOM 4968 C CA . GLY A 1 661 ? -13.899 28.193 -0.787 1.00 28.23 661 GLY A CA 1
ATOM 4969 C C . GLY A 1 661 ? -15.076 27.868 -1.716 1.00 28.23 661 GLY A C 1
ATOM 4970 O O . GLY A 1 661 ? -14.882 27.701 -2.924 1.00 28.23 661 GLY A O 1
ATOM 4971 N N . PRO A 1 662 ? -16.317 27.838 -1.201 1.00 28.98 662 PRO A N 1
ATOM 4972 C CA . PRO A 1 662 ? -17.492 27.718 -2.048 1.00 28.98 662 PRO A CA 1
ATOM 4973 C C . PRO A 1 662 ? -17.480 28.828 -3.102 1.00 28.98 662 PRO A C 1
ATOM 4975 O O . PRO A 1 662 ? -17.052 29.954 -2.835 1.00 28.98 662 PRO A O 1
ATOM 4978 N N . VAL A 1 663 ? -18.005 28.529 -4.291 1.00 30.69 663 VAL A N 1
ATOM 4979 C CA . VAL A 1 663 ? -18.519 29.570 -5.185 1.00 30.69 663 VAL A CA 1
ATOM 4980 C C . VAL A 1 663 ? -19.440 30.456 -4.333 1.00 30.69 663 VAL A C 1
ATOM 4982 O O . VAL A 1 663 ? -20.421 29.929 -3.799 1.00 30.69 663 VAL A O 1
ATOM 4985 N N . PRO A 1 664 ? -19.163 31.760 -4.144 1.00 27.66 664 PRO A N 1
ATOM 4986 C CA . PRO A 1 664 ? -20.072 32.618 -3.400 1.00 27.66 664 PRO A CA 1
ATOM 4987 C C . PRO A 1 664 ? -21.385 32.696 -4.185 1.00 27.66 664 PRO A C 1
ATOM 4989 O O . PRO A 1 664 ? -21.446 33.331 -5.234 1.00 27.66 664 PRO A O 1
ATOM 4992 N N . GLY A 1 665 ? -22.418 31.995 -3.710 1.00 31.14 665 GLY A N 1
ATOM 4993 C CA . GLY A 1 665 ? -23.791 32.131 -4.204 1.00 31.14 665 GLY A CA 1
ATOM 4994 C C . GLY A 1 665 ? -24.447 30.905 -4.848 1.00 31.14 665 GLY A C 1
ATOM 4995 O O . GLY A 1 665 ? -25.652 30.956 -5.063 1.00 31.14 665 GLY A O 1
ATOM 4996 N N . ALA A 1 666 ? -23.745 29.796 -5.101 1.00 32.12 666 ALA A N 1
ATOM 4997 C CA . ALA A 1 666 ? -24.411 28.541 -5.474 1.00 32.12 666 ALA A CA 1
ATOM 4998 C C . ALA A 1 666 ? -24.483 27.636 -4.242 1.00 32.12 666 ALA A C 1
ATOM 5000 O O . ALA A 1 666 ? -23.620 26.787 -4.024 1.00 32.12 666 ALA A O 1
ATOM 5001 N N . ALA A 1 667 ? -25.491 27.854 -3.391 1.00 36.41 667 ALA A N 1
ATOM 5002 C CA . ALA A 1 667 ? -25.846 26.843 -2.403 1.00 36.41 667 ALA A CA 1
ATOM 5003 C C . ALA A 1 667 ? -26.076 25.519 -3.156 1.00 36.41 667 ALA A C 1
ATOM 5005 O O . ALA A 1 667 ? -26.721 25.555 -4.211 1.00 36.41 667 ALA A O 1
ATOM 5006 N N . PRO A 1 668 ? -25.566 24.370 -2.669 1.00 43.12 668 PRO A N 1
ATOM 5007 C CA . PRO A 1 668 ? -25.970 23.089 -3.228 1.00 43.12 668 PRO A CA 1
ATOM 5008 C C . PRO A 1 668 ? -27.494 23.084 -3.259 1.00 43.12 668 PRO A C 1
ATOM 5010 O O . PRO A 1 668 ? -28.132 23.476 -2.278 1.00 43.12 668 PRO A O 1
ATOM 5013 N N . VAL A 1 669 ? -28.082 22.721 -4.398 1.00 46.69 669 VAL A N 1
ATOM 5014 C CA . VAL A 1 669 ? -29.531 22.560 -4.486 1.00 46.69 669 VAL A CA 1
ATOM 5015 C C . VAL A 1 669 ? -29.868 21.403 -3.555 1.00 46.69 669 VAL A C 1
ATOM 5017 O O . VAL A 1 669 ? -29.764 20.239 -3.936 1.00 46.69 669 VAL A O 1
ATOM 5020 N N . VAL A 1 670 ? -30.198 21.719 -2.301 1.00 50.78 670 VAL A N 1
ATOM 5021 C CA . VAL A 1 670 ? -30.638 20.740 -1.314 1.00 50.78 670 VAL A CA 1
ATOM 5022 C C . VAL A 1 670 ? -31.993 20.263 -1.802 1.00 50.78 670 VAL A C 1
ATOM 5024 O O . VAL A 1 670 ? -33.021 20.911 -1.605 1.00 50.78 670 VAL A O 1
ATOM 5027 N N . ARG A 1 671 ? -31.982 19.153 -2.535 1.00 64.56 671 ARG A N 1
ATOM 5028 C CA . ARG A 1 671 ? -33.205 18.501 -2.978 1.00 64.56 671 ARG A CA 1
ATOM 5029 C C . ARG A 1 671 ? -33.887 17.949 -1.737 1.00 64.56 671 ARG A C 1
ATOM 5031 O O . ARG A 1 671 ? -33.250 17.296 -0.913 1.00 64.56 671 ARG A O 1
ATOM 5038 N N . ALA A 1 672 ? -35.179 18.232 -1.599 1.00 73.38 672 ALA A N 1
ATOM 5039 C CA . ALA A 1 672 ? -35.969 17.643 -0.532 1.00 73.38 672 ALA A CA 1
ATOM 5040 C C . ALA A 1 672 ? -35.833 16.109 -0.604 1.00 73.38 672 ALA A C 1
ATOM 5042 O O . ALA A 1 672 ? -36.023 15.551 -1.693 1.00 73.38 672 ALA A O 1
ATOM 5043 N N . PRO A 1 673 ? -35.496 15.434 0.510 1.00 81.69 673 PRO A N 1
ATOM 5044 C CA . PRO A 1 673 ? -35.365 13.989 0.518 1.00 81.69 673 PRO A CA 1
ATOM 5045 C C . PRO A 1 673 ? -36.634 13.307 0.008 1.00 81.69 673 PRO A C 1
ATOM 5047 O O . PRO A 1 673 ? -37.734 13.618 0.470 1.00 81.69 673 PRO A O 1
ATOM 5050 N N . ARG A 1 674 ? -36.496 12.349 -0.908 1.00 87.19 674 ARG A N 1
ATOM 5051 C CA . ARG A 1 674 ? -37.619 11.549 -1.407 1.00 87.19 674 ARG A CA 1
ATOM 5052 C C . ARG A 1 674 ? -37.678 10.218 -0.671 1.00 87.19 674 ARG A C 1
ATOM 5054 O O . ARG A 1 674 ? -36.667 9.537 -0.524 1.00 87.19 674 ARG A O 1
ATOM 5061 N N . ALA A 1 675 ? -38.870 9.820 -0.225 1.00 87.25 675 ALA A N 1
ATOM 5062 C CA . ALA A 1 675 ? -39.059 8.561 0.501 1.00 87.25 675 ALA A CA 1
ATOM 5063 C C . ALA A 1 675 ? -38.637 7.336 -0.331 1.00 87.25 675 ALA A C 1
ATOM 5065 O O . ALA A 1 675 ? -38.028 6.405 0.188 1.00 87.25 675 ALA A O 1
ATOM 5066 N N . GLU A 1 676 ? -38.896 7.366 -1.639 1.00 87.31 676 GLU A N 1
ATOM 5067 C CA . GLU A 1 676 ? -38.499 6.313 -2.582 1.00 87.31 676 GLU A CA 1
ATOM 5068 C C . GLU A 1 676 ? -36.973 6.151 -2.712 1.00 87.31 676 GLU A C 1
ATOM 5070 O O . GLU A 1 676 ? -36.499 5.055 -3.002 1.00 87.31 676 GLU A O 1
ATOM 5075 N N . TRP A 1 677 ? -36.204 7.209 -2.430 1.00 92.06 677 TRP A N 1
ATOM 5076 C CA . TRP A 1 677 ? -34.740 7.232 -2.505 1.00 92.06 677 TRP A CA 1
ATOM 5077 C C . TRP A 1 677 ? -34.045 6.811 -1.205 1.00 92.06 677 TRP A C 1
ATOM 5079 O O . TRP A 1 677 ? -32.830 6.658 -1.179 1.00 92.06 677 TRP A O 1
ATOM 5089 N N . ARG A 1 678 ? -34.794 6.591 -0.118 1.00 91.44 678 ARG A N 1
ATOM 5090 C CA . ARG A 1 678 ? -34.240 6.083 1.154 1.00 91.44 678 ARG A CA 1
ATOM 5091 C C . ARG A 1 678 ? -33.951 4.581 1.133 1.00 91.44 678 ARG A C 1
ATOM 5093 O O . ARG A 1 678 ? -33.432 4.043 2.102 1.00 91.44 678 ARG A O 1
ATOM 5100 N N . ARG A 1 679 ? -34.330 3.889 0.058 1.00 91.06 679 ARG A N 1
ATOM 5101 C CA . ARG A 1 679 ? -34.100 2.451 -0.101 1.00 91.06 679 ARG A CA 1
ATOM 5102 C C . ARG A 1 679 ? -32.632 2.190 -0.413 1.00 91.06 679 ARG A C 1
ATOM 5104 O O . ARG A 1 679 ? -32.017 2.950 -1.155 1.00 91.06 679 ARG A O 1
ATOM 5111 N N . GLU A 1 680 ? -32.101 1.090 0.111 1.00 90.81 680 GLU A N 1
ATOM 5112 C CA . GLU A 1 680 ? -30.740 0.677 -0.217 1.00 90.81 680 GLU A CA 1
ATOM 5113 C C . GLU A 1 680 ? -30.569 0.386 -1.709 1.00 90.81 680 GLU A C 1
ATOM 5115 O O . GLU A 1 680 ? -31.492 -0.050 -2.405 1.00 90.81 680 GLU A O 1
ATOM 5120 N N . SER A 1 681 ? -29.347 0.620 -2.181 1.00 92.31 681 SER A N 1
ATOM 5121 C CA . SER A 1 681 ? -28.960 0.360 -3.565 1.00 92.31 681 SER A CA 1
ATOM 5122 C C . SER A 1 681 ? -29.132 -1.131 -3.906 1.00 92.31 681 SER A C 1
ATOM 5124 O O . SER A 1 681 ? -28.598 -1.986 -3.190 1.00 92.31 681 SER A O 1
ATOM 5126 N N . PRO A 1 682 ? -29.863 -1.494 -4.980 1.00 93.06 682 PRO A N 1
ATOM 5127 C CA . PRO A 1 682 ? -30.014 -2.890 -5.383 1.00 93.06 682 PRO A CA 1
ATOM 5128 C C . PRO A 1 682 ? -28.658 -3.570 -5.605 1.00 93.06 682 PRO A C 1
ATOM 5130 O O . PRO A 1 682 ? -27.814 -3.054 -6.332 1.00 93.06 682 PRO A O 1
ATOM 5133 N N . GLY A 1 683 ? -28.446 -4.735 -4.985 1.00 90.38 683 GLY A N 1
ATOM 5134 C CA . GLY A 1 683 ? -27.176 -5.474 -5.055 1.00 90.38 683 GLY A CA 1
ATOM 5135 C C . GLY A 1 683 ? -26.122 -5.056 -4.021 1.00 90.38 683 GLY A C 1
ATOM 5136 O O . GLY A 1 683 ? -25.062 -5.678 -3.961 1.00 90.38 683 GLY A O 1
ATOM 5137 N N . LEU A 1 684 ? -26.399 -4.059 -3.172 1.00 91.25 684 LEU A N 1
ATOM 5138 C CA . LEU A 1 684 ? -25.479 -3.628 -2.121 1.00 91.25 684 LEU A CA 1
ATOM 5139 C C . LEU A 1 684 ? -25.254 -4.725 -1.073 1.00 91.25 684 LEU A C 1
ATOM 5141 O O . LEU A 1 684 ? -26.189 -5.252 -0.469 1.00 91.25 684 LEU A O 1
ATOM 5145 N N . ARG A 1 685 ? -23.983 -5.035 -0.811 1.00 88.19 685 ARG A N 1
ATOM 5146 C CA . ARG A 1 685 ? -23.560 -5.972 0.236 1.00 88.19 685 ARG A CA 1
ATOM 5147 C C . ARG A 1 685 ? -22.495 -5.302 1.093 1.00 88.19 685 ARG A C 1
ATOM 5149 O O . ARG A 1 685 ? -21.395 -5.061 0.614 1.00 88.19 685 ARG A O 1
ATOM 5156 N N . HIS A 1 686 ? -22.790 -5.017 2.362 1.00 83.44 686 HIS A N 1
ATOM 5157 C CA . HIS A 1 686 ? -21.746 -4.544 3.277 1.00 83.44 686 HIS A CA 1
ATOM 5158 C C . HIS A 1 686 ? -20.942 -5.723 3.814 1.00 83.44 686 HIS A C 1
ATOM 5160 O O . HIS A 1 686 ? -21.516 -6.670 4.364 1.00 83.44 686 HIS A O 1
ATOM 5166 N N . ALA A 1 687 ? -19.618 -5.637 3.716 1.00 83.38 687 ALA A N 1
ATOM 5167 C CA . ALA A 1 687 ? -18.760 -6.601 4.383 1.00 83.38 687 ALA A CA 1
ATOM 5168 C C . ALA A 1 687 ? -18.932 -6.494 5.912 1.00 83.38 687 ALA A C 1
ATOM 5170 O O . ALA A 1 687 ? -19.032 -5.374 6.443 1.00 83.38 687 ALA A O 1
ATOM 5171 N N . PRO A 1 688 ? -18.963 -7.628 6.633 1.00 79.94 688 PRO A N 1
ATOM 5172 C CA . PRO A 1 688 ? -18.923 -7.610 8.085 1.00 79.94 688 PRO A CA 1
ATOM 5173 C C . PRO A 1 688 ? -17.603 -6.996 8.562 1.00 79.94 688 PRO A C 1
ATOM 5175 O O . PRO A 1 688 ? -16.567 -7.093 7.895 1.00 79.94 688 PRO A O 1
ATOM 5178 N N . LEU A 1 689 ? -17.637 -6.361 9.730 1.00 85.25 689 LEU A N 1
ATOM 5179 C CA . LEU A 1 689 ? -16.417 -5.934 10.401 1.00 85.25 689 LEU A CA 1
ATOM 5180 C C . LEU A 1 689 ? -15.603 -7.188 10.776 1.00 85.25 689 LEU A C 1
ATOM 5182 O O . LEU A 1 689 ? -16.178 -8.109 11.363 1.00 85.25 689 LEU A O 1
ATOM 5186 N N . PRO A 1 690 ? -14.297 -7.273 10.450 1.00 84.88 690 PRO A N 1
ATOM 5187 C CA . PRO A 1 690 ? -13.468 -8.374 10.914 1.00 84.88 690 PRO A CA 1
ATOM 5188 C C . PRO A 1 690 ? -13.554 -8.486 12.433 1.00 84.88 690 PRO A C 1
ATOM 5190 O O . PRO A 1 690 ? -13.601 -7.465 13.124 1.00 84.88 690 PRO A O 1
ATOM 5193 N N . GLY A 1 691 ? -13.551 -9.723 12.939 1.00 74.88 691 GLY A N 1
ATOM 5194 C CA . GLY A 1 691 ? -13.613 -9.980 14.373 1.00 74.88 691 GLY A CA 1
ATOM 5195 C C . GLY A 1 691 ? -12.583 -9.128 15.101 1.00 74.88 691 GLY A C 1
ATOM 5196 O O . GLY A 1 691 ? -11.412 -9.108 14.733 1.00 74.88 691 GLY A O 1
ATOM 5197 N N . HIS A 1 692 ? -13.029 -8.390 16.101 1.00 66.69 692 HIS A N 1
ATOM 5198 C CA . HIS A 1 692 ? -12.220 -7.399 16.777 1.00 66.69 692 HIS A CA 1
ATOM 5199 C C . HIS A 1 692 ? -12.014 -7.834 18.223 1.00 66.69 692 HIS A C 1
ATOM 5201 O O . HIS A 1 692 ? -12.958 -8.224 18.902 1.00 66.69 692 HIS A O 1
ATOM 5207 N N . ALA A 1 693 ? -10.778 -7.797 18.718 1.00 67.19 693 ALA A N 1
ATOM 5208 C CA . ALA A 1 693 ? -10.425 -8.294 20.055 1.00 67.19 693 ALA A CA 1
ATOM 5209 C C . ALA A 1 693 ? -10.958 -7.413 21.214 1.00 67.19 693 ALA A C 1
ATOM 5211 O O . ALA A 1 693 ? -10.414 -7.429 22.321 1.00 67.19 693 ALA A O 1
ATOM 5212 N N . PHE A 1 694 ? -11.972 -6.595 20.932 1.00 67.56 694 PHE A N 1
ATOM 5213 C CA . PHE A 1 694 ? -12.582 -5.650 21.846 1.00 67.56 694 PHE A CA 1
ATOM 5214 C C . PHE A 1 694 ? -13.322 -6.360 22.982 1.00 67.56 694 PHE A C 1
ATOM 5216 O O . PHE A 1 694 ? -13.834 -7.467 22.842 1.00 67.56 694 PHE A O 1
ATOM 5223 N N . GLY A 1 695 ? -13.329 -5.705 24.133 1.00 57.75 695 GLY A N 1
ATOM 5224 C CA . GLY A 1 695 ? -13.944 -6.155 25.373 1.00 57.75 695 GLY A CA 1
ATOM 5225 C C . GLY A 1 695 ? -13.451 -5.274 26.523 1.00 57.75 695 GLY A C 1
ATOM 5226 O O . GLY A 1 695 ? -12.463 -4.554 26.343 1.00 57.75 695 GLY A O 1
ATOM 5227 N N . PRO A 1 696 ? -14.072 -5.338 27.711 1.00 54.06 696 PRO A N 1
ATOM 5228 C CA . PRO A 1 696 ? -13.665 -4.528 28.859 1.00 54.06 696 PRO A CA 1
ATOM 5229 C C . PRO A 1 696 ? -12.174 -4.725 29.166 1.00 54.06 696 PRO A C 1
ATOM 5231 O O . PRO A 1 696 ? -11.662 -5.843 29.046 1.00 54.06 696 PRO A O 1
ATOM 5234 N N . LEU A 1 697 ? -11.460 -3.646 29.502 1.00 54.53 697 LEU A N 1
ATOM 5235 C CA . LEU A 1 697 ? -10.061 -3.730 29.932 1.00 54.53 697 LEU A CA 1
ATOM 5236 C C . LEU A 1 697 ? -9.956 -4.634 31.179 1.00 54.53 697 LEU A C 1
ATOM 5238 O O . LEU A 1 697 ? -10.894 -4.658 31.978 1.00 54.53 697 LEU A O 1
ATOM 5242 N N . PRO A 1 698 ? -8.854 -5.387 31.351 1.00 55.97 698 PRO A N 1
ATOM 5243 C CA . PRO A 1 698 ? -8.617 -6.147 32.577 1.00 55.97 698 PRO A CA 1
ATOM 5244 C C . PRO A 1 698 ? -8.615 -5.227 33.810 1.00 55.97 698 PRO A C 1
ATOM 5246 O O . PRO A 1 698 ? -8.298 -4.034 33.712 1.00 55.97 698 PRO A O 1
ATOM 5249 N N . ALA A 1 699 ? -9.001 -5.772 34.963 1.00 54.44 699 ALA A N 1
ATOM 5250 C CA . ALA A 1 699 ? -9.138 -5.012 36.196 1.00 54.44 699 ALA A CA 1
ATOM 5251 C C . ALA A 1 699 ? -7.767 -4.588 36.754 1.00 54.44 699 ALA A C 1
ATOM 5253 O O . ALA A 1 699 ? -6.698 -5.040 36.336 1.00 54.44 699 ALA A O 1
ATOM 5254 N N . ALA A 1 700 ? -7.790 -3.671 37.721 1.00 45.69 700 ALA A N 1
ATOM 5255 C CA . ALA A 1 700 ? -6.596 -3.242 38.438 1.00 45.69 700 ALA A CA 1
ATOM 5256 C C . ALA A 1 700 ? -5.893 -4.432 39.123 1.00 45.69 700 ALA A C 1
ATOM 5258 O O . ALA A 1 700 ? -6.435 -4.981 40.073 1.00 45.69 700 ALA A O 1
ATOM 5259 N N . GLY A 1 701 ? -4.675 -4.779 38.687 1.00 51.81 701 GLY A N 1
ATOM 5260 C CA . GLY A 1 701 ? -3.859 -5.845 39.295 1.00 51.81 701 GLY A CA 1
ATOM 5261 C C . GLY A 1 701 ? -3.735 -7.119 38.457 1.00 51.81 701 GLY A C 1
ATOM 5262 O O . GLY A 1 701 ? -2.888 -7.956 38.762 1.00 51.81 701 GLY A O 1
ATOM 5263 N N . ASP A 1 702 ? -4.502 -7.234 37.373 1.00 58.91 702 ASP A N 1
ATOM 5264 C CA . ASP A 1 702 ? -4.394 -8.355 36.444 1.00 58.91 702 ASP A CA 1
ATOM 5265 C C . ASP A 1 702 ? -3.081 -8.294 35.634 1.00 58.91 702 ASP A C 1
ATOM 5267 O O . ASP A 1 702 ? -2.596 -7.201 35.302 1.00 58.91 702 ASP A O 1
ATOM 5271 N N . PRO A 1 703 ? -2.490 -9.451 35.276 1.00 61.62 703 PRO A N 1
ATOM 5272 C CA . PRO A 1 703 ? -1.359 -9.497 34.357 1.00 61.62 703 PRO A CA 1
ATOM 5273 C C . PRO A 1 703 ? -1.735 -8.880 32.998 1.00 61.62 703 PRO A C 1
ATOM 5275 O O . PRO A 1 703 ? -2.918 -8.840 32.646 1.00 61.62 703 PRO A O 1
ATOM 5278 N N . PRO A 1 704 ? -0.750 -8.418 32.200 1.00 67.56 704 PRO A N 1
ATOM 5279 C CA . PRO A 1 704 ? -1.030 -7.836 30.897 1.00 67.56 704 PRO A CA 1
ATOM 5280 C C . PRO A 1 704 ? -1.898 -8.764 30.043 1.00 67.56 704 PRO A C 1
ATOM 5282 O O . PRO A 1 704 ? -1.493 -9.879 29.713 1.00 67.56 704 PRO A O 1
ATOM 5285 N N . ALA A 1 705 ? -3.101 -8.315 29.686 1.00 69.62 705 ALA A N 1
ATOM 5286 C CA . ALA A 1 705 ? -4.003 -9.097 28.854 1.00 69.62 705 ALA A CA 1
ATOM 5287 C C . ALA A 1 705 ? -3.662 -8.855 27.384 1.00 69.62 705 ALA A C 1
ATOM 5289 O O . ALA A 1 705 ? -3.667 -7.710 26.933 1.00 69.62 705 ALA A O 1
ATOM 5290 N N . ILE A 1 706 ? -3.398 -9.926 26.635 1.00 73.88 706 ILE A N 1
ATOM 5291 C CA . ILE A 1 706 ? -3.217 -9.875 25.181 1.00 73.88 706 ILE A CA 1
ATOM 5292 C C . ILE A 1 706 ? -4.462 -10.469 24.534 1.00 73.88 706 ILE A C 1
ATOM 5294 O O . ILE A 1 706 ? -4.813 -11.622 24.784 1.00 73.88 706 ILE A O 1
ATOM 5298 N N . ARG A 1 707 ? -5.117 -9.697 23.670 1.00 77.00 707 ARG A N 1
ATOM 5299 C CA . ARG A 1 707 ? -6.267 -10.141 22.879 1.00 77.00 707 ARG A CA 1
ATOM 5300 C C . ARG A 1 707 ? -5.944 -10.007 21.399 1.00 77.00 707 ARG A C 1
ATOM 5302 O O . ARG A 1 707 ? -5.349 -9.020 20.969 1.00 77.00 707 ARG A O 1
ATOM 5309 N N . ARG A 1 708 ? -6.330 -11.005 20.605 1.00 74.62 708 ARG A N 1
ATOM 5310 C CA . ARG A 1 708 ? -6.174 -11.000 19.144 1.00 74.62 708 ARG A CA 1
ATOM 5311 C C . ARG A 1 708 ? -7.539 -11.152 18.489 1.00 74.62 708 ARG A C 1
ATOM 5313 O O . ARG A 1 708 ? -8.311 -12.020 18.880 1.00 74.62 708 ARG A O 1
ATOM 5320 N N . GLY A 1 709 ? -7.813 -10.318 17.495 1.00 72.50 709 GLY A N 1
ATOM 5321 C CA . GLY A 1 709 ? -9.040 -10.356 16.709 1.00 72.50 709 GLY A CA 1
ATOM 5322 C C . GLY A 1 709 ? -8.756 -9.816 15.317 1.00 72.50 709 GLY A C 1
ATOM 5323 O O . GLY A 1 709 ? -8.321 -8.675 15.173 1.00 72.50 709 GLY A O 1
ATOM 5324 N N . GLY A 1 710 ? -8.956 -10.650 14.295 1.00 73.38 710 GLY A N 1
ATOM 5325 C CA . GLY A 1 710 ? -8.696 -10.263 12.911 1.00 73.38 710 GLY A CA 1
ATOM 5326 C C . GLY A 1 710 ? -7.230 -9.872 12.704 1.00 73.38 710 GLY A C 1
ATOM 5327 O O . GLY A 1 710 ? -6.323 -10.627 13.061 1.00 73.38 710 GLY A O 1
ATOM 5328 N N . ALA A 1 711 ? -6.992 -8.689 12.131 1.00 76.62 711 ALA A N 1
ATOM 5329 C CA . ALA A 1 711 ? -5.650 -8.122 11.988 1.00 76.62 711 ALA A CA 1
ATOM 5330 C C . ALA A 1 711 ? -5.205 -7.270 13.194 1.00 76.62 711 ALA A C 1
ATOM 5332 O O . ALA A 1 711 ? -4.153 -6.643 13.114 1.00 76.62 711 ALA A O 1
ATOM 5333 N N . LEU A 1 712 ? -5.964 -7.228 14.293 1.00 82.62 712 LEU A N 1
ATOM 5334 C CA . LEU A 1 712 ? -5.677 -6.397 15.462 1.00 82.62 712 LEU A CA 1
ATOM 5335 C C . LEU A 1 712 ? -5.146 -7.228 16.636 1.00 82.62 712 LEU A C 1
ATOM 5337 O O . LEU A 1 712 ? -5.714 -8.255 17.017 1.00 82.62 712 LEU A O 1
ATOM 5341 N N . LEU A 1 713 ? -4.073 -6.733 17.246 1.00 82.75 713 LEU A N 1
ATOM 5342 C CA . LEU A 1 713 ? -3.584 -7.151 18.554 1.00 82.75 713 LEU A CA 1
ATOM 5343 C C . LEU A 1 713 ? -3.821 -6.012 19.545 1.00 82.75 713 LEU A C 1
ATOM 5345 O O . LEU A 1 713 ? -3.408 -4.881 19.297 1.00 82.75 713 LEU A O 1
ATOM 5349 N N . LEU A 1 714 ? -4.469 -6.322 20.663 1.00 82.62 714 LEU A N 1
ATOM 5350 C CA . LEU A 1 714 ? -4.642 -5.418 21.793 1.00 82.62 714 LEU A CA 1
ATOM 5351 C C . LEU A 1 714 ? -3.868 -5.951 22.987 1.00 82.62 714 LEU A C 1
ATOM 5353 O O . LEU A 1 714 ? -3.959 -7.135 23.311 1.00 82.62 714 LEU A O 1
ATOM 5357 N N . ALA A 1 715 ? -3.124 -5.071 23.639 1.00 82.12 715 ALA A N 1
ATOM 5358 C CA . ALA A 1 715 ? -2.466 -5.345 24.900 1.00 82.12 715 ALA A CA 1
ATOM 5359 C C . ALA A 1 715 ? -2.690 -4.186 25.865 1.00 82.12 715 ALA A C 1
ATOM 5361 O O . ALA A 1 715 ? -2.791 -3.034 25.452 1.00 82.12 715 ALA A O 1
ATOM 5362 N N . SER A 1 716 ? -2.754 -4.472 27.155 1.00 84.19 716 SER A N 1
ATOM 5363 C CA . SER A 1 716 ? -2.850 -3.442 28.189 1.00 84.19 716 SER A CA 1
ATOM 5364 C C . SER A 1 716 ? -2.172 -3.909 29.457 1.00 84.19 716 SER A C 1
ATOM 5366 O O . SER A 1 716 ? -2.136 -5.109 29.719 1.00 84.19 716 SER A O 1
ATOM 5368 N N . GLY A 1 717 ? -1.697 -2.976 30.272 1.00 82.19 717 GLY A N 1
ATOM 5369 C CA . GLY A 1 717 ? -1.092 -3.297 31.556 1.00 82.19 717 GLY A CA 1
ATOM 5370 C C . GLY A 1 717 ? -0.974 -2.088 32.474 1.00 82.19 717 GLY A C 1
ATOM 5371 O O . GLY A 1 717 ? -1.357 -0.968 32.133 1.00 82.19 717 GLY A O 1
ATOM 5372 N N . ARG A 1 718 ? -0.425 -2.332 33.663 1.00 80.12 718 ARG A N 1
ATOM 5373 C CA . ARG A 1 718 ? -0.014 -1.300 34.617 1.00 80.12 718 ARG A CA 1
ATOM 5374 C C . ARG A 1 718 ? 1.448 -1.502 34.975 1.00 80.12 718 ARG A C 1
ATOM 5376 O O . ARG A 1 718 ? 1.925 -2.633 35.009 1.00 80.12 718 ARG A O 1
ATOM 5383 N N . VAL A 1 719 ? 2.153 -0.413 35.238 1.00 77.06 719 VAL A N 1
ATOM 5384 C CA . VAL A 1 719 ? 3.547 -0.432 35.690 1.00 77.06 719 VAL A CA 1
ATOM 5385 C C . VAL A 1 719 ? 3.719 0.550 36.837 1.00 77.06 719 VAL A C 1
ATOM 5387 O O . VAL A 1 719 ? 3.033 1.568 36.886 1.00 77.06 719 VAL A O 1
ATOM 5390 N N . ARG A 1 720 ? 4.629 0.271 37.770 1.00 73.25 720 ARG A N 1
ATOM 5391 C CA . ARG A 1 720 ? 5.046 1.283 38.746 1.00 73.25 720 ARG A CA 1
ATOM 5392 C C . ARG A 1 720 ? 5.967 2.277 38.041 1.00 73.25 720 ARG A C 1
ATOM 5394 O O . ARG A 1 720 ? 6.932 1.862 37.406 1.00 73.25 720 ARG A O 1
ATOM 5401 N N . ALA A 1 721 ? 5.636 3.563 38.098 1.00 64.38 721 ALA A N 1
ATOM 5402 C CA . ALA A 1 721 ? 6.535 4.623 37.658 1.00 64.38 721 ALA A CA 1
ATOM 5403 C C . ALA A 1 721 ? 7.657 4.828 38.693 1.00 64.38 721 ALA A C 1
ATOM 5405 O O . ALA A 1 721 ? 7.523 4.405 39.839 1.00 64.38 721 ALA A O 1
ATOM 5406 N N . GLU A 1 722 ? 8.730 5.525 38.309 1.00 58.94 722 GLU A N 1
ATOM 5407 C CA . GLU A 1 722 ? 9.912 5.793 39.156 1.00 58.94 722 GLU A CA 1
ATOM 5408 C C . GLU A 1 722 ? 9.590 6.459 40.511 1.00 58.94 722 GLU A C 1
ATOM 5410 O O . GLU A 1 722 ? 10.356 6.320 41.456 1.00 58.94 722 GLU A O 1
ATOM 5415 N N . ASN A 1 723 ? 8.426 7.108 40.641 1.00 66.62 723 ASN A N 1
ATOM 5416 C CA . ASN A 1 723 ? 7.957 7.752 41.876 1.00 66.62 723 ASN A CA 1
ATOM 5417 C C . ASN A 1 723 ? 6.950 6.895 42.673 1.00 66.62 723 ASN A C 1
ATOM 5419 O O . ASN A 1 723 ? 6.108 7.444 43.382 1.00 66.62 723 ASN A O 1
ATOM 5423 N N . ASP A 1 724 ? 6.944 5.574 42.481 1.00 60.12 724 ASP A N 1
ATOM 5424 C CA . ASP A 1 724 ? 6.028 4.605 43.114 1.00 60.12 724 ASP A CA 1
ATOM 5425 C C . ASP A 1 724 ? 4.524 4.791 42.800 1.00 60.12 724 ASP A C 1
ATOM 5427 O O . ASP A 1 724 ? 3.662 4.070 43.306 1.00 60.12 724 ASP A O 1
ATOM 5431 N N . ARG A 1 725 ? 4.178 5.715 41.896 1.00 70.56 725 ARG A N 1
ATOM 5432 C CA . ARG A 1 725 ? 2.813 5.885 41.376 1.00 70.56 725 ARG A CA 1
ATOM 5433 C C . ARG A 1 725 ? 2.571 4.938 40.200 1.00 70.56 725 ARG A C 1
ATOM 5435 O O . ARG A 1 725 ? 3.392 4.848 39.292 1.00 70.56 725 ARG A O 1
ATOM 5442 N N . ALA A 1 726 ? 1.448 4.224 40.195 1.00 73.38 726 ALA A N 1
ATOM 5443 C CA . ALA A 1 726 ? 1.118 3.292 39.118 1.00 73.38 726 ALA A CA 1
ATOM 5444 C C . ALA A 1 726 ? 0.705 4.044 37.840 1.00 73.38 726 ALA A C 1
ATOM 5446 O O . ALA A 1 726 ? -0.238 4.818 37.872 1.00 73.38 726 ALA A O 1
ATOM 5447 N N . ALA A 1 727 ? 1.367 3.791 36.714 1.00 81.19 727 ALA A N 1
ATOM 5448 C CA . ALA A 1 727 ? 0.922 4.205 35.387 1.00 81.19 727 ALA A CA 1
ATOM 5449 C C . ALA A 1 727 ? 0.163 3.053 34.718 1.00 81.19 727 ALA A C 1
ATOM 5451 O O . ALA A 1 727 ? 0.489 1.879 34.920 1.00 81.19 727 ALA A O 1
ATOM 5452 N N . SER A 1 728 ? -0.836 3.368 33.899 1.00 85.25 728 SER A N 1
ATOM 5453 C CA . SER A 1 728 ? -1.515 2.380 33.054 1.00 85.25 728 SER A CA 1
ATOM 5454 C C . SER A 1 728 ? -1.198 2.631 31.589 1.00 85.25 728 SER A C 1
ATOM 5456 O O . SER A 1 728 ? -0.892 3.749 31.187 1.00 85.25 728 SER A O 1
ATOM 5458 N N . TRP A 1 729 ? -1.234 1.589 30.772 1.00 86.75 729 TRP A N 1
ATOM 5459 C CA . TRP A 1 729 ? -0.990 1.720 29.344 1.00 86.75 729 TRP A CA 1
ATOM 5460 C C . TRP A 1 729 ? -1.842 0.734 28.558 1.00 86.75 729 TRP A C 1
ATOM 5462 O O . TRP A 1 729 ? -2.228 -0.328 29.056 1.00 86.75 729 TRP A O 1
ATOM 5472 N N . TRP A 1 730 ? -2.116 1.082 27.307 1.00 87.69 730 TRP A N 1
ATOM 5473 C CA . TRP A 1 730 ? -2.709 0.166 26.342 1.00 87.69 730 TRP A CA 1
ATOM 5474 C C . TRP A 1 730 ? -2.107 0.374 24.959 1.00 87.69 730 TRP A C 1
ATOM 5476 O O . TRP A 1 730 ? -1.755 1.488 24.578 1.00 87.69 730 TRP A O 1
ATOM 5486 N N . LEU A 1 731 ? -1.990 -0.721 24.220 1.00 86.25 731 LEU A N 1
ATOM 5487 C CA . LEU A 1 731 ? -1.359 -0.840 22.920 1.00 86.25 731 LEU A CA 1
ATOM 5488 C C . LEU A 1 731 ? -2.335 -1.511 21.953 1.00 86.25 731 LEU A C 1
ATOM 5490 O O . LEU A 1 731 ? -2.757 -2.644 22.179 1.00 86.25 731 LEU A O 1
ATOM 5494 N N . ALA A 1 732 ? -2.638 -0.841 20.849 1.00 87.31 732 ALA A N 1
ATOM 5495 C CA . ALA A 1 732 ? -3.271 -1.433 19.679 1.00 87.31 732 ALA A CA 1
ATOM 5496 C C . ALA A 1 732 ? -2.251 -1.570 18.552 1.00 87.31 732 ALA A C 1
ATOM 5498 O O . ALA A 1 732 ? -1.619 -0.587 18.173 1.00 87.31 732 ALA A O 1
ATOM 5499 N N . VAL A 1 733 ? -2.116 -2.768 17.984 1.00 85.06 733 VAL A N 1
ATOM 5500 C CA . VAL A 1 733 ? -1.287 -3.043 16.803 1.00 85.06 733 VAL A CA 1
ATOM 5501 C C . VAL A 1 733 ? -2.173 -3.595 15.697 1.00 85.06 733 VAL A C 1
ATOM 5503 O O . VAL A 1 733 ? -2.691 -4.705 15.791 1.00 85.06 733 VAL A O 1
ATOM 5506 N N . SER A 1 734 ? -2.342 -2.814 14.640 1.00 83.62 734 SER A N 1
ATOM 5507 C CA . SER A 1 734 ? -3.039 -3.199 13.416 1.00 83.62 734 SER A CA 1
ATOM 5508 C C . SER A 1 734 ? -2.053 -3.785 12.412 1.00 83.62 734 SER A C 1
ATOM 5510 O O . SER A 1 734 ? -0.991 -3.214 12.151 1.00 83.62 734 SER A O 1
ATOM 5512 N N . GLY A 1 735 ? -2.405 -4.938 11.850 1.00 78.31 735 GLY A N 1
ATOM 5513 C CA . GLY A 1 735 ? -1.556 -5.703 10.948 1.00 78.31 735 GLY A CA 1
ATOM 5514 C C . GLY A 1 735 ? -0.189 -6.033 11.557 1.00 78.31 735 GLY A C 1
ATOM 5515 O O . GLY A 1 735 ? 0.815 -5.692 10.935 1.00 78.31 735 GLY A O 1
ATOM 5516 N N . PRO A 1 736 ? -0.093 -6.718 12.718 1.00 74.81 736 PRO A N 1
ATOM 5517 C CA . PRO A 1 736 ? 1.192 -7.027 13.357 1.00 74.81 736 PRO A CA 1
ATOM 5518 C C . PRO A 1 736 ? 2.119 -7.859 12.460 1.00 74.81 736 PRO A C 1
ATOM 5520 O O . PRO A 1 736 ? 3.323 -7.873 12.668 1.00 74.81 736 PRO A O 1
ATOM 5523 N N . PHE A 1 737 ? 1.589 -8.508 11.425 1.00 74.12 737 PHE A N 1
ATOM 5524 C CA . PHE A 1 737 ? 2.367 -9.264 10.441 1.00 74.12 737 PHE A CA 1
ATOM 5525 C C . PHE A 1 737 ? 2.404 -8.604 9.052 1.00 74.12 737 PHE A C 1
ATOM 5527 O O . PHE A 1 737 ? 3.003 -9.144 8.129 1.00 74.12 737 PHE A O 1
ATOM 5534 N N . ALA A 1 738 ? 1.771 -7.441 8.878 1.00 72.19 738 ALA A N 1
ATOM 5535 C CA . ALA A 1 738 ? 1.827 -6.697 7.624 1.00 72.19 738 ALA A CA 1
ATOM 5536 C C . ALA A 1 738 ? 3.221 -6.067 7.426 1.00 72.19 738 ALA A C 1
ATOM 5538 O O . ALA A 1 738 ? 3.895 -5.785 8.421 1.00 72.19 738 ALA A O 1
ATOM 5539 N N . PRO A 1 739 ? 3.642 -5.777 6.176 1.00 67.44 739 PRO A N 1
ATOM 5540 C CA . PRO A 1 739 ? 4.892 -5.064 5.878 1.00 67.44 739 PRO A CA 1
ATOM 5541 C C . PRO A 1 739 ? 5.044 -3.743 6.615 1.00 67.44 739 PRO A C 1
ATOM 5543 O O . PRO A 1 739 ? 6.141 -3.365 7.010 1.00 67.44 739 PRO A O 1
ATOM 5546 N N . ARG A 1 740 ? 3.924 -3.038 6.776 1.00 74.44 740 ARG A N 1
ATOM 5547 C CA . ARG A 1 740 ? 3.830 -1.735 7.422 1.00 74.44 740 ARG A CA 1
ATOM 5548 C C . ARG A 1 740 ? 2.784 -1.835 8.529 1.00 74.44 740 ARG A C 1
ATOM 5550 O O . ARG A 1 740 ? 1.636 -1.460 8.308 1.00 74.44 740 ARG A O 1
ATOM 5557 N N . PRO A 1 741 ? 3.143 -2.414 9.685 1.00 78.56 741 PRO A N 1
ATOM 5558 C CA . PRO A 1 741 ? 2.250 -2.437 10.834 1.00 78.56 741 PRO A CA 1
ATOM 5559 C C . PRO A 1 741 ? 1.946 -0.996 11.252 1.00 78.56 741 PRO A C 1
ATOM 5561 O O . PRO A 1 741 ? 2.794 -0.107 11.108 1.00 78.56 741 PRO A O 1
ATOM 5564 N N . SER A 1 742 ? 0.760 -0.768 11.809 1.00 82.38 742 SER A N 1
ATOM 5565 C CA . SER A 1 742 ? 0.482 0.479 12.515 1.00 82.38 742 SER A CA 1
ATOM 5566 C C . SER A 1 742 ? 0.168 0.207 13.969 1.00 82.38 742 SER A C 1
ATOM 5568 O O . SER A 1 742 ? -0.612 -0.692 14.271 1.00 82.38 742 SER A O 1
ATOM 5570 N N . ALA A 1 743 ? 0.746 0.992 14.868 1.00 86.75 743 ALA A N 1
ATOM 5571 C CA . ALA A 1 743 ? 0.532 0.837 16.297 1.00 86.75 743 ALA A CA 1
ATOM 5572 C C . ALA A 1 743 ? 0.124 2.156 16.949 1.00 86.75 743 ALA A C 1
ATOM 5574 O O . ALA A 1 743 ? 0.500 3.234 16.481 1.00 86.75 743 ALA A O 1
ATOM 5575 N N . ARG A 1 744 ? -0.633 2.048 18.036 1.00 90.38 744 ARG A N 1
ATOM 5576 C CA . ARG A 1 744 ? -1.009 3.137 18.932 1.00 90.38 744 ARG A CA 1
ATOM 5577 C C . ARG A 1 744 ? -0.846 2.656 20.365 1.00 90.38 744 ARG A C 1
ATOM 5579 O O . ARG A 1 744 ? -1.591 1.787 20.804 1.00 90.38 744 ARG A O 1
ATOM 5586 N N . LEU A 1 745 ? 0.127 3.216 21.064 1.00 88.75 745 LEU A N 1
ATOM 5587 C CA . LEU A 1 745 ? 0.308 3.094 22.501 1.00 88.75 745 LEU A CA 1
ATOM 5588 C C . LEU A 1 745 ? -0.160 4.387 23.156 1.00 88.75 745 LEU A C 1
ATOM 5590 O O . LEU A 1 745 ? 0.221 5.473 22.717 1.00 88.75 745 LEU A O 1
ATOM 5594 N N . VAL A 1 746 ? -0.916 4.256 24.235 1.00 89.69 746 VAL A N 1
ATOM 5595 C CA . VAL A 1 746 ? -1.290 5.371 25.102 1.00 89.69 746 VAL A CA 1
ATOM 5596 C C . VAL A 1 746 ? -0.830 5.049 26.512 1.00 89.69 746 VAL A C 1
ATOM 5598 O O . VAL A 1 746 ? -1.152 3.982 27.039 1.00 89.69 746 VAL A O 1
ATOM 5601 N N . VAL A 1 747 ? -0.091 5.974 27.120 1.00 87.75 747 VAL A N 1
ATOM 5602 C CA . VAL A 1 747 ? 0.369 5.879 28.508 1.00 87.75 747 VAL A CA 1
ATOM 5603 C C . VAL A 1 747 ? -0.406 6.880 29.346 1.00 87.75 747 VAL A C 1
ATOM 5605 O O . VAL A 1 747 ? -0.438 8.068 29.029 1.00 87.75 747 VAL A O 1
ATOM 5608 N N . ARG A 1 748 ? -1.017 6.399 30.422 1.00 87.31 748 ARG A N 1
ATOM 5609 C CA . ARG A 1 748 ? -1.759 7.185 31.402 1.00 87.31 748 ARG A CA 1
ATOM 5610 C C . ARG A 1 748 ? -1.042 7.170 32.744 1.00 87.31 748 ARG A C 1
ATOM 5612 O O . ARG A 1 748 ? -0.435 6.164 33.116 1.00 87.31 748 ARG A O 1
ATOM 5619 N N . ASP A 1 749 ? -1.115 8.275 33.465 1.00 85.38 749 ASP A N 1
ATOM 5620 C CA . ASP A 1 749 ? -0.626 8.360 34.838 1.00 85.38 749 ASP A CA 1
ATOM 5621 C C . ASP A 1 749 ? -1.570 7.657 35.837 1.00 85.38 749 ASP A C 1
ATOM 5623 O O . ASP A 1 749 ? -2.489 6.926 35.450 1.00 85.38 749 ASP A O 1
ATOM 5627 N N . ALA A 1 750 ? -1.297 7.834 37.131 1.00 81.94 750 ALA A N 1
ATOM 5628 C CA . ALA A 1 750 ? -2.068 7.227 38.216 1.00 81.94 750 ALA A CA 1
ATOM 5629 C C . ALA A 1 750 ? -3.486 7.788 38.344 1.00 81.94 750 ALA A C 1
ATOM 5631 O O . ALA A 1 750 ? -4.382 7.064 38.777 1.00 81.94 750 ALA A O 1
ATOM 5632 N N . ASP A 1 751 ? -3.689 9.033 37.918 1.00 81.88 751 ASP A N 1
ATOM 5633 C CA . ASP A 1 751 ? -4.984 9.711 37.927 1.00 81.88 751 ASP A CA 1
ATOM 5634 C C . ASP A 1 751 ? -5.792 9.367 36.656 1.00 81.88 751 ASP A C 1
ATOM 5636 O O . ASP A 1 751 ? -6.958 9.734 36.497 1.00 81.88 751 ASP A O 1
ATOM 5640 N N . GLY A 1 752 ? -5.188 8.600 35.742 1.00 81.56 752 GLY A N 1
ATOM 5641 C CA . GLY A 1 752 ? -5.789 8.156 34.492 1.00 81.56 752 GLY A CA 1
ATOM 5642 C C . GLY A 1 752 ? -5.704 9.187 33.367 1.00 81.56 752 GLY A C 1
ATOM 5643 O O . GLY A 1 752 ? -6.259 8.925 32.292 1.00 81.56 752 GLY A O 1
ATOM 5644 N N . ALA A 1 753 ? -5.010 10.309 33.585 1.00 85.31 753 ALA A N 1
ATOM 5645 C CA . ALA A 1 753 ? -4.745 11.314 32.565 1.00 85.31 753 ALA A CA 1
ATOM 5646 C C . ALA A 1 753 ? -3.673 10.810 31.595 1.00 85.31 753 ALA A C 1
ATOM 5648 O O . ALA A 1 753 ? -2.737 10.103 31.977 1.00 85.31 753 ALA A O 1
ATOM 5649 N N . VAL A 1 754 ? -3.811 11.131 30.309 1.00 88.06 754 VAL A N 1
ATOM 5650 C CA . VAL A 1 754 ? -2.850 10.676 29.299 1.00 88.06 754 VAL A CA 1
ATOM 5651 C C . VAL A 1 754 ? -1.570 11.501 29.389 1.00 88.06 754 VAL A C 1
ATOM 5653 O O . VAL A 1 754 ? -1.591 12.722 29.278 1.00 88.06 754 VAL A O 1
ATOM 5656 N N . ARG A 1 755 ? -0.439 10.811 29.537 1.00 87.19 755 ARG A N 1
ATOM 5657 C CA . ARG A 1 755 ? 0.893 11.410 29.641 1.00 87.19 755 ARG A CA 1
ATOM 5658 C C . ARG A 1 755 ? 1.631 11.430 28.306 1.00 87.19 755 ARG A C 1
ATOM 5660 O O . ARG A 1 755 ? 2.307 12.405 27.997 1.00 87.19 755 ARG A O 1
ATOM 5667 N N . ALA A 1 756 ? 1.545 10.340 27.546 1.00 90.50 756 ALA A N 1
ATOM 5668 C CA . ALA A 1 756 ? 2.341 10.153 26.339 1.00 90.50 756 ALA A CA 1
ATOM 5669 C C . ALA A 1 756 ? 1.662 9.216 25.339 1.00 90.50 756 ALA A C 1
ATOM 5671 O O . ALA A 1 756 ? 0.852 8.356 25.705 1.00 90.50 756 ALA A O 1
ATOM 5672 N N . PHE A 1 757 ? 2.064 9.355 24.079 1.00 91.31 757 PHE A N 1
ATOM 5673 C CA . PHE A 1 757 ? 1.658 8.497 22.976 1.00 91.31 757 PHE A CA 1
ATOM 5674 C C . PHE A 1 757 ? 2.877 7.917 22.272 1.00 91.31 757 PHE A C 1
ATOM 5676 O O . PHE A 1 757 ? 3.906 8.581 22.131 1.00 91.31 757 PHE A O 1
ATOM 5683 N N . VAL A 1 758 ? 2.724 6.699 21.752 1.00 88.50 758 VAL A N 1
ATOM 5684 C CA . VAL A 1 758 ? 3.623 6.166 20.722 1.00 88.50 758 VAL A CA 1
ATOM 5685 C C . VAL A 1 758 ? 2.798 5.690 19.552 1.00 88.50 758 VAL A C 1
ATOM 5687 O O . VAL A 1 758 ? 1.901 4.860 19.693 1.00 88.50 758 VAL A O 1
ATOM 5690 N N . ARG A 1 759 ? 3.126 6.188 18.370 1.00 88.25 759 ARG A N 1
ATOM 5691 C CA . ARG A 1 759 ? 2.532 5.753 17.116 1.00 88.25 759 ARG A CA 1
ATOM 5692 C C . ARG A 1 759 ? 3.573 5.030 16.285 1.00 88.25 759 ARG A C 1
ATOM 5694 O O . ARG A 1 759 ? 4.707 5.482 16.186 1.00 88.25 759 ARG A O 1
ATOM 5701 N N . VAL A 1 760 ? 3.172 3.943 15.638 1.00 84.06 760 VAL A N 1
ATOM 5702 C CA . VAL A 1 760 ? 3.900 3.415 14.481 1.00 84.06 760 VAL A CA 1
ATOM 5703 C C . VAL A 1 760 ? 3.044 3.638 13.253 1.00 84.06 760 VAL A C 1
ATOM 5705 O O . VAL A 1 760 ? 1.917 3.152 13.195 1.00 84.06 760 VAL A O 1
ATOM 5708 N N . VAL A 1 761 ? 3.530 4.432 12.302 1.00 81.06 761 VAL A N 1
ATOM 5709 C CA . VAL A 1 761 ? 2.784 4.819 11.097 1.00 81.06 761 VAL A CA 1
ATOM 5710 C C . VAL A 1 761 ? 3.730 4.846 9.906 1.00 81.06 761 VAL A C 1
ATOM 5712 O O . VAL A 1 761 ? 4.759 5.522 9.932 1.00 81.06 761 VAL A O 1
ATOM 5715 N N . ALA A 1 762 ? 3.364 4.124 8.842 1.00 74.06 762 ALA A N 1
ATOM 5716 C CA . ALA A 1 762 ? 4.191 3.966 7.644 1.00 74.06 762 ALA A CA 1
ATOM 5717 C C . ALA A 1 762 ? 5.627 3.509 7.983 1.00 74.06 762 ALA A C 1
ATOM 5719 O O . ALA A 1 762 ? 6.603 4.044 7.464 1.00 74.06 762 ALA A O 1
ATOM 5720 N N . GLY A 1 763 ? 5.741 2.555 8.913 1.00 71.31 763 GLY A N 1
ATOM 5721 C CA . GLY A 1 763 ? 7.007 2.028 9.428 1.00 71.31 763 GLY A CA 1
ATOM 5722 C C . GLY A 1 763 ? 7.660 2.878 10.521 1.00 71.31 763 GLY A C 1
ATOM 5723 O O . GLY A 1 763 ? 8.413 2.334 11.310 1.00 71.31 763 GLY A O 1
ATOM 5724 N N . ARG A 1 764 ? 7.353 4.178 10.623 1.00 76.44 764 ARG A N 1
ATOM 5725 C CA . ARG A 1 764 ? 8.042 5.094 11.546 1.00 76.44 764 ARG A CA 1
ATOM 5726 C C . ARG A 1 764 ? 7.448 5.037 12.942 1.00 76.44 764 ARG A C 1
ATOM 5728 O O . ARG A 1 764 ? 6.231 5.156 13.078 1.00 76.44 764 ARG A O 1
ATOM 5735 N N . ARG A 1 765 ? 8.303 4.959 13.961 1.00 82.12 765 ARG A N 1
ATOM 5736 C CA . ARG A 1 765 ? 7.936 5.142 15.371 1.00 82.12 765 ARG A CA 1
ATOM 5737 C C . ARG A 1 765 ? 7.995 6.626 15.749 1.00 82.12 765 ARG A C 1
ATOM 5739 O O . ARG A 1 765 ? 9.010 7.277 15.536 1.00 82.12 765 ARG A O 1
ATOM 5746 N N . LEU A 1 766 ? 6.914 7.144 16.322 1.00 85.31 766 LEU A N 1
ATOM 5747 C CA . LEU A 1 766 ? 6.766 8.518 16.799 1.00 85.31 766 LEU A CA 1
ATOM 5748 C C . LEU A 1 766 ? 6.368 8.470 18.276 1.00 85.31 766 LEU A C 1
ATOM 5750 O O . LEU A 1 766 ? 5.270 8.010 18.574 1.00 85.31 766 LEU A O 1
ATOM 5754 N N . ALA A 1 767 ? 7.240 8.920 19.178 1.00 87.31 767 ALA A N 1
ATOM 5755 C CA . ALA A 1 767 ? 6.935 9.088 20.599 1.00 87.31 767 ALA A CA 1
ATOM 5756 C C . ALA A 1 767 ? 6.788 10.583 20.915 1.00 87.31 767 ALA A C 1
ATOM 5758 O O . ALA A 1 767 ? 7.632 11.391 20.516 1.00 87.31 767 ALA A O 1
ATOM 5759 N N . TYR A 1 768 ? 5.688 10.969 21.558 1.00 92.94 768 TYR A N 1
ATOM 5760 C CA . TYR A 1 768 ? 5.390 12.375 21.825 1.00 92.94 768 TYR A CA 1
ATOM 5761 C C . TYR A 1 768 ? 4.456 12.569 23.014 1.00 92.94 768 TYR A C 1
ATOM 5763 O O . TYR A 1 768 ? 3.713 11.673 23.425 1.00 92.94 768 TYR A O 1
ATOM 5771 N N . VAL A 1 769 ? 4.481 13.794 23.529 1.00 93.19 769 VAL A N 1
ATOM 5772 C CA . VAL A 1 769 ? 3.592 14.288 24.581 1.00 93.19 769 VAL A CA 1
ATOM 5773 C C . VAL A 1 769 ? 2.694 15.388 24.028 1.00 93.19 769 VAL A C 1
ATOM 5775 O O . VAL A 1 769 ? 3.067 16.104 23.097 1.00 93.19 769 VAL A O 1
ATOM 5778 N N . VAL A 1 770 ? 1.510 15.538 24.615 1.00 92.31 770 VAL A N 1
ATOM 5779 C CA . VAL A 1 770 ? 0.580 16.622 24.283 1.00 92.31 770 VAL A CA 1
ATOM 5780 C C . VAL A 1 770 ? 0.726 17.711 25.339 1.00 92.31 770 VAL A C 1
ATOM 5782 O O . VAL A 1 770 ? 0.556 17.449 26.528 1.00 92.31 770 VAL A O 1
ATOM 5785 N N . ARG A 1 771 ? 1.069 18.931 24.921 1.00 91.81 771 ARG A N 1
ATOM 5786 C CA . ARG A 1 771 ? 1.221 20.090 25.812 1.00 91.81 771 ARG A CA 1
ATOM 5787 C C . ARG A 1 771 ? 0.165 21.133 25.481 1.00 91.81 771 ARG A C 1
ATOM 5789 O O . ARG A 1 771 ? 0.081 21.570 24.338 1.00 91.81 771 ARG A O 1
ATOM 5796 N N . ALA A 1 772 ? -0.6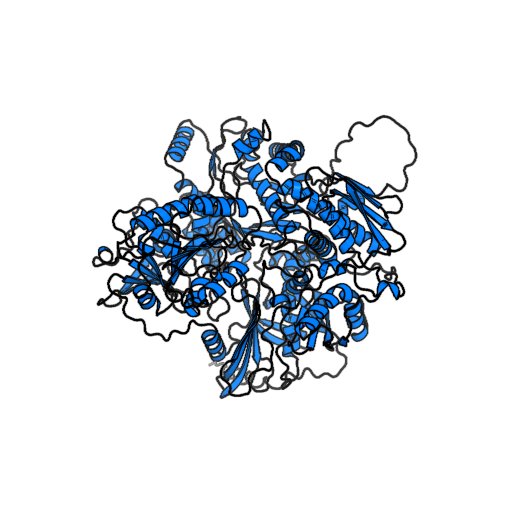16 21.551 26.470 1.00 87.38 772 ALA A N 1
ATOM 5797 C CA . ALA A 1 772 ? -1.533 22.673 26.304 1.00 87.38 772 ALA A CA 1
ATOM 5798 C C . ALA A 1 772 ? -0.753 23.997 26.201 1.00 87.38 772 ALA A C 1
ATOM 5800 O O . ALA A 1 772 ? 0.197 24.231 26.952 1.00 87.38 772 ALA A O 1
ATOM 5801 N N . ARG A 1 773 ? -1.161 24.865 25.274 1.00 87.75 773 ARG A N 1
ATOM 5802 C CA . ARG A 1 773 ? -0.630 26.214 25.065 1.00 87.75 773 ARG A CA 1
ATOM 5803 C C . ARG A 1 773 ? -1.787 27.149 24.708 1.00 87.75 773 ARG A C 1
ATOM 5805 O O . ARG A 1 773 ? -2.103 27.335 23.538 1.00 87.75 773 ARG A O 1
ATOM 5812 N N . GLY A 1 774 ? -2.409 27.745 25.723 1.00 83.75 774 GLY A N 1
ATOM 5813 C CA . GLY A 1 774 ? -3.590 28.588 25.523 1.00 83.75 774 GLY A CA 1
ATOM 5814 C C . GLY A 1 774 ? -4.766 27.778 24.973 1.00 83.75 774 GLY A C 1
ATOM 5815 O O . GLY A 1 774 ? -5.183 26.800 25.588 1.00 83.75 774 GLY A O 1
ATOM 5816 N N . ASP A 1 775 ? -5.283 28.175 23.813 1.00 82.81 775 ASP A N 1
ATOM 5817 C CA . ASP A 1 775 ? -6.357 27.502 23.073 1.00 82.81 775 ASP A CA 1
ATOM 5818 C C . ASP A 1 775 ? -5.864 26.421 22.092 1.00 82.81 775 ASP A C 1
ATOM 5820 O O . ASP A 1 775 ? -6.676 25.793 21.401 1.00 82.81 775 ASP A O 1
ATOM 5824 N N . ALA A 1 776 ? -4.552 26.183 22.060 1.00 90.44 776 ALA A N 1
ATOM 5825 C CA . ALA A 1 776 ? -3.901 25.166 21.255 1.00 90.44 776 ALA A CA 1
ATOM 5826 C C . ALA A 1 776 ? -3.328 24.029 22.113 1.00 90.44 776 ALA A C 1
ATOM 5828 O O . ALA A 1 776 ? -3.005 24.188 23.292 1.00 90.44 776 ALA A O 1
ATOM 5829 N N . VAL A 1 777 ? -3.127 22.877 21.485 1.00 93.94 777 VAL A N 1
ATOM 5830 C CA . VAL A 1 777 ? -2.261 21.805 21.969 1.00 93.94 777 VAL A CA 1
ATOM 5831 C C . VAL A 1 777 ? -1.127 21.583 20.981 1.00 93.94 777 VAL A C 1
ATOM 5833 O O . VAL A 1 777 ? -1.332 21.531 19.769 1.00 93.94 777 VAL A O 1
ATOM 5836 N N . VAL A 1 778 ? 0.079 21.440 21.515 1.00 95.56 778 VAL A N 1
ATOM 5837 C CA . VAL A 1 778 ? 1.299 21.181 20.752 1.00 95.56 778 VAL A CA 1
ATOM 5838 C C . VAL A 1 778 ? 1.736 19.751 21.019 1.00 95.56 778 VAL A C 1
ATOM 5840 O O . VAL A 1 778 ? 1.923 19.353 22.174 1.00 95.56 778 VAL A O 1
ATOM 5843 N N . LEU A 1 779 ? 1.901 18.974 19.952 1.00 95.06 779 LEU A N 1
ATOM 5844 C CA . LEU A 1 779 ? 2.467 17.636 20.022 1.00 95.06 779 LEU A CA 1
ATOM 5845 C C . LEU A 1 779 ? 3.982 17.737 19.904 1.00 95.06 779 LEU A C 1
ATOM 5847 O O . LEU A 1 779 ? 4.522 17.855 18.807 1.00 95.06 779 LEU A O 1
ATOM 5851 N N . ALA A 1 780 ? 4.656 17.685 21.048 1.00 92.81 780 ALA A N 1
ATOM 5852 C CA . ALA A 1 780 ? 6.106 17.771 21.114 1.00 92.81 780 ALA A CA 1
ATOM 5853 C C . ALA A 1 780 ? 6.705 16.365 21.084 1.00 92.81 780 ALA A C 1
ATOM 5855 O O . ALA A 1 780 ? 6.357 15.519 21.916 1.00 92.81 780 ALA A O 1
ATOM 5856 N N . ARG A 1 781 ? 7.622 16.120 20.141 1.00 88.75 781 ARG A N 1
ATOM 5857 C CA . ARG A 1 781 ? 8.383 14.868 20.105 1.00 88.75 781 ARG A CA 1
ATOM 5858 C C . ARG A 1 781 ? 9.183 14.723 21.395 1.00 88.75 781 ARG A C 1
ATOM 5860 O O . ARG A 1 781 ? 9.900 15.636 21.795 1.00 88.75 781 ARG A O 1
ATOM 5867 N N . ASP A 1 782 ? 9.063 13.563 22.020 1.00 84.62 782 ASP A N 1
ATOM 5868 C CA . ASP A 1 782 ? 9.754 13.250 23.261 1.00 84.62 782 ASP A CA 1
ATOM 5869 C C . ASP A 1 782 ? 10.044 11.750 23.283 1.00 84.62 782 ASP A C 1
ATOM 5871 O O . ASP A 1 782 ? 9.213 10.924 23.663 1.00 84.62 782 ASP A O 1
ATOM 5875 N N . ASP A 1 783 ? 11.238 11.400 22.805 1.00 72.50 783 ASP A N 1
ATOM 5876 C CA . ASP A 1 783 ? 11.678 10.009 22.724 1.00 72.50 783 ASP A CA 1
ATOM 5877 C C . ASP A 1 783 ? 11.924 9.403 24.125 1.00 72.50 783 ASP A C 1
ATOM 5879 O O . ASP A 1 783 ? 11.984 8.183 24.236 1.00 72.50 783 ASP A O 1
ATOM 5883 N N . ALA A 1 784 ? 11.996 10.228 25.183 1.00 73.75 784 ALA A N 1
ATOM 5884 C CA . ALA A 1 784 ? 12.126 9.816 26.585 1.00 73.75 784 ALA A CA 1
ATOM 5885 C C . ALA A 1 784 ? 10.788 9.851 27.356 1.00 73.75 784 ALA A C 1
ATOM 5887 O O . ALA A 1 784 ? 10.759 9.620 28.565 1.00 73.75 784 ALA A O 1
ATOM 5888 N N . ALA A 1 785 ? 9.667 10.133 26.681 1.00 68.94 785 ALA A N 1
ATOM 5889 C CA . ALA A 1 785 ? 8.357 10.259 27.323 1.00 68.94 785 ALA A CA 1
ATOM 5890 C C . ALA A 1 785 ? 7.820 8.950 27.921 1.00 68.94 785 ALA A C 1
ATOM 5892 O O . ALA A 1 785 ? 6.863 8.972 28.704 1.00 68.94 785 ALA A O 1
ATOM 5893 N N . LEU A 1 786 ? 8.392 7.810 27.534 1.00 71.00 786 LEU A N 1
ATOM 5894 C CA . LEU A 1 786 ? 7.963 6.505 28.004 1.00 71.00 786 LEU A CA 1
ATOM 5895 C C . LEU A 1 786 ? 8.706 6.105 29.277 1.00 71.00 786 LEU A C 1
ATOM 5897 O O . LEU A 1 786 ? 9.933 6.144 29.316 1.00 71.00 786 LEU A O 1
ATOM 5901 N N . PRO A 1 787 ? 7.985 5.675 30.327 1.00 70.00 787 PRO A N 1
ATOM 5902 C CA . PRO A 1 787 ? 8.631 5.000 31.438 1.00 70.00 787 PRO A CA 1
ATOM 5903 C C . PRO A 1 787 ? 9.250 3.688 30.940 1.00 70.00 787 PRO A C 1
ATOM 5905 O O . PRO A 1 787 ? 8.525 2.863 30.386 1.00 70.00 787 PRO A O 1
ATOM 5908 N N . ALA A 1 788 ? 10.531 3.442 31.233 1.00 70.69 788 ALA A N 1
ATOM 5909 C CA . ALA A 1 788 ? 11.240 2.214 30.840 1.00 70.69 788 ALA A CA 1
ATOM 5910 C C . ALA A 1 788 ? 10.475 0.924 31.211 1.00 70.69 788 ALA A C 1
ATOM 5912 O O . ALA A 1 788 ? 10.488 -0.064 30.485 1.00 70.69 788 ALA A O 1
ATOM 5913 N N . ALA A 1 789 ? 9.722 0.947 32.317 1.00 63.34 789 ALA A N 1
ATOM 5914 C CA . ALA A 1 789 ? 8.875 -0.169 32.729 1.00 63.34 789 ALA A CA 1
ATOM 5915 C C . ALA A 1 789 ? 7.712 -0.463 31.754 1.00 63.34 789 ALA A C 1
ATOM 5917 O O . ALA A 1 789 ? 7.329 -1.627 31.603 1.00 63.34 789 ALA A O 1
ATOM 5918 N N . VAL A 1 790 ? 7.133 0.565 31.112 1.00 66.19 790 VAL A N 1
ATOM 5919 C CA . VAL A 1 790 ? 6.120 0.406 30.051 1.00 66.19 790 VAL A CA 1
ATOM 5920 C C . VAL A 1 790 ? 6.760 -0.258 28.842 1.00 66.19 790 VAL A C 1
ATOM 5922 O O . VAL A 1 790 ? 6.203 -1.223 28.321 1.00 66.19 790 VAL A O 1
ATOM 5925 N N . ASP A 1 791 ? 7.942 0.199 28.440 1.00 66.19 791 ASP A N 1
ATOM 5926 C CA . ASP A 1 791 ? 8.671 -0.381 27.315 1.00 66.19 791 ASP A CA 1
ATOM 5927 C C . ASP A 1 791 ? 9.075 -1.830 27.569 1.00 66.19 791 ASP A C 1
ATOM 5929 O O . ASP A 1 791 ? 8.877 -2.681 26.704 1.00 66.19 791 ASP A O 1
ATOM 5933 N N . ASP A 1 792 ? 9.519 -2.157 28.780 1.00 64.31 792 ASP A N 1
ATOM 5934 C CA . ASP A 1 792 ? 9.774 -3.533 29.202 1.00 64.31 792 ASP A CA 1
ATOM 5935 C C . ASP A 1 792 ? 8.506 -4.391 29.176 1.00 64.31 792 ASP A C 1
ATOM 5937 O O . ASP A 1 792 ? 8.539 -5.561 28.790 1.00 64.31 792 ASP A O 1
ATOM 5941 N N . ALA A 1 793 ? 7.362 -3.838 29.587 1.00 64.00 793 ALA A N 1
ATOM 5942 C CA . ALA A 1 793 ? 6.093 -4.555 29.558 1.00 64.00 793 ALA A CA 1
ATOM 5943 C C . ALA A 1 793 ? 5.620 -4.810 28.119 1.00 64.00 793 ALA A C 1
ATOM 5945 O O . ALA A 1 793 ? 5.173 -5.916 27.811 1.00 64.00 793 ALA A O 1
ATOM 5946 N N . ILE A 1 794 ? 5.790 -3.834 27.227 1.00 63.69 794 ILE A N 1
ATOM 5947 C CA . ILE A 1 794 ? 5.531 -3.963 25.790 1.00 63.69 794 ILE A CA 1
ATOM 5948 C C . ILE A 1 794 ? 6.485 -4.982 25.172 1.00 63.69 794 ILE A C 1
ATOM 5950 O O . ILE A 1 794 ? 6.045 -5.888 24.469 1.00 63.69 794 ILE A O 1
ATOM 5954 N N . ALA A 1 795 ? 7.778 -4.891 25.476 1.00 64.00 795 ALA A N 1
ATOM 5955 C CA . ALA A 1 795 ? 8.776 -5.842 25.021 1.00 64.00 795 ALA A CA 1
ATOM 5956 C C . ALA A 1 795 ? 8.433 -7.257 25.489 1.00 64.00 795 ALA A C 1
ATOM 5958 O O . ALA A 1 795 ? 8.500 -8.160 24.675 1.00 64.00 795 ALA A O 1
ATOM 5959 N N . ARG A 1 796 ? 7.979 -7.470 26.732 1.00 62.59 796 ARG A N 1
ATOM 5960 C CA . ARG A 1 796 ? 7.518 -8.789 27.215 1.00 62.59 796 ARG A CA 1
ATOM 5961 C C . ARG A 1 796 ? 6.265 -9.293 26.503 1.00 62.59 796 ARG A C 1
ATOM 5963 O O . ARG A 1 796 ? 6.180 -10.476 26.200 1.00 62.59 796 ARG A O 1
ATOM 5970 N N . VAL A 1 797 ? 5.307 -8.411 26.220 1.00 59.62 797 VAL A N 1
ATOM 5971 C CA . VAL A 1 797 ? 4.095 -8.746 25.450 1.00 59.62 797 VAL A CA 1
ATOM 5972 C C . VAL A 1 797 ? 4.429 -9.168 24.016 1.00 59.62 797 VAL A C 1
ATOM 5974 O O . VAL A 1 797 ? 3.703 -9.958 23.412 1.00 59.62 797 VAL A O 1
ATOM 5977 N N . LEU A 1 798 ? 5.516 -8.629 23.468 1.00 56.19 798 LEU A N 1
ATOM 5978 C CA . LEU A 1 798 ? 5.907 -8.791 22.070 1.00 56.19 798 LEU A CA 1
ATOM 5979 C C . LEU A 1 798 ? 7.102 -9.725 21.860 1.00 56.19 798 LEU A C 1
ATOM 5981 O O . LEU A 1 798 ? 7.388 -10.092 20.721 1.00 56.19 798 LEU A O 1
ATOM 5985 N N . ALA A 1 799 ? 7.819 -10.077 22.923 1.00 53.78 799 ALA A N 1
ATOM 5986 C CA . ALA A 1 799 ? 8.997 -10.914 22.852 1.00 53.78 799 ALA A CA 1
ATOM 5987 C C . ALA A 1 799 ? 8.590 -12.376 22.651 1.00 53.78 799 ALA A C 1
ATOM 5989 O O . ALA A 1 799 ? 7.639 -12.860 23.272 1.00 53.78 799 ALA A O 1
ATOM 5990 N N . PRO A 1 800 ? 9.360 -13.117 21.845 1.00 48.66 800 PRO A N 1
ATOM 5991 C CA . PRO A 1 800 ? 9.418 -14.561 21.964 1.00 48.66 800 PRO A CA 1
ATOM 5992 C C . PRO A 1 800 ? 9.664 -14.956 23.418 1.00 48.66 800 PRO A C 1
ATOM 5994 O O . PRO A 1 800 ? 10.611 -14.468 24.034 1.00 48.66 800 PRO A O 1
ATOM 5997 N N . ALA A 1 801 ? 8.827 -15.834 23.968 1.00 42.31 801 ALA A N 1
ATOM 5998 C CA . ALA A 1 801 ? 9.052 -16.403 25.287 1.00 42.31 801 ALA A CA 1
ATOM 5999 C C . ALA A 1 801 ? 10.334 -17.253 25.255 1.00 42.31 801 ALA A C 1
ATOM 6001 O O . ALA A 1 801 ? 10.310 -18.415 24.864 1.00 42.31 801 ALA A O 1
ATOM 6002 N N . ALA A 1 802 ? 11.466 -16.667 25.627 1.00 45.94 802 ALA A N 1
ATOM 6003 C CA . ALA A 1 802 ? 12.684 -17.397 25.936 1.00 45.94 802 ALA A CA 1
ATOM 6004 C C . ALA A 1 802 ? 13.473 -16.591 26.968 1.00 45.94 802 ALA A C 1
ATOM 6006 O O . ALA A 1 802 ? 13.972 -15.507 26.672 1.00 45.94 802 ALA A O 1
ATOM 6007 N N . ALA A 1 803 ? 13.545 -17.118 28.189 1.00 44.31 803 ALA A N 1
ATOM 6008 C CA . ALA A 1 803 ? 14.484 -16.648 29.192 1.00 44.31 803 ALA A CA 1
ATOM 6009 C C . ALA A 1 803 ? 15.916 -16.864 28.677 1.00 44.31 803 ALA A C 1
ATOM 6011 O O . ALA A 1 803 ? 16.224 -17.915 28.107 1.00 44.31 803 ALA A O 1
ATOM 6012 N N . ASP A 1 804 ? 16.770 -15.859 28.864 1.00 44.69 804 ASP A N 1
ATOM 6013 C CA . ASP A 1 804 ? 18.172 -15.877 28.460 1.00 44.69 804 ASP A CA 1
ATOM 6014 C C . ASP A 1 804 ? 18.966 -16.894 29.293 1.00 44.69 804 ASP A C 1
ATOM 6016 O O . ASP A 1 804 ? 19.553 -16.580 30.325 1.00 44.69 804 ASP A O 1
ATOM 6020 N N . VAL A 1 805 ? 19.027 -18.129 28.802 1.00 53.41 805 VAL A N 1
ATOM 6021 C CA . VAL A 1 805 ? 20.210 -18.970 28.967 1.00 53.41 805 VAL A CA 1
ATOM 6022 C C . VAL A 1 805 ? 20.724 -19.240 27.565 1.00 53.41 805 VAL A C 1
ATOM 6024 O O . VAL A 1 805 ? 20.098 -19.956 26.782 1.00 53.41 805 VAL A O 1
ATOM 6027 N N . VAL A 1 806 ? 21.856 -18.628 27.219 1.00 60.16 806 VAL A N 1
ATOM 6028 C CA . VAL A 1 806 ? 22.578 -18.980 25.996 1.00 60.16 806 VAL A CA 1
ATOM 6029 C C . VAL A 1 806 ? 23.123 -20.388 26.209 1.00 60.16 806 VAL A C 1
ATOM 6031 O O . VAL A 1 806 ? 24.166 -20.572 26.830 1.00 60.16 806 VAL A O 1
ATOM 6034 N N . ALA A 1 807 ? 22.380 -21.397 25.753 1.00 65.69 807 ALA A N 1
ATOM 6035 C CA . ALA A 1 807 ? 22.872 -22.765 25.748 1.00 65.69 807 ALA A CA 1
ATOM 6036 C C . ALA A 1 807 ? 24.141 -22.826 24.887 1.00 65.69 807 ALA A C 1
ATOM 6038 O O . ALA A 1 807 ? 24.193 -22.216 23.814 1.00 65.69 807 ALA A O 1
ATOM 6039 N N . ALA A 1 808 ? 25.157 -23.559 25.353 1.00 79.19 808 ALA A N 1
ATOM 6040 C CA . ALA A 1 808 ? 26.326 -23.846 24.532 1.00 79.19 808 ALA A CA 1
ATOM 6041 C C . ALA A 1 808 ? 25.853 -24.441 23.191 1.00 79.19 808 ALA A C 1
ATOM 6043 O O . ALA A 1 808 ? 24.965 -25.305 23.194 1.00 79.19 808 ALA A O 1
ATOM 6044 N N . PRO A 1 809 ? 26.375 -23.965 22.047 1.00 85.44 809 PRO A N 1
ATOM 6045 C CA . PRO A 1 809 ? 25.954 -24.486 20.756 1.00 85.44 809 PRO A CA 1
ATOM 6046 C C . PRO A 1 809 ? 26.239 -26.001 20.693 1.00 85.44 809 PRO A C 1
ATOM 6048 O O . PRO A 1 809 ? 27.279 -26.435 21.191 1.00 85.44 809 PRO A O 1
ATOM 6051 N N . PRO A 1 810 ? 25.326 -26.812 20.127 1.00 90.38 810 PRO A N 1
ATOM 6052 C CA . PRO A 1 810 ? 25.529 -28.246 19.933 1.00 90.38 810 PRO A CA 1
ATOM 6053 C C . PRO A 1 810 ? 26.777 -28.574 19.106 1.00 90.38 810 PRO A C 1
ATOM 6055 O O . PRO A 1 810 ? 27.268 -27.744 18.339 1.00 90.38 810 PRO A O 1
ATOM 6058 N N . GLU A 1 811 ? 27.255 -29.815 19.208 1.00 89.62 811 GLU A N 1
ATOM 6059 C CA . GLU A 1 811 ? 28.330 -30.315 18.349 1.00 89.62 811 GLU A CA 1
ATOM 6060 C C . GLU A 1 811 ? 27.964 -30.171 16.859 1.00 89.62 811 GLU A C 1
ATOM 6062 O O . GLU A 1 811 ? 26.812 -30.346 16.459 1.00 89.62 811 GLU A O 1
ATOM 6067 N N . GLY A 1 812 ? 28.943 -29.790 16.035 1.00 88.38 812 GLY A N 1
ATOM 6068 C CA . GLY A 1 812 ? 28.747 -29.519 14.607 1.00 88.38 812 GLY A CA 1
ATOM 6069 C C . GLY A 1 812 ? 28.146 -28.144 14.280 1.00 88.38 812 GLY A C 1
ATOM 6070 O O . GLY A 1 812 ? 28.219 -27.737 13.116 1.00 88.38 812 GLY A O 1
ATOM 6071 N N . LEU A 1 813 ? 27.630 -27.405 15.275 1.00 91.38 813 LEU A N 1
ATOM 6072 C CA . LEU A 1 813 ? 27.140 -26.034 15.127 1.00 91.38 813 LEU A CA 1
ATOM 6073 C C . LEU A 1 813 ? 28.152 -25.022 15.663 1.00 91.38 813 LEU A C 1
ATOM 6075 O O . LEU A 1 813 ? 28.642 -25.129 16.788 1.00 91.38 813 LEU A O 1
ATOM 6079 N N . ARG A 1 814 ? 28.397 -23.969 14.886 1.00 91.00 814 ARG A N 1
ATOM 6080 C CA . ARG A 1 814 ? 29.122 -22.791 15.359 1.00 91.00 814 ARG A CA 1
ATOM 6081 C C . ARG A 1 814 ? 28.232 -21.557 15.319 1.00 91.00 814 ARG A C 1
ATOM 6083 O O . ARG A 1 814 ? 27.605 -21.284 14.298 1.00 91.00 814 ARG A O 1
ATOM 6090 N N . LEU A 1 815 ? 28.194 -20.811 16.418 1.00 90.56 815 LEU A N 1
ATOM 6091 C CA . LEU A 1 815 ? 27.423 -19.578 16.536 1.00 90.56 815 LEU A CA 1
ATOM 6092 C C . LEU A 1 815 ? 28.313 -18.368 16.224 1.00 90.56 815 LEU A C 1
ATOM 6094 O O . LEU A 1 815 ? 29.468 -18.299 16.661 1.00 90.56 815 LEU A O 1
ATOM 6098 N N . LEU A 1 816 ? 27.762 -17.425 15.462 1.00 90.81 816 LEU A N 1
ATOM 6099 C CA . LEU A 1 816 ? 28.340 -16.119 15.166 1.00 90.81 816 LEU A CA 1
ATOM 6100 C C . LEU A 1 816 ? 27.297 -15.037 15.465 1.00 90.81 816 LEU A C 1
ATOM 6102 O O . LEU A 1 816 ? 26.270 -14.954 14.792 1.00 90.81 816 LEU A O 1
ATOM 6106 N N . GLU A 1 817 ? 27.555 -14.205 16.465 1.00 89.06 817 GLU A N 1
ATOM 6107 C CA . GLU A 1 817 ? 26.667 -13.111 16.847 1.00 89.06 817 GLU A CA 1
ATOM 6108 C C . GLU A 1 817 ? 27.161 -11.784 16.273 1.00 89.06 817 GLU A C 1
ATOM 6110 O O . GLU A 1 817 ? 28.322 -11.404 16.459 1.00 89.06 817 GLU A O 1
ATOM 6115 N N . LEU A 1 818 ? 26.264 -11.083 15.575 1.00 86.25 818 LEU A N 1
ATOM 6116 C CA . LEU A 1 818 ? 26.486 -9.720 15.105 1.00 86.25 818 LEU A CA 1
ATOM 6117 C C . LEU A 1 818 ? 26.123 -8.745 16.238 1.00 86.25 818 LEU A C 1
ATOM 6119 O O . LEU A 1 818 ? 25.017 -8.832 16.785 1.00 86.25 818 LEU A O 1
ATOM 6123 N N . PRO A 1 819 ? 27.020 -7.823 16.623 1.00 78.62 819 PRO A N 1
ATOM 6124 C CA . PRO A 1 819 ? 26.785 -6.935 17.752 1.00 78.62 819 PRO A CA 1
ATOM 6125 C C . PRO A 1 819 ? 25.757 -5.852 17.416 1.00 78.62 819 PRO A C 1
ATOM 6127 O O . PRO A 1 819 ? 25.609 -5.426 16.270 1.00 78.62 819 PRO A O 1
ATOM 6130 N N . ALA A 1 820 ? 25.130 -5.301 18.455 1.00 68.25 820 ALA A N 1
ATOM 6131 C CA . ALA A 1 820 ? 24.395 -4.043 18.367 1.00 68.25 820 ALA A CA 1
ATOM 6132 C C . ALA A 1 820 ? 25.380 -2.849 18.368 1.00 68.25 820 ALA A C 1
ATOM 6134 O O . ALA A 1 820 ? 25.365 -2.021 19.277 1.00 68.25 820 ALA A O 1
ATOM 6135 N N . ALA A 1 821 ? 26.267 -2.751 17.374 1.00 64.00 821 ALA A N 1
ATOM 6136 C CA . ALA A 1 821 ? 27.193 -1.620 17.225 1.00 64.00 821 ALA A CA 1
ATOM 6137 C C . ALA A 1 821 ? 26.481 -0.315 16.793 1.00 64.00 821 ALA A C 1
ATOM 6139 O O . ALA A 1 821 ? 26.075 -0.155 15.640 1.00 64.00 821 ALA A O 1
ATOM 6140 N N . ARG A 1 822 ? 26.339 0.660 17.699 1.00 62.53 822 ARG A N 1
ATOM 6141 C CA . ARG A 1 822 ? 25.714 1.957 17.380 1.00 62.53 822 ARG A CA 1
ATOM 6142 C C . ARG A 1 822 ? 26.658 2.820 16.530 1.00 62.53 822 ARG A C 1
ATOM 6144 O O . ARG A 1 822 ? 27.656 3.322 17.026 1.00 62.53 822 ARG A O 1
ATOM 6151 N N . GLY A 1 823 ? 26.298 3.086 15.274 1.00 62.50 823 GLY A N 1
ATOM 6152 C CA . GLY A 1 823 ? 26.943 4.127 14.460 1.00 62.50 823 GLY A CA 1
ATOM 6153 C C . GLY A 1 823 ? 27.949 3.627 13.416 1.00 62.50 823 GLY A C 1
ATOM 6154 O O . GLY A 1 823 ? 27.687 2.653 12.707 1.00 62.50 823 GLY A O 1
ATOM 6155 N N . ASP A 1 824 ? 29.060 4.357 13.260 1.00 62.38 824 ASP A N 1
ATOM 6156 C CA . ASP A 1 824 ? 30.004 4.272 12.125 1.00 62.38 824 ASP A CA 1
ATOM 6157 C C . ASP A 1 824 ? 31.365 3.662 12.486 1.00 62.38 824 ASP A C 1
ATOM 6159 O O . ASP A 1 824 ? 32.376 3.983 11.860 1.00 62.38 824 ASP A O 1
ATOM 6163 N N . GLU A 1 825 ? 31.422 2.797 13.498 1.00 75.50 825 GLU A N 1
ATOM 6164 C CA . GLU A 1 825 ? 32.686 2.165 13.876 1.00 75.50 825 GLU A CA 1
ATOM 6165 C C . GLU A 1 825 ? 33.297 1.430 12.661 1.00 75.50 825 GLU A C 1
ATOM 6167 O O . GLU A 1 825 ? 32.596 0.672 11.976 1.00 75.50 825 GLU A O 1
ATOM 6172 N N . PRO A 1 826 ? 34.581 1.682 12.328 1.00 75.00 826 PRO A N 1
ATOM 6173 C CA . PRO A 1 826 ? 35.235 1.074 11.168 1.00 75.00 826 PRO A CA 1
ATOM 6174 C C . PRO A 1 826 ? 35.479 -0.425 11.368 1.00 75.00 826 PRO A C 1
ATOM 6176 O O . PRO A 1 826 ? 35.671 -1.155 10.395 1.00 75.00 826 PRO A O 1
ATOM 6179 N N . ARG A 1 827 ? 35.453 -0.878 12.625 1.00 81.81 827 ARG A N 1
ATOM 6180 C CA . ARG A 1 827 ? 35.550 -2.272 13.037 1.00 81.81 827 ARG A CA 1
ATOM 6181 C C . ARG A 1 827 ? 34.340 -2.651 13.865 1.00 81.81 827 ARG A C 1
ATOM 6183 O O . ARG A 1 827 ? 33.807 -1.820 14.586 1.00 81.81 827 ARG A O 1
ATOM 6190 N N . VAL A 1 828 ? 33.930 -3.902 13.735 1.00 83.62 828 VAL A N 1
ATOM 6191 C CA . VAL A 1 828 ? 32.784 -4.487 14.423 1.00 83.62 828 VAL A CA 1
ATOM 6192 C C . VAL A 1 828 ? 33.283 -5.708 15.189 1.00 83.62 828 VAL A C 1
ATOM 6194 O O . VAL A 1 828 ? 34.064 -6.494 14.656 1.00 83.62 828 VAL A O 1
ATOM 6197 N N . GLU A 1 829 ? 32.864 -5.872 16.437 1.00 86.44 829 GLU A N 1
ATOM 6198 C CA . GLU A 1 829 ? 33.253 -7.015 17.266 1.00 86.44 829 GLU A CA 1
ATOM 6199 C C . GLU A 1 829 ? 32.263 -8.172 17.104 1.00 86.44 829 GLU A C 1
ATOM 6201 O O . GLU A 1 829 ? 31.140 -8.119 17.597 1.00 86.44 829 GLU A O 1
ATOM 6206 N N . LEU A 1 830 ? 32.667 -9.231 16.403 1.00 85.38 830 LEU A N 1
ATOM 6207 C CA . LEU A 1 830 ? 31.856 -10.438 16.248 1.00 85.38 830 LEU A CA 1
ATOM 6208 C C . LEU A 1 830 ? 32.111 -11.399 17.400 1.00 85.38 830 LEU A C 1
ATOM 6210 O O . LEU A 1 830 ? 33.262 -11.722 17.688 1.00 85.38 830 LEU A O 1
ATOM 6214 N N . VAL A 1 831 ? 31.055 -11.925 18.010 1.00 87.00 831 VAL A N 1
ATOM 6215 C CA . VAL A 1 831 ? 31.188 -12.929 19.071 1.00 87.00 831 VAL A CA 1
ATOM 6216 C C . VAL A 1 831 ? 30.979 -14.313 18.471 1.00 87.00 831 VAL A C 1
ATOM 6218 O O . VAL A 1 831 ? 29.984 -14.556 17.794 1.00 87.00 831 VAL A O 1
ATOM 6221 N N . THR A 1 832 ? 31.911 -15.235 18.697 1.00 87.19 832 THR A N 1
ATOM 6222 C CA . THR A 1 832 ? 31.805 -16.622 18.234 1.00 87.19 832 THR A CA 1
ATOM 6223 C C . THR A 1 832 ? 31.876 -17.610 19.388 1.00 87.19 832 THR A C 1
ATOM 6225 O O . THR A 1 832 ? 32.665 -17.441 20.320 1.00 87.19 832 THR A O 1
ATOM 6228 N N . SER A 1 833 ? 31.062 -18.660 19.311 1.00 87.38 833 SER A N 1
ATOM 6229 C CA . SER A 1 833 ? 31.066 -19.775 20.258 1.00 87.38 833 SER A CA 1
ATOM 6230 C C . SER A 1 833 ? 30.843 -21.112 19.542 1.00 87.38 833 SER A C 1
ATOM 6232 O O . SER A 1 833 ? 30.209 -21.180 18.485 1.00 87.38 833 SER A O 1
ATOM 6234 N N . ALA A 1 834 ? 31.405 -22.183 20.104 1.00 86.56 834 ALA A N 1
ATOM 6235 C CA . ALA A 1 834 ? 31.278 -23.561 19.629 1.00 86.56 834 ALA A CA 1
ATOM 6236 C C . ALA A 1 834 ? 31.187 -24.523 20.829 1.00 86.56 834 ALA A C 1
ATOM 6238 O O . ALA A 1 834 ? 31.508 -24.138 21.954 1.00 86.56 834 ALA A O 1
ATOM 6239 N N . ALA A 1 835 ? 30.721 -25.753 20.600 1.00 85.00 835 ALA A N 1
ATOM 6240 C CA . ALA A 1 835 ? 30.603 -26.762 21.651 1.00 85.00 835 ALA A CA 1
ATOM 6241 C C . ALA A 1 835 ? 31.959 -26.997 22.341 1.00 85.00 835 ALA A C 1
ATOM 6243 O O . ALA A 1 835 ? 32.937 -27.325 21.674 1.00 85.00 835 ALA A O 1
ATOM 6244 N N . GLY A 1 836 ? 32.016 -26.820 23.664 1.00 80.81 836 GLY A N 1
ATOM 6245 C CA . GLY A 1 836 ? 33.236 -27.028 24.456 1.00 80.81 836 GLY A CA 1
ATOM 6246 C C . GLY A 1 836 ? 34.317 -25.944 24.317 1.00 80.81 836 GLY A C 1
ATOM 6247 O O . GLY A 1 836 ? 35.317 -26.014 25.027 1.00 80.81 836 GLY A O 1
ATOM 6248 N N . ASP A 1 837 ? 34.114 -24.930 23.469 1.00 79.81 837 ASP A N 1
ATOM 6249 C CA . ASP A 1 837 ? 35.045 -23.813 23.287 1.00 79.81 837 ASP A CA 1
ATOM 6250 C C . ASP A 1 837 ? 34.631 -22.601 24.141 1.00 79.81 837 ASP A C 1
ATOM 6252 O O . ASP A 1 837 ? 33.448 -22.285 24.285 1.00 79.81 837 ASP A O 1
ATOM 6256 N N . ALA A 1 838 ? 35.615 -21.852 24.647 1.00 80.19 838 ALA A N 1
ATOM 6257 C CA . ALA A 1 838 ? 35.365 -20.535 25.226 1.00 80.19 838 ALA A CA 1
ATOM 6258 C C . ALA A 1 838 ? 34.888 -19.547 24.146 1.00 80.19 838 ALA A C 1
ATOM 6260 O O . ALA A 1 838 ? 35.421 -19.526 23.033 1.00 80.19 838 ALA A O 1
ATOM 6261 N N . THR A 1 839 ? 33.921 -18.694 24.493 1.00 83.50 839 THR A N 1
ATOM 6262 C CA . THR A 1 839 ? 33.467 -17.589 23.641 1.00 83.50 839 THR A CA 1
ATOM 6263 C C . THR A 1 839 ? 34.643 -16.682 23.269 1.00 83.50 839 THR A C 1
ATOM 6265 O O . THR A 1 839 ? 35.422 -16.283 24.136 1.00 83.50 839 THR A O 1
ATOM 6268 N N . ARG A 1 840 ? 34.776 -16.341 21.984 1.00 84.19 840 ARG A N 1
ATOM 6269 C CA . ARG A 1 840 ? 35.821 -15.438 21.473 1.00 84.19 840 ARG A CA 1
ATOM 6270 C C . ARG A 1 840 ? 35.191 -14.227 20.799 1.00 84.19 840 ARG A C 1
ATOM 6272 O O . ARG A 1 840 ? 34.209 -14.373 20.078 1.00 84.19 840 ARG A O 1
ATOM 6279 N N . THR A 1 841 ? 35.809 -13.064 20.962 1.00 84.44 841 THR A N 1
ATOM 6280 C CA . THR A 1 841 ? 35.457 -11.849 20.217 1.00 84.44 841 THR A CA 1
ATOM 6281 C C . THR A 1 841 ? 36.476 -11.625 19.105 1.00 84.44 841 THR A C 1
ATOM 6283 O O . THR A 1 841 ? 37.682 -11.678 19.341 1.00 84.44 841 THR A O 1
ATOM 6286 N N . ILE A 1 842 ? 35.999 -11.408 17.882 1.00 83.50 842 ILE A N 1
ATOM 6287 C CA . ILE A 1 842 ? 36.812 -11.224 16.682 1.00 83.50 842 ILE A CA 1
ATOM 6288 C C . ILE A 1 842 ? 36.507 -9.837 16.107 1.00 83.50 842 ILE A C 1
ATOM 6290 O O . ILE A 1 842 ? 35.388 -9.615 15.640 1.00 83.50 842 ILE A O 1
ATOM 6294 N N . PRO A 1 843 ? 37.473 -8.904 16.088 1.00 83.62 843 PRO A N 1
ATOM 6295 C CA . PRO A 1 843 ? 37.293 -7.644 15.386 1.00 83.62 843 PRO A CA 1
ATOM 6296 C C . PRO A 1 843 ? 37.326 -7.891 13.871 1.00 83.62 843 PRO A C 1
ATOM 6298 O O . PRO A 1 843 ? 38.305 -8.425 13.348 1.00 83.62 843 PRO A O 1
ATOM 6301 N N . ILE A 1 844 ? 36.274 -7.484 13.158 1.00 81.06 844 ILE A N 1
ATOM 6302 C CA . ILE A 1 844 ? 36.212 -7.492 11.692 1.00 81.06 844 ILE A CA 1
ATOM 6303 C C . ILE A 1 844 ? 36.158 -6.062 11.162 1.00 81.06 844 ILE A C 1
ATOM 6305 O O . ILE A 1 844 ? 35.448 -5.219 11.711 1.00 81.06 844 ILE A O 1
ATOM 6309 N N . ASP A 1 845 ? 36.875 -5.772 10.075 1.00 81.19 845 ASP A N 1
ATOM 6310 C CA . ASP A 1 845 ? 36.702 -4.490 9.394 1.00 81.19 845 ASP A CA 1
ATOM 6311 C C . ASP A 1 845 ? 35.303 -4.451 8.770 1.00 81.19 845 ASP A C 1
ATOM 6313 O O . ASP A 1 845 ? 34.892 -5.349 8.033 1.00 81.19 845 ASP A O 1
ATOM 6317 N N . ARG A 1 846 ? 34.557 -3.378 9.012 1.00 79.31 846 ARG A N 1
ATOM 6318 C CA . ARG A 1 846 ? 33.178 -3.248 8.537 1.00 79.31 846 ARG A CA 1
ATOM 6319 C C . ARG A 1 846 ? 33.054 -3.404 7.022 1.00 79.31 846 ARG A C 1
ATOM 6321 O O . ARG A 1 846 ? 32.111 -4.020 6.542 1.00 79.31 846 ARG A O 1
ATOM 6328 N N . ALA A 1 847 ? 34.028 -2.907 6.260 1.00 75.25 847 ALA A N 1
ATOM 6329 C CA . ALA A 1 847 ? 34.071 -3.084 4.809 1.00 75.25 847 ALA A CA 1
ATOM 6330 C C . ALA A 1 847 ? 34.115 -4.569 4.391 1.00 75.25 847 ALA A C 1
ATOM 6332 O O . ALA A 1 847 ? 33.536 -4.937 3.367 1.00 75.25 847 ALA A O 1
ATOM 6333 N N . GLN A 1 848 ? 34.755 -5.433 5.191 1.00 77.19 848 GLN A N 1
ATOM 6334 C CA . GLN A 1 848 ? 34.732 -6.881 4.975 1.00 77.19 848 GLN A CA 1
ATOM 6335 C C . GLN A 1 848 ? 33.331 -7.437 5.234 1.00 77.19 848 GLN A C 1
ATOM 6337 O O . GLN A 1 848 ? 32.841 -8.212 4.421 1.00 77.19 848 GLN A O 1
ATOM 6342 N N . LEU A 1 849 ? 32.653 -6.992 6.298 1.00 81.12 849 LEU A N 1
ATOM 6343 C CA . LEU A 1 849 ? 31.275 -7.395 6.594 1.00 81.12 849 LEU A CA 1
ATOM 6344 C C . LEU A 1 849 ? 30.290 -6.980 5.490 1.00 81.12 849 LEU A C 1
ATOM 6346 O O . LEU A 1 849 ? 29.463 -7.785 5.069 1.00 81.12 849 LEU A O 1
ATOM 6350 N N . VAL A 1 850 ? 30.435 -5.768 4.948 1.00 79.88 850 VAL A N 1
ATOM 6351 C CA . VAL A 1 850 ? 29.654 -5.310 3.789 1.00 79.88 850 VAL A CA 1
ATOM 6352 C C . VAL A 1 850 ? 29.905 -6.217 2.579 1.00 79.88 850 VAL A C 1
ATOM 6354 O O . VAL A 1 850 ? 28.957 -6.689 1.955 1.00 79.88 850 VAL A O 1
ATOM 6357 N N . ARG A 1 851 ? 31.169 -6.517 2.246 1.00 76.69 851 ARG A N 1
ATOM 6358 C CA . ARG A 1 851 ? 31.486 -7.410 1.114 1.00 76.69 851 ARG A CA 1
ATOM 6359 C C . ARG A 1 851 ? 31.009 -8.848 1.348 1.00 76.69 851 ARG A C 1
ATOM 6361 O O . ARG A 1 851 ? 30.625 -9.526 0.396 1.00 76.69 851 ARG A O 1
ATOM 6368 N N . LEU A 1 852 ? 30.977 -9.306 2.597 1.00 79.00 852 LEU A N 1
ATOM 6369 C CA . LEU A 1 852 ? 30.370 -10.584 2.956 1.00 79.00 852 LEU A CA 1
ATOM 6370 C C . LEU A 1 852 ? 28.870 -10.565 2.676 1.00 79.00 852 LEU A C 1
ATOM 6372 O O . LEU A 1 852 ? 28.427 -11.405 1.903 1.00 79.00 852 LEU A O 1
ATOM 6376 N N . ALA A 1 853 ? 28.124 -9.589 3.206 1.00 83.75 853 ALA A N 1
ATOM 6377 C CA . ALA A 1 853 ? 26.675 -9.446 3.008 1.00 83.75 853 ALA A CA 1
ATOM 6378 C C . ALA A 1 853 ? 26.266 -9.291 1.529 1.00 83.75 853 ALA A C 1
ATOM 6380 O O . ALA A 1 853 ? 25.208 -9.765 1.103 1.00 83.75 853 ALA A O 1
ATOM 6381 N N . LEU A 1 854 ? 27.121 -8.668 0.716 1.00 77.31 854 LEU A N 1
ATOM 6382 C CA . LEU A 1 854 ? 26.893 -8.528 -0.722 1.00 77.31 854 LEU A CA 1
ATOM 6383 C C . LEU A 1 854 ? 27.134 -9.822 -1.513 1.00 77.31 854 LEU A C 1
ATOM 6385 O O . LEU A 1 854 ? 26.539 -9.986 -2.577 1.00 77.31 854 LEU A O 1
ATOM 6389 N N . GLY A 1 855 ? 27.936 -10.758 -1.001 1.00 76.38 855 GLY A N 1
ATOM 6390 C CA . GLY A 1 855 ? 28.273 -12.001 -1.695 1.00 76.38 855 GLY A CA 1
ATOM 6391 C C . GLY A 1 855 ? 29.423 -11.864 -2.714 1.00 76.38 855 GLY A C 1
ATOM 6392 O O . GLY A 1 855 ? 29.916 -10.767 -2.985 1.00 76.38 855 GLY A O 1
ATOM 6393 N N . PRO A 1 856 ? 29.862 -12.981 -3.323 1.00 70.19 856 PRO A N 1
ATOM 6394 C CA . PRO A 1 856 ? 31.058 -13.054 -4.171 1.00 70.19 856 PRO A CA 1
ATOM 6395 C C . PRO A 1 856 ? 30.897 -12.436 -5.562 1.00 70.19 856 PRO A C 1
ATOM 6397 O O . PRO A 1 856 ? 31.847 -12.410 -6.341 1.00 70.19 856 PRO A O 1
ATOM 6400 N N . GLY A 1 857 ? 29.683 -12.010 -5.910 1.00 63.12 857 GLY A N 1
ATOM 6401 C CA . GLY A 1 857 ? 29.382 -11.353 -7.178 1.00 63.12 857 GLY A CA 1
ATOM 6402 C C . GLY A 1 857 ? 29.686 -9.855 -7.184 1.00 63.12 857 GLY A C 1
ATOM 6403 O O . GLY A 1 857 ? 29.667 -9.262 -8.255 1.00 63.12 857 GLY A O 1
ATOM 6404 N N . VAL A 1 858 ? 29.969 -9.235 -6.028 1.00 63.75 858 VAL A N 1
ATOM 6405 C CA . VAL A 1 858 ? 30.106 -7.775 -5.905 1.00 63.75 858 VAL A CA 1
ATOM 6406 C C . VAL A 1 858 ? 31.486 -7.396 -5.359 1.00 63.75 858 VAL A C 1
ATOM 6408 O O . VAL A 1 858 ? 31.753 -7.472 -4.159 1.00 63.75 858 VAL A O 1
ATOM 6411 N N . ASP A 1 859 ? 32.373 -6.935 -6.242 1.00 57.12 859 ASP A N 1
ATOM 6412 C CA . ASP A 1 859 ? 33.683 -6.402 -5.856 1.00 57.12 859 ASP A CA 1
ATOM 6413 C C . ASP A 1 859 ? 33.574 -4.930 -5.424 1.00 57.12 859 ASP A C 1
ATOM 6415 O O . ASP A 1 859 ? 33.726 -3.985 -6.208 1.00 57.12 859 ASP A O 1
ATOM 6419 N N . LEU A 1 860 ? 33.335 -4.720 -4.127 1.00 52.91 860 LEU A N 1
ATOM 6420 C CA . LEU A 1 860 ? 33.663 -3.446 -3.491 1.00 52.91 860 LEU A CA 1
ATOM 6421 C C . LEU A 1 860 ? 35.207 -3.271 -3.471 1.00 52.91 860 LEU A C 1
ATOM 6423 O O . LEU A 1 860 ? 35.915 -4.197 -3.079 1.00 52.91 860 LEU A O 1
ATOM 6427 N N . PRO A 1 861 ? 35.760 -2.117 -3.891 1.00 52.31 861 PRO A N 1
ATOM 6428 C CA . PRO A 1 861 ? 37.199 -1.821 -3.899 1.00 52.31 861 PRO A CA 1
ATOM 6429 C C . PRO A 1 861 ? 37.673 -1.490 -2.462 1.00 52.31 861 PRO A C 1
ATOM 6431 O O . PRO A 1 861 ? 36.822 -1.215 -1.614 1.00 52.31 861 PRO A O 1
ATOM 6434 N N . PRO A 1 862 ? 38.995 -1.458 -2.168 1.00 45.31 862 PRO A N 1
ATOM 6435 C CA . PRO A 1 862 ? 40.117 -1.174 -3.068 1.00 45.31 862 PRO A CA 1
ATOM 6436 C C . PRO A 1 862 ? 40.609 -2.401 -3.831 1.00 45.31 862 PRO A C 1
ATOM 6438 O O . PRO A 1 862 ? 40.796 -3.475 -3.268 1.00 45.31 862 PRO A O 1
ATOM 6441 N N . ALA A 1 863 ? 40.852 -2.204 -5.125 1.00 41.62 863 ALA A N 1
ATOM 6442 C CA . ALA A 1 863 ? 41.500 -3.176 -5.992 1.00 41.62 863 ALA A CA 1
ATOM 6443 C C . ALA A 1 863 ? 42.789 -3.739 -5.361 1.00 41.62 863 ALA A C 1
ATOM 6445 O O . ALA A 1 863 ? 43.620 -2.980 -4.863 1.00 41.62 863 ALA A O 1
ATOM 6446 N N . GLY A 1 864 ? 42.968 -5.059 -5.448 1.00 46.16 864 GLY A N 1
ATOM 6447 C CA . GLY A 1 864 ? 44.277 -5.698 -5.292 1.00 46.16 864 GLY A CA 1
ATOM 6448 C C . GLY A 1 864 ? 44.597 -6.329 -3.936 1.00 46.16 864 GLY A C 1
ATOM 6449 O O . GLY A 1 864 ? 45.693 -6.860 -3.794 1.00 46.16 864 GLY A O 1
ATOM 6450 N N . ARG A 1 865 ? 43.685 -6.338 -2.955 1.00 44.75 865 ARG A N 1
ATOM 6451 C CA . ARG A 1 865 ? 43.853 -7.177 -1.754 1.00 44.75 865 ARG A CA 1
ATOM 6452 C C . ARG A 1 865 ? 42.812 -8.300 -1.739 1.00 44.75 865 ARG A C 1
ATOM 6454 O O . ARG A 1 865 ? 41.619 -7.990 -1.811 1.00 44.75 865 ARG A O 1
ATOM 6461 N N . PRO A 1 866 ? 43.218 -9.586 -1.663 1.00 45.84 866 PRO A N 1
ATOM 6462 C CA . PRO A 1 866 ? 42.269 -10.652 -1.378 1.00 45.84 866 PRO A CA 1
ATOM 6463 C C . PRO A 1 866 ? 41.577 -10.303 -0.064 1.00 45.84 866 PRO A C 1
ATOM 6465 O O . PRO A 1 866 ? 42.239 -9.896 0.892 1.00 45.84 866 PRO A O 1
ATOM 6468 N N . ILE A 1 867 ? 40.247 -10.402 -0.030 1.00 47.59 867 ILE A N 1
ATOM 6469 C CA . ILE A 1 867 ? 39.568 -10.365 1.258 1.00 47.59 867 ILE A CA 1
ATOM 6470 C C . ILE A 1 867 ? 40.050 -11.598 2.001 1.00 47.59 867 ILE A C 1
ATOM 6472 O O . ILE A 1 867 ? 39.882 -12.705 1.477 1.00 47.59 867 ILE A O 1
ATOM 6476 N N . PRO A 1 868 ? 40.687 -11.431 3.173 1.00 49.00 868 PRO A N 1
ATOM 6477 C CA . PRO A 1 868 ? 40.879 -12.564 4.048 1.00 49.00 868 PRO A CA 1
ATOM 6478 C C . PRO A 1 868 ? 39.489 -13.171 4.227 1.00 49.00 868 PRO A C 1
ATOM 6480 O O . PRO A 1 868 ? 38.535 -12.402 4.393 1.00 49.00 868 PRO A O 1
ATOM 6483 N N . PRO A 1 869 ? 39.327 -14.502 4.193 1.00 49.34 869 PRO A N 1
ATOM 6484 C CA . PRO A 1 869 ? 38.096 -15.091 4.698 1.00 49.34 869 PRO A CA 1
ATOM 6485 C C . PRO A 1 869 ? 37.733 -14.410 6.033 1.00 49.34 869 PRO A C 1
ATOM 6487 O O . PRO A 1 869 ? 38.602 -13.841 6.705 1.00 49.34 869 PRO A O 1
ATOM 6490 N N . LEU A 1 870 ? 36.482 -14.500 6.487 1.00 55.22 870 LEU A N 1
ATOM 6491 C CA . LEU A 1 870 ? 36.301 -14.578 7.937 1.00 55.22 870 LEU A CA 1
ATOM 6492 C C . LEU A 1 870 ? 37.179 -15.768 8.344 1.00 55.22 870 LEU A C 1
ATOM 6494 O O . LEU A 1 870 ? 36.762 -16.906 8.171 1.00 55.22 870 LEU A O 1
ATOM 6498 N N . VAL A 1 871 ? 38.447 -15.505 8.679 1.00 49.03 871 VAL A N 1
ATOM 6499 C CA . VAL A 1 871 ? 39.432 -16.462 9.157 1.00 49.03 871 VAL A CA 1
ATOM 6500 C C . VAL A 1 871 ? 39.291 -16.318 10.656 1.00 49.03 871 VAL A C 1
ATOM 6502 O O . VAL A 1 871 ? 39.959 -15.486 11.270 1.00 49.03 871 VAL A O 1
ATOM 6505 N N . PRO A 1 872 ? 38.348 -17.046 11.260 1.00 46.56 872 PRO A N 1
ATOM 6506 C CA . PRO A 1 872 ? 38.361 -17.246 12.689 1.00 46.56 872 PRO A CA 1
ATOM 6507 C C . PRO A 1 872 ? 39.756 -17.777 13.004 1.00 46.56 872 PRO A C 1
ATOM 6509 O O . PRO A 1 872 ? 40.221 -18.660 12.279 1.00 46.56 872 PRO A O 1
ATOM 6512 N N . PRO A 1 873 ? 40.455 -17.219 14.000 1.00 38.72 873 PRO A N 1
ATOM 6513 C CA . PRO A 1 873 ? 41.854 -17.539 14.240 1.00 38.72 873 PRO A CA 1
ATOM 6514 C C . PRO A 1 873 ? 42.055 -19.068 14.275 1.00 38.72 873 PRO A C 1
ATOM 6516 O O . PRO A 1 873 ? 41.535 -19.748 15.157 1.00 38.72 873 PRO A O 1
ATOM 6519 N N . SER A 1 874 ? 42.681 -19.571 13.206 1.00 40.56 874 SER A N 1
ATOM 6520 C CA . SER A 1 874 ? 43.300 -20.881 12.934 1.00 40.56 874 SER A CA 1
ATOM 6521 C C . SER A 1 874 ? 42.743 -22.213 13.496 1.00 40.56 874 SER A C 1
ATOM 6523 O O . SER A 1 874 ? 43.441 -23.210 13.343 1.00 40.56 874 SER A O 1
ATOM 6525 N N . SER A 1 875 ? 41.541 -22.346 14.086 1.00 47.59 875 SER A N 1
ATOM 6526 C CA . SER A 1 875 ? 41.215 -23.623 14.774 1.00 47.59 875 SER A CA 1
ATOM 6527 C C . SER A 1 875 ? 39.760 -24.145 14.818 1.00 47.59 875 SER A C 1
ATOM 6529 O O . SER A 1 875 ? 39.387 -24.687 15.856 1.00 47.59 875 SER A O 1
ATOM 6531 N N . GLY A 1 876 ? 38.911 -24.081 13.772 1.00 55.34 876 GLY A N 1
ATOM 6532 C CA . GLY A 1 876 ? 37.697 -24.935 13.866 1.00 55.34 876 GLY A CA 1
ATOM 6533 C C . GLY A 1 876 ? 36.490 -24.790 12.944 1.00 55.34 876 GLY A C 1
ATOM 6534 O O . GLY A 1 876 ? 35.578 -25.598 13.087 1.00 55.34 876 GLY A O 1
ATOM 6535 N N . PHE A 1 877 ? 36.416 -23.837 12.010 1.00 60.75 877 PHE A N 1
ATOM 6536 C CA . PHE A 1 877 ? 35.236 -23.775 11.124 1.00 60.75 877 PHE A CA 1
ATOM 6537 C C . PHE A 1 877 ? 35.188 -24.919 10.103 1.00 60.75 877 PHE A C 1
ATOM 6539 O O . PHE A 1 877 ? 34.101 -25.332 9.728 1.00 60.75 877 PHE A O 1
ATOM 6546 N N . GLU A 1 878 ? 36.336 -25.499 9.737 1.00 60.97 878 GLU A N 1
ATOM 6547 C CA . GLU A 1 878 ? 36.406 -26.705 8.892 1.00 60.97 878 GLU A CA 1
ATOM 6548 C C . GLU A 1 878 ? 35.784 -27.945 9.554 1.00 60.97 878 GLU A C 1
ATOM 6550 O O . GLU A 1 878 ? 35.432 -28.899 8.865 1.00 60.97 878 GLU A O 1
ATOM 6555 N N . ARG A 1 879 ? 35.646 -27.940 10.888 1.00 65.50 879 ARG A N 1
ATOM 6556 C CA . ARG A 1 879 ? 34.987 -29.012 11.650 1.00 65.50 879 ARG A CA 1
ATOM 6557 C C . ARG A 1 879 ? 33.497 -28.755 11.876 1.00 65.50 879 ARG A C 1
ATOM 6559 O O . ARG A 1 879 ? 32.783 -29.677 12.254 1.00 65.50 879 ARG A O 1
ATOM 6566 N N . ALA A 1 880 ? 33.025 -27.522 11.686 1.00 75.81 880 ALA A N 1
ATOM 6567 C CA . ALA A 1 880 ? 31.610 -27.210 11.823 1.00 75.81 880 ALA A CA 1
ATOM 6568 C C . ALA A 1 880 ? 30.886 -27.620 10.536 1.00 75.81 880 ALA A C 1
ATOM 6570 O O . ALA A 1 880 ? 31.249 -27.177 9.452 1.00 75.81 880 ALA A O 1
ATOM 6571 N N . GLY A 1 881 ? 29.840 -28.439 10.650 1.00 86.69 881 GLY A N 1
ATOM 6572 C CA . GLY A 1 881 ? 28.950 -28.722 9.521 1.00 86.69 881 GLY A CA 1
ATOM 6573 C C . GLY A 1 881 ? 28.028 -27.539 9.210 1.00 86.69 881 GLY A C 1
ATOM 6574 O O . GLY A 1 881 ? 27.513 -27.417 8.097 1.00 86.69 881 GLY A O 1
ATOM 6575 N N . THR A 1 882 ? 27.802 -26.648 10.184 1.00 92.38 882 THR A N 1
ATOM 6576 C CA . THR A 1 882 ? 26.879 -25.514 10.057 1.00 92.38 882 THR A CA 1
ATOM 6577 C C . THR A 1 882 ? 27.335 -24.297 10.865 1.00 92.38 882 THR A C 1
ATOM 6579 O O . THR A 1 882 ? 27.812 -24.414 11.996 1.00 92.38 882 THR A O 1
ATOM 6582 N N . VAL A 1 883 ? 27.138 -23.109 10.291 1.00 92.56 883 VAL A N 1
ATOM 6583 C CA . VAL A 1 883 ? 27.328 -21.806 10.937 1.00 92.56 883 VAL A CA 1
ATOM 6584 C C . VAL A 1 883 ? 25.973 -21.126 11.102 1.00 92.56 883 VAL A C 1
ATOM 6586 O O . VAL A 1 883 ? 25.250 -20.914 10.129 1.00 92.56 883 VAL A O 1
ATOM 6589 N N . MET A 1 884 ? 25.641 -20.752 12.334 1.00 94.31 884 MET A N 1
ATOM 6590 C CA . MET A 1 884 ? 24.440 -19.996 12.672 1.00 94.31 884 MET A CA 1
ATOM 6591 C C . MET A 1 884 ? 24.797 -18.536 12.930 1.00 94.31 884 MET A C 1
ATOM 6593 O O . MET A 1 884 ? 25.553 -18.240 13.853 1.00 94.31 884 MET A O 1
ATOM 6597 N N . LEU A 1 885 ? 24.226 -17.628 12.140 1.00 93.50 885 LEU A N 1
ATOM 6598 C CA . LEU A 1 885 ? 24.315 -16.192 12.383 1.00 93.50 885 LEU A CA 1
ATOM 6599 C C . LEU A 1 885 ? 23.149 -15.733 13.240 1.00 93.50 885 LEU A C 1
ATOM 6601 O O . LEU A 1 885 ? 22.008 -16.112 12.988 1.00 93.50 885 LEU A O 1
ATOM 6605 N N . ARG A 1 886 ? 23.417 -14.892 14.230 1.00 90.62 886 ARG A N 1
ATOM 6606 C CA . ARG A 1 886 ? 22.389 -14.374 15.126 1.00 90.62 886 ARG A CA 1
ATOM 6607 C C . ARG A 1 886 ? 22.567 -12.883 15.333 1.00 90.62 886 ARG A C 1
ATOM 6609 O O . ARG A 1 886 ? 23.674 -12.418 15.587 1.00 90.62 886 ARG A O 1
ATOM 6616 N N . ASP A 1 887 ? 21.466 -12.150 15.271 1.00 85.19 887 ASP A N 1
ATOM 6617 C CA . ASP A 1 887 ? 21.475 -10.746 15.656 1.00 85.19 887 ASP A CA 1
ATOM 6618 C C . ASP A 1 887 ? 21.531 -10.596 17.182 1.00 85.19 887 ASP A C 1
ATOM 6620 O O . ASP A 1 887 ? 20.975 -11.415 17.934 1.00 85.19 887 ASP A O 1
ATOM 6624 N N . ALA A 1 888 ? 22.146 -9.509 17.649 1.00 75.00 888 ALA A N 1
ATOM 6625 C CA . ALA A 1 888 ? 22.046 -9.080 19.038 1.00 75.00 888 ALA A CA 1
ATOM 6626 C C . ALA A 1 888 ? 20.575 -8.959 19.483 1.00 75.00 888 ALA A C 1
ATOM 6628 O O . ALA A 1 888 ? 19.692 -8.612 18.699 1.00 75.00 888 ALA A O 1
ATOM 6629 N N . ALA A 1 889 ? 20.299 -9.205 20.767 1.00 69.06 889 ALA A N 1
ATOM 6630 C CA . ALA A 1 889 ? 18.934 -9.252 21.303 1.00 69.06 889 ALA A CA 1
ATOM 6631 C C . ALA A 1 889 ? 18.012 -8.069 20.913 1.00 69.06 889 ALA A C 1
ATOM 6633 O O . ALA A 1 889 ? 16.850 -8.336 20.594 1.00 69.06 889 ALA A O 1
ATOM 6634 N N . PRO A 1 890 ? 18.477 -6.800 20.865 1.00 63.28 890 PRO A N 1
ATOM 6635 C CA . PRO A 1 890 ? 17.632 -5.670 20.463 1.00 63.28 890 PRO A CA 1
ATOM 6636 C C . PRO A 1 890 ? 17.128 -5.740 19.013 1.00 63.28 890 PRO A C 1
ATOM 6638 O O . PRO A 1 890 ? 16.029 -5.278 18.729 1.00 63.28 890 PRO A O 1
ATOM 6641 N N . LEU A 1 891 ? 17.902 -6.349 18.109 1.00 63.62 891 LEU A N 1
ATOM 6642 C CA . LEU A 1 891 ? 17.618 -6.441 16.670 1.00 63.62 891 LEU A CA 1
ATOM 6643 C C . LEU A 1 891 ? 16.621 -7.553 16.313 1.00 63.62 891 LEU A C 1
ATOM 6645 O O . LEU A 1 891 ? 16.123 -7.603 15.194 1.00 63.62 891 LEU A O 1
ATOM 6649 N N . ARG A 1 892 ? 16.319 -8.445 17.264 1.00 68.38 892 ARG A N 1
ATOM 6650 C CA . ARG A 1 892 ? 15.371 -9.563 17.093 1.00 68.38 892 ARG A CA 1
ATOM 6651 C C . ARG A 1 892 ? 13.931 -9.189 17.463 1.00 68.38 892 ARG A C 1
ATOM 6653 O O . ARG A 1 892 ? 13.046 -10.041 17.441 1.00 68.38 892 ARG A O 1
ATOM 6660 N N . ARG A 1 893 ? 13.707 -7.939 17.875 1.00 68.75 893 ARG A N 1
ATOM 6661 C CA . ARG A 1 893 ? 12.393 -7.410 18.265 1.00 68.75 893 ARG A CA 1
ATOM 6662 C C . ARG A 1 893 ? 11.602 -6.964 17.018 1.00 68.75 893 ARG A C 1
ATOM 6664 O O . ARG A 1 893 ? 12.171 -6.831 15.942 1.00 68.75 893 ARG A O 1
ATOM 6671 N N . PRO A 1 894 ? 10.286 -6.749 17.107 1.00 67.06 894 PRO A N 1
ATOM 6672 C CA . PRO A 1 894 ? 9.561 -6.064 16.043 1.00 67.06 894 PRO A CA 1
ATOM 6673 C C . PRO A 1 894 ? 9.890 -4.556 16.025 1.00 67.06 894 PRO A C 1
ATOM 6675 O O . PRO A 1 894 ? 10.187 -3.987 17.076 1.00 67.06 894 PRO A O 1
ATOM 6678 N N . PRO A 1 895 ? 9.748 -3.864 14.878 1.00 55.31 895 PRO A N 1
ATOM 6679 C CA . PRO A 1 895 ? 10.123 -2.453 14.712 1.00 55.31 895 PRO A CA 1
ATOM 6680 C C . PRO A 1 895 ? 9.293 -1.458 15.540 1.00 55.31 895 PRO A C 1
ATOM 6682 O O . PRO A 1 895 ? 9.649 -0.288 15.635 1.00 55.31 895 PRO A O 1
ATOM 6685 N N . TRP A 1 896 ? 8.178 -1.887 16.139 1.00 62.16 896 TRP A N 1
ATOM 6686 C CA . TRP A 1 896 ? 7.404 -1.058 17.072 1.00 62.16 896 TRP A CA 1
ATOM 6687 C C . TRP A 1 896 ? 7.818 -1.223 18.540 1.00 62.16 896 TRP A C 1
ATOM 6689 O O . TRP A 1 896 ? 7.261 -0.536 19.395 1.00 62.16 896 TRP A O 1
ATOM 6699 N N . ALA A 1 897 ? 8.761 -2.120 18.849 1.00 60.69 897 ALA A N 1
ATOM 6700 C CA . ALA A 1 897 ? 9.368 -2.198 20.174 1.00 60.69 897 ALA A CA 1
ATOM 6701 C C . ALA A 1 897 ? 10.370 -1.045 20.382 1.00 60.69 897 ALA A C 1
ATOM 6703 O O . ALA A 1 897 ? 10.949 -0.522 19.429 1.00 60.69 897 ALA A O 1
ATOM 6704 N N . GLU A 1 898 ? 10.565 -0.626 21.631 1.00 52.28 898 GLU A N 1
ATOM 6705 C CA . GLU A 1 898 ? 11.499 0.450 21.976 1.00 52.28 898 GLU A CA 1
ATOM 6706 C C . GLU A 1 898 ? 12.968 0.090 21.676 1.00 52.28 898 GLU A C 1
ATOM 6708 O O . GLU A 1 898 ? 13.339 -1.086 21.607 1.00 52.28 898 GLU A O 1
ATOM 6713 N N . GLY A 1 899 ? 13.813 1.113 21.502 1.00 58.25 899 GLY A N 1
ATOM 6714 C CA . GLY A 1 899 ? 15.242 0.952 21.209 1.00 58.25 899 GLY A CA 1
ATOM 6715 C C . GLY A 1 899 ? 15.554 0.558 19.763 1.00 58.25 899 GLY A C 1
ATOM 6716 O O . GLY A 1 899 ? 16.716 0.302 19.438 1.00 58.25 899 GLY A O 1
ATOM 6717 N N . TRP A 1 900 ? 14.542 0.526 18.891 1.00 59.97 900 TRP A N 1
ATOM 6718 C CA . TRP A 1 900 ? 14.755 0.307 17.471 1.00 59.97 900 TRP A CA 1
ATOM 6719 C C . TRP A 1 900 ? 15.435 1.526 16.842 1.00 59.97 900 TRP A C 1
ATOM 6721 O O . TRP A 1 900 ? 14.866 2.613 16.771 1.00 59.97 900 TRP A O 1
ATOM 6731 N N . VAL A 1 901 ? 16.676 1.342 16.405 1.00 59.28 901 VAL A N 1
ATOM 6732 C CA . VAL A 1 901 ? 17.463 2.345 15.675 1.00 59.28 901 VAL A CA 1
ATOM 6733 C C . VAL A 1 901 ? 17.515 1.912 14.213 1.00 59.28 901 VAL A C 1
ATOM 6735 O O . VAL A 1 901 ? 17.349 0.734 13.914 1.00 59.28 901 VAL A O 1
ATOM 6738 N N . ASP A 1 902 ? 17.719 2.834 13.278 1.00 65.75 902 ASP A N 1
ATOM 6739 C CA . ASP A 1 902 ? 17.959 2.441 11.891 1.00 65.75 902 ASP A CA 1
ATOM 6740 C C . ASP A 1 902 ? 19.341 1.820 11.767 1.00 65.75 902 ASP A C 1
ATOM 6742 O O . ASP A 1 902 ? 20.372 2.494 11.879 1.00 65.75 902 ASP A O 1
ATOM 6746 N N . TRP A 1 903 ? 19.338 0.500 11.585 1.00 72.62 903 TRP A N 1
ATOM 6747 C CA . TRP A 1 903 ? 20.548 -0.291 11.530 1.00 72.62 903 TRP A CA 1
ATOM 6748 C C . TRP A 1 903 ? 21.029 -0.463 10.094 1.00 72.62 903 TRP A C 1
ATOM 6750 O O . TRP A 1 903 ? 20.247 -0.678 9.182 1.00 72.62 903 TRP A O 1
ATOM 6760 N N . PRO A 1 904 ? 22.334 -0.399 9.876 1.00 76.75 904 PRO A N 1
ATOM 6761 C CA . PRO A 1 904 ? 22.974 -0.769 8.620 1.00 76.75 904 PRO A CA 1
ATOM 6762 C C . PRO A 1 904 ? 22.684 -2.222 8.247 1.00 76.75 904 PRO A C 1
ATOM 6764 O O . PRO A 1 904 ? 22.880 -3.104 9.083 1.00 76.75 904 PRO A O 1
ATOM 6767 N N . GLY A 1 905 ? 22.246 -2.491 7.015 1.00 78.44 905 GLY A N 1
ATOM 6768 C CA . GLY A 1 905 ? 21.853 -3.839 6.599 1.00 78.44 905 GLY A CA 1
ATOM 6769 C C . GLY A 1 905 ? 22.990 -4.860 6.643 1.00 78.44 905 GLY A C 1
ATOM 6770 O O . GLY A 1 905 ? 22.722 -6.044 6.829 1.00 78.44 905 GLY A O 1
ATOM 6771 N N . GLU A 1 906 ? 24.257 -4.434 6.565 1.00 81.81 906 GLU A N 1
ATOM 6772 C CA . GLU A 1 906 ? 25.416 -5.320 6.752 1.00 81.81 906 GLU A CA 1
ATOM 6773 C C . GLU A 1 906 ? 25.558 -5.869 8.179 1.00 81.81 906 GLU A C 1
ATOM 6775 O O . GLU A 1 906 ? 26.276 -6.841 8.381 1.00 81.81 906 GLU A O 1
ATOM 6780 N N . LEU A 1 907 ? 24.898 -5.259 9.168 1.00 85.00 907 LEU A N 1
ATOM 6781 C CA . LEU A 1 907 ? 24.872 -5.737 10.555 1.00 85.00 907 LEU A CA 1
ATOM 6782 C C . LEU A 1 907 ? 23.693 -6.682 10.820 1.00 85.00 907 LEU A C 1
ATOM 6784 O O . LEU A 1 907 ? 23.459 -7.046 11.967 1.00 85.00 907 LEU A O 1
ATOM 6788 N N . PHE A 1 908 ? 22.961 -7.070 9.775 1.00 85.44 908 PHE A N 1
ATOM 6789 C CA . PHE A 1 908 ? 21.781 -7.914 9.882 1.00 85.44 908 PHE A CA 1
ATOM 6790 C C . PHE A 1 908 ? 22.096 -9.365 9.498 1.00 85.44 908 PHE A C 1
ATOM 6792 O O . PHE A 1 908 ? 22.552 -9.654 8.384 1.00 85.44 908 PHE A O 1
ATOM 6799 N N . ALA A 1 909 ? 21.833 -10.298 10.412 1.00 89.75 909 ALA A N 1
ATOM 6800 C CA . ALA A 1 909 ? 22.238 -11.696 10.310 1.00 89.75 909 ALA A CA 1
ATOM 6801 C C . ALA A 1 909 ? 21.712 -12.379 9.043 1.00 89.75 909 ALA A C 1
ATOM 6803 O O . ALA A 1 909 ? 22.517 -13.013 8.362 1.00 89.75 909 ALA A O 1
ATOM 6804 N N . PRO A 1 910 ? 20.439 -12.211 8.632 1.00 89.81 910 PRO A N 1
ATOM 6805 C CA . PRO A 1 910 ? 19.958 -12.747 7.360 1.00 89.81 910 PRO A CA 1
ATOM 6806 C C . PRO A 1 910 ? 20.731 -12.265 6.130 1.00 89.81 910 PRO A C 1
ATOM 6808 O O . PRO A 1 910 ? 20.984 -13.053 5.220 1.00 89.81 910 PRO A O 1
ATOM 6811 N N . HIS A 1 911 ? 21.139 -10.995 6.085 1.00 87.81 911 HIS A N 1
ATOM 6812 C CA . HIS A 1 911 ? 21.880 -10.449 4.948 1.00 87.81 911 HIS A CA 1
ATOM 6813 C C . HIS A 1 911 ? 23.294 -11.023 4.876 1.00 87.81 911 HIS A C 1
ATOM 6815 O O . HIS A 1 911 ? 23.714 -11.510 3.823 1.00 87.81 911 HIS A O 1
ATOM 6821 N N . VAL A 1 912 ? 23.997 -11.048 6.011 1.00 87.75 912 VAL A N 1
ATOM 6822 C CA . VAL A 1 912 ? 25.330 -11.658 6.111 1.00 87.75 912 VAL A CA 1
ATOM 6823 C C . VAL A 1 912 ? 25.259 -13.160 5.829 1.00 87.75 912 VAL A C 1
ATOM 6825 O O . VAL A 1 912 ? 26.119 -13.688 5.128 1.00 87.75 912 VAL A O 1
ATOM 6828 N N . ALA A 1 913 ? 24.208 -13.845 6.290 1.00 90.69 913 ALA A N 1
ATOM 6829 C CA . ALA A 1 913 ? 23.999 -15.269 6.057 1.00 90.69 913 ALA A CA 1
ATOM 6830 C C . ALA A 1 913 ? 23.805 -15.597 4.571 1.00 90.69 913 ALA A C 1
ATOM 6832 O O . ALA A 1 913 ? 24.454 -16.511 4.063 1.00 90.69 913 ALA A O 1
ATOM 6833 N N . ARG A 1 914 ? 22.974 -14.831 3.845 1.00 87.81 914 ARG A N 1
ATOM 6834 C CA . ARG A 1 914 ? 22.823 -14.983 2.382 1.00 87.81 914 ARG A CA 1
ATOM 6835 C C . ARG A 1 914 ? 24.144 -14.761 1.664 1.00 87.81 914 ARG A C 1
ATOM 6837 O O . ARG A 1 914 ? 24.520 -15.556 0.804 1.00 87.81 914 ARG A O 1
ATOM 6844 N N . GLY A 1 915 ? 24.847 -13.703 2.050 1.00 84.25 915 GLY A N 1
ATOM 6845 C CA . GLY A 1 915 ? 26.158 -13.368 1.526 1.00 84.25 915 GLY A CA 1
ATOM 6846 C C . GLY A 1 915 ? 27.170 -14.503 1.702 1.00 84.25 915 GLY A C 1
ATOM 6847 O O . GLY A 1 915 ? 27.747 -14.975 0.721 1.00 84.25 915 GLY A O 1
ATOM 6848 N N . LEU A 1 916 ? 27.317 -15.013 2.928 1.00 85.00 916 LEU A N 1
ATOM 6849 C CA . LEU A 1 916 ? 28.170 -16.160 3.256 1.00 85.00 916 LEU A CA 1
ATOM 6850 C C . LEU A 1 916 ? 27.767 -17.422 2.494 1.00 85.00 916 LEU A C 1
ATOM 6852 O O . LEU A 1 916 ? 28.620 -18.059 1.881 1.00 85.00 916 LEU A O 1
ATOM 6856 N N . ALA A 1 917 ? 26.474 -17.754 2.460 1.00 85.12 917 ALA A N 1
ATOM 6857 C CA . ALA A 1 917 ? 25.973 -18.909 1.721 1.00 85.12 917 ALA A CA 1
ATOM 6858 C C . ALA A 1 917 ? 26.289 -18.812 0.219 1.00 85.12 917 ALA A C 1
ATOM 6860 O O . ALA A 1 917 ? 26.580 -19.822 -0.421 1.00 85.12 917 ALA A O 1
ATOM 6861 N N . ALA A 1 918 ? 26.232 -17.613 -0.367 1.00 80.25 918 ALA A N 1
ATOM 6862 C CA . ALA A 1 918 ? 26.610 -17.387 -1.759 1.00 80.25 918 ALA A CA 1
ATOM 6863 C C . ALA A 1 918 ? 28.129 -17.512 -1.975 1.00 80.25 918 ALA A C 1
ATOM 6865 O O . ALA A 1 918 ? 28.555 -18.106 -2.966 1.00 80.25 918 ALA A O 1
ATOM 6866 N N . TRP A 1 919 ? 28.946 -16.994 -1.050 1.00 78.38 919 TRP A N 1
ATOM 6867 C CA . TRP A 1 919 ? 30.412 -17.118 -1.079 1.00 78.38 919 TRP A CA 1
ATOM 6868 C C . TRP A 1 919 ? 30.855 -18.582 -1.032 1.00 78.38 919 TRP A C 1
ATOM 6870 O O . TRP A 1 919 ? 31.679 -19.018 -1.835 1.00 78.38 919 TRP A O 1
ATOM 6880 N N . TRP A 1 920 ? 30.278 -19.346 -0.112 1.00 80.44 920 TRP A N 1
ATOM 6881 C CA . TRP A 1 920 ? 30.670 -20.719 0.185 1.00 80.44 920 TRP A CA 1
ATOM 6882 C C . TRP A 1 920 ? 30.172 -21.757 -0.814 1.00 80.44 920 TRP A C 1
ATOM 6884 O O . TRP A 1 920 ? 30.875 -22.737 -1.048 1.00 80.44 920 TRP A O 1
ATOM 6894 N N . ARG A 1 921 ? 29.054 -21.505 -1.507 1.00 73.69 921 ARG A N 1
ATOM 6895 C CA . ARG A 1 921 ? 28.569 -22.362 -2.606 1.00 73.69 921 ARG A CA 1
ATOM 6896 C C . ARG A 1 921 ? 29.583 -22.575 -3.742 1.00 73.69 921 ARG A C 1
ATOM 6898 O O . ARG A 1 921 ? 29.430 -23.521 -4.504 1.00 73.69 921 ARG A O 1
ATOM 6905 N N . ARG A 1 922 ? 30.613 -21.727 -3.870 1.00 67.62 922 ARG A N 1
ATOM 6906 C CA . ARG A 1 922 ? 31.687 -21.882 -4.872 1.00 67.62 922 ARG A CA 1
ATOM 6907 C C . ARG A 1 922 ? 32.803 -22.855 -4.449 1.00 67.62 922 ARG A C 1
ATOM 6909 O O . ARG A 1 922 ? 33.656 -23.163 -5.275 1.00 67.62 922 ARG A O 1
ATOM 6916 N N . GLY A 1 923 ? 32.833 -23.315 -3.193 1.00 64.81 923 GLY A N 1
ATOM 6917 C CA . GLY A 1 923 ? 33.862 -24.215 -2.655 1.00 64.81 923 GLY A CA 1
ATOM 6918 C C . GLY A 1 923 ? 33.346 -25.632 -2.376 1.00 64.81 923 GLY A C 1
ATOM 6919 O O . GLY A 1 923 ? 32.200 -25.814 -1.987 1.00 64.81 923 GLY A O 1
ATOM 6920 N N . ALA A 1 924 ? 34.204 -26.647 -2.526 1.00 57.69 924 ALA A N 1
ATOM 6921 C CA . ALA A 1 924 ? 33.821 -28.064 -2.424 1.00 57.69 924 ALA A CA 1
ATOM 6922 C C . ALA A 1 924 ? 33.573 -28.593 -0.988 1.00 57.69 924 ALA A C 1
ATOM 6924 O O . ALA A 1 924 ? 33.085 -29.709 -0.833 1.00 57.69 924 ALA A O 1
ATOM 6925 N N . ARG A 1 925 ? 33.925 -27.839 0.066 1.00 69.12 925 ARG A N 1
ATOM 6926 C CA . ARG A 1 925 ? 33.785 -28.247 1.484 1.00 69.12 925 ARG A CA 1
ATOM 6927 C C . ARG A 1 925 ? 33.430 -27.069 2.391 1.00 69.12 925 ARG A C 1
ATOM 6929 O O . ARG A 1 925 ? 34.206 -26.703 3.268 1.00 69.12 925 ARG A O 1
ATOM 6936 N N . ALA A 1 926 ? 32.293 -26.430 2.142 1.00 77.81 926 ALA A N 1
ATOM 6937 C CA . ALA A 1 926 ? 31.867 -25.295 2.949 1.00 77.81 926 ALA A CA 1
ATOM 6938 C C . ALA A 1 926 ? 30.699 -25.655 3.886 1.00 77.81 926 ALA A C 1
ATOM 6940 O O . ALA A 1 926 ? 29.846 -26.457 3.500 1.00 77.81 926 ALA A O 1
ATOM 6941 N N . PRO A 1 927 ? 30.648 -25.082 5.102 1.00 87.06 927 PRO A N 1
ATOM 6942 C CA . PRO A 1 927 ? 29.554 -25.331 6.033 1.00 87.06 927 PRO A CA 1
ATOM 6943 C C . PRO A 1 927 ? 28.241 -24.728 5.526 1.00 87.06 927 PRO A C 1
ATOM 6945 O O . PRO A 1 927 ? 28.228 -23.708 4.828 1.00 87.06 927 PRO A O 1
ATOM 6948 N N . ALA A 1 928 ? 27.122 -25.327 5.934 1.00 91.25 928 ALA A N 1
ATOM 6949 C CA . ALA A 1 928 ? 25.808 -24.728 5.734 1.00 91.25 928 ALA A CA 1
ATOM 6950 C C . ALA A 1 928 ? 25.672 -23.432 6.555 1.00 91.25 928 ALA A C 1
ATOM 6952 O O . ALA A 1 928 ? 26.301 -23.283 7.605 1.00 91.25 928 ALA A O 1
ATOM 6953 N N . VAL A 1 929 ? 24.837 -22.498 6.094 1.00 92.94 929 VAL A N 1
ATOM 6954 C CA . VAL A 1 929 ? 24.607 -21.212 6.771 1.00 92.94 929 VAL A CA 1
ATOM 6955 C C . VAL A 1 929 ? 23.140 -21.071 7.131 1.00 92.94 929 VAL A C 1
ATOM 6957 O O . VAL A 1 929 ? 22.271 -21.210 6.270 1.00 92.94 929 VAL A O 1
ATOM 6960 N N . VAL A 1 930 ? 22.869 -20.774 8.399 1.00 95.94 930 VAL A N 1
ATOM 6961 C CA . VAL A 1 930 ? 21.515 -20.618 8.942 1.00 95.94 930 VAL A CA 1
ATOM 6962 C C . VAL A 1 930 ? 21.432 -19.364 9.813 1.00 95.94 930 VAL A C 1
ATOM 6964 O O . VAL A 1 930 ? 22.455 -18.799 10.204 1.00 95.94 930 VAL A O 1
ATOM 6967 N N . VAL A 1 931 ? 20.219 -18.926 10.135 1.00 95.06 931 VAL A N 1
ATOM 6968 C CA . VAL A 1 931 ? 19.964 -17.787 11.023 1.00 95.06 931 VAL A CA 1
ATOM 6969 C C . VAL A 1 931 ? 19.323 -18.265 12.321 1.00 95.06 931 VAL A C 1
ATOM 6971 O O . VAL A 1 931 ? 18.317 -18.969 12.309 1.00 95.06 931 VAL A O 1
ATOM 6974 N N . GLY A 1 932 ? 19.887 -17.854 13.450 1.00 93.19 932 GLY A N 1
ATOM 6975 C CA . GLY A 1 932 ? 19.283 -18.011 14.765 1.00 93.19 932 GLY A CA 1
ATOM 6976 C C . GLY A 1 932 ? 18.386 -16.820 15.082 1.00 93.19 932 GLY A C 1
ATOM 6977 O O . GLY A 1 932 ? 18.832 -15.674 15.070 1.00 93.19 932 GLY A O 1
ATOM 6978 N N . THR A 1 933 ? 17.125 -17.088 15.394 1.00 88.75 933 THR A N 1
ATOM 6979 C CA . THR A 1 933 ? 16.122 -16.069 15.730 1.00 88.75 933 THR A CA 1
ATOM 6980 C C . THR A 1 933 ? 15.975 -15.798 17.228 1.00 88.75 933 THR A C 1
ATOM 6982 O O . THR A 1 933 ? 15.297 -14.850 17.622 1.00 88.75 933 THR A O 1
ATOM 6985 N N . SER A 1 934 ? 16.608 -16.601 18.089 1.00 84.00 934 SER A N 1
ATOM 6986 C CA . SER A 1 934 ? 16.496 -16.495 19.546 1.00 84.00 934 SER A CA 1
ATOM 6987 C C . SER A 1 934 ? 17.685 -17.131 20.288 1.00 84.00 934 SER A C 1
ATOM 6989 O O . SER A 1 934 ? 18.617 -17.674 19.687 1.00 84.00 934 SER A O 1
ATOM 6991 N N . ALA A 1 935 ? 17.659 -17.074 21.624 1.00 81.62 935 ALA A N 1
ATOM 6992 C CA . ALA A 1 935 ? 18.601 -17.805 22.471 1.00 81.62 935 ALA A CA 1
ATOM 6993 C C . ALA A 1 935 ? 18.460 -19.335 22.331 1.00 81.62 935 ALA A C 1
ATOM 6995 O O . ALA A 1 935 ? 19.465 -20.040 22.363 1.00 81.62 935 ALA A O 1
ATOM 6996 N N . GLY A 1 936 ? 17.235 -19.830 22.110 1.00 86.12 936 GLY A N 1
ATOM 6997 C CA . GLY A 1 936 ? 16.919 -21.256 21.966 1.00 86.12 936 GLY A CA 1
ATOM 6998 C C . GLY A 1 936 ? 17.161 -21.838 20.568 1.00 86.12 936 GLY A C 1
ATOM 6999 O O . GLY A 1 936 ? 17.017 -23.045 20.380 1.00 86.12 936 GLY A O 1
ATOM 7000 N N . SER A 1 937 ? 17.552 -21.019 19.588 1.00 91.19 937 SER A N 1
ATOM 7001 C CA . SER A 1 937 ? 17.781 -21.460 18.206 1.00 91.19 937 SER A CA 1
ATOM 7002 C C . SER A 1 937 ? 18.771 -22.624 18.057 1.00 91.19 937 SER A C 1
ATOM 7004 O O . SER A 1 937 ? 18.486 -23.508 17.254 1.00 91.19 937 SER A O 1
ATOM 7006 N N . PRO A 1 938 ? 19.885 -22.720 18.819 1.00 92.25 938 PRO A N 1
ATOM 7007 C CA . PRO A 1 938 ? 20.774 -23.883 18.747 1.00 92.25 938 PRO A CA 1
ATOM 7008 C C . PRO A 1 938 ? 20.092 -25.200 19.148 1.00 92.25 938 PRO A C 1
ATOM 7010 O O . PRO A 1 938 ? 20.317 -26.234 18.521 1.00 92.25 938 PRO A O 1
ATOM 7013 N N . VAL A 1 939 ? 19.231 -25.163 20.170 1.00 91.00 939 VAL A N 1
ATOM 7014 C CA . VAL A 1 939 ? 18.460 -26.332 20.619 1.00 91.00 939 VAL A CA 1
ATOM 7015 C C . VAL A 1 939 ? 17.440 -26.720 19.555 1.00 91.00 939 VAL A C 1
ATOM 7017 O O . VAL A 1 939 ? 17.420 -27.877 19.140 1.00 91.00 939 VAL A O 1
ATOM 7020 N N . ARG A 1 940 ? 16.679 -25.745 19.039 1.00 92.25 940 ARG A N 1
ATOM 7021 C CA . ARG A 1 940 ? 15.710 -25.985 17.961 1.00 92.25 940 ARG A CA 1
ATOM 7022 C C . ARG A 1 940 ? 16.382 -26.549 16.711 1.00 92.25 940 ARG A C 1
ATOM 7024 O O . ARG A 1 940 ? 15.877 -27.491 16.115 1.00 92.25 940 ARG A O 1
ATOM 7031 N N . TRP A 1 941 ? 17.544 -26.012 16.344 1.00 94.56 941 TRP A N 1
ATOM 7032 C CA . TRP A 1 941 ? 18.358 -26.523 15.247 1.00 94.56 941 TRP A CA 1
ATOM 7033 C C . TRP A 1 941 ? 18.724 -27.993 15.467 1.00 94.56 941 TRP A C 1
ATOM 7035 O O . TRP A 1 941 ? 18.492 -28.813 14.583 1.00 94.56 941 TRP A O 1
ATOM 7045 N N . ARG A 1 942 ? 19.224 -28.370 16.647 1.00 94.19 942 ARG A N 1
ATOM 7046 C CA . ARG A 1 942 ? 19.562 -29.771 16.955 1.00 94.19 942 ARG A CA 1
ATOM 7047 C C . ARG A 1 942 ? 18.349 -30.699 16.874 1.00 94.19 942 ARG A C 1
ATOM 7049 O O . ARG A 1 942 ? 18.486 -31.813 16.388 1.00 94.19 942 ARG A O 1
ATOM 7056 N N . GLU A 1 943 ? 17.198 -30.241 17.353 1.00 93.94 943 GLU A N 1
ATOM 7057 C CA . GLU A 1 943 ? 15.949 -31.014 17.410 1.00 93.94 943 GLU A CA 1
ATOM 7058 C C . GLU A 1 943 ? 15.182 -31.043 16.082 1.00 93.94 943 GLU A C 1
ATOM 7060 O O . GLU A 1 943 ? 14.227 -31.808 15.943 1.00 93.94 943 GLU A O 1
ATOM 7065 N N . ALA A 1 944 ? 15.586 -30.233 15.100 1.00 95.50 944 ALA A N 1
ATOM 7066 C CA . ALA A 1 944 ? 14.963 -30.237 13.789 1.00 95.50 944 ALA A CA 1
ATOM 7067 C C . ALA A 1 944 ? 15.102 -31.615 13.120 1.00 95.50 944 ALA A C 1
ATOM 7069 O O . ALA A 1 944 ? 16.193 -32.195 13.136 1.00 95.50 944 ALA A O 1
ATOM 7070 N N . PRO A 1 945 ? 14.017 -32.146 12.527 1.00 95.44 945 PRO A N 1
ATOM 7071 C CA . PRO A 1 945 ? 14.023 -33.493 11.982 1.00 95.44 945 PRO A CA 1
ATOM 7072 C C . PRO A 1 945 ? 14.999 -33.597 10.801 1.00 95.44 945 PRO A C 1
ATOM 7074 O O . PRO A 1 945 ? 15.125 -32.639 10.027 1.00 95.44 945 PRO A O 1
ATOM 7077 N N . PRO A 1 946 ? 15.662 -34.753 10.617 1.00 94.06 946 PRO A N 1
ATOM 7078 C CA . PRO A 1 946 ? 16.375 -35.024 9.378 1.00 94.06 946 PRO A CA 1
ATOM 7079 C C . PRO A 1 946 ? 15.387 -35.075 8.207 1.00 94.06 946 PRO A C 1
ATOM 7081 O O . PRO A 1 946 ? 14.188 -35.315 8.384 1.00 94.06 946 PRO A O 1
ATOM 7084 N N . ILE A 1 947 ? 15.897 -34.854 7.000 1.00 93.69 947 ILE A N 1
ATOM 7085 C CA . ILE A 1 947 ? 15.111 -35.030 5.776 1.00 93.69 947 ILE A CA 1
ATOM 7086 C C . ILE A 1 947 ? 15.047 -36.514 5.403 1.00 93.69 947 ILE A C 1
ATOM 7088 O O . ILE A 1 947 ? 16.020 -37.245 5.562 1.00 93.69 947 ILE A O 1
ATOM 7092 N N . ASP A 1 948 ? 13.903 -36.952 4.889 1.00 90.62 948 ASP A N 1
ATOM 7093 C CA . ASP A 1 948 ? 13.636 -38.335 4.467 1.00 90.62 948 ASP A CA 1
ATOM 7094 C C . ASP A 1 948 ? 13.551 -38.477 2.935 1.00 90.62 948 ASP A C 1
ATOM 7096 O O . ASP A 1 948 ? 13.091 -39.491 2.411 1.00 90.62 948 ASP A O 1
ATOM 7100 N N . GLY A 1 949 ? 13.978 -37.440 2.210 1.00 92.88 949 GLY A N 1
ATOM 7101 C CA . GLY A 1 949 ? 13.874 -37.348 0.757 1.00 92.88 949 GLY A CA 1
ATOM 7102 C C . GLY A 1 949 ? 12.477 -37.018 0.231 1.00 92.88 949 GLY A C 1
ATOM 7103 O O . GLY A 1 949 ? 12.284 -37.013 -0.983 1.00 92.88 949 GLY A O 1
ATOM 7104 N N . ARG A 1 950 ? 11.503 -36.722 1.105 1.00 94.69 950 ARG A N 1
ATOM 7105 C CA . ARG A 1 950 ? 10.140 -36.339 0.717 1.00 94.69 950 ARG A CA 1
ATOM 7106 C C . ARG A 1 950 ? 9.769 -34.954 1.237 1.00 94.69 950 ARG A C 1
ATOM 7108 O O . ARG A 1 950 ? 10.182 -34.529 2.315 1.00 94.69 950 ARG A O 1
ATOM 7115 N N . ALA A 1 951 ? 8.936 -34.248 0.480 1.00 97.00 951 ALA A N 1
ATOM 7116 C CA . ALA A 1 951 ? 8.348 -32.985 0.908 1.00 97.00 951 ALA A CA 1
ATOM 7117 C C . ALA A 1 951 ? 6.914 -32.819 0.396 1.00 97.00 951 ALA A C 1
ATOM 7119 O O . ALA A 1 951 ? 6.575 -33.223 -0.716 1.00 97.00 951 ALA A O 1
ATOM 7120 N N . LEU A 1 952 ? 6.070 -32.192 1.215 1.00 97.75 952 LEU A N 1
ATOM 7121 C CA . LEU A 1 952 ? 4.732 -31.762 0.805 1.00 97.75 952 LEU A CA 1
ATOM 7122 C C . LEU A 1 952 ? 4.835 -30.408 0.104 1.00 97.75 952 LEU A C 1
ATOM 7124 O O . LEU A 1 952 ? 5.317 -29.458 0.713 1.00 97.75 952 LEU A O 1
ATOM 7128 N N . LEU A 1 953 ? 4.323 -30.295 -1.118 1.00 97.25 953 LEU A N 1
ATOM 7129 C CA . LEU A 1 953 ? 4.169 -29.015 -1.803 1.00 97.25 953 LEU A CA 1
ATOM 7130 C C . LEU A 1 953 ? 2.772 -28.437 -1.544 1.00 97.25 953 LEU A C 1
ATOM 7132 O O . LEU A 1 953 ? 1.759 -29.036 -1.901 1.00 97.25 953 LEU A O 1
ATOM 7136 N N . LEU A 1 954 ? 2.721 -27.248 -0.952 1.00 96.81 954 LEU A N 1
ATOM 7137 C CA . LEU A 1 954 ? 1.518 -26.445 -0.799 1.00 96.81 954 LEU A CA 1
ATOM 7138 C C . LEU A 1 954 ? 1.447 -25.387 -1.904 1.00 96.81 954 LEU A C 1
ATOM 7140 O O . LEU A 1 954 ? 2.306 -24.506 -1.986 1.00 96.81 954 LEU A O 1
ATOM 7144 N N . LEU A 1 955 ? 0.385 -25.459 -2.708 1.00 94.06 955 LEU A N 1
ATOM 7145 C CA . LEU A 1 955 ? 0.027 -24.506 -3.763 1.00 94.06 955 LEU A CA 1
ATOM 7146 C C . LEU A 1 955 ? -1.384 -23.972 -3.495 1.00 94.06 955 LEU A C 1
ATOM 7148 O O . LEU A 1 955 ? -2.339 -24.485 -4.079 1.00 94.06 955 LEU A O 1
ATOM 7152 N N . PRO A 1 956 ? -1.564 -22.991 -2.595 1.00 90.69 956 PRO A N 1
ATOM 7153 C CA . PRO A 1 956 ? -2.905 -22.580 -2.211 1.00 90.69 956 PRO A CA 1
ATOM 7154 C C . PRO A 1 956 ? -3.688 -22.045 -3.412 1.00 90.69 956 PRO A C 1
ATOM 7156 O O . PRO A 1 956 ? -3.216 -21.155 -4.122 1.00 90.69 956 PRO A O 1
ATOM 7159 N N . GLY A 1 957 ? -4.895 -22.570 -3.636 1.00 83.44 957 GLY A N 1
ATOM 7160 C CA . GLY A 1 957 ? -5.748 -22.161 -4.756 1.00 83.44 957 GLY A CA 1
ATOM 7161 C C . GLY A 1 957 ? -6.124 -20.678 -4.710 1.00 83.44 957 GLY A C 1
ATOM 7162 O O . GLY A 1 957 ? -6.330 -20.046 -5.740 1.00 83.44 957 GLY A O 1
ATOM 7163 N N . ASP A 1 958 ? -6.136 -20.106 -3.506 1.00 80.12 958 ASP A N 1
ATOM 7164 C CA . ASP A 1 958 ? -6.474 -18.718 -3.228 1.00 80.12 958 ASP A CA 1
ATOM 7165 C C . ASP A 1 958 ? -5.254 -17.773 -3.250 1.00 80.12 958 ASP A C 1
ATOM 7167 O O . ASP A 1 958 ? -5.431 -16.557 -3.142 1.00 80.12 958 ASP A O 1
ATOM 7171 N N . ALA A 1 959 ? -4.028 -18.297 -3.383 1.00 69.00 959 ALA A N 1
ATOM 7172 C CA . ALA A 1 959 ? -2.775 -17.538 -3.288 1.00 69.00 959 ALA A CA 1
ATOM 7173 C C . ALA A 1 959 ? -2.442 -16.670 -4.518 1.00 69.00 959 ALA A C 1
ATOM 7175 O O . ALA A 1 959 ? -1.380 -16.048 -4.545 1.00 69.00 959 ALA A O 1
ATOM 7176 N N . THR A 1 960 ? -3.313 -16.587 -5.526 1.00 54.81 960 THR A N 1
ATOM 7177 C CA . THR A 1 960 ? -2.952 -16.017 -6.831 1.00 54.81 960 THR A CA 1
ATOM 7178 C C . THR A 1 960 ? -3.872 -14.885 -7.284 1.00 54.81 960 THR A C 1
ATOM 7180 O O . THR A 1 960 ? -5.079 -15.054 -7.423 1.00 54.81 960 THR A O 1
ATOM 7183 N N . GLY A 1 961 ? -3.266 -13.732 -7.580 1.00 55.25 961 GLY A N 1
ATOM 7184 C CA . GLY A 1 961 ? -3.660 -12.901 -8.719 1.00 55.25 961 GLY A CA 1
ATOM 7185 C C . GLY A 1 961 ? -2.796 -13.269 -9.935 1.00 55.25 961 GLY A C 1
ATOM 7186 O O . GLY A 1 961 ? -1.741 -13.887 -9.792 1.00 55.25 961 GLY A O 1
ATOM 7187 N N . TRP A 1 962 ? -3.237 -12.935 -11.142 1.00 42.81 962 TRP A N 1
ATOM 7188 C CA . TRP A 1 962 ? -2.482 -13.144 -12.386 1.00 42.81 962 TRP A CA 1
ATOM 7189 C C . TRP A 1 962 ? -1.100 -12.438 -12.339 1.00 42.81 962 TRP A C 1
ATOM 7191 O O . TRP A 1 962 ? -1.046 -11.331 -11.796 1.00 42.81 962 TRP A O 1
ATOM 7201 N N . PRO A 1 963 ? 0.017 -13.012 -12.859 1.00 53.19 963 PRO A N 1
ATOM 7202 C CA . PRO A 1 963 ? 0.162 -14.190 -13.727 1.00 53.19 963 PRO A CA 1
ATOM 7203 C C . PRO A 1 963 ? 0.602 -15.474 -12.983 1.00 53.19 963 PRO A C 1
ATOM 7205 O O . PRO A 1 963 ? 1.337 -16.299 -13.528 1.00 53.19 963 PRO A O 1
ATOM 7208 N N . HIS A 1 964 ? 0.192 -15.667 -11.727 1.00 69.06 964 HIS A N 1
ATOM 7209 C CA . HIS A 1 964 ? 0.711 -16.770 -10.908 1.00 69.06 964 HIS A CA 1
ATOM 7210 C C . HIS A 1 964 ? 0.022 -18.130 -11.123 1.00 69.06 964 HIS A C 1
ATOM 7212 O O . HIS A 1 964 ? 0.539 -19.131 -10.640 1.00 69.06 964 HIS A O 1
ATOM 7218 N N . GLU A 1 965 ? -1.080 -18.209 -11.877 1.00 71.94 965 GLU A N 1
ATOM 7219 C CA . GLU A 1 965 ? -1.728 -19.492 -12.213 1.00 71.94 965 GLU A CA 1
ATOM 7220 C C . GLU A 1 965 ? -0.846 -20.360 -13.116 1.00 71.94 965 GLU A C 1
ATOM 7222 O O . GLU A 1 965 ? -0.558 -21.500 -12.770 1.00 71.94 965 GLU A O 1
ATOM 7227 N N . ALA A 1 966 ? -0.311 -19.795 -14.204 1.00 77.56 966 ALA A N 1
ATOM 7228 C CA . ALA A 1 966 ? 0.621 -20.507 -15.079 1.00 77.56 966 ALA A CA 1
ATOM 7229 C C . ALA A 1 966 ? 1.890 -20.942 -14.328 1.00 77.56 966 ALA A C 1
ATOM 7231 O O . ALA A 1 966 ? 2.408 -22.034 -14.553 1.00 77.56 966 ALA A O 1
ATOM 7232 N N . LEU A 1 967 ? 2.372 -20.109 -13.398 1.00 80.12 967 LEU A N 1
ATOM 7233 C CA . LEU A 1 967 ? 3.480 -20.479 -12.523 1.00 80.12 967 LEU A CA 1
ATOM 7234 C C . LEU A 1 967 ? 3.096 -21.637 -11.595 1.00 80.12 967 LEU A C 1
ATOM 7236 O O . LEU A 1 967 ? 3.864 -22.583 -11.463 1.00 80.12 967 LEU A O 1
ATOM 7240 N N . ARG A 1 968 ? 1.922 -21.579 -10.961 1.00 85.44 968 ARG A N 1
ATOM 7241 C CA . ARG A 1 968 ? 1.413 -22.640 -10.085 1.00 85.44 968 ARG A CA 1
ATOM 7242 C C . ARG A 1 968 ? 1.318 -23.963 -10.836 1.00 85.44 968 ARG A C 1
ATOM 7244 O O . ARG A 1 968 ? 1.767 -24.978 -10.313 1.00 85.44 968 ARG A O 1
ATOM 7251 N N . ASP A 1 969 ? 0.785 -23.946 -12.051 1.00 88.00 969 ASP A N 1
ATOM 7252 C CA . ASP A 1 969 ? 0.632 -25.142 -12.877 1.00 88.00 969 ASP A CA 1
ATOM 7253 C C . ASP A 1 969 ? 1.992 -25.673 -13.345 1.00 88.00 969 ASP A C 1
ATOM 7255 O O . ASP A 1 969 ? 2.233 -26.877 -13.278 1.00 88.00 969 ASP A O 1
ATOM 7259 N N . ALA A 1 970 ? 2.925 -24.790 -13.715 1.00 88.38 970 ALA A N 1
ATOM 7260 C CA . ALA A 1 970 ? 4.291 -25.175 -14.064 1.00 88.38 970 ALA A CA 1
ATOM 7261 C C . ALA A 1 970 ? 5.054 -25.774 -12.870 1.00 88.38 970 ALA A C 1
ATOM 7263 O O . ALA A 1 970 ? 5.726 -26.793 -13.012 1.00 88.38 970 ALA A O 1
ATOM 7264 N N . VAL A 1 971 ? 4.924 -25.181 -11.679 1.00 90.75 971 VAL A N 1
ATOM 7265 C CA . VAL A 1 971 ? 5.514 -25.707 -10.439 1.00 90.75 971 VAL A CA 1
ATOM 7266 C C . VAL A 1 971 ? 4.883 -27.049 -10.074 1.00 90.75 971 VAL A C 1
ATOM 7268 O O . VAL A 1 971 ? 5.606 -27.979 -9.733 1.00 90.75 971 VAL A O 1
ATOM 7271 N N . ARG A 1 972 ? 3.555 -27.182 -10.194 1.00 93.56 972 ARG A N 1
ATOM 7272 C CA . ARG A 1 972 ? 2.838 -28.446 -9.972 1.00 93.56 972 ARG A CA 1
ATOM 7273 C C . ARG A 1 972 ? 3.333 -29.536 -10.919 1.00 93.56 972 ARG A C 1
ATOM 7275 O O . ARG A 1 972 ? 3.594 -30.643 -10.467 1.00 93.56 972 ARG A O 1
ATOM 7282 N N . ALA A 1 973 ? 3.469 -29.225 -12.208 1.00 93.19 973 ALA A N 1
ATOM 7283 C CA . ALA A 1 973 ? 3.924 -30.172 -13.223 1.00 93.19 973 ALA A CA 1
ATOM 7284 C C . ALA A 1 973 ? 5.383 -30.609 -13.015 1.00 93.19 973 ALA A C 1
ATOM 7286 O O . ALA A 1 973 ? 5.723 -31.751 -13.309 1.00 93.19 973 ALA A O 1
ATOM 7287 N N . ALA A 1 974 ? 6.229 -29.717 -12.496 1.00 91.81 974 ALA A N 1
ATOM 7288 C CA . ALA A 1 974 ? 7.639 -29.993 -12.235 1.00 91.81 974 ALA A CA 1
ATOM 7289 C C . ALA A 1 974 ? 7.909 -30.694 -10.888 1.00 91.81 974 ALA A C 1
ATOM 7291 O O . ALA A 1 974 ? 9.048 -31.090 -10.640 1.00 91.81 974 ALA A O 1
ATOM 7292 N N . TRP A 1 975 ? 6.910 -30.819 -10.005 1.00 94.56 975 TRP A N 1
ATOM 7293 C CA . TRP A 1 975 ? 7.097 -31.353 -8.656 1.00 94.56 975 TRP A CA 1
ATOM 7294 C C . TRP A 1 975 ? 6.895 -32.870 -8.588 1.00 94.56 975 TRP A C 1
ATOM 7296 O O . TRP A 1 975 ? 5.802 -33.375 -8.851 1.00 94.56 975 TRP A O 1
ATOM 7306 N N . HIS A 1 976 ? 7.927 -33.598 -8.154 1.00 94.06 976 HIS A N 1
ATOM 7307 C CA . HIS A 1 976 ? 7.873 -35.057 -7.943 1.00 94.06 976 HIS A CA 1
ATOM 7308 C C . HIS A 1 976 ? 8.372 -35.510 -6.556 1.00 94.06 976 HIS A C 1
ATOM 7310 O O . HIS A 1 976 ? 8.295 -36.694 -6.240 1.00 94.06 976 HIS A O 1
ATOM 7316 N N . ALA A 1 977 ? 8.788 -34.578 -5.688 1.00 90.81 977 ALA A N 1
ATOM 7317 C CA . ALA A 1 977 ? 9.346 -34.873 -4.358 1.00 90.81 977 ALA A CA 1
ATOM 7318 C C . ALA A 1 977 ? 8.308 -35.310 -3.298 1.00 90.81 977 ALA A C 1
ATOM 7320 O O . ALA A 1 977 ? 8.653 -35.514 -2.132 1.00 90.81 977 ALA A O 1
ATOM 7321 N N . GLY A 1 978 ? 7.025 -35.406 -3.652 1.00 94.44 978 GLY A N 1
ATOM 7322 C CA . GLY A 1 978 ? 5.959 -35.792 -2.728 1.00 94.44 978 GLY A CA 1
ATOM 7323 C C . GLY A 1 978 ? 4.584 -35.239 -3.113 1.00 94.44 978 GLY A C 1
ATOM 7324 O O . GLY A 1 978 ? 4.406 -34.770 -4.239 1.00 94.44 978 GLY A O 1
ATOM 7325 N N . PRO A 1 979 ? 3.595 -35.310 -2.201 1.00 96.56 979 PRO A N 1
ATOM 7326 C CA . PRO A 1 979 ? 2.230 -34.877 -2.485 1.00 96.56 979 PRO A CA 1
ATOM 7327 C C . PRO A 1 979 ? 2.154 -33.370 -2.757 1.00 96.56 979 PRO A C 1
ATOM 7329 O O . PRO A 1 979 ? 2.923 -32.586 -2.200 1.00 96.56 979 PRO A O 1
ATOM 7332 N N . VAL A 1 980 ? 1.179 -32.973 -3.578 1.00 96.75 980 VAL A N 1
ATOM 7333 C CA . VAL A 1 980 ? 0.813 -31.572 -3.822 1.00 96.75 980 VAL A CA 1
ATOM 7334 C C . VAL A 1 980 ? -0.588 -31.336 -3.271 1.00 96.75 980 VAL A C 1
ATOM 7336 O O . VAL A 1 980 ? -1.515 -32.060 -3.630 1.00 96.75 980 VAL A O 1
ATOM 7339 N N . ALA A 1 981 ? -0.761 -30.325 -2.427 1.00 96.44 981 ALA A N 1
ATOM 7340 C CA . ALA A 1 981 ? -2.056 -29.964 -1.856 1.00 96.44 981 ALA A CA 1
ATOM 7341 C C . ALA A 1 981 ? -2.279 -28.449 -1.879 1.00 96.44 981 ALA A C 1
ATOM 7343 O O . ALA A 1 981 ? -1.335 -27.664 -1.918 1.00 96.44 981 ALA A O 1
ATOM 7344 N N . GLU A 1 982 ? -3.540 -28.026 -1.838 1.00 93.94 982 GLU A N 1
ATOM 7345 C CA . GLU A 1 982 ? -3.891 -26.601 -1.730 1.00 93.94 982 GLU A CA 1
ATOM 7346 C C . GLU A 1 982 ? -4.038 -26.153 -0.271 1.00 93.94 982 GLU A C 1
ATOM 7348 O O . GLU A 1 982 ? -3.775 -24.998 0.064 1.00 93.94 982 GLU A O 1
ATOM 7353 N N . ASP A 1 983 ? -4.402 -27.088 0.609 1.00 93.38 983 ASP A N 1
ATOM 7354 C CA . ASP A 1 983 ? -4.553 -26.879 2.043 1.00 93.38 983 ASP A CA 1
ATOM 7355 C C . ASP A 1 983 ? -3.889 -28.026 2.814 1.00 93.38 983 ASP A C 1
ATOM 7357 O O . ASP A 1 983 ? -3.982 -29.199 2.448 1.00 93.38 983 ASP A O 1
ATOM 7361 N N . LEU A 1 984 ? -3.249 -27.679 3.927 1.00 94.44 984 LEU A N 1
ATOM 7362 C CA . LEU A 1 984 ? -2.673 -28.624 4.872 1.00 94.44 984 LEU A CA 1
ATOM 7363 C C . LEU A 1 984 ? -3.736 -29.543 5.499 1.00 94.44 984 LEU A C 1
ATOM 7365 O O . LEU A 1 984 ? -3.414 -30.656 5.913 1.00 94.44 984 LEU A O 1
ATOM 7369 N N . ALA A 1 985 ? -4.994 -29.102 5.591 1.00 93.31 985 ALA A N 1
ATOM 7370 C CA . ALA A 1 985 ? -6.107 -29.911 6.086 1.00 93.31 985 ALA A CA 1
ATOM 7371 C C . ALA A 1 985 ? -6.360 -31.162 5.222 1.00 93.31 985 ALA A C 1
ATOM 7373 O O . ALA A 1 985 ? -6.734 -32.201 5.762 1.00 93.31 985 ALA A O 1
ATOM 7374 N N . ALA A 1 986 ? -6.066 -31.100 3.920 1.00 92.56 986 ALA A N 1
ATOM 7375 C CA . ALA A 1 986 ? -6.312 -32.183 2.965 1.00 92.56 986 ALA A CA 1
ATOM 7376 C C . ALA A 1 986 ? -5.237 -33.290 2.959 1.00 92.56 986 ALA A C 1
ATOM 7378 O O . ALA A 1 986 ? -5.334 -34.230 2.177 1.00 92.56 986 ALA A O 1
ATOM 7379 N N . VAL A 1 987 ? -4.192 -33.178 3.786 1.00 95.31 987 VAL A N 1
ATOM 7380 C CA . VAL A 1 987 ? -3.040 -34.091 3.764 1.00 95.31 987 VAL A CA 1
ATOM 7381 C C . VAL A 1 987 ? -2.992 -34.920 5.036 1.00 95.31 987 VAL A C 1
ATOM 7383 O O . VAL A 1 987 ? -2.706 -34.373 6.095 1.00 95.31 987 VAL A O 1
ATOM 7386 N N . ASP A 1 988 ? -3.214 -36.230 4.947 1.00 92.56 988 ASP A N 1
ATOM 7387 C CA . ASP A 1 988 ? -3.260 -37.120 6.117 1.00 92.56 988 ASP A CA 1
ATOM 7388 C C . ASP A 1 988 ? -1.942 -37.154 6.897 1.00 92.56 988 ASP A C 1
ATOM 7390 O O . ASP A 1 988 ? -1.927 -36.922 8.111 1.00 92.56 988 ASP A O 1
ATOM 7394 N N . GLN A 1 989 ? -0.833 -37.380 6.189 1.00 94.62 989 GLN A N 1
ATOM 7395 C CA . GLN A 1 989 ? 0.515 -37.434 6.748 1.00 94.62 989 GLN A CA 1
ATOM 7396 C C . GLN A 1 989 ? 1.371 -36.305 6.183 1.00 94.62 989 GLN A C 1
ATOM 7398 O O . GLN A 1 989 ? 1.642 -36.251 4.985 1.00 94.62 989 GLN A O 1
ATOM 7403 N N . VAL A 1 990 ? 1.817 -35.409 7.061 1.00 96.62 990 VAL A N 1
ATOM 7404 C CA . VAL A 1 990 ? 2.686 -34.291 6.688 1.00 96.62 990 VAL A CA 1
ATOM 7405 C C . VAL A 1 990 ? 4.155 -34.730 6.814 1.00 96.62 990 VAL A C 1
ATOM 7407 O O . VAL A 1 990 ? 4.565 -35.089 7.925 1.00 96.62 990 VAL A O 1
ATOM 7410 N N . PRO A 1 991 ? 4.950 -34.711 5.722 1.00 96.31 991 PRO A N 1
ATOM 7411 C CA . PRO A 1 991 ? 6.382 -35.018 5.753 1.00 96.31 991 PRO A CA 1
ATOM 7412 C C . PRO A 1 991 ? 7.179 -34.089 6.679 1.00 96.31 991 PRO A C 1
ATOM 7414 O O . PRO A 1 991 ? 6.675 -33.073 7.162 1.00 96.31 991 PRO A O 1
ATOM 7417 N N . ALA A 1 992 ? 8.455 -34.417 6.914 1.00 95.94 992 ALA A N 1
ATOM 7418 C CA . ALA A 1 992 ? 9.357 -33.578 7.711 1.00 95.94 992 ALA A CA 1
ATOM 7419 C C . ALA A 1 992 ? 9.485 -32.150 7.155 1.00 95.94 992 ALA A C 1
ATOM 7421 O O . ALA A 1 992 ? 9.599 -31.203 7.938 1.00 95.94 992 ALA A O 1
ATOM 7422 N N . VAL A 1 993 ? 9.415 -32.003 5.827 1.00 97.44 993 VAL A N 1
ATOM 7423 C CA . VAL A 1 993 ? 9.494 -30.718 5.132 1.00 97.44 993 VAL A CA 1
ATOM 7424 C C . VAL A 1 993 ? 8.208 -30.422 4.363 1.00 97.44 993 VAL A C 1
ATOM 7426 O O . VAL A 1 993 ? 7.686 -31.254 3.619 1.00 97.44 993 VAL A O 1
ATOM 7429 N N . VAL A 1 994 ? 7.721 -29.196 4.519 1.00 97.81 994 VAL A N 1
ATOM 7430 C CA . VAL A 1 994 ? 6.617 -28.626 3.746 1.00 97.81 994 VAL A CA 1
ATOM 7431 C C . VAL A 1 994 ? 7.155 -27.450 2.947 1.00 97.81 994 VAL A C 1
ATOM 7433 O O . VAL A 1 994 ? 7.790 -26.570 3.518 1.00 97.81 994 VAL A O 1
ATOM 7436 N N . VAL A 1 995 ? 6.901 -27.413 1.644 1.00 97.44 995 VAL A N 1
ATOM 7437 C CA . VAL A 1 995 ? 7.252 -26.304 0.756 1.00 97.44 995 VAL A CA 1
ATOM 7438 C C . VAL A 1 995 ? 5.987 -25.549 0.389 1.00 97.44 995 VAL A C 1
ATOM 7440 O O . VAL A 1 995 ? 5.112 -26.093 -0.267 1.00 97.44 995 VAL A O 1
ATOM 7443 N N . LEU A 1 996 ? 5.882 -24.291 0.789 1.00 96.25 996 LEU A N 1
ATOM 7444 C CA . LEU A 1 996 ? 4.850 -23.372 0.328 1.00 96.25 996 LEU A CA 1
ATOM 7445 C C . LEU A 1 996 ? 5.390 -22.578 -0.860 1.00 96.25 996 LEU A C 1
ATOM 7447 O O . LEU A 1 996 ? 6.361 -21.844 -0.699 1.00 96.25 996 LEU A O 1
ATOM 7451 N N . VAL A 1 997 ? 4.739 -22.666 -2.018 1.00 93.69 997 VAL A N 1
ATOM 7452 C CA . VAL A 1 997 ? 5.020 -21.774 -3.153 1.00 93.69 997 VAL A CA 1
ATOM 7453 C C . VAL A 1 997 ? 3.843 -20.831 -3.309 1.00 93.69 997 VAL A C 1
ATOM 7455 O O . VAL A 1 997 ? 2.692 -21.252 -3.416 1.00 93.69 997 VAL A O 1
ATOM 7458 N N . THR A 1 998 ? 4.128 -19.539 -3.252 1.00 89.88 998 THR A N 1
ATOM 7459 C CA . THR A 1 998 ? 3.104 -18.502 -3.137 1.00 89.88 998 THR A CA 1
ATOM 7460 C C . THR A 1 998 ? 3.593 -17.210 -3.768 1.00 89.88 998 THR A C 1
ATOM 7462 O O . THR A 1 998 ? 4.792 -16.978 -3.875 1.00 89.88 998 THR A O 1
ATOM 7465 N N . ALA A 1 999 ? 2.657 -16.370 -4.186 1.00 83.38 999 ALA A N 1
ATOM 7466 C CA . ALA A 1 999 ? 2.915 -14.992 -4.586 1.00 83.38 999 ALA A CA 1
ATOM 7467 C C . ALA A 1 999 ? 1.919 -14.048 -3.901 1.00 83.38 999 ALA A C 1
ATOM 7469 O O . ALA A 1 999 ? 1.499 -13.023 -4.443 1.00 83.38 999 ALA A O 1
ATOM 7470 N N . GLU A 1 1000 ? 1.474 -14.445 -2.709 1.00 84.44 1000 GLU A N 1
ATOM 7471 C CA . GLU A 1 1000 ? 0.536 -13.664 -1.926 1.00 84.44 1000 GLU A CA 1
ATOM 7472 C C . GLU A 1 1000 ? 1.126 -12.301 -1.554 1.00 84.44 1000 GLU A C 1
ATOM 7474 O O . GLU A 1 1000 ? 2.314 -12.192 -1.244 1.00 84.44 1000 GLU A O 1
ATOM 7479 N N . PRO A 1 1001 ? 0.280 -11.259 -1.458 1.00 78.12 1001 PRO A N 1
ATOM 7480 C CA . PRO A 1 1001 ? 0.638 -10.039 -0.757 1.00 78.12 1001 PRO A CA 1
ATOM 7481 C C . PRO A 1 1001 ? 1.289 -10.354 0.596 1.00 78.12 1001 PRO A C 1
ATOM 7483 O O . PRO A 1 1001 ? 0.763 -11.200 1.327 1.00 78.12 1001 PRO A O 1
ATOM 7486 N N . PRO A 1 1002 ? 2.353 -9.649 1.010 1.00 79.62 1002 PRO A N 1
ATOM 7487 C CA . PRO A 1 1002 ? 3.121 -10.063 2.181 1.00 79.62 1002 PRO A CA 1
ATOM 7488 C C . PRO A 1 1002 ? 2.303 -10.137 3.475 1.00 79.62 1002 PRO A C 1
ATOM 7490 O O . PRO A 1 1002 ? 2.573 -10.975 4.324 1.00 79.62 1002 PRO A O 1
ATOM 7493 N N . ALA A 1 1003 ? 1.285 -9.283 3.644 1.00 76.44 1003 ALA A N 1
ATOM 7494 C CA . ALA A 1 1003 ? 0.410 -9.339 4.815 1.00 76.44 1003 ALA A CA 1
ATOM 7495 C C . ALA A 1 1003 ? -0.417 -10.634 4.846 1.00 76.44 1003 ALA A C 1
ATOM 7497 O O . ALA A 1 1003 ? -0.574 -11.258 5.899 1.00 76.44 1003 ALA A O 1
ATOM 7498 N N . ARG A 1 1004 ? -0.913 -11.058 3.679 1.00 83.12 1004 ARG A N 1
ATOM 7499 C CA . ARG A 1 1004 ? -1.645 -12.311 3.511 1.00 83.12 1004 ARG A CA 1
ATOM 7500 C C . ARG A 1 1004 ? -0.720 -13.508 3.685 1.00 83.12 1004 ARG A C 1
ATOM 7502 O O . ARG A 1 1004 ? -1.066 -14.400 4.461 1.00 83.12 1004 ARG A O 1
ATOM 7509 N N . LEU A 1 1005 ? 0.460 -13.472 3.060 1.00 87.00 1005 LEU A N 1
ATOM 7510 C CA . LEU A 1 1005 ? 1.508 -14.470 3.251 1.00 87.00 1005 LEU A CA 1
ATOM 7511 C C . LEU A 1 1005 ? 1.832 -14.617 4.736 1.00 87.00 1005 LEU A C 1
ATOM 7513 O O . LEU A 1 1005 ? 1.739 -15.706 5.284 1.00 87.00 1005 LEU A O 1
ATOM 7517 N N . ALA A 1 1006 ? 2.109 -13.521 5.435 1.00 84.81 1006 ALA A N 1
ATOM 7518 C CA . ALA A 1 1006 ? 2.479 -13.565 6.840 1.00 84.81 1006 ALA A CA 1
ATOM 7519 C C . ALA A 1 1006 ? 1.358 -14.118 7.739 1.00 84.81 1006 ALA A C 1
ATOM 7521 O O . ALA A 1 1006 ? 1.638 -14.891 8.654 1.00 84.81 1006 ALA A O 1
ATOM 7522 N N . ARG A 1 1007 ? 0.079 -13.819 7.457 1.00 83.94 1007 ARG A N 1
ATOM 7523 C CA . ARG A 1 1007 ? -1.047 -14.475 8.150 1.00 83.94 1007 ARG A CA 1
ATOM 7524 C C . ARG A 1 1007 ? -1.150 -15.960 7.823 1.00 83.94 1007 ARG A C 1
ATOM 7526 O O . ARG A 1 1007 ? -1.446 -16.744 8.724 1.00 83.94 1007 ARG A O 1
ATOM 7533 N N . ARG A 1 1008 ? -0.923 -16.360 6.568 1.00 90.50 1008 ARG A N 1
ATOM 7534 C CA . ARG A 1 1008 ? -0.877 -17.779 6.189 1.00 90.50 1008 ARG A CA 1
ATOM 7535 C C . ARG A 1 1008 ? 0.246 -18.485 6.933 1.00 90.50 1008 ARG A C 1
ATOM 7537 O O . ARG A 1 1008 ? -0.012 -19.510 7.549 1.00 90.50 1008 ARG A O 1
ATOM 7544 N N . LEU A 1 1009 ? 1.444 -17.908 6.952 1.00 91.69 1009 LEU A N 1
ATOM 7545 C CA . LEU A 1 1009 ? 2.581 -18.437 7.694 1.00 91.69 1009 LEU A CA 1
ATOM 7546 C C . LEU A 1 1009 ? 2.287 -18.516 9.194 1.00 91.69 1009 LEU A C 1
ATOM 7548 O O . LEU A 1 1009 ? 2.605 -19.527 9.803 1.00 91.69 1009 LEU A O 1
ATOM 7552 N N . ALA A 1 1010 ? 1.607 -17.526 9.779 1.00 88.00 1010 ALA A N 1
ATOM 7553 C CA . ALA A 1 1010 ? 1.183 -17.577 11.179 1.00 88.00 1010 ALA A CA 1
ATOM 7554 C C . ALA A 1 1010 ? 0.185 -18.717 11.449 1.00 88.00 1010 ALA A C 1
ATOM 7556 O O . ALA A 1 1010 ? 0.340 -19.440 12.432 1.00 88.00 1010 ALA A O 1
ATOM 7557 N N . ARG A 1 1011 ? -0.806 -18.925 10.569 1.00 89.31 1011 ARG A N 1
ATOM 7558 C CA . ARG A 1 1011 ? -1.748 -20.057 10.675 1.00 89.31 1011 ARG A CA 1
ATOM 7559 C C . ARG A 1 1011 ? -1.048 -21.404 10.511 1.00 89.31 1011 ARG A C 1
ATOM 7561 O O . ARG A 1 1011 ? -1.305 -22.313 11.292 1.00 89.31 1011 ARG A O 1
ATOM 7568 N N . LEU A 1 1012 ? -0.159 -21.522 9.526 1.00 92.69 1012 LEU A N 1
ATOM 7569 C CA . LEU A 1 1012 ? 0.639 -22.727 9.299 1.00 92.69 1012 LEU A CA 1
ATOM 7570 C C . LEU A 1 1012 ? 1.524 -23.018 10.517 1.00 92.69 1012 LEU A C 1
ATOM 7572 O O . LEU A 1 1012 ? 1.483 -24.125 11.041 1.00 92.69 1012 LEU A O 1
ATOM 7576 N N . ALA A 1 1013 ? 2.244 -22.019 11.031 1.00 90.69 1013 ALA A N 1
ATOM 7577 C CA . ALA A 1 1013 ? 3.118 -22.163 12.194 1.00 90.69 1013 ALA A CA 1
ATOM 7578 C C . ALA A 1 1013 ? 2.367 -22.546 13.483 1.00 90.69 1013 ALA A C 1
ATOM 7580 O O . ALA A 1 1013 ? 2.921 -23.246 14.335 1.00 90.69 1013 ALA A O 1
ATOM 7581 N N . ALA A 1 1014 ? 1.111 -22.107 13.625 1.00 88.62 1014 ALA A N 1
ATOM 7582 C CA . ALA A 1 1014 ? 0.232 -22.471 14.735 1.00 88.62 1014 ALA A CA 1
ATOM 7583 C C . ALA A 1 1014 ? -0.447 -23.845 14.562 1.00 88.62 1014 ALA A C 1
ATOM 7585 O O . ALA A 1 1014 ? -0.990 -24.381 15.530 1.00 88.62 1014 ALA A O 1
ATOM 7586 N N . SER A 1 1015 ? -0.432 -24.424 13.356 1.00 92.25 1015 SER A N 1
ATOM 7587 C CA . SER A 1 1015 ? -1.076 -25.708 13.080 1.00 92.25 1015 SER A CA 1
ATOM 7588 C C . SER A 1 1015 ? -0.405 -26.841 13.863 1.00 92.25 1015 SER A C 1
ATOM 7590 O O . SER A 1 1015 ? 0.803 -27.055 13.720 1.00 92.25 1015 SER A O 1
ATOM 7592 N N . PRO A 1 1016 ? -1.167 -27.651 14.623 1.00 94.06 1016 PRO A N 1
ATOM 7593 C CA . PRO A 1 1016 ? -0.636 -28.846 15.269 1.00 94.06 1016 PRO A CA 1
ATOM 7594 C C . PRO A 1 1016 ? 0.023 -29.829 14.294 1.00 94.06 1016 PRO A C 1
ATOM 7596 O O . PRO A 1 1016 ? 0.959 -30.518 14.684 1.00 94.06 1016 PRO A O 1
ATOM 7599 N N . ARG A 1 1017 ? -0.419 -29.868 13.027 1.00 95.00 1017 ARG A N 1
ATOM 7600 C CA . ARG A 1 1017 ? 0.131 -30.777 12.006 1.00 95.00 1017 ARG A CA 1
ATOM 7601 C C . ARG A 1 1017 ? 1.556 -30.409 11.579 1.00 95.00 1017 ARG A C 1
ATOM 7603 O O . ARG A 1 1017 ? 2.272 -31.277 11.093 1.00 95.00 1017 ARG A O 1
ATOM 7610 N N . LEU A 1 1018 ? 1.970 -29.152 11.771 1.00 95.06 1018 LEU A N 1
ATOM 7611 C CA . LEU A 1 1018 ? 3.347 -28.708 11.516 1.00 95.06 1018 LEU A CA 1
ATOM 7612 C C . LEU A 1 1018 ? 4.232 -28.729 12.771 1.00 95.06 1018 LEU A C 1
ATOM 7614 O O . LEU A 1 1018 ? 5.357 -28.230 12.736 1.00 95.06 1018 LEU A O 1
ATOM 7618 N N . ALA A 1 1019 ? 3.760 -29.304 13.881 1.00 95.06 1019 ALA A N 1
ATOM 7619 C CA . ALA A 1 1019 ? 4.574 -29.430 15.082 1.00 95.06 1019 ALA A CA 1
ATOM 7620 C C . ALA A 1 1019 ? 5.823 -30.286 14.824 1.00 95.06 1019 ALA A C 1
ATOM 7622 O O . ALA A 1 1019 ? 5.723 -31.408 14.329 1.00 95.06 1019 ALA A O 1
ATOM 7623 N N . GLY A 1 1020 ? 6.998 -29.734 15.129 1.00 95.06 1020 GLY A N 1
ATOM 7624 C CA . GLY A 1 1020 ? 8.297 -30.349 14.864 1.00 95.06 1020 GLY A CA 1
ATOM 7625 C C . GLY A 1 1020 ? 8.670 -30.432 13.380 1.00 95.06 1020 GLY A C 1
ATOM 7626 O O . GLY A 1 1020 ? 9.618 -31.133 13.049 1.00 95.06 1020 GLY A O 1
ATOM 7627 N N . ARG A 1 1021 ? 7.945 -29.762 12.471 1.00 97.06 1021 ARG A N 1
ATOM 7628 C CA . ARG A 1 1021 ? 8.198 -29.804 11.017 1.00 97.06 1021 ARG A CA 1
ATOM 7629 C C . ARG A 1 1021 ? 8.938 -28.565 10.521 1.00 97.06 1021 ARG A C 1
ATOM 7631 O O . ARG A 1 1021 ? 8.909 -27.511 11.158 1.00 97.06 1021 ARG A O 1
ATOM 7638 N N . LEU A 1 1022 ? 9.581 -28.696 9.366 1.00 97.69 1022 LEU A N 1
ATOM 7639 C CA . LEU A 1 1022 ? 10.261 -27.619 8.653 1.00 97.69 1022 LEU A CA 1
ATOM 7640 C C . LEU A 1 1022 ? 9.328 -27.038 7.587 1.00 97.69 1022 LEU A C 1
ATOM 7642 O O . LEU A 1 1022 ? 8.730 -27.784 6.811 1.00 97.69 1022 LEU A O 1
ATOM 7646 N N . LEU A 1 1023 ? 9.221 -25.712 7.524 1.00 97.69 1023 LEU A N 1
ATOM 7647 C CA . LEU A 1 1023 ? 8.445 -25.016 6.496 1.00 97.69 1023 LEU A CA 1
ATOM 7648 C C . LEU A 1 1023 ? 9.392 -24.221 5.596 1.00 97.69 1023 LEU A C 1
ATOM 7650 O O . LEU A 1 1023 ? 9.967 -23.239 6.041 1.00 97.69 1023 LEU A O 1
ATOM 7654 N N . ALA A 1 1024 ? 9.553 -24.617 4.339 1.00 97.25 1024 ALA A N 1
ATOM 7655 C CA . ALA A 1 1024 ? 10.203 -23.813 3.312 1.00 97.25 1024 ALA A CA 1
ATOM 7656 C C . ALA A 1 1024 ? 9.154 -22.966 2.579 1.00 97.25 1024 ALA A C 1
ATOM 7658 O O . ALA A 1 1024 ? 8.075 -23.451 2.256 1.00 97.25 1024 ALA A O 1
ATOM 7659 N N . VAL A 1 1025 ? 9.457 -21.705 2.302 1.00 95.81 1025 VAL A N 1
ATOM 7660 C CA . VAL A 1 1025 ? 8.570 -20.765 1.616 1.00 95.81 1025 VAL A CA 1
ATOM 7661 C C . VAL A 1 1025 ? 9.313 -20.214 0.419 1.00 95.81 1025 VAL A C 1
ATOM 7663 O O . VAL A 1 1025 ? 10.304 -19.497 0.571 1.00 95.81 1025 VAL A O 1
ATOM 7666 N N . TYR A 1 1026 ? 8.834 -20.562 -0.768 1.00 93.62 1026 TYR A N 1
ATOM 7667 C CA . TYR A 1 1026 ? 9.240 -19.923 -2.003 1.00 93.62 1026 TYR A CA 1
ATOM 7668 C C . TYR A 1 1026 ? 8.257 -18.791 -2.303 1.00 93.62 1026 TYR A C 1
ATOM 7670 O O . TYR A 1 1026 ? 7.162 -19.019 -2.825 1.00 93.62 1026 TYR A O 1
ATOM 7678 N N . ASP A 1 1027 ? 8.639 -17.577 -1.916 1.00 90.06 1027 ASP A N 1
ATOM 7679 C CA . ASP A 1 1027 ? 7.880 -16.364 -2.203 1.00 90.06 1027 ASP A CA 1
ATOM 7680 C C . ASP A 1 1027 ? 8.253 -15.851 -3.599 1.00 90.06 1027 ASP A C 1
ATOM 7682 O O . ASP A 1 1027 ? 9.333 -15.301 -3.816 1.00 90.06 1027 ASP A O 1
ATOM 7686 N N . ALA A 1 1028 ? 7.354 -16.072 -4.556 1.00 85.25 1028 ALA A N 1
ATOM 7687 C CA . ALA A 1 1028 ? 7.420 -15.530 -5.909 1.00 85.25 1028 ALA A CA 1
ATOM 7688 C C . ALA A 1 1028 ? 6.881 -14.086 -5.989 1.00 85.25 1028 ALA A C 1
ATOM 7690 O O . ALA A 1 1028 ? 6.792 -13.521 -7.081 1.00 85.25 1028 ALA A O 1
ATOM 7691 N N . GLY A 1 1029 ? 6.488 -13.502 -4.852 1.00 77.12 1029 GLY A N 1
ATOM 7692 C CA . GLY A 1 1029 ? 6.072 -12.116 -4.716 1.00 77.12 1029 GLY A CA 1
ATOM 7693 C C . GLY A 1 1029 ? 7.239 -11.121 -4.721 1.00 77.12 1029 GLY A C 1
ATOM 7694 O O . GLY A 1 1029 ? 8.413 -11.450 -4.567 1.00 77.12 1029 GLY A O 1
ATOM 7695 N N . MET A 1 1030 ? 6.887 -9.847 -4.905 1.00 65.50 1030 MET A N 1
ATOM 7696 C CA . MET A 1 1030 ? 7.846 -8.745 -5.080 1.00 65.50 1030 MET A CA 1
ATOM 7697 C C . MET A 1 1030 ? 8.355 -8.132 -3.782 1.00 65.50 1030 MET A C 1
ATOM 7699 O O . MET A 1 1030 ? 9.401 -7.490 -3.759 1.00 65.50 1030 MET A O 1
ATOM 7703 N N . THR A 1 1031 ? 7.550 -8.200 -2.725 1.00 67.38 1031 THR A N 1
ATOM 7704 C CA . THR A 1 1031 ? 7.834 -7.474 -1.490 1.00 67.38 1031 THR A CA 1
ATOM 7705 C C . THR A 1 1031 ? 8.266 -8.483 -0.441 1.00 67.38 1031 THR A C 1
ATOM 7707 O O . THR A 1 1031 ? 7.451 -9.332 -0.091 1.00 67.38 1031 THR A O 1
ATOM 7710 N N . PRO A 1 1032 ? 9.504 -8.401 0.081 1.00 70.50 1032 PRO A N 1
ATOM 7711 C CA . PRO A 1 1032 ? 9.936 -9.306 1.130 1.00 70.50 1032 PRO A CA 1
ATOM 7712 C C . PRO A 1 1032 ? 8.974 -9.242 2.320 1.00 70.50 1032 PRO A C 1
ATOM 7714 O O . PRO A 1 1032 ? 8.512 -8.148 2.681 1.00 70.50 1032 PRO A O 1
ATOM 7717 N N . PRO A 1 1033 ? 8.699 -10.378 2.985 1.00 74.56 1033 PRO A N 1
ATOM 7718 C CA . PRO A 1 1033 ? 8.133 -10.321 4.318 1.00 74.56 1033 PRO A CA 1
ATOM 7719 C C . PRO A 1 1033 ? 9.070 -9.523 5.227 1.00 74.56 1033 PRO A C 1
ATOM 7721 O O . PRO A 1 1033 ? 10.267 -9.378 4.967 1.00 74.56 1033 PRO A O 1
ATOM 7724 N N . ARG A 1 1034 ? 8.525 -9.007 6.325 1.00 77.81 1034 ARG A N 1
ATOM 7725 C CA . ARG A 1 1034 ? 9.342 -8.301 7.306 1.00 77.81 1034 ARG A CA 1
ATOM 7726 C C . ARG A 1 1034 ? 10.468 -9.170 7.838 1.00 77.81 1034 ARG A C 1
ATOM 7728 O O . ARG A 1 1034 ? 10.302 -10.367 8.058 1.00 77.81 1034 ARG A O 1
ATOM 7735 N N . ALA A 1 1035 ? 11.583 -8.512 8.108 1.00 76.50 1035 ALA A N 1
ATOM 7736 C CA . ALA A 1 1035 ? 12.810 -9.144 8.547 1.00 76.50 1035 ALA A CA 1
ATOM 7737 C C . ALA A 1 1035 ? 12.663 -9.885 9.894 1.00 76.50 1035 ALA A C 1
ATOM 7739 O O . ALA A 1 1035 ? 13.302 -10.912 10.103 1.00 76.50 1035 ALA A O 1
ATOM 7740 N N . ASP A 1 1036 ? 11.772 -9.415 10.773 1.00 77.06 1036 ASP A N 1
ATOM 7741 C CA . ASP A 1 1036 ? 11.476 -10.026 12.073 1.00 77.06 1036 ASP A CA 1
ATOM 7742 C C . ASP A 1 1036 ? 10.408 -11.137 12.013 1.00 77.06 1036 ASP A C 1
ATOM 7744 O O . ASP A 1 1036 ? 10.184 -11.838 13.003 1.00 77.06 1036 ASP A O 1
ATOM 7748 N N . LEU A 1 1037 ? 9.759 -11.343 10.858 1.00 83.25 1037 LEU A N 1
ATOM 7749 C CA . LEU A 1 1037 ? 8.691 -12.335 10.710 1.00 83.25 1037 LEU A CA 1
ATOM 7750 C C . LEU A 1 1037 ? 9.144 -13.764 11.068 1.00 83.25 1037 LEU A C 1
ATOM 7752 O O . LEU A 1 1037 ? 8.407 -14.420 11.804 1.00 83.25 1037 LEU A O 1
ATOM 7756 N N . PRO A 1 1038 ? 10.319 -14.268 10.630 1.00 89.00 1038 PRO A N 1
ATOM 7757 C CA . PRO A 1 1038 ? 10.788 -15.596 11.031 1.00 89.00 1038 PRO A CA 1
ATOM 7758 C C . PRO A 1 1038 ? 10.867 -15.767 12.546 1.00 89.00 1038 PRO A C 1
ATOM 7760 O O . PRO A 1 1038 ? 10.372 -16.760 13.076 1.00 89.00 1038 PRO A O 1
ATOM 7763 N N . ALA A 1 1039 ? 11.424 -14.774 13.247 1.00 84.19 1039 ALA A N 1
ATOM 7764 C CA . ALA A 1 1039 ? 11.540 -14.802 14.698 1.00 84.19 1039 ALA A CA 1
ATOM 7765 C C . ALA A 1 1039 ? 10.160 -14.832 15.361 1.00 84.19 1039 ALA A C 1
ATOM 7767 O O . ALA A 1 1039 ? 9.909 -15.679 16.215 1.00 84.19 1039 ALA A O 1
ATOM 7768 N N . ALA A 1 1040 ? 9.234 -13.980 14.913 1.00 79.56 1040 ALA A N 1
ATOM 7769 C CA . ALA A 1 1040 ? 7.866 -13.954 15.424 1.00 79.56 1040 ALA A CA 1
ATOM 7770 C C . ALA A 1 1040 ? 7.116 -15.282 15.192 1.00 79.56 1040 ALA A C 1
ATOM 7772 O O . ALA A 1 1040 ? 6.376 -15.744 16.062 1.00 79.56 1040 ALA A O 1
ATOM 7773 N N . LEU A 1 1041 ? 7.307 -15.922 14.035 1.00 85.44 1041 LEU A N 1
ATOM 7774 C CA . LEU A 1 1041 ? 6.670 -17.200 13.709 1.00 85.44 1041 LEU A CA 1
ATOM 7775 C C . LEU A 1 1041 ? 7.246 -18.361 14.522 1.00 85.44 1041 LEU A C 1
ATOM 7777 O O . LEU A 1 1041 ? 6.480 -19.175 15.029 1.00 85.44 1041 LEU A O 1
ATOM 7781 N N . LEU A 1 1042 ? 8.569 -18.437 14.678 1.00 87.81 1042 LEU A N 1
ATOM 7782 C CA . LEU A 1 1042 ? 9.232 -19.506 15.439 1.00 87.81 1042 LEU A CA 1
ATOM 7783 C C . LEU A 1 1042 ? 9.021 -19.360 16.951 1.00 87.81 1042 LEU A C 1
ATOM 7785 O O . LEU A 1 1042 ? 8.971 -20.354 17.673 1.00 87.81 1042 LEU A O 1
ATOM 7789 N N . ALA A 1 1043 ? 8.836 -18.130 17.425 1.00 79.00 1043 ALA A N 1
ATOM 7790 C CA . ALA A 1 1043 ? 8.480 -17.820 18.802 1.00 79.00 1043 ALA A CA 1
ATOM 7791 C C . ALA A 1 1043 ? 7.094 -18.324 19.213 1.00 79.00 1043 ALA A C 1
ATOM 7793 O O . ALA A 1 1043 ? 6.902 -18.797 20.330 1.00 79.00 1043 ALA A O 1
ATOM 7794 N N . HIS A 1 1044 ? 6.116 -18.171 18.320 1.00 68.75 1044 HIS A N 1
ATOM 7795 C CA . HIS A 1 1044 ? 4.726 -18.548 18.572 1.00 68.75 1044 HIS A CA 1
ATOM 7796 C C . HIS A 1 1044 ? 4.380 -19.954 18.071 1.00 68.75 1044 HIS A C 1
ATOM 7798 O O . HIS A 1 1044 ? 3.370 -20.523 18.484 1.00 68.75 1044 HIS A O 1
ATOM 7804 N N . GLY A 1 1045 ? 5.162 -20.475 17.130 1.00 66.81 1045 GLY A N 1
ATOM 7805 C CA . GLY A 1 1045 ? 4.844 -21.665 16.359 1.00 66.81 1045 GLY A CA 1
ATOM 7806 C C . GLY A 1 1045 ? 5.503 -22.933 16.878 1.00 66.81 1045 GLY A C 1
ATOM 7807 O O . GLY A 1 1045 ? 6.523 -22.915 17.564 1.00 66.81 1045 GLY A O 1
ATOM 7808 N N . ARG A 1 1046 ? 4.933 -24.067 16.470 1.00 85.56 1046 ARG A N 1
ATOM 7809 C CA . ARG A 1 1046 ? 5.464 -25.409 16.754 1.00 85.56 1046 ARG A CA 1
ATOM 7810 C C . ARG A 1 1046 ? 6.484 -25.878 15.706 1.00 85.56 1046 ARG A C 1
ATOM 7812 O O . ARG A 1 1046 ? 6.898 -27.029 15.746 1.00 85.56 1046 ARG A O 1
ATOM 7819 N N . LEU A 1 1047 ? 6.856 -25.015 14.759 1.00 94.56 1047 LEU A N 1
ATOM 7820 C CA . LEU A 1 1047 ? 7.794 -25.331 13.679 1.00 94.56 1047 LEU A CA 1
ATOM 7821 C C . LEU A 1 1047 ? 9.198 -25.613 14.222 1.00 94.56 1047 LEU A C 1
ATOM 7823 O O . LEU A 1 1047 ? 9.686 -24.900 15.099 1.00 94.56 1047 LEU A O 1
ATOM 7827 N N . ALA A 1 1048 ? 9.875 -26.597 13.640 1.00 95.56 1048 ALA A N 1
ATOM 7828 C CA . ALA A 1 1048 ? 11.292 -26.851 13.881 1.00 95.56 1048 ALA A CA 1
ATOM 7829 C C . ALA A 1 1048 ? 12.201 -25.832 13.174 1.00 95.56 1048 ALA A C 1
ATOM 7831 O O . ALA A 1 1048 ? 13.316 -25.592 13.616 1.00 95.56 1048 ALA A O 1
ATOM 7832 N N . GLY A 1 1049 ? 11.731 -25.208 12.094 1.00 96.50 1049 GLY A N 1
ATOM 7833 C CA . GLY A 1 1049 ? 12.490 -24.206 11.350 1.00 96.50 1049 GLY A CA 1
ATOM 7834 C C . GLY A 1 1049 ? 11.702 -23.658 10.165 1.00 96.50 1049 GLY A C 1
ATOM 7835 O O . GLY A 1 1049 ? 10.728 -24.267 9.712 1.00 96.50 1049 GLY A O 1
ATOM 7836 N N . LEU A 1 1050 ? 12.123 -22.493 9.677 1.00 96.75 1050 LEU A N 1
ATOM 7837 C CA . LEU A 1 1050 ? 11.507 -21.785 8.555 1.00 96.75 1050 LEU A CA 1
ATOM 7838 C C . LEU A 1 1050 ? 12.573 -21.481 7.498 1.00 96.75 1050 LEU A C 1
ATOM 7840 O O . LEU A 1 1050 ? 13.524 -20.766 7.781 1.00 96.75 1050 LEU A O 1
ATOM 7844 N N . GLY A 1 1051 ? 12.425 -21.997 6.286 1.00 96.25 1051 GLY A N 1
ATOM 7845 C CA . GLY A 1 1051 ? 13.249 -21.644 5.134 1.00 96.25 1051 GLY A CA 1
ATOM 7846 C C . GLY A 1 1051 ? 12.557 -20.562 4.318 1.00 96.25 1051 GLY A C 1
ATOM 7847 O O . GLY A 1 1051 ? 11.405 -20.744 3.946 1.00 96.25 1051 GLY A O 1
ATOM 7848 N N . LEU A 1 1052 ? 13.224 -19.453 4.013 1.00 94.31 1052 LEU A N 1
ATOM 7849 C CA . LEU A 1 1052 ? 12.679 -18.416 3.129 1.00 94.31 1052 LEU A CA 1
ATOM 7850 C C . LEU A 1 1052 ? 13.546 -18.277 1.882 1.00 94.31 1052 LEU A C 1
ATOM 7852 O O . LEU A 1 1052 ? 14.769 -18.147 1.997 1.00 94.31 1052 LEU A O 1
ATOM 7856 N N . SER A 1 1053 ? 12.922 -18.280 0.702 1.00 92.19 1053 SER A N 1
ATOM 7857 C CA . SER A 1 1053 ? 13.606 -17.909 -0.535 1.00 92.19 1053 SER A CA 1
ATOM 7858 C C . SER A 1 1053 ? 14.023 -16.439 -0.506 1.00 92.19 1053 SER A C 1
ATOM 7860 O O . SER A 1 1053 ? 13.541 -15.642 0.305 1.00 92.19 1053 SER A O 1
ATOM 7862 N N . GLU A 1 1054 ? 14.952 -16.063 -1.381 1.00 82.81 1054 GLU A N 1
ATOM 7863 C CA . GLU A 1 1054 ? 15.179 -14.651 -1.669 1.00 82.81 1054 GLU A CA 1
ATOM 7864 C C . GLU A 1 1054 ? 13.988 -14.134 -2.494 1.00 82.81 1054 GLU A C 1
ATOM 7866 O O . GLU A 1 1054 ? 13.763 -14.634 -3.598 1.00 82.81 1054 GLU A O 1
ATOM 7871 N N . PRO A 1 1055 ? 13.181 -13.201 -1.959 1.00 73.00 1055 PRO A N 1
ATOM 7872 C CA . PRO A 1 1055 ? 12.115 -12.590 -2.732 1.00 73.00 1055 PRO A CA 1
ATOM 7873 C C . PRO A 1 1055 ? 12.746 -11.663 -3.762 1.00 73.00 1055 PRO A C 1
ATOM 7875 O O . PRO A 1 1055 ? 13.782 -11.040 -3.510 1.00 73.00 1055 PRO A O 1
ATOM 7878 N N . GLY A 1 1056 ? 12.106 -11.535 -4.913 1.00 69.56 1056 GLY A N 1
ATOM 7879 C CA . GLY A 1 1056 ? 12.593 -10.616 -5.918 1.00 69.56 1056 GLY A CA 1
ATOM 7880 C C . GLY A 1 1056 ? 11.824 -10.684 -7.229 1.00 69.56 1056 GLY A C 1
ATOM 7881 O O . GLY A 1 1056 ? 11.150 -11.673 -7.511 1.00 69.56 1056 GLY A O 1
ATOM 7882 N N . PRO A 1 1057 ? 11.960 -9.648 -8.062 1.00 59.91 1057 PRO A N 1
ATOM 7883 C CA . PRO A 1 1057 ? 11.360 -9.571 -9.401 1.00 59.91 1057 PRO A CA 1
ATOM 7884 C C . PRO A 1 1057 ? 11.627 -10.780 -10.300 1.00 59.91 1057 PRO A C 1
ATOM 7886 O O . PRO A 1 1057 ? 10.776 -11.168 -11.098 1.00 59.91 1057 PRO A O 1
ATOM 7889 N N . THR A 1 1058 ? 12.780 -11.430 -10.147 1.00 66.50 1058 THR A N 1
ATOM 7890 C CA . THR A 1 1058 ? 13.133 -12.632 -10.911 1.00 66.50 1058 THR A CA 1
ATOM 7891 C C . THR A 1 1058 ? 12.679 -13.936 -10.251 1.00 66.50 1058 THR A C 1
ATOM 7893 O O . THR A 1 1058 ? 12.693 -14.973 -10.916 1.00 66.50 1058 THR A O 1
ATOM 7896 N N . ALA A 1 1059 ? 12.235 -13.914 -8.987 1.00 75.06 1059 ALA A N 1
ATOM 7897 C CA . ALA A 1 1059 ? 11.894 -15.118 -8.228 1.00 75.06 1059 ALA A CA 1
ATOM 7898 C C . ALA A 1 1059 ? 10.772 -15.913 -8.907 1.00 75.06 1059 ALA A C 1
ATOM 7900 O O . ALA A 1 1059 ? 10.880 -17.122 -9.079 1.00 75.06 1059 ALA A O 1
ATOM 7901 N N . ALA A 1 1060 ? 9.734 -15.237 -9.408 1.00 72.81 1060 ALA A N 1
ATOM 7902 C CA . ALA A 1 1060 ? 8.666 -15.902 -10.153 1.00 72.81 1060 ALA A CA 1
ATOM 7903 C C . ALA A 1 1060 ? 9.180 -16.639 -11.406 1.00 72.81 1060 ALA A C 1
ATOM 7905 O O . ALA A 1 1060 ? 8.720 -17.736 -11.707 1.00 72.81 1060 ALA A O 1
ATOM 7906 N N . ALA A 1 1061 ? 10.156 -16.069 -12.122 1.00 71.81 1061 ALA A N 1
ATOM 7907 C CA . ALA A 1 1061 ? 10.729 -16.679 -13.322 1.00 71.81 1061 ALA A CA 1
ATOM 7908 C C . ALA A 1 1061 ? 11.665 -17.857 -13.008 1.00 71.81 1061 ALA A C 1
ATOM 7910 O O . ALA A 1 1061 ? 11.783 -18.771 -13.820 1.00 71.81 1061 ALA A O 1
ATOM 7911 N N . GLN A 1 1062 ? 12.327 -17.826 -11.851 1.00 83.94 1062 GLN A N 1
ATOM 7912 C CA . GLN A 1 1062 ? 13.291 -18.843 -11.422 1.00 83.94 1062 GLN A CA 1
ATOM 7913 C C . GLN A 1 1062 ? 12.657 -19.959 -10.585 1.00 83.94 1062 GLN A C 1
ATOM 7915 O O . GLN A 1 1062 ? 13.296 -20.984 -10.363 1.00 83.94 1062 GLN A O 1
ATOM 7920 N N . ALA A 1 1063 ? 11.413 -19.785 -10.133 1.00 86.44 1063 ALA A N 1
ATOM 7921 C CA . ALA A 1 1063 ? 10.725 -20.692 -9.220 1.00 86.44 1063 ALA A CA 1
ATOM 7922 C C . ALA A 1 1063 ? 10.773 -22.157 -9.659 1.00 86.44 1063 ALA A C 1
ATOM 7924 O O . ALA A 1 1063 ? 11.208 -23.006 -8.887 1.00 86.44 1063 ALA A O 1
ATOM 7925 N N . VAL A 1 1064 ? 10.383 -22.451 -10.901 1.00 90.19 1064 VAL A N 1
ATOM 7926 C CA . VAL A 1 1064 ? 10.337 -23.829 -11.416 1.00 90.19 1064 VAL A CA 1
ATOM 7927 C C . VAL A 1 1064 ? 11.727 -24.473 -11.394 1.00 90.19 1064 VAL A C 1
ATOM 7929 O O . VAL A 1 1064 ? 11.893 -25.564 -10.856 1.00 90.19 1064 VAL A O 1
ATOM 7932 N N . GLU A 1 1065 ? 12.745 -23.788 -11.918 1.00 90.69 1065 GLU A N 1
ATOM 7933 C CA . GLU A 1 1065 ? 14.115 -24.311 -11.985 1.00 90.69 1065 GLU A CA 1
ATOM 7934 C C . GLU A 1 1065 ? 14.758 -24.448 -10.596 1.00 90.69 1065 GLU A C 1
ATOM 7936 O O . GLU A 1 1065 ? 15.393 -25.465 -10.291 1.00 90.69 1065 GLU A O 1
ATOM 7941 N N . ALA A 1 1066 ? 14.571 -23.447 -9.733 1.00 90.12 1066 ALA A N 1
ATOM 7942 C CA . ALA A 1 1066 ? 15.103 -23.438 -8.376 1.00 90.12 1066 ALA A CA 1
ATOM 7943 C C . ALA A 1 1066 ? 14.494 -24.565 -7.531 1.00 90.12 1066 ALA A C 1
ATOM 7945 O O . ALA A 1 1066 ? 15.223 -25.269 -6.828 1.00 90.12 1066 ALA A O 1
ATOM 7946 N N . LEU A 1 1067 ? 13.177 -24.769 -7.632 1.00 92.69 1067 LEU A N 1
ATOM 7947 C CA . LEU A 1 1067 ? 12.472 -25.838 -6.929 1.00 92.69 1067 LEU A CA 1
ATOM 7948 C C . LEU A 1 1067 ? 12.823 -27.214 -7.492 1.00 92.69 1067 LEU A C 1
ATOM 7950 O O . LEU A 1 1067 ? 13.085 -28.116 -6.706 1.00 92.69 1067 LEU A O 1
ATOM 7954 N N . ALA A 1 1068 ? 12.930 -27.370 -8.815 1.00 92.38 1068 ALA A N 1
ATOM 7955 C CA . ALA A 1 1068 ? 13.363 -28.627 -9.427 1.00 92.38 1068 ALA A CA 1
ATOM 7956 C C . ALA A 1 1068 ? 14.796 -29.005 -9.013 1.00 92.38 1068 ALA A C 1
ATOM 7958 O O . ALA A 1 1068 ? 15.098 -30.169 -8.752 1.00 92.38 1068 ALA A O 1
ATOM 7959 N N . THR A 1 1069 ? 15.695 -28.021 -8.920 1.00 92.50 1069 THR A N 1
ATOM 7960 C CA . THR A 1 1069 ? 17.069 -28.238 -8.440 1.00 92.50 1069 THR A CA 1
ATOM 7961 C C . THR A 1 1069 ? 17.092 -28.660 -6.978 1.00 92.50 1069 THR A C 1
ATOM 7963 O O . THR A 1 1069 ? 17.791 -29.608 -6.623 1.00 92.50 1069 THR A O 1
ATOM 7966 N N . TRP A 1 1070 ? 16.305 -27.992 -6.137 1.00 93.50 1070 TRP A N 1
ATOM 7967 C CA . TRP A 1 1070 ? 16.204 -28.329 -4.721 1.00 93.50 1070 TRP A CA 1
ATOM 7968 C C . TRP A 1 1070 ? 15.554 -29.699 -4.487 1.00 93.50 1070 TRP A C 1
ATOM 7970 O O . TRP A 1 1070 ? 16.034 -30.469 -3.662 1.00 93.50 1070 TRP A O 1
ATOM 7980 N N . GLN A 1 1071 ? 14.527 -30.044 -5.266 1.00 93.94 1071 GLN A N 1
ATOM 7981 C CA . GLN A 1 1071 ? 13.902 -31.364 -5.257 1.00 93.94 1071 GLN A CA 1
ATOM 7982 C C . GLN A 1 1071 ? 14.920 -32.473 -5.546 1.00 93.94 1071 GLN A C 1
ATOM 7984 O O . GLN A 1 1071 ? 14.982 -33.437 -4.792 1.00 93.94 1071 GLN A O 1
ATOM 7989 N N . ARG A 1 1072 ? 15.745 -32.338 -6.594 1.00 94.12 1072 ARG A N 1
ATOM 7990 C CA . ARG A 1 1072 ? 16.772 -33.351 -6.903 1.00 94.12 1072 ARG A CA 1
ATOM 7991 C C . ARG A 1 1072 ? 17.754 -33.540 -5.748 1.00 94.12 1072 ARG A C 1
ATOM 7993 O O . ARG A 1 1072 ? 18.172 -34.659 -5.473 1.00 94.12 1072 ARG A O 1
ATOM 8000 N N . ALA A 1 1073 ? 18.116 -32.455 -5.063 1.00 92.44 1073 ALA A N 1
ATOM 8001 C CA . ALA A 1 1073 ? 18.970 -32.530 -3.882 1.00 92.44 1073 ALA A CA 1
ATOM 8002 C C . ALA A 1 1073 ? 18.272 -33.234 -2.707 1.00 92.44 1073 ALA A C 1
ATOM 8004 O O . ALA A 1 1073 ? 18.907 -34.021 -2.008 1.00 92.44 1073 ALA A O 1
ATOM 8005 N N . LEU A 1 1074 ? 16.975 -32.978 -2.512 1.00 94.31 1074 LEU A N 1
ATOM 8006 C CA . LEU A 1 1074 ? 16.153 -33.648 -1.507 1.00 94.31 1074 LEU A CA 1
ATOM 8007 C C . LEU A 1 1074 ? 16.069 -35.157 -1.778 1.00 94.31 1074 LEU A C 1
ATOM 8009 O O . LEU A 1 1074 ? 16.366 -35.944 -0.886 1.00 94.31 1074 LEU A O 1
ATOM 8013 N N . GLU A 1 1075 ? 15.742 -35.563 -3.005 1.00 93.06 1075 GLU A N 1
ATOM 8014 C CA . GLU A 1 1075 ? 15.679 -36.973 -3.420 1.00 93.06 1075 GLU A CA 1
ATOM 8015 C C . GLU A 1 1075 ? 17.030 -37.681 -3.241 1.00 93.06 1075 GLU A C 1
ATOM 8017 O O . GLU A 1 1075 ? 17.085 -38.787 -2.708 1.00 93.06 1075 GLU A O 1
ATOM 8022 N N . ALA A 1 1076 ? 18.133 -37.020 -3.607 1.00 92.75 1076 ALA A N 1
ATOM 8023 C CA . ALA A 1 1076 ? 19.486 -37.550 -3.428 1.00 92.75 1076 ALA A CA 1
ATOM 8024 C C . ALA A 1 1076 ? 19.898 -37.710 -1.954 1.00 92.75 1076 ALA A C 1
ATOM 8026 O O . ALA A 1 1076 ? 20.883 -38.381 -1.667 1.00 92.75 1076 ALA A O 1
ATOM 8027 N N . ALA A 1 1077 ? 19.177 -37.088 -1.021 1.00 90.94 1077 ALA A N 1
ATOM 8028 C CA . ALA A 1 1077 ? 19.394 -37.246 0.410 1.00 90.94 1077 ALA A CA 1
ATOM 8029 C C . ALA A 1 1077 ? 18.532 -38.353 1.037 1.00 90.94 1077 ALA A C 1
ATOM 8031 O O . ALA A 1 1077 ? 18.625 -38.576 2.241 1.00 90.94 1077 ALA A O 1
ATOM 8032 N N . ALA A 1 1078 ? 17.684 -39.044 0.268 1.00 91.50 1078 ALA A N 1
ATOM 8033 C CA . ALA A 1 1078 ? 16.845 -40.113 0.797 1.00 91.50 1078 ALA A CA 1
ATOM 8034 C C . ALA A 1 1078 ? 17.695 -41.228 1.441 1.00 91.50 1078 ALA A C 1
ATOM 8036 O O . ALA A 1 1078 ? 18.601 -41.777 0.820 1.00 91.50 1078 ALA A O 1
ATOM 8037 N N . GLY A 1 1079 ? 17.393 -41.574 2.696 1.00 87.19 1079 GLY A N 1
ATOM 8038 C CA . GLY A 1 1079 ? 18.110 -42.612 3.453 1.00 87.19 1079 GLY A CA 1
ATOM 8039 C C . GLY A 1 1079 ? 19.452 -42.170 4.050 1.00 87.19 1079 GLY A C 1
ATOM 8040 O O . GLY A 1 1079 ? 20.001 -42.866 4.902 1.00 87.19 1079 GLY A O 1
ATOM 8041 N N . GLU A 1 1080 ? 19.953 -40.996 3.676 1.00 84.69 1080 GLU A N 1
ATOM 8042 C CA . GLU A 1 1080 ? 21.068 -40.344 4.344 1.00 84.69 1080 GLU A CA 1
ATOM 8043 C C . GLU A 1 1080 ? 20.463 -39.361 5.348 1.00 84.69 1080 GLU A C 1
ATOM 8045 O O . GLU A 1 1080 ? 19.764 -38.448 4.930 1.00 84.69 1080 GLU A O 1
ATOM 8050 N N . SER A 1 1081 ? 20.668 -39.530 6.659 1.00 85.25 1081 SER A N 1
ATOM 8051 C CA . SER A 1 1081 ? 20.127 -38.636 7.708 1.00 85.25 1081 SER A CA 1
ATOM 8052 C C . SER A 1 1081 ? 20.718 -37.215 7.634 1.00 85.25 1081 SER A C 1
ATOM 8054 O O . SER A 1 1081 ? 21.417 -36.757 8.540 1.00 85.25 1081 SER A O 1
ATOM 8056 N N . ARG A 1 1082 ? 20.483 -36.517 6.522 1.00 91.56 1082 ARG A N 1
ATOM 8057 C CA . ARG A 1 1082 ? 20.980 -35.189 6.193 1.00 91.56 1082 ARG A CA 1
ATOM 8058 C C . ARG A 1 1082 ? 20.054 -34.133 6.785 1.00 91.56 1082 ARG A C 1
ATOM 8060 O O . ARG A 1 1082 ? 18.895 -34.371 7.122 1.00 91.56 1082 ARG A O 1
ATOM 8067 N N . ARG A 1 1083 ? 20.596 -32.929 6.910 1.00 93.88 1083 ARG A N 1
ATOM 8068 C CA . ARG A 1 1083 ? 19.872 -31.747 7.378 1.00 93.88 1083 ARG A CA 1
ATOM 8069 C C . ARG A 1 1083 ? 19.440 -30.902 6.188 1.00 93.88 1083 ARG A C 1
ATOM 8071 O O . ARG A 1 1083 ? 20.085 -30.925 5.139 1.00 93.88 1083 ARG A O 1
ATOM 8078 N N . VAL A 1 1084 ? 18.363 -30.145 6.346 1.00 95.00 1084 VAL A N 1
ATOM 8079 C CA . VAL A 1 1084 ? 17.744 -29.425 5.226 1.00 95.00 1084 VAL A CA 1
ATOM 8080 C C . VAL A 1 1084 ? 18.635 -28.308 4.669 1.00 95.00 1084 VAL A C 1
ATOM 8082 O O . VAL A 1 1084 ? 18.673 -28.074 3.463 1.00 95.00 1084 VAL A O 1
ATOM 8085 N N . GLU A 1 1085 ? 19.415 -27.656 5.527 1.00 94.19 1085 GLU A N 1
ATOM 8086 C CA . GLU A 1 1085 ? 20.364 -26.607 5.159 1.00 94.19 1085 GLU A CA 1
ATOM 8087 C C . GLU A 1 1085 ? 21.583 -27.138 4.387 1.00 94.19 1085 GLU A C 1
ATOM 8089 O O . GLU A 1 1085 ? 22.274 -26.362 3.729 1.00 94.19 1085 GLU A O 1
ATOM 8094 N N . ALA A 1 1086 ? 21.830 -28.454 4.423 1.00 91.69 1086 ALA A N 1
ATOM 8095 C CA . ALA A 1 1086 ? 22.920 -29.099 3.693 1.00 91.69 1086 ALA A CA 1
ATOM 8096 C C . ALA A 1 1086 ? 22.560 -29.428 2.234 1.00 91.69 1086 ALA A C 1
ATOM 8098 O O . ALA A 1 1086 ? 23.451 -29.724 1.441 1.00 91.69 1086 ALA A O 1
ATOM 8099 N N . LEU A 1 1087 ? 21.278 -29.359 1.854 1.00 89.00 1087 LEU A N 1
ATOM 8100 C CA . LEU A 1 1087 ? 20.819 -29.686 0.498 1.00 89.00 1087 LEU A CA 1
ATOM 8101 C C . LEU A 1 1087 ? 21.283 -28.691 -0.578 1.00 89.00 1087 LEU A C 1
ATOM 8103 O O . LEU A 1 1087 ? 21.107 -28.941 -1.769 1.00 89.00 1087 LEU A O 1
ATOM 8107 N N . GLY A 1 1088 ? 21.844 -27.543 -0.183 1.00 81.75 1088 GLY A N 1
ATOM 8108 C CA . GLY A 1 1088 ? 21.929 -26.382 -1.069 1.00 81.75 1088 GLY A CA 1
ATOM 8109 C C . GLY A 1 1088 ? 20.527 -25.928 -1.506 1.00 81.75 1088 GLY A C 1
ATOM 8110 O O . GLY A 1 1088 ? 19.525 -26.534 -1.146 1.00 81.75 1088 GLY A O 1
ATOM 8111 N N . GLY A 1 1089 ? 20.416 -24.831 -2.255 1.00 86.44 1089 GLY A N 1
ATOM 8112 C CA . GLY A 1 1089 ? 19.129 -24.389 -2.814 1.00 86.44 1089 GLY A CA 1
ATOM 8113 C C . GLY A 1 1089 ? 18.781 -22.923 -2.553 1.00 86.44 1089 GLY A C 1
ATOM 8114 O O . GLY A 1 1089 ? 19.655 -22.137 -2.174 1.00 86.44 1089 GLY A O 1
ATOM 8115 N N . PRO A 1 1090 ? 17.515 -22.533 -2.803 1.00 90.62 1090 PRO A N 1
ATOM 8116 C CA . PRO A 1 1090 ? 17.089 -21.136 -2.752 1.00 90.62 1090 PRO A CA 1
ATOM 8117 C C . PRO A 1 1090 ? 16.776 -20.636 -1.335 1.00 90.62 1090 PRO A C 1
ATOM 8119 O O . PRO A 1 1090 ? 16.584 -19.437 -1.156 1.00 90.62 1090 PRO A O 1
ATOM 8122 N N . PHE A 1 1091 ? 16.699 -21.522 -0.338 1.00 94.06 1091 PHE A N 1
ATOM 8123 C CA . PHE A 1 1091 ? 16.212 -21.181 0.997 1.00 94.06 1091 PHE A CA 1
ATOM 8124 C C . PHE A 1 1091 ? 17.339 -20.781 1.950 1.00 94.06 1091 PHE A C 1
ATOM 8126 O O . PHE A 1 1091 ? 18.323 -21.504 2.109 1.00 94.06 1091 PHE A O 1
ATOM 8133 N N . LEU A 1 1092 ? 17.147 -19.662 2.648 1.00 94.81 1092 LEU A N 1
ATOM 8134 C CA . LEU A 1 1092 ? 17.857 -19.366 3.886 1.00 94.81 1092 LEU A CA 1
ATOM 8135 C C . LEU A 1 1092 ? 17.027 -19.886 5.063 1.00 94.81 1092 LEU A C 1
ATOM 8137 O O . LEU A 1 1092 ? 15.873 -19.489 5.219 1.00 94.81 1092 LEU A O 1
ATOM 8141 N N . TRP A 1 1093 ? 17.619 -20.750 5.885 1.00 96.62 1093 TRP A N 1
ATOM 8142 C CA . TRP A 1 1093 ? 16.939 -21.388 7.012 1.00 96.62 1093 TRP A CA 1
ATOM 8143 C C . TRP A 1 1093 ? 17.079 -20.596 8.312 1.00 96.62 1093 TRP A C 1
ATOM 8145 O O . TRP A 1 1093 ? 18.170 -20.150 8.663 1.00 96.62 1093 TRP A O 1
ATOM 8155 N N . PHE A 1 1094 ? 15.966 -20.468 9.029 1.00 95.75 1094 PHE A N 1
ATOM 8156 C CA . PHE A 1 1094 ? 15.814 -19.804 10.319 1.00 95.75 1094 PHE A CA 1
ATOM 8157 C C . PHE A 1 1094 ? 15.398 -20.824 11.388 1.00 95.75 1094 PHE A C 1
ATOM 8159 O O . PHE A 1 1094 ? 14.502 -21.638 11.138 1.00 95.75 1094 PHE A O 1
ATOM 8166 N N . PHE A 1 1095 ? 16.012 -20.743 12.573 1.00 93.94 1095 PHE A N 1
ATOM 8167 C CA . PHE A 1 1095 ? 15.767 -21.622 13.729 1.00 93.94 1095 PHE A CA 1
ATOM 8168 C C . PHE A 1 1095 ? 15.515 -20.840 15.021 1.00 93.94 1095 PHE A C 1
ATOM 8170 O O . PHE A 1 1095 ? 15.988 -19.683 15.144 1.00 93.94 1095 PHE A O 1
#

Secondary structure (DSSP, 8-state):
--------SSSSSSSS--S-------SS--SEEEEE-GGG--TT-B-TTS-BHHHHHHHHHSS-HHHHHHHHHHHHHHHGGGGGHHHHHHHHHSPTT--PPPPEEGGGGSPTTS-EETTHHHHHTTSSEEEE-SSSEEEEEEE--S--S-HHHHHHHHHHHHHHHHHHHHHHHHHHTSSS-PPEEEEEEEEEEETTTTEEEEESSPEEEEES--S--SSSPPP-HHHHHHHHHTTEEEEEEEE-TTS-EEEEEEE-SS--EETTEEP-HHHHHHHHHHHHS-TTS-SEEEEEE-SSTTEEEEEESTT-TTSHHHHHHHHHHHHHHHHHHSB-TTT--B-HHHHHHHSTT---HHHHHHT-GGGTT-----PEEEEEGGG-EEEE-TTS-EEEEEE--PEEEEEPPTT--PPPPHHHHHHHHHHHHTHHHHHHH-HHHHHHHHHHHHHHHHHHHHHHHHTT-----GGGGGGSEEP-----SEEE---EEEE--STT--PPPEEEE-HHHHHHHHTTS-TT-PPPPHHHHHHHHHHT--TTSHHHHHHHHHHHHHHH-SSPPPHHHHHHHHHHHHHHHHHHHHHHHS-HHHHHHHHHHHHTT---------EEEEE---HHHHHHTS--S-------------------------S----SS--TT-----PPPPGGGGSPPTT--PPPPPP----PPPPTTPPPEEEEETTEEEEEEEEE-TTSPEEEEEEEEESTTSSS-EEEEEEE-TTS-EEEEEEEETTEEEEEEEEEETTEEEEEE-TT-S-HHHHHHHHHHHS-S-----PPPPTTEEEEEEP---S--SEEEEEEEETTSPPEEEEEEHHHHHHHHH-TT--PSPTT-PPP----SSSSGGG-SEEEEEE-GGGGS-TTSTT-----GGG-HHHHHHHHHHHHTTSTT--EEEEE-STTHHHHHHHSPPP-S-EEEE--TTS--TTHHHHHHHHHHH--SS-EES-GGG-SS--SEEEEEE---HHHHHHHHHHHHH-GGGTT-EEEEEE-SSSPPPTTHHHHHHHHS--SEEEEE--STTHHHHHHHHHHHHHHHHHHTTTS---GGGG-SSEEEE-